Protein 1O5I (pdb70)

B-factor: mean 16.48, std 7.47, range [2.0, 53.49]

Foldseek 3Di:
DAAAFFEEFEPQLFFLSVLLQVVSVVVHYQYEYEEQDVVSVVVSPHHYDHDDLVPDVVSVCVVRPEGQEYEAEDDQFDWAADVVADPVSLVVLLVRLPVSVVVVCVRHVVVLLVVLAHEYEYEAAPCCQVPDRGRVNRNVNSVNRLVVQLVVQVVCLRSQYATEYEHEAAEPIVVVVPVDDVVVLQVVLCQQQQSHHHHSNQSSVVSVVCVDPVVRPDHSYYHYHYNRRDDDDD/DAAAFFEEFEPQLWFLSVLLQVVSVVVHYQYEYEEQDPVSVVPSPHHYDYDDLLDDCVSVCVVRPEGQEYEAEDDQADWAADVPDDPVSLVSLLSRLPVSVVVVCVRHVVVLLVVLAHEYEYEAAPCCQVPDRGRVRRNVNSVNRLVVQLVVQVVCLRSQYATEYEHEAAAPIPVVVPVDDPVRQQVVLVQQLQSHHHYSNQSSVVSVVCGDPVVRVDHSYYHYHYNRRDDDDD/DAAAFFEEFEPQLFFLSVLLQVVSVVVHYQYEYEEADVVSVVVSPHHYDYDDLAPPPVSCCVVRPEGQEYEAEDDQADFADPVVDDPVSLVVLLSRLPVSVVVVCVRHVVVLLVVLAHEYEYEAAPCCQVPDRGRVNRNVNSVNRLVVQLVVQVVCLRSQYATEYEHEAAAPIVVVVVVDDPVRQQVVLCLQLQSHHHHSNQSSVVSVVCVDPNVRVDHSYYHYHYNRRDDDDD/DAAAFFEEFEPQLFFLSVLLQVVSVVVHYQYEYEEQDVVSVVVSPHHYDYDPLVPCPVVVCVVRPEGQEYEAEDDAFDWAADVPDDPVSLVVLLVPLPVSVVVNCVRHVVVLLVVLAHEYEYEAAPCCQVPDRGRVNRNVNSVNRLVVQLVVQVVCLRSQYATEYEHEAAAPIPVSVVVDDPVVQQVVLCQQLQSHHHHSNQSSVVSVVCGDVVVRVPHSYYHYHYNRRDDDDD

CATH classification: 3.40.50.720

Sequence (936 aa):
GIRDKGVLVLAASRGIGRAVADVLSQEGAEVTICARNEELLKRSGHRYVVCDLRKDLDLLFEKVKEVDILVLNAGGPKAGFFDELTNEDFKEAIDSLFLNMIKIVRNYLPAMKEKGWGRIVAITSFSVISPIENLYTSNSARMALTGFLKTLSFEVAPYGITVNCVAPGWTETERVKELLSEEKKKQVESQIPMRRMAKPEEIASVVAFLCSEKASYLTGQTIVVDGGLSKFPLGIRDKGVLVLAASRGIGRAVADVLSQEGAEVTICARNEELLKRSGHRYVVCDLRKDLDLLFEKVKEVDILVLNAGGPKAGFFDELTNEDFKEAIDSLFLNMIKIVRNYLPAMKEKGWGRIVAITSFSVISPIENLYTSNSARMALTGFLKTLSFEVAPYGITVNCVAPGWTETERVKELLSEEKKKQVESQIPMRRMAKPEEIASVVAFLCSEKASYLTGQTIVVDGGLSKFPLGIRDKGVLVLAASRGIGRAVADVLSQEGAEVTICARNEELLKRSGHRYVVCDLRKDLDLLFEKVKEVDILVLNAGGPKAGFFDELTNEDFKEAIDSLFLNMIKIVRNYLPAMKEKGWGRIVAITSFSVISPIENLYTSNSARMALTGFLKTLSFEVAPYGITVNCVAPGWTETERVKELLSEEKKKQVESQIPMRRMAKPEEIASVVAFLCSEKASYLTGQTIVVDGGLSKFPLGIRDKGVLVLAASRGIGRAVADVLSQEGAEVTICARNEELLKRSGHRYVVCDLRKDLDLLFEKVKEVDILVLNAGGPKAGFFDELTNEDFKEAIDSLFLNMIKIVRNYLPAMKEKGWGRIVAITSFSVISPIENLYTSNSARMALTGFLKTLSFEVAPYGITVNCVAPGWTETERVKELLSEEKKKQVESQIPMRRMAKPEEIASVVAFLCSEKASYLTGQTIVVDGGLSKFPL

Radius of gyration: 27.32 Å; Cα contacts (8 Å, |Δi|>4): 2083; chains: 4; bounding box: 62×66×71 Å

Secondary structure (DSSP, 8-state):
--TT-EEEEES-SSHHHHHHHHHHHHTT-EEEEEES-HHHHHHT-SEEEE--TTT-HHHHHHHS---SEEEE-------B-GGG--HHHHHHHHIIIIIHHHHHHHHHHHHHHHHT-EEEEEE--GGGTS--TTBHHHHHHHHHHHHHHHHHHHHHGGGTEEEEEEEE-SB--TTHHHHS-HHHHHHHHTTSTTSSPBPHHHHHHHHHHHHSGGGTT--S-EEEESTT------/--TT-EEEEES-SSHHHHHHHHHHHHTT-EEEEEES-HHHHHHTSSEEEE--TTS--HHHHHHS---SEEEE-------B-GGG--HHHHHHHHIIIIIHHHHHHHHHHHHHHHHT-EEEEEE--GGGTS--TTBHHHHHHHHHHHHHHHHHHHHHGGGTEEEEEEEE-SB--TTHHHHS-HHHHHHHHTTSTTSSPBPTHHHHHHHHHHHSGGGTT--SEEEEESTT------/--TT-EEEEES-SSHHHHHHHHHHHHTT-EEEEEES-HHHHHHTTSEEEE--SSS-HHHHHHHS---SEEEE-------B-GGG--HHHHHHHHIIIIIHHHHHHHHHHHHHHHHT-EEEEEE--GGGTS--TTBHHHHHHHHHHHHHHHHHHHHHGGGTEEEEEEEE-SB--TTHHHHS-HHHHHHHHTTSTTSSPBPHHHHHHHHHHHHSGGGTT--S-EEEESTT------/--TT-EEEEES-SSHHHHHHHHHHHHTT-EEEEEES-HHHHHHTTSEEEE--TTT-HHHHHHHS---SEEEE-------B-GGG--HHHHHHHHIIIIIHHHHHHHHHHHHHHHHT-EEEEEE--GGGTS--TTBHHHHHHHHHHHHHHHHHHHHHGGGTEEEEEEEE-SB--TTHHHHS-HHHHHHHHTTSTTSSPBPHHHHHHHHHHHHSGGGTT--SEEEEESTT------

Organism: Thermotoga maritima (strain ATCC 43589 / DSM 3109 / JCM 10099 / NBRC 100826 / MSB8) (NCBI:txid243274)

Nearest PDB structures (foldseek):
  1o5i-assembly1_D  TM=1.004E+00  e=5.387E-49  Thermotoga maritima
  3gk3-assembly1_B  TM=9.111E-01  e=5.950E-20  Burkholderia pseudomallei 1710b
  5vt6-assembly1_A  TM=9.131E-01  e=4.337E-20  Burkholderia pseudomallei 1710b
  4k6c-assembly1_A  TM=9.202E-01  e=5.950E-20  Burkholderia cenocepacia J2315
  4dqx-assembly1_C  TM=9.157E-01  e=1.354E-19  Rhizobium etli CFN 42

InterPro domains:
  IPR002347 Short-chain dehydrogenase/reductase SDR [PF13561] (14-233)
  IPR002347 Short-chain dehydrogenase/reductase SDR [PR00081] (9-26)
  IPR002347 Short-chain dehydrogenase/reductase SDR [PR00081] (68-79)
  IPR002347 Short-chain dehydrogenase/reductase SDR [PR00081] (115-131)
  IPR002347 Short-chain dehydrogenase/reductase SDR [PR00081] (141-160)
  IPR002347 Short-chain dehydrogenase/reductase SDR [PR00081] (162-179)
  IPR002347 Short-chain dehydrogenase/reductase SDR [PR00081] (196-216)
  IPR036291 NAD(P)-binding domain superfamily [SSF51735] (7-233)
  IPR050259 Short-chain dehydrogenases/reductases [PTHR42879] (5-233)

Solvent-accessible surface area: 34180 Å² total; per-residue (Å²): 59,9,188,117,42,19,2,0,0,0,35,0,9,112,24,23,0,63,12,0,0,47,32,0,45,156,75,32,9,127,7,6,0,0,12,172,68,77,106,55,0,132,179,11,77,28,137,75,20,60,6,51,25,124,78,57,20,98,103,0,45,58,61,10,153,57,9,16,0,0,0,1,15,30,58,63,39,105,52,3,89,3,117,103,6,75,70,94,23,2,75,94,2,2,30,24,9,1,19,11,4,1,86,0,0,66,55,2,6,77,35,2,54,120,134,40,46,0,4,0,0,0,17,6,15,12,2,2,6,14,3,46,78,48,37,0,2,1,4,1,0,35,3,0,7,4,2,0,4,5,0,0,0,10,39,1,3,63,96,29,1,2,1,2,4,0,0,10,8,60,7,33,16,127,66,24,85,125,118,31,64,114,152,89,18,128,78,11,26,63,102,0,5,20,123,85,2,0,109,24,103,18,0,0,13,3,0,6,25,2,0,14,85,63,0,30,1,1,0,5,20,15,10,5,0,1,0,0,38,1,73,10,4,23,56,8,162,108,47,19,4,0,0,0,25,0,10,120,22,24,0,64,12,0,0,51,26,0,45,146,81,16,7,107,9,10,0,0,13,156,77,78,106,70,0,126,182,8,79,30,147,74,12,51,12,26,18,147,86,102,13,86,111,2,53,115,48,11,153,61,6,22,0,0,0,2,18,25,57,35,37,139,57,4,86,3,119,112,4,76,68,87,26,2,87,96,2,2,37,16,11,1,19,17,4,1,88,0,1,59,52,2,8,76,26,2,63,144,109,41,44,0,3,0,0,0,16,8,14,12,2,2,9,14,4,50,80,51,36,0,2,1,3,0,0,36,3,0,10,5,1,0,3,5,0,0,0,8,37,1,2,66,93,30,1,3,1,3,4,0,0,11,8,60,6,31,13,93,104,14,106,122,133,40,71,128,82,36,37,61,114,22,39,62,111,1,8,19,129,84,2,0,98,23,105,22,0,0,20,3,0,9,26,2,0,18,80,123,1,28,0,2,0,6,19,18,12,7,0,2,0,0,39,4,97,19,3,18,64,9,174,117,48,18,3,0,0,2,33,0,11,141,24,24,0,77,14,0,0,42,28,0,41,148,66,25,7,121,7,9,0,8,15,158,75,76,83,74,0,115,200,10,76,31,134,68,12,52,9,41,32,131,79,56,21,106,96,2,42,117,49,9,147,60,8,21,0,0,0,2,17,24,58,37,42,113,58,4,99,8,129,91,5,71,62,91,22,2,82,81,4,2,50,13,10,1,18,9,6,1,78,2,0,62,51,2,5,80,27,3,54,134,114,40,38,0,4,1,0,1,19,11,14,11,1,2,11,9,3,49,83,39,39,0,3,5,2,0,0,38,3,0,8,3,2,0,4,6,0,0,0,12,40,0,4,57,101,31,1,3,2,3,4,0,0,9,9,65,6,55,17,94,134,16,106,83,121,36,68,122,148,54,29,98,119,19,24,67,97,1,7,19,120,84,6,0,55,32,107,16,0,0,20,3,0,6,25,2,0,12,79,62,1,31,1,2,0,6,27,19,10,3,0,1,0,0,31,2,72,13,5,24,50,8,174,118,40,18,2,0,0,0,37,0,11,98,21,22,1,60,13,0,0,55,28,0,44,148,74,27,10,102,5,6,0,2,15,179,69,80,112,62,0,128,201,10,74,33,108,53,4,47,5,22,36,174,140,34,23,112,74,0,46,104,78,6,138,109,9,18,0,0,0,1,17,33,56,38,41,113,50,2,90,4,118,101,3,82,58,97,27,3,67,102,2,4,46,46,8,1,21,11,6,1,70,0,0,60,52,2,6,78,24,1,49,119,127,42,44,0,4,1,0,0,16,8,15,12,2,2,9,13,4,48,78,44,41,0,2,4,3,0,0,34,2,0,8,4,2,0,4,6,0,0,0,5,41,0,4,63,97,30,1,2,1,2,3,0,0,10,7,63,7,58,18,95,117,18,111,125,74,33,68,115,81,104,42,72,112,13,34,69,107,0,12,18,133,87,9,0,80,28,98,19,0,0,22,4,0,7,27,2,0,16,72,115,1,34,1,2,0,6,22,15,12,8,0,0,0,0,36,3,84,20,5,26

Structure (mmCIF, N/CA/C/O backbone):
data_1O5I
#
_entry.id   1O5I
#
_cell.length_a   63.515
_cell.length_b   117.120
_cell.length_c   140.847
_cell.angle_alpha   90.00
_cell.angle_beta   90.00
_cell.angle_gamma   90.00
#
_symmetry.space_group_name_H-M   'P 21 21 21'
#
loop_
_entity.id
_entity.type
_entity.pdbx_description
1 polymer '3-oxoacyl-(acyl carrier protein) reductase'
2 non-polymer NICOTINAMIDE-ADENINE-DINUCLEOTIDE
3 water water
#
loop_
_atom_site.group_PDB
_atom_site.id
_atom_site.type_symbol
_atom_site.label_atom_id
_atom_site.label_alt_id
_atom_site.label_comp_id
_atom_site.label_asym_id
_atom_site.label_entity_id
_atom_site.label_seq_id
_atom_site.pdbx_PDB_ins_code
_atom_site.Cartn_x
_atom_site.Cartn_y
_atom_site.Cartn_z
_atom_site.occupancy
_atom_site.B_iso_or_equiv
_atom_site.auth_seq_id
_atom_site.auth_comp_id
_atom_site.auth_asym_id
_atom_site.auth_atom_id
_atom_site.pdbx_PDB_model_num
ATOM 1 N N . GLY A 1 16 ? 49.018 39.887 66.207 1.00 31.86 4 GLY A N 1
ATOM 2 C CA . GLY A 1 16 ? 49.189 40.717 67.467 1.00 31.83 4 GLY A CA 1
ATOM 3 C C . GLY A 1 16 ? 48.571 42.112 67.334 1.00 31.57 4 GLY A C 1
ATOM 4 O O . GLY A 1 16 ? 49.202 43.044 66.833 1.00 31.73 4 GLY A O 1
ATOM 5 N N . ILE A 1 17 ? 47.316 42.255 67.756 1.00 30.99 5 ILE A N 1
ATOM 6 C CA . ILE A 1 17 ? 46.542 43.476 67.471 1.00 30.12 5 ILE A CA 1
ATOM 7 C C . ILE A 1 17 ? 45.806 44.089 68.658 1.00 29.16 5 ILE A C 1
ATOM 8 O O . ILE A 1 17 ? 44.909 44.909 68.476 1.00 28.15 5 ILE A O 1
ATOM 13 N N . ARG A 1 18 ? 46.233 43.707 69.862 1.00 28.35 6 ARG A N 1
ATOM 14 C CA . ARG A 1 18 ? 45.915 44.401 71.097 1.00 27.71 6 ARG A CA 1
ATOM 15 C C . ARG A 1 18 ? 46.185 45.901 70.929 1.00 26.58 6 ARG A C 1
ATOM 16 O O . ARG A 1 18 ? 47.275 46.284 70.531 1.00 27.07 6 ARG A O 1
ATOM 24 N N . ASP A 1 19 ? 45.174 46.739 71.166 1.00 25.10 7 ASP A N 1
ATOM 25 C CA . ASP A 1 19 ? 45.307 48.212 71.143 1.00 23.93 7 ASP A CA 1
ATOM 26 C C . ASP A 1 19 ? 45.446 48.900 69.763 1.00 21.72 7 ASP A C 1
ATOM 27 O O . ASP A 1 19 ? 45.569 50.109 69.702 1.00 21.66 7 ASP A O 1
ATOM 32 N N . LYS A 1 20 ? 45.395 48.169 68.663 1.00 19.47 8 LYS A N 1
ATOM 33 C CA . LYS A 1 20 ? 45.374 48.808 67.349 1.00 17.87 8 LYS A CA 1
ATOM 34 C C . LYS A 1 20 ? 44.034 49.530 67.144 1.00 16.26 8 LYS A C 1
ATOM 35 O O . LYS A 1 20 ? 42.987 49.079 67.623 1.00 15.29 8 LYS A O 1
ATOM 41 N N . GLY A 1 21 ? 44.074 50.639 66.413 1.00 14.34 9 GLY A N 1
ATOM 42 C CA . GLY A 1 21 ? 42.862 51.319 65.995 1.00 13.13 9 GLY A CA 1
ATOM 43 C C . GLY A 1 21 ? 42.301 50.716 64.705 1.00 11.93 9 GLY A C 1
ATOM 44 O O . GLY A 1 21 ? 42.996 50.600 63.695 1.00 11.03 9 GLY A O 1
ATOM 45 N N . VAL A 1 22 ? 41.022 50.368 64.737 1.00 10.19 10 VAL A N 1
ATOM 46 C CA . VAL A 1 22 ? 40.355 49.750 63.610 1.00 8.87 10 VAL A CA 1
ATOM 47 C C . VAL A 1 22 ? 39.096 50.521 63.244 1.00 8.70 10 VAL A C 1
ATOM 48 O O . VAL A 1 22 ? 38.299 50.866 64.132 1.00 6.22 10 VAL A O 1
ATOM 52 N N . LEU A 1 23 ? 38.937 50.766 61.925 1.00 8.64 11 LEU A N 1
ATOM 53 C CA . LEU A 1 23 ? 37.642 51.196 61.351 1.00 8.38 11 LEU A CA 1
ATOM 54 C C . LEU A 1 23 ? 37.078 50.153 60.408 1.00 8.01 11 LEU A C 1
ATOM 55 O O . LEU A 1 23 ? 37.777 49.695 59.505 1.00 6.59 11 LEU A O 1
ATOM 60 N N . VAL A 1 24 ? 35.810 49.782 60.607 1.00 7.99 12 VAL A N 1
ATOM 61 C CA . VAL A 1 24 ? 35.154 48.842 59.692 1.00 8.16 12 VAL A CA 1
ATOM 62 C C . VAL A 1 24 ? 33.934 49.530 59.131 1.00 8.86 12 VAL A C 1
ATOM 63 O O . VAL A 1 24 ? 33.077 49.998 59.898 1.00 8.37 12 VAL A O 1
ATOM 67 N N . LEU A 1 25 ? 33.859 49.591 57.791 1.00 9.87 13 LEU A N 1
ATOM 68 C CA . LEU A 1 25 ? 32.725 50.217 57.097 1.00 10.15 13 LEU A CA 1
ATOM 69 C C . LEU A 1 25 ? 31.598 49.209 56.854 1.00 10.56 13 LEU A C 1
ATOM 70 O O . LEU A 1 25 ? 31.863 47.996 56.776 1.00 11.07 13 LEU A O 1
ATOM 75 N N . ALA A 1 26 ? 30.365 49.725 56.731 1.00 10.26 14 ALA A N 1
ATOM 76 C CA . ALA A 1 26 ? 29.122 48.944 56.553 1.00 10.20 14 ALA A CA 1
ATOM 77 C C . ALA A 1 26 ? 29.100 47.749 57.476 1.00 10.59 14 ALA A C 1
ATOM 78 O O . ALA A 1 26 ? 28.939 46.612 57.055 1.00 11.25 14 ALA A O 1
ATOM 80 N N . ALA A 1 27 ? 29.232 48.037 58.766 1.00 11.68 15 ALA A N 1
ATOM 81 C CA . ALA A 1 27 ? 29.510 46.995 59.775 1.00 12.17 15 ALA A CA 1
ATOM 82 C C . ALA A 1 27 ? 28.497 46.860 60.883 1.00 12.35 15 ALA A C 1
ATOM 83 O O . ALA A 1 27 ? 28.849 46.385 61.950 1.00 12.94 15 ALA A O 1
ATOM 85 N N . SER A 1 28 ? 27.255 47.261 60.645 1.00 12.98 16 SER A N 1
ATOM 86 C CA . SER A 1 28 ? 26.189 47.098 61.637 1.00 13.85 16 SER A CA 1
ATOM 87 C C . SER A 1 28 ? 25.639 45.669 61.575 1.00 15.02 16 SER A C 1
ATOM 88 O O . SER A 1 28 ? 25.201 45.098 62.580 1.00 14.18 16 SER A O 1
ATOM 91 N N . ARG A 1 29 ? 25.681 45.110 60.366 1.00 16.25 17 ARG A N 1
ATOM 92 C CA . ARG A 1 29 ? 25.221 43.757 60.102 1.00 17.34 17 ARG A CA 1
ATOM 93 C C . ARG A 1 29 ? 26.187 43.026 59.171 1.00 15.48 17 ARG A C 1
ATOM 94 O O . ARG A 1 29 ? 27.110 43.620 58.625 1.00 15.22 17 ARG A O 1
ATOM 102 N N . GLY A 1 30 ? 25.953 41.730 59.035 1.00 14.63 18 GLY A N 1
ATOM 103 C CA . GLY A 1 30 ? 26.651 40.902 58.095 1.00 14.54 18 GLY A CA 1
ATOM 104 C C . GLY A 1 30 ? 28.116 40.700 58.400 1.00 14.14 18 GLY A C 1
ATOM 105 O O . GLY A 1 30 ? 28.550 40.707 59.563 1.00 14.27 18 GLY A O 1
ATOM 106 N N . ILE A 1 31 ? 28.878 40.551 57.324 1.00 13.54 19 ILE A N 1
ATOM 107 C CA . ILE A 1 31 ? 30.318 40.268 57.387 1.00 12.75 19 ILE A CA 1
ATOM 108 C C . ILE A 1 31 ? 31.081 41.361 58.128 1.00 12.71 19 ILE A C 1
ATOM 109 O O . ILE A 1 31 ? 31.964 41.079 58.952 1.00 12.21 19 ILE A O 1
ATOM 114 N N . GLY A 1 32 ? 30.757 42.612 57.816 1.00 12.45 20 GLY A N 1
ATOM 115 C CA . GLY A 1 32 ? 31.437 43.724 58.453 1.00 12.30 20 GLY A CA 1
ATOM 116 C C . GLY A 1 32 ? 31.249 43.659 59.948 1.00 11.94 20 GLY A C 1
ATOM 117 O O . GLY A 1 32 ? 32.185 43.919 60.707 1.00 12.54 20 GLY A O 1
ATOM 118 N N . ARG A 1 33 ? 30.043 43.300 60.368 1.00 11.26 21 ARG A N 1
ATOM 119 C CA . ARG A 1 33 ? 29.755 43.176 61.767 1.00 11.16 21 ARG A CA 1
ATOM 120 C C . ARG A 1 33 ? 30.610 42.087 62.397 1.00 10.36 21 ARG A C 1
ATOM 121 O O . ARG A 1 33 ? 31.225 42.276 63.450 1.00 10.57 21 ARG A O 1
ATOM 129 N N . ALA A 1 34 ? 30.678 40.957 61.726 1.00 9.29 22 ALA A N 1
ATOM 130 C CA . ALA A 1 34 ? 31.404 39.847 62.244 1.00 8.75 22 ALA A CA 1
ATOM 131 C C . ALA A 1 34 ? 32.869 40.220 62.365 1.00 9.10 22 ALA A C 1
ATOM 132 O O . ALA A 1 34 ? 33.518 39.838 63.344 1.00 10.28 22 ALA A O 1
ATOM 134 N N . VAL A 1 35 ? 33.400 40.975 61.403 1.00 8.87 23 VAL A N 1
ATOM 135 C CA . VAL A 1 35 ? 34.823 41.412 61.458 1.00 8.65 23 VAL A CA 1
ATOM 136 C C . VAL A 1 35 ? 35.099 42.344 62.650 1.00 8.72 23 VAL A C 1
ATOM 137 O O . VAL A 1 35 ? 36.131 42.267 63.294 1.00 9.29 23 VAL A O 1
ATOM 141 N N . ALA A 1 36 ? 34.185 43.251 62.900 1.00 8.83 24 ALA A N 1
ATOM 142 C CA . ALA A 1 36 ? 34.283 44.121 64.047 1.00 9.49 24 ALA A CA 1
ATOM 143 C C . ALA A 1 36 ? 34.289 43.322 65.342 1.00 9.34 24 ALA A C 1
ATOM 144 O O . ALA A 1 36 ? 35.082 43.599 66.234 1.00 8.09 24 ALA A O 1
ATOM 146 N N . ASP A 1 37 ? 33.407 42.330 65.420 1.00 10.01 25 ASP A N 1
ATOM 147 C CA . ASP A 1 37 ? 33.305 41.492 66.612 1.00 10.98 25 ASP A CA 1
ATOM 148 C C . ASP A 1 37 ? 34.579 40.768 66.934 1.00 12.05 25 ASP A C 1
ATOM 149 O O . ASP A 1 37 ? 34.906 40.643 68.116 1.00 11.72 25 ASP A O 1
ATOM 154 N N . VAL A 1 38 ? 35.261 40.236 65.900 1.00 13.09 26 VAL A N 1
ATOM 155 C CA . VAL A 1 38 ? 36.446 39.390 66.139 1.00 14.18 26 VAL A CA 1
ATOM 156 C C . VAL A 1 38 ? 37.557 40.249 66.670 1.00 14.22 26 VAL A C 1
ATOM 157 O O . VAL A 1 38 ? 38.121 39.979 67.763 1.00 14.28 26 VAL A O 1
ATOM 161 N N . LEU A 1 39 ? 37.850 41.282 65.883 1.00 13.36 27 LEU A N 1
ATOM 162 C CA . LEU A 1 39 ? 38.886 42.240 66.213 1.00 12.47 27 LEU A CA 1
ATOM 163 C C . LEU A 1 39 ? 38.727 42.824 67.620 1.00 12.23 27 LEU A C 1
ATOM 164 O O . LEU A 1 39 ? 39.711 43.043 68.302 1.00 10.96 27 LEU A O 1
ATOM 169 N N . SER A 1 40 ? 37.478 43.064 68.030 1.00 12.31 28 SER A N 1
ATOM 170 C CA . SER A 1 40 ? 37.165 43.471 69.398 1.00 11.96 28 SER A CA 1
ATOM 171 C C . SER A 1 40 ? 37.574 42.449 70.416 1.00 12.76 28 SER A C 1
ATOM 172 O O . SER A 1 40 ? 38.104 42.808 71.475 1.00 12.43 28 SER A O 1
ATOM 175 N N . GLN A 1 41 ? 37.276 41.185 70.124 1.00 13.97 29 GLN A N 1
ATOM 176 C CA . GLN A 1 41 ? 37.631 40.092 71.040 1.00 15.40 29 GLN A CA 1
ATOM 177 C C . GLN A 1 41 ? 39.121 39.846 71.108 1.00 15.79 29 GLN A C 1
ATOM 178 O O . GLN A 1 41 ? 39.598 39.300 72.064 1.00 16.89 29 GLN A O 1
ATOM 184 N N . GLU A 1 42 ? 39.864 40.277 70.106 1.00 16.01 30 GLU A N 1
ATOM 185 C CA . GLU A 1 42 ? 41.296 40.177 70.132 1.00 16.25 30 GLU A CA 1
ATOM 186 C C . GLU A 1 42 ? 41.936 41.478 70.628 1.00 15.75 30 GLU A C 1
ATOM 187 O O . GLU A 1 42 ? 43.132 41.690 70.450 1.00 15.94 30 GLU A O 1
ATOM 193 N N . GLY A 1 43 ? 41.135 42.366 71.210 1.00 15.23 31 GLY A N 1
ATOM 194 C CA . GLY A 1 43 ? 41.646 43.557 71.906 1.00 14.89 31 GLY A CA 1
ATOM 195 C C . GLY A 1 43 ? 41.895 44.851 71.133 1.00 14.27 31 GLY A C 1
ATOM 196 O O . GLY A 1 43 ? 42.438 45.816 71.686 1.00 14.33 31 GLY A O 1
ATOM 197 N N . ALA A 1 44 ? 41.504 44.906 69.868 1.00 13.62 32 ALA A N 1
ATOM 198 C CA . ALA A 1 44 ? 41.639 46.146 69.114 1.00 13.05 32 ALA A CA 1
ATOM 199 C C . ALA A 1 44 ? 40.565 47.127 69.568 1.00 13.11 32 ALA A C 1
ATOM 200 O O . ALA A 1 44 ? 39.525 46.739 70.081 1.00 12.12 32 ALA A O 1
ATOM 202 N N . GLU A 1 45 ? 40.825 48.411 69.373 1.00 13.18 33 GLU A N 1
ATOM 203 C CA . GLU A 1 45 ? 39.826 49.411 69.662 1.00 12.98 33 GLU A CA 1
ATOM 204 C C . GLU A 1 45 ? 39.172 49.713 68.278 1.00 11.84 33 GLU A C 1
ATOM 205 O O . GLU A 1 45 ? 39.767 50.313 67.408 1.00 9.40 33 GLU A O 1
ATOM 211 N N . VAL A 1 46 ? 37.926 49.257 68.142 1.00 12.23 34 VAL A N 1
ATOM 212 C CA . VAL A 1 46 ? 37.189 49.211 66.883 1.00 12.40 34 VAL A CA 1
ATOM 213 C C . VAL A 1 46 ? 36.048 50.215 66.823 1.00 13.00 34 VAL A C 1
ATOM 214 O O . VAL A 1 46 ? 35.226 50.301 67.753 1.00 13.71 34 VAL A O 1
ATOM 218 N N . THR A 1 47 ? 35.999 50.973 65.726 1.00 13.36 35 THR A N 1
ATOM 219 C CA . THR A 1 47 ? 34.832 51.782 65.387 1.00 13.45 35 THR A CA 1
ATOM 220 C C . THR A 1 47 ? 34.193 51.211 64.139 1.00 14.21 35 THR A C 1
ATOM 221 O O . THR A 1 47 ? 34.884 50.832 63.199 1.00 14.56 35 THR A O 1
ATOM 225 N N . ILE A 1 48 ? 32.873 51.130 64.152 1.00 15.13 36 ILE A N 1
ATOM 226 C CA . ILE A 1 48 ? 32.099 50.698 63.003 1.00 15.97 36 ILE A CA 1
ATOM 227 C C . ILE A 1 48 ? 31.336 51.885 62.479 1.00 16.86 36 ILE A C 1
ATOM 228 O O . ILE A 1 48 ? 31.089 52.849 63.198 1.00 16.55 36 ILE A O 1
ATOM 233 N N . CYS A 1 49 ? 30.929 51.820 61.228 1.00 18.30 37 CYS A N 1
ATOM 234 C CA . CYS A 1 49 ? 30.057 52.839 60.747 1.00 19.80 37 CYS A CA 1
ATOM 235 C C . CYS A 1 49 ? 29.086 52.303 59.696 1.00 19.38 37 CYS A C 1
ATOM 236 O O . CYS A 1 49 ? 29.370 51.327 59.031 1.00 18.93 37 CYS A O 1
ATOM 239 N N . ALA A 1 50 ? 27.901 52.914 59.657 1.00 19.73 38 ALA A N 1
ATOM 240 C CA . ALA A 1 50 ? 26.786 52.486 58.830 1.00 19.82 38 ALA A CA 1
ATOM 241 C C . ALA A 1 50 ? 25.690 53.550 58.850 1.00 20.46 38 ALA A C 1
ATOM 242 O O . ALA A 1 50 ? 25.789 54.536 59.585 1.00 20.40 38 ALA A O 1
ATOM 244 N N . ARG A 1 51 ? 24.654 53.355 58.037 1.00 21.32 39 ARG A N 1
ATOM 245 C CA . ARG A 1 51 ? 23.528 54.291 57.974 1.00 22.09 39 ARG A CA 1
ATOM 246 C C . ARG A 1 51 ? 22.583 54.203 59.166 1.00 22.23 39 ARG A C 1
ATOM 247 O O . ARG A 1 51 ? 22.066 55.216 59.623 1.00 22.82 39 ARG A O 1
ATOM 255 N N . ASN A 1 52 ? 22.311 52.999 59.642 1.00 22.55 40 ASN A N 1
ATOM 256 C CA . ASN A 1 52 ? 21.236 52.789 60.623 1.00 22.78 40 ASN A CA 1
ATOM 257 C C . ASN A 1 52 ? 21.665 53.015 62.076 1.00 22.90 40 ASN A C 1
ATOM 258 O O . ASN A 1 52 ? 22.281 52.139 62.677 1.00 22.66 40 ASN A O 1
ATOM 263 N N . GLU A 1 53 ? 21.304 54.149 62.671 1.00 23.42 41 GLU A N 1
ATOM 264 C CA . GLU A 1 53 ? 21.785 54.446 64.038 1.00 23.95 41 GLU A CA 1
ATOM 265 C C . GLU A 1 53 ? 21.303 53.441 65.074 1.00 23.55 41 GLU A C 1
ATOM 266 O O . GLU A 1 53 ? 22.015 53.128 66.038 1.00 23.36 41 GLU A O 1
ATOM 272 N N . GLU A 1 54 ? 20.067 52.984 64.911 1.00 23.21 42 GLU A N 1
ATOM 273 C CA . GLU A 1 54 ? 19.456 52.111 65.908 1.00 22.93 42 GLU A CA 1
ATOM 274 C C . GLU A 1 54 ? 20.174 50.790 65.997 1.00 22.38 42 GLU A C 1
ATOM 275 O O . GLU A 1 54 ? 20.402 50.266 67.082 1.00 22.55 42 GLU A O 1
ATOM 281 N N . LEU A 1 55 ? 20.476 50.236 64.835 1.00 21.83 43 LEU A N 1
ATOM 282 C CA . LEU A 1 55 ? 21.293 49.038 64.736 1.00 21.06 43 LEU A CA 1
ATOM 283 C C . LEU A 1 55 ? 22.665 49.266 65.355 1.00 20.45 43 LEU A C 1
ATOM 284 O O . LEU A 1 55 ? 23.192 48.396 66.016 1.00 20.06 43 LEU A O 1
ATOM 289 N N . LEU A 1 56 ? 23.245 50.437 65.114 1.00 20.04 44 LEU A N 1
ATOM 290 C CA . LEU A 1 56 ? 24.564 50.774 65.656 1.00 19.09 44 LEU A CA 1
ATOM 291 C C . LEU A 1 56 ? 24.559 50.896 67.197 1.00 18.78 44 LEU A C 1
ATOM 292 O O . LEU A 1 56 ? 25.450 50.367 67.847 1.00 17.98 44 LEU A O 1
ATOM 297 N N . LYS A 1 57 ? 23.578 51.595 67.767 1.00 19.00 45 LYS A N 1
ATOM 298 C CA . LYS A 1 57 ? 23.436 51.669 69.258 1.00 19.54 45 LYS A CA 1
ATOM 299 C C . LYS A 1 57 ? 23.384 50.274 69.889 1.00 19.74 45 LYS A C 1
ATOM 300 O O . LYS A 1 57 ? 23.929 50.038 70.955 1.00 20.22 45 LYS A O 1
ATOM 306 N N . ARG A 1 58 ? 22.689 49.360 69.222 1.00 19.78 46 ARG A N 1
ATOM 307 C CA . ARG A 1 58 ? 22.509 47.999 69.727 1.00 19.53 46 ARG A CA 1
ATOM 308 C C . ARG A 1 58 ? 23.734 47.118 69.551 1.00 19.20 46 ARG A C 1
ATOM 309 O O . ARG A 1 58 ? 23.838 46.088 70.203 1.00 19.28 46 ARG A O 1
ATOM 317 N N . SER A 1 59 ? 24.643 47.496 68.653 1.00 18.58 47 SER A N 1
ATOM 318 C CA . SER A 1 59 ? 25.808 46.664 68.334 1.00 17.80 47 SER A CA 1
ATOM 319 C C . SER A 1 59 ? 26.784 46.484 69.498 1.00 17.50 47 SER A C 1
ATOM 320 O O . SER A 1 59 ? 27.577 45.569 69.481 1.00 18.36 47 SER A O 1
ATOM 323 N N . GLY A 1 60 ? 26.775 47.381 70.471 1.00 16.83 48 GLY A N 1
ATOM 324 C CA . GLY A 1 60 ? 27.781 47.359 71.522 1.00 16.55 48 GLY A CA 1
ATOM 325 C C . GLY A 1 60 ? 29.170 47.893 71.164 1.00 16.46 48 GLY A C 1
ATOM 326 O O . GLY A 1 60 ? 30.062 47.866 72.008 1.00 16.50 48 GLY A O 1
ATOM 327 N N . HIS A 1 61 ? 29.352 48.413 69.945 1.00 16.12 49 HIS A N 1
ATOM 328 C CA . HIS A 1 61 ? 30.641 48.993 69.501 1.00 15.82 49 HIS A CA 1
ATOM 329 C C . HIS A 1 61 ? 30.633 50.504 69.468 1.00 15.94 49 HIS A C 1
ATOM 330 O O . HIS A 1 61 ? 29.583 51.130 69.420 1.00 15.69 49 HIS A O 1
ATOM 337 N N . ARG A 1 62 ? 31.825 51.079 69.420 1.00 16.51 50 ARG A N 1
ATOM 338 C CA . ARG A 1 62 ? 31.984 52.476 69.059 1.00 17.66 50 ARG A CA 1
ATOM 339 C C . ARG A 1 62 ? 31.507 52.632 67.620 1.00 16.85 50 ARG A C 1
ATOM 340 O O . ARG A 1 62 ? 31.877 51.842 66.765 1.00 16.51 50 ARG A O 1
ATOM 348 N N . TYR A 1 63 ? 30.697 53.648 67.362 1.00 16.83 51 TYR A N 1
ATOM 349 C CA . TYR A 1 63 ? 30.061 53.806 66.082 1.00 17.20 51 TYR A CA 1
ATOM 350 C C . TYR A 1 63 ? 29.999 55.253 65.612 1.00 17.87 51 TYR A C 1
ATOM 351 O O . TYR A 1 63 ? 30.053 56.162 66.420 1.00 17.03 51 TYR A O 1
ATOM 360 N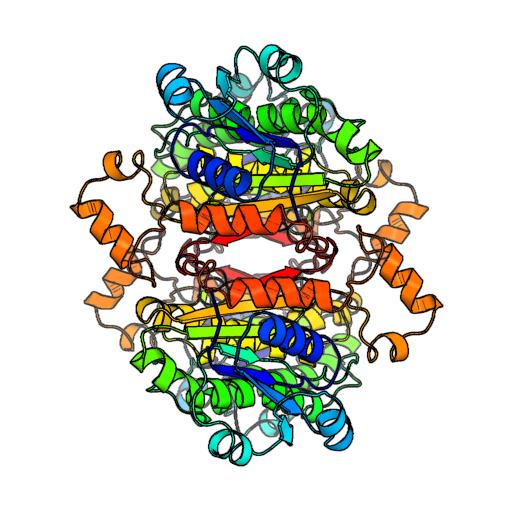 N . VAL A 1 64 ? 29.909 55.421 64.283 1.00 19.13 52 VAL A N 1
ATOM 361 C CA . VAL A 1 64 ? 29.604 56.686 63.633 1.00 19.99 52 VAL A CA 1
ATOM 362 C C . VAL A 1 64 ? 28.553 56.405 62.595 1.00 21.02 52 VAL A C 1
ATOM 363 O O . VAL A 1 64 ? 28.638 55.421 61.887 1.00 20.93 52 VAL A O 1
ATOM 367 N N . VAL A 1 65 ? 27.569 57.280 62.510 1.00 22.79 53 VAL A N 1
ATOM 368 C CA . VAL A 1 65 ? 26.504 57.158 61.536 1.00 24.68 53 VAL A CA 1
ATOM 369 C C . VAL A 1 65 ? 27.038 57.903 60.308 1.00 26.79 53 VAL A C 1
ATOM 370 O O . VAL A 1 65 ? 27.473 59.034 60.411 1.00 27.64 53 VAL A O 1
ATOM 374 N N . CYS A 1 66 ? 27.106 57.259 59.164 1.00 28.93 54 CYS A N 1
ATOM 375 C CA . CYS A 1 66 ? 27.922 57.839 58.124 1.00 31.01 54 CYS A CA 1
ATOM 376 C C . CYS A 1 66 ? 27.348 57.434 56.758 1.00 32.09 54 CYS A C 1
ATOM 377 O O . CYS A 1 66 ? 27.526 56.296 56.314 1.00 31.78 54 CYS A O 1
ATOM 380 N N . ASP A 1 67 ? 26.572 58.333 56.136 1.00 33.52 55 ASP A N 1
ATOM 381 C CA . ASP A 1 67 ? 26.220 58.142 54.725 1.00 34.90 55 ASP A CA 1
ATOM 382 C C . ASP A 1 67 ? 27.391 58.704 53.963 1.00 35.61 55 ASP A C 1
ATOM 383 O O . ASP A 1 67 ? 27.693 59.903 54.040 1.00 35.55 55 ASP A O 1
ATOM 388 N N . LEU A 1 68 ? 28.050 57.812 53.237 1.00 36.29 56 LEU A N 1
ATOM 389 C CA . LEU A 1 68 ? 29.346 58.095 52.667 1.00 36.91 56 LEU A CA 1
ATOM 390 C C . LEU A 1 68 ? 29.222 59.001 51.436 1.00 37.15 56 LEU A C 1
ATOM 391 O O . LEU A 1 68 ? 30.138 59.784 51.154 1.00 37.50 56 LEU A O 1
ATOM 396 N N . ARG A 1 69 ? 28.102 58.917 50.709 1.00 36.86 57 ARG A N 1
ATOM 397 C CA . ARG A 1 69 ? 27.888 59.853 49.618 1.00 36.67 57 ARG A CA 1
ATOM 398 C C . ARG A 1 69 ? 27.909 61.252 50.208 1.00 35.94 57 ARG A C 1
ATOM 399 O O . ARG A 1 69 ? 28.756 62.069 49.860 1.00 35.55 57 ARG A O 1
ATOM 407 N N . LYS A 1 70 ? 27.008 61.506 51.149 1.00 35.31 58 LYS A N 1
ATOM 408 C CA . LYS A 1 70 ? 26.782 62.876 51.616 1.00 34.56 58 LYS A CA 1
ATOM 409 C C . LYS A 1 70 ? 27.918 63.430 52.499 1.00 33.67 58 LYS A C 1
ATOM 410 O O . LYS A 1 70 ? 28.357 64.537 52.274 1.00 33.98 58 LYS A O 1
ATOM 412 N N . ASP A 1 71 ? 28.428 62.671 53.464 1.00 32.71 59 ASP A N 1
ATOM 413 C CA . ASP A 1 71 ? 29.123 63.299 54.603 1.00 31.87 59 ASP A CA 1
ATOM 414 C C . ASP A 1 71 ? 30.420 62.621 55.057 1.00 30.47 59 ASP A C 1
ATOM 415 O O . ASP A 1 71 ? 30.519 62.255 56.226 1.00 31.67 59 ASP A O 1
ATOM 420 N N . LEU A 1 72 ? 31.419 62.488 54.191 1.00 28.31 60 LEU A N 1
ATOM 421 C CA . LEU A 1 72 ? 32.698 61.900 54.607 1.00 26.81 60 LEU A CA 1
ATOM 422 C C . LEU A 1 72 ? 33.494 62.671 55.657 1.00 25.53 60 LEU A C 1
ATOM 423 O O . LEU A 1 72 ? 34.248 62.069 56.397 1.00 25.56 60 LEU A O 1
ATOM 428 N N . ASP A 1 73 ? 33.375 63.985 55.714 1.00 23.98 61 ASP A N 1
ATOM 429 C CA . ASP A 1 73 ? 34.163 64.770 56.667 1.00 23.41 61 ASP A CA 1
ATOM 430 C C . ASP A 1 73 ? 33.734 64.518 58.141 1.00 23.04 61 ASP A C 1
ATOM 431 O O . ASP A 1 73 ? 34.506 64.747 59.088 1.00 22.21 61 ASP A O 1
ATOM 436 N N . LEU A 1 74 ? 32.490 64.059 58.326 1.00 22.69 62 LEU A N 1
ATOM 437 C CA . LEU A 1 74 ? 32.012 63.686 59.638 1.00 22.00 62 LEU A CA 1
ATOM 438 C C . LEU A 1 74 ? 32.775 62.450 60.121 1.00 21.46 62 LEU A C 1
ATOM 439 O O . LEU A 1 74 ? 33.270 62.447 61.251 1.00 21.69 62 LEU A O 1
ATOM 444 N N . LEU A 1 75 ? 32.906 61.443 59.246 1.00 20.36 63 LEU A N 1
ATOM 445 C CA . LEU A 1 75 ? 33.722 60.262 59.507 1.00 19.38 63 LEU A CA 1
ATOM 446 C C . LEU A 1 75 ? 35.167 60.622 59.854 1.00 19.10 63 LEU A C 1
ATOM 447 O O . LEU A 1 75 ? 35.703 60.132 60.839 1.00 19.52 63 LEU A O 1
ATOM 452 N N . PHE A 1 76 ? 35.795 61.483 59.059 1.00 18.42 64 PHE A N 1
ATOM 453 C CA . PHE A 1 76 ? 37.205 61.811 59.267 1.00 17.91 64 PHE A CA 1
ATOM 454 C C . PHE A 1 76 ? 37.392 62.612 60.544 1.00 18.19 64 PHE A C 1
ATOM 455 O O . PHE A 1 76 ? 38.440 62.499 61.207 1.00 18.74 64 PHE A O 1
ATOM 463 N N . GLU A 1 77 ? 36.377 63.408 60.902 1.00 17.95 65 GLU A N 1
ATOM 464 C CA . GLU A 1 77 ? 36.415 64.185 62.159 1.00 17.62 65 GLU A CA 1
ATOM 465 C C . GLU A 1 77 ? 36.269 63.291 63.386 1.00 17.41 65 GLU A C 1
ATOM 466 O O . GLU A 1 77 ? 37.024 63.443 64.323 1.00 17.41 65 GLU A O 1
ATOM 468 N N . LYS A 1 78 ? 35.327 62.351 63.368 1.00 17.37 66 LYS A N 1
ATOM 469 C CA . LYS A 1 78 ? 35.023 61.558 64.559 1.00 17.71 66 LYS A CA 1
ATOM 470 C C . LYS A 1 78 ? 35.965 60.355 64.685 1.00 17.68 66 LYS A C 1
ATOM 471 O O . LYS A 1 78 ? 36.094 59.800 65.769 1.00 18.58 66 LYS A O 1
ATOM 473 N N . VAL A 1 79 ? 36.603 59.946 63.590 1.00 16.85 67 VAL A N 1
ATOM 474 C CA . VAL A 1 79 ? 37.607 58.874 63.628 1.00 16.31 67 VAL A CA 1
ATOM 475 C C . VAL A 1 79 ? 38.878 59.386 62.943 1.00 17.06 67 VAL A C 1
ATOM 476 O O . VAL A 1 79 ? 38.968 59.497 61.706 1.00 16.81 67 VAL A O 1
ATOM 480 N N . LYS A 1 80 ? 39.859 59.697 63.783 1.00 17.52 68 LYS A N 1
ATOM 481 C CA . LYS A 1 80 ? 40.959 60.541 63.398 1.00 17.87 68 LYS A CA 1
ATOM 482 C C . LYS A 1 80 ? 42.030 59.761 62.683 1.00 18.10 68 LYS A C 1
ATOM 483 O O . LYS A 1 80 ? 42.432 60.127 61.564 1.00 17.04 68 LYS A O 1
ATOM 489 N N . GLU A 1 81 ? 42.513 58.715 63.366 1.00 18.28 69 GLU A N 1
ATOM 490 C CA . GLU A 1 81 ? 43.636 57.892 62.861 1.00 18.43 69 GLU A CA 1
ATOM 491 C C . GLU A 1 81 ? 43.303 56.438 63.127 1.00 18.00 69 GLU A C 1
ATOM 492 O O . GLU A 1 81 ? 42.470 56.119 63.970 1.00 18.88 69 GLU A O 1
ATOM 494 N N . VAL A 1 82 ? 43.975 55.555 62.412 1.00 16.88 70 VAL A N 1
ATOM 495 C CA . VAL A 1 82 ? 43.537 54.186 62.292 1.00 15.94 70 VAL A CA 1
ATOM 496 C C . VAL A 1 82 ? 44.721 53.373 61.770 1.00 14.92 70 VAL A C 1
ATOM 497 O O . VAL A 1 82 ? 45.330 53.728 60.733 1.00 16.16 70 VAL A O 1
ATOM 501 N N . ASP A 1 83 ? 45.052 52.306 62.490 1.00 13.32 71 ASP A N 1
ATOM 502 C CA . ASP A 1 83 ? 46.074 51.369 62.071 1.00 12.62 71 ASP A CA 1
ATOM 503 C C . ASP A 1 83 ? 45.547 50.330 61.046 1.00 12.17 71 ASP A C 1
ATOM 504 O O . ASP A 1 83 ? 46.272 49.849 60.212 1.00 12.12 71 ASP A O 1
ATOM 509 N N . ILE A 1 84 ? 44.270 49.986 61.131 1.00 11.56 72 ILE A N 1
ATOM 510 C CA . ILE A 1 84 ? 43.677 48.944 60.348 1.00 10.62 72 ILE A CA 1
ATOM 511 C C . ILE A 1 84 ? 42.330 49.429 59.788 1.00 11.07 72 ILE A C 1
ATOM 512 O O . ILE A 1 84 ? 41.436 49.901 60.538 1.00 11.76 72 ILE A O 1
ATOM 517 N N . LEU A 1 85 ? 42.159 49.257 58.483 1.00 10.86 73 LEU A N 1
ATOM 518 C CA . LEU A 1 85 ? 41.028 49.814 57.773 1.00 11.10 73 LEU A CA 1
ATOM 519 C C . LEU A 1 85 ? 40.403 48.709 56.974 1.00 11.71 73 LEU A C 1
ATOM 520 O O . LEU A 1 85 ? 41.046 48.152 56.103 1.00 13.64 73 LEU A O 1
ATOM 525 N N . VAL A 1 86 ? 39.157 48.384 57.246 1.00 11.75 74 VAL A N 1
ATOM 526 C CA . VAL A 1 86 ? 38.463 47.375 56.486 1.00 11.88 74 VAL A CA 1
ATOM 527 C C . VAL A 1 86 ? 37.373 48.048 55.651 1.00 12.08 74 VAL A C 1
ATOM 528 O O . VAL A 1 86 ? 36.431 48.634 56.196 1.00 12.55 74 VAL A O 1
ATOM 532 N N . LEU A 1 87 ? 37.507 47.967 54.336 1.00 12.10 75 LEU A N 1
ATOM 533 C CA . LEU A 1 87 ? 36.574 48.610 53.411 1.00 12.20 75 LEU A CA 1
ATOM 534 C C . LEU A 1 87 ? 35.504 47.620 53.073 1.00 13.46 75 LEU A C 1
ATOM 535 O O . LEU A 1 87 ? 35.790 46.450 52.827 1.00 14.83 75 LEU A O 1
ATOM 540 N N . ASN A 1 88 ? 34.265 48.075 53.070 1.00 14.31 76 ASN A N 1
ATOM 541 C CA . ASN A 1 88 ? 33.133 47.188 52.919 1.00 14.73 76 ASN A CA 1
ATOM 542 C C . ASN A 1 88 ? 31.966 48.049 52.526 1.00 16.23 76 ASN A C 1
ATOM 543 O O . ASN A 1 88 ? 31.924 49.226 52.912 1.00 17.03 76 ASN A O 1
ATOM 548 N N . ALA A 1 89 ? 31.024 47.506 51.759 1.00 17.59 77 ALA A N 1
ATOM 549 C CA . ALA A 1 89 ? 29.837 48.290 51.338 1.00 18.31 77 ALA A CA 1
ATOM 550 C C . ALA A 1 89 ? 28.630 47.410 51.175 1.00 19.34 77 ALA A C 1
ATOM 551 O O . ALA A 1 89 ? 28.757 46.210 51.138 1.00 20.23 77 ALA A O 1
ATOM 553 N N . GLY A 1 90 ? 27.444 48.005 51.065 1.00 21.09 78 GLY A N 1
ATOM 554 C CA . GLY A 1 90 ? 26.246 47.273 50.603 1.00 21.78 78 GLY A CA 1
ATOM 555 C C . GLY A 1 90 ? 26.425 46.838 49.142 1.00 22.48 78 GLY A C 1
ATOM 556 O O . GLY A 1 90 ? 27.218 47.428 48.399 1.00 22.26 78 GLY A O 1
ATOM 557 N N . GLY A 1 91 ? 25.706 45.794 48.733 1.00 22.92 79 GLY A N 1
ATOM 558 C CA . GLY A 1 91 ? 25.793 45.294 47.350 1.00 22.64 79 GLY A CA 1
ATOM 559 C C . GLY A 1 91 ? 24.841 46.102 46.479 1.00 22.10 79 GLY A C 1
ATOM 560 O O . GLY A 1 91 ? 23.700 46.316 46.884 1.00 22.95 79 GLY A O 1
ATOM 561 N N . PRO A 1 92 ? 25.287 46.564 45.306 1.00 20.99 80 PRO A N 1
ATOM 562 C CA . PRO A 1 92 ? 24.448 47.401 44.435 1.00 20.19 80 PRO A CA 1
ATOM 563 C C . PRO A 1 92 ? 23.424 46.577 43.645 1.00 19.49 80 PRO A C 1
ATOM 564 O O . PRO A 1 92 ? 23.291 45.363 43.855 1.00 19.10 80 PRO A O 1
ATOM 568 N N . LYS A 1 93 ? 22.699 47.249 42.753 1.00 18.90 81 LYS A N 1
ATOM 569 C CA . LYS A 1 93 ? 21.558 46.649 42.061 1.00 17.85 81 LYS A CA 1
ATOM 570 C C . LYS A 1 93 ? 22.005 45.515 41.144 1.00 16.47 81 LYS A C 1
ATOM 571 O O . LYS A 1 93 ? 22.963 45.664 40.394 1.00 16.92 81 LYS A O 1
ATOM 577 N N . ALA A 1 94 ? 21.293 44.396 41.228 1.00 14.85 82 ALA A N 1
ATOM 578 C CA . ALA A 1 94 ? 21.422 43.271 40.303 1.00 13.81 82 ALA A CA 1
ATOM 579 C C . ALA A 1 94 ? 20.448 43.397 39.107 1.00 13.07 82 ALA A C 1
ATOM 580 O O . ALA A 1 94 ? 19.349 43.951 39.218 1.00 12.66 82 ALA A O 1
ATOM 582 N N . GLY A 1 95 ? 20.844 42.889 37.957 1.00 12.33 83 GLY A N 1
ATOM 583 C CA . GLY A 1 95 ? 20.016 43.066 36.778 1.00 12.25 83 GLY A CA 1
ATOM 584 C C . GLY A 1 95 ? 20.745 42.753 35.502 1.00 11.93 83 GLY A C 1
ATOM 585 O O . GLY A 1 95 ? 21.958 42.717 35.468 1.00 11.38 83 GLY A O 1
ATOM 586 N N . PHE A 1 96 ? 19.989 42.499 34.452 1.00 12.26 84 PHE A N 1
ATOM 587 C CA . PHE A 1 96 ? 20.580 42.333 33.142 1.00 12.44 84 PHE A CA 1
ATOM 588 C C . PHE A 1 96 ? 20.676 43.688 32.480 1.00 12.35 84 PHE A C 1
ATOM 589 O O . PHE A 1 96 ? 20.138 44.677 32.971 1.00 13.51 84 PHE A O 1
ATOM 597 N N . PHE A 1 97 ? 21.394 43.745 31.385 1.00 12.21 85 PHE A N 1
ATOM 598 C CA . PHE A 1 97 ? 21.828 45.018 30.826 1.00 12.00 85 PHE A CA 1
ATOM 599 C C . PHE A 1 97 ? 20.688 45.999 30.525 1.00 12.43 85 PHE A C 1
ATOM 600 O O . PHE A 1 97 ? 20.825 47.186 30.838 1.00 13.46 85 PHE A O 1
ATOM 608 N N . ASP A 1 98 ? 19.577 45.514 29.968 1.00 12.54 86 ASP A N 1
ATOM 609 C CA . ASP A 1 98 ? 18.429 46.377 29.632 1.00 13.55 86 ASP A CA 1
ATOM 610 C C . ASP A 1 98 ? 17.664 46.904 30.814 1.00 13.54 86 ASP A C 1
ATOM 611 O O . ASP A 1 98 ? 16.928 47.862 30.676 1.00 13.62 86 ASP A O 1
ATOM 616 N N . GLU A 1 99 ? 17.806 46.277 31.971 1.00 13.86 87 GLU A N 1
ATOM 617 C CA . GLU A 1 99 ? 17.140 46.785 33.175 1.00 14.10 87 GLU A CA 1
ATOM 618 C C . GLU A 1 99 ? 18.087 47.560 34.105 1.00 14.79 87 GLU A C 1
ATOM 619 O O . GLU A 1 99 ? 17.755 47.744 35.284 1.00 15.77 87 GLU A O 1
ATOM 625 N N . LEU A 1 100 ? 19.227 48.032 33.576 1.00 14.57 88 LEU A N 1
ATOM 626 C CA . LEU A 1 100 ? 20.184 48.844 34.340 1.00 14.87 88 LEU A CA 1
ATOM 627 C C . LEU A 1 100 ? 20.393 50.173 33.634 1.00 14.41 88 LEU A C 1
ATOM 628 O O . LEU A 1 100 ? 20.503 50.186 32.423 1.00 15.48 88 LEU A O 1
ATOM 633 N N . THR A 1 101 ? 20.471 51.271 34.379 1.00 13.76 89 THR A N 1
ATOM 634 C CA . THR A 1 101 ? 20.635 52.603 33.806 1.00 12.92 89 THR A CA 1
ATOM 635 C C . THR A 1 101 ? 22.078 53.038 33.971 1.00 13.00 89 THR A C 1
ATOM 636 O O . THR A 1 101 ? 22.849 52.402 34.688 1.00 13.03 89 THR A O 1
ATOM 640 N N . ASN A 1 102 ? 22.430 54.137 33.312 1.00 12.96 90 ASN A N 1
ATOM 641 C CA . ASN A 1 102 ? 23.718 54.778 33.474 1.00 12.78 90 ASN A CA 1
ATOM 642 C C . ASN A 1 102 ? 23.907 55.221 34.936 1.00 12.66 90 ASN A C 1
ATOM 643 O O . ASN A 1 102 ? 24.999 55.112 35.474 1.00 13.40 90 ASN A O 1
ATOM 648 N N . GLU A 1 103 ? 22.827 55.652 35.584 1.00 12.55 91 GLU A N 1
ATOM 649 C CA . GLU A 1 103 ? 22.847 55.996 36.997 1.00 12.83 91 GLU A CA 1
ATOM 650 C C . GLU A 1 103 ? 23.220 54.814 37.900 1.00 12.22 91 GLU A C 1
ATOM 651 O O . GLU A 1 103 ? 23.905 55.005 38.904 1.00 11.84 91 GLU A O 1
ATOM 657 N N . ASP A 1 104 ? 22.771 53.611 37.552 1.00 11.14 92 ASP A N 1
ATOM 658 C CA . ASP A 1 104 ? 23.099 52.429 38.339 1.00 10.79 92 ASP A CA 1
ATOM 659 C C . ASP A 1 104 ? 24.596 52.097 38.348 1.00 10.73 92 ASP A C 1
ATOM 660 O O . ASP A 1 104 ? 25.157 51.778 39.423 1.00 10.30 92 ASP A O 1
ATOM 665 N N . PHE A 1 105 ? 25.237 52.193 37.176 1.00 10.12 93 PHE A N 1
ATOM 666 C CA . PHE A 1 105 ? 26.713 52.051 37.055 1.00 9.65 93 PHE A CA 1
ATOM 667 C C . PHE A 1 105 ? 27.459 53.189 37.758 1.00 9.14 93 PHE A C 1
ATOM 668 O O . PHE A 1 105 ? 28.496 52.974 38.358 1.00 8.50 93 PHE A O 1
ATOM 676 N N . LYS A 1 106 ? 26.926 54.402 37.671 1.00 8.79 94 LYS A N 1
ATOM 677 C CA . LYS A 1 106 ? 27.576 55.536 38.271 1.00 8.83 94 LYS A CA 1
ATOM 678 C C . LYS A 1 106 ? 27.562 55.419 39.785 1.00 9.10 94 LYS A C 1
ATOM 679 O O . LYS A 1 106 ? 28.556 55.670 40.416 1.00 9.42 94 LYS A O 1
ATOM 685 N N . GLU A 1 107 ? 26.421 55.057 40.359 1.00 9.66 95 GLU A N 1
ATOM 686 C CA . GLU A 1 107 ? 26.264 54.954 41.798 1.00 10.12 95 GLU A CA 1
ATOM 687 C C . GLU A 1 107 ? 27.169 53.860 42.353 1.00 9.90 95 GLU A C 1
ATOM 688 O O . GLU A 1 107 ? 27.790 53.998 43.402 1.00 9.42 95 GLU A O 1
ATOM 694 N N . ALA A 1 108 ? 27.256 52.775 41.623 1.00 9.88 96 ALA A N 1
ATOM 695 C CA . ALA A 1 108 ? 28.078 51.683 42.058 1.00 10.39 96 ALA A CA 1
ATOM 696 C C . ALA A 1 108 ? 29.563 52.081 42.063 1.00 11.20 96 ALA A C 1
ATOM 697 O O . ALA A 1 108 ? 30.279 51.773 42.991 1.00 11.77 96 ALA A O 1
ATOM 699 N N . ILE A 1 109 ? 30.010 52.765 41.017 1.00 11.67 97 ILE A N 1
ATOM 700 C CA . ILE A 1 109 ? 31.382 53.243 40.925 1.00 11.72 97 ILE A CA 1
ATOM 701 C C . ILE A 1 109 ? 31.712 54.231 42.034 1.00 11.70 97 ILE A C 1
ATOM 702 O O . ILE A 1 109 ? 32.761 54.157 42.615 1.00 11.07 97 ILE A O 1
ATOM 707 N N . ASP A 1 110 ? 30.822 55.178 42.285 1.00 12.45 98 ASP A N 1
ATOM 708 C CA . ASP A 1 110 ? 31.017 56.158 43.348 1.00 13.86 98 ASP A CA 1
ATOM 709 C C . ASP A 1 110 ? 31.168 55.505 44.715 1.00 14.15 98 ASP A C 1
ATOM 710 O O . ASP A 1 110 ? 32.047 55.814 45.480 1.00 13.67 98 ASP A O 1
ATOM 715 N N . SER A 1 111 ? 30.276 54.595 45.020 1.00 15.24 99 SER A N 1
ATOM 716 C CA . SER A 1 111 ? 30.187 54.097 46.367 1.00 16.23 99 SER A CA 1
ATOM 717 C C . SER A 1 111 ? 31.148 52.948 46.572 1.00 16.83 99 SER A C 1
ATOM 718 O O . SER A 1 111 ? 31.781 52.907 47.618 1.00 18.21 99 SER A O 1
ATOM 721 N N . LEU A 1 112 ? 31.313 52.056 45.580 1.00 16.93 100 LEU A N 1
ATOM 722 C CA . LEU A 1 112 ? 32.286 50.917 45.684 1.00 17.10 100 LEU A CA 1
ATOM 723 C C . LEU A 1 112 ? 33.728 51.230 45.253 1.00 16.97 100 LEU A C 1
ATOM 724 O O . LEU A 1 112 ? 34.636 50.443 45.521 1.00 17.61 100 LEU A O 1
ATOM 729 N N . PHE A 1 113 ? 33.968 52.358 44.604 1.00 16.50 101 PHE A N 1
ATOM 730 C CA . PHE A 1 113 ? 35.314 52.629 44.144 1.00 15.78 101 PHE A CA 1
ATOM 731 C C . PHE A 1 113 ? 35.795 54.022 44.581 1.00 15.57 101 PHE A C 1
ATOM 732 O O . PHE A 1 113 ? 36.600 54.126 45.496 1.00 15.05 101 PHE A O 1
ATOM 740 N N . LEU A 1 114 ? 35.247 55.077 44.002 1.00 15.31 102 LEU A N 1
ATOM 741 C CA . LEU A 1 114 ? 35.761 56.407 44.242 1.00 15.78 102 LEU A CA 1
ATOM 742 C C . LEU A 1 114 ? 35.681 56.840 45.718 1.00 16.13 102 LEU A C 1
ATOM 743 O O . LEU A 1 114 ? 36.604 57.440 46.224 1.00 17.52 102 LEU A O 1
ATOM 748 N N . ASN A 1 115 ? 34.602 56.545 46.424 1.00 16.32 103 ASN A N 1
ATOM 749 C CA . ASN A 1 115 ? 34.518 56.904 47.867 1.00 16.70 103 ASN A CA 1
ATOM 750 C C . ASN A 1 115 ? 35.506 56.149 48.722 1.00 16.03 103 ASN A C 1
ATOM 751 O O . ASN A 1 115 ? 35.897 56.624 49.770 1.00 16.53 103 ASN A O 1
ATOM 756 N N . MET A 1 116 ? 35.880 54.956 48.278 1.00 15.62 104 MET A N 1
ATOM 757 C CA . MET A 1 116 ? 36.842 54.118 48.993 1.00 14.38 104 MET A CA 1
ATOM 758 C C . MET A 1 116 ? 38.267 54.669 48.874 1.00 13.26 104 MET A C 1
ATOM 759 O O . MET A 1 116 ? 39.033 54.655 49.834 1.00 12.87 104 MET A O 1
ATOM 764 N N . ILE A 1 117 ? 38.602 55.164 47.686 1.00 12.40 105 ILE A N 1
ATOM 765 C CA . ILE A 1 117 ? 39.857 55.850 47.409 1.00 11.34 105 ILE A CA 1
ATOM 766 C C . ILE A 1 117 ? 40.019 57.060 48.293 1.00 10.87 105 ILE A C 1
ATOM 767 O O . ILE A 1 117 ? 41.086 57.292 48.833 1.00 10.31 105 ILE A O 1
ATOM 772 N N . LYS A 1 118 ? 38.955 57.852 48.417 1.00 10.94 106 LYS A N 1
ATOM 773 C CA . LYS A 1 118 ? 38.942 58.995 49.349 1.00 11.58 106 LYS A CA 1
ATOM 774 C C . LYS A 1 118 ? 39.277 58.567 50.810 1.00 11.00 106 LYS A C 1
ATOM 775 O O . LYS A 1 118 ? 40.036 59.222 51.515 1.00 9.89 106 LYS A O 1
ATOM 781 N N . ILE A 1 119 ? 38.712 57.455 51.240 1.00 10.89 107 ILE A N 1
ATOM 782 C CA . ILE A 1 119 ? 38.907 57.002 52.598 1.00 11.62 107 ILE A CA 1
ATOM 783 C C . ILE A 1 119 ? 40.334 56.514 52.847 1.00 11.95 107 ILE A C 1
ATOM 784 O O . ILE A 1 119 ? 40.919 56.769 53.912 1.00 11.96 107 ILE A O 1
ATOM 789 N N . VAL A 1 120 ? 40.871 55.779 51.883 1.00 12.25 108 VAL A N 1
ATOM 790 C CA . VAL A 1 120 ? 42.276 55.346 51.943 1.00 12.17 108 VAL A CA 1
ATOM 791 C C . VAL A 1 120 ? 43.187 56.562 52.038 1.00 12.24 108 VAL A C 1
ATOM 792 O O . VAL A 1 120 ? 43.993 56.717 52.999 1.00 12.28 108 VAL A O 1
ATOM 796 N N . ARG A 1 121 ? 43.048 57.432 51.026 1.00 11.60 109 ARG A N 1
ATOM 797 C CA . ARG A 1 121 ? 43.800 58.683 50.985 1.00 10.74 109 ARG A CA 1
ATOM 798 C C . ARG A 1 121 ? 43.821 59.375 52.362 1.00 9.41 109 ARG A C 1
ATOM 799 O O . ARG A 1 121 ? 44.848 59.859 52.777 1.00 8.44 109 ARG A O 1
ATOM 807 N N . ASN A 1 122 ? 42.705 59.352 53.079 1.00 9.05 110 ASN A N 1
ATOM 808 C CA . ASN A 1 122 ? 42.634 60.014 54.405 1.00 8.82 110 ASN A CA 1
ATOM 809 C C . ASN A 1 122 ? 43.460 59.367 55.491 1.00 8.81 110 ASN A C 1
ATOM 810 O O . ASN A 1 122 ? 44.153 60.051 56.209 1.00 8.33 110 ASN A O 1
ATOM 815 N N . TYR A 1 123 ? 43.381 58.045 55.605 1.00 9.59 111 TYR A N 1
ATOM 816 C CA . TYR A 1 123 ? 43.938 57.320 56.739 1.00 9.76 111 TYR A CA 1
ATOM 817 C C . TYR A 1 123 ? 45.320 56.744 56.475 1.00 10.37 111 TYR A C 1
ATOM 818 O O . TYR A 1 123 ? 45.997 56.311 57.400 1.00 12.19 111 TYR A O 1
ATOM 827 N N . LEU A 1 124 ? 45.746 56.769 55.216 1.00 10.19 112 LEU A N 1
ATOM 828 C CA . LEU A 1 124 ? 47.054 56.300 54.811 1.00 9.04 112 LEU A CA 1
ATOM 829 C C . LEU A 1 124 ? 48.257 57.040 55.398 1.00 8.67 112 LEU A C 1
ATOM 830 O O . LEU A 1 124 ? 49.195 56.386 55.812 1.00 9.11 112 LEU A O 1
ATOM 835 N N . PRO A 1 125 ? 48.293 58.369 55.410 1.00 8.45 113 PRO A N 1
ATOM 836 C CA . PRO A 1 125 ? 49.455 59.078 55.949 1.00 9.28 113 PRO A CA 1
ATOM 837 C C . PRO A 1 125 ? 49.867 58.723 57.377 1.00 10.34 113 PRO A C 1
ATOM 838 O O . PRO A 1 125 ? 51.060 58.631 57.653 1.00 10.67 113 PRO A O 1
ATOM 842 N N . ALA A 1 126 ? 48.914 58.531 58.290 1.00 11.09 114 ALA A N 1
ATOM 843 C CA . ALA A 1 126 ? 49.280 58.134 59.654 1.00 11.54 114 ALA A CA 1
ATOM 844 C C . ALA A 1 126 ? 49.872 56.712 59.727 1.00 12.23 114 ALA A C 1
ATOM 845 O O . ALA A 1 126 ? 50.751 56.432 60.542 1.00 12.44 114 ALA A O 1
ATOM 847 N N . MET A 1 127 ? 49.421 55.813 58.865 1.00 12.67 115 MET A N 1
ATOM 848 C CA . MET A 1 127 ? 50.049 54.489 58.779 1.00 12.90 115 MET A CA 1
ATOM 849 C C . MET A 1 127 ? 51.504 54.574 58.281 1.00 13.17 115 MET A C 1
ATOM 850 O O . MET A 1 127 ? 52.370 53.884 58.818 1.00 14.50 115 MET A O 1
ATOM 855 N N . LYS A 1 128 ? 51.767 55.388 57.254 1.00 12.15 116 LYS A N 1
ATOM 856 C CA . LYS A 1 128 ? 53.141 55.605 56.789 1.00 11.81 116 LYS A CA 1
ATOM 857 C C . LYS A 1 128 ? 54.019 56.119 57.898 1.00 10.74 116 LYS A C 1
ATOM 858 O O . LYS A 1 128 ? 55.107 55.611 58.090 1.00 9.52 116 LYS A O 1
ATOM 864 N N . GLU A 1 129 ? 53.532 57.143 58.599 1.00 10.65 117 GLU A N 1
ATOM 865 C CA . GLU A 1 129 ? 54.277 57.789 59.685 1.00 10.63 117 GLU A CA 1
ATOM 866 C C . GLU A 1 129 ? 54.627 56.746 60.797 1.00 10.38 117 GLU A C 1
ATOM 867 O O . GLU A 1 129 ? 55.723 56.783 61.300 1.00 8.71 117 GLU A O 1
ATOM 870 N N . LYS A 1 130 ? 53.738 55.788 61.073 1.00 10.34 118 LYS A N 1
ATOM 871 C CA . LYS A 1 130 ? 53.986 54.735 62.032 1.00 11.91 118 LYS A CA 1
ATOM 872 C C . LYS A 1 130 ? 54.818 53.559 61.518 1.00 12.65 118 LYS A C 1
ATOM 873 O O . LYS A 1 130 ? 55.268 52.701 62.292 1.00 14.23 118 LYS A O 1
ATOM 879 N N . GLY A 1 131 ? 54.994 53.456 60.218 1.00 13.10 119 GLY A N 1
ATOM 880 C CA . GLY A 1 131 ? 55.710 52.316 59.641 1.00 12.20 119 GLY A CA 1
ATOM 881 C C . GLY A 1 131 ? 54.977 50.997 59.675 1.00 11.79 119 GLY A C 1
ATOM 882 O O . GLY A 1 131 ? 55.572 49.985 59.397 1.00 11.31 119 GLY A O 1
ATOM 883 N N . TRP A 1 132 ? 53.682 51.014 59.985 1.00 12.22 120 TRP A N 1
ATOM 884 C CA . TRP A 1 132 ? 52.848 49.805 60.002 1.00 12.10 120 TRP A CA 1
ATOM 885 C C . TRP A 1 132 ? 51.418 50.115 59.566 1.00 12.03 120 TRP A C 1
ATOM 886 O O . TRP A 1 132 ? 50.918 51.176 59.851 1.00 12.67 120 TRP A O 1
ATOM 897 N N . GLY A 1 133 ? 50.764 49.204 58.852 1.00 11.65 121 GLY A N 1
ATOM 898 C CA . GLY A 1 133 ? 49.371 49.408 58.532 1.00 11.29 121 GLY A CA 1
ATOM 899 C C . GLY A 1 133 ? 48.728 48.190 57.958 1.00 11.60 121 GLY A C 1
ATOM 900 O O . GLY A 1 133 ? 49.406 47.215 57.704 1.00 11.40 121 GLY A O 1
ATOM 901 N N . ARG A 1 134 ? 47.400 48.236 57.828 1.00 12.32 122 ARG A N 1
ATOM 902 C CA . ARG A 1 134 ? 46.634 47.182 57.152 1.00 13.34 122 ARG A CA 1
ATOM 903 C C . ARG A 1 134 ? 45.442 47.804 56.439 1.00 13.27 122 ARG A C 1
ATOM 904 O O . ARG A 1 134 ? 44.639 48.481 57.063 1.00 12.26 122 ARG A O 1
ATOM 912 N N . ILE A 1 135 ? 45.340 47.547 55.125 1.00 14.08 123 ILE A N 1
ATOM 913 C CA . ILE A 1 135 ? 44.078 47.770 54.371 1.00 14.17 123 ILE A CA 1
ATOM 914 C C . ILE A 1 135 ? 43.511 46.432 53.880 1.00 13.88 123 ILE A C 1
ATOM 915 O O . ILE A 1 135 ? 44.237 45.612 53.331 1.00 15.14 123 ILE A O 1
ATOM 920 N N . VAL A 1 136 ? 42.228 46.194 54.122 1.00 12.92 124 VAL A N 1
ATOM 921 C CA . VAL A 1 136 ? 41.561 44.995 53.640 1.00 12.26 124 VAL A CA 1
ATOM 922 C C . VAL A 1 136 ? 40.215 45.391 53.051 1.00 12.21 124 VAL A C 1
ATOM 923 O O . VAL A 1 136 ? 39.417 46.021 53.699 1.00 11.98 124 VAL A O 1
ATOM 927 N N . ALA A 1 137 ? 40.001 45.040 51.794 1.00 12.32 125 ALA A N 1
ATOM 928 C CA . ALA A 1 137 ? 38.750 45.322 51.143 1.00 12.40 125 ALA A CA 1
ATOM 929 C C . ALA A 1 137 ? 37.962 44.048 51.071 1.00 12.33 125 ALA A C 1
ATOM 930 O O . ALA A 1 137 ? 38.457 43.033 50.548 1.00 13.24 125 ALA A O 1
ATOM 932 N N . ILE A 1 138 ? 36.740 44.085 51.548 1.00 11.22 126 ILE A N 1
ATOM 933 C CA . ILE A 1 138 ? 35.840 42.974 51.333 1.00 11.67 126 ILE A CA 1
ATOM 934 C C . ILE A 1 138 ? 35.171 43.148 49.972 1.00 11.50 126 ILE A C 1
ATOM 935 O O . ILE A 1 138 ? 34.496 44.126 49.751 1.00 11.65 126 ILE A O 1
ATOM 940 N N . THR A 1 139 ? 35.375 42.208 49.068 1.00 12.04 127 THR A N 1
ATOM 941 C CA . THR A 1 139 ? 34.818 42.308 47.728 1.00 13.23 127 THR A CA 1
ATOM 942 C C . THR A 1 139 ? 33.856 41.138 47.538 1.00 13.83 127 THR A C 1
ATOM 943 O O . THR A 1 139 ? 32.891 41.015 48.297 1.00 13.75 127 THR A O 1
ATOM 947 N N . SER A 1 140 ? 34.123 40.288 46.532 1.00 14.46 128 SER A N 1
ATOM 948 C CA . SER A 1 140 ? 33.274 39.138 46.224 1.00 14.39 128 SER A CA 1
ATOM 949 C C . SER A 1 140 ? 34.006 38.127 45.356 1.00 14.09 128 SER A C 1
ATOM 950 O O . SER A 1 140 ? 34.893 38.485 44.579 1.00 13.97 128 SER A O 1
ATOM 953 N N . PHE A 1 141 ? 33.630 36.859 45.479 1.00 14.05 129 PHE A N 1
ATOM 954 C CA . PHE A 1 141 ? 34.226 35.816 44.651 1.00 14.31 129 PHE A CA 1
ATOM 955 C C . PHE A 1 141 ? 33.770 35.999 43.175 1.00 14.46 129 PHE A C 1
ATOM 956 O O . PHE A 1 141 ? 34.403 35.496 42.246 1.00 12.51 129 PHE A O 1
ATOM 964 N N . SER A 1 142 ? 32.669 36.743 43.004 1.00 14.77 130 SER A N 1
ATOM 965 C CA . SER A 1 142 ? 32.180 37.174 41.714 1.00 15.06 130 SER A CA 1
ATOM 966 C C . SER A 1 142 ? 33.244 37.959 40.947 1.00 15.90 130 SER A C 1
ATOM 967 O O . SER A 1 142 ? 33.134 38.124 39.745 1.00 16.75 130 SER A O 1
ATOM 970 N N . VAL A 1 143 ? 34.276 38.433 41.632 1.00 16.32 131 VAL A N 1
ATOM 971 C CA . VAL A 1 143 ? 35.372 39.099 40.954 1.00 17.79 131 VAL A CA 1
ATOM 972 C C . VAL A 1 143 ? 36.159 38.161 40.035 1.00 18.02 131 VAL A C 1
ATOM 973 O O . VAL A 1 143 ? 36.569 38.586 39.000 1.00 19.16 131 VAL A O 1
ATOM 977 N N . ILE A 1 144 ? 36.407 36.915 40.428 1.00 18.34 132 ILE A N 1
ATOM 978 C CA . ILE A 1 144 ? 37.082 35.952 39.565 1.00 18.44 132 ILE A CA 1
ATOM 979 C C . ILE A 1 144 ? 36.136 34.960 38.924 1.00 18.36 132 ILE A C 1
ATOM 980 O O . ILE A 1 144 ? 36.561 34.207 38.033 1.00 18.58 132 ILE A O 1
ATOM 985 N N . SER A 1 145 ? 34.878 34.937 39.390 1.00 17.88 133 SER A N 1
ATOM 986 C CA . SER A 1 145 ? 33.841 34.063 38.850 1.00 17.08 133 SER A CA 1
ATOM 987 C C . SER A 1 145 ? 32.557 34.832 38.698 1.00 17.53 133 SER A C 1
ATOM 988 O O . SER A 1 145 ? 31.539 34.467 39.286 1.00 17.76 133 SER A O 1
ATOM 991 N N . PRO A 1 146 ? 32.592 35.864 37.851 1.00 17.96 134 PRO A N 1
ATOM 992 C CA . PRO A 1 146 ? 31.462 36.758 37.614 1.00 17.66 134 PRO A CA 1
ATOM 993 C C . PRO A 1 146 ? 30.089 36.106 37.378 1.00 18.11 134 PRO A C 1
ATOM 994 O O . PRO A 1 146 ? 29.912 35.292 36.448 1.00 18.87 134 PRO A O 1
ATOM 998 N N . ILE A 1 147 ? 29.133 36.538 38.198 1.00 17.68 135 ILE A N 1
ATOM 999 C CA . ILE A 1 147 ? 27.727 36.170 38.140 1.00 17.44 135 ILE A CA 1
ATOM 1000 C C . ILE A 1 147 ? 26.972 37.017 37.105 1.00 17.39 135 ILE A C 1
ATOM 1001 O O . ILE A 1 147 ? 27.194 38.220 37.014 1.00 16.12 135 ILE A O 1
ATOM 1006 N N . GLU A 1 148 ? 26.050 36.395 36.362 1.00 18.05 136 GLU A N 1
ATOM 1007 C CA . GLU A 1 148 ? 25.668 36.929 35.027 1.00 19.73 136 GLU A CA 1
ATOM 1008 C C . GLU A 1 148 ? 24.905 38.248 35.076 1.00 18.78 136 GLU A C 1
ATOM 1009 O O . GLU A 1 148 ? 24.917 39.023 34.108 1.00 19.09 136 GLU A O 1
ATOM 1015 N N . ASN A 1 149 ? 24.277 38.512 36.217 1.00 18.26 137 ASN A N 1
ATOM 1016 C CA . ASN A 1 149 ? 23.491 39.720 36.405 1.00 17.63 137 ASN A CA 1
ATOM 1017 C C . ASN A 1 149 ? 24.049 40.715 37.434 1.00 17.25 137 ASN A C 1
ATOM 1018 O O . ASN A 1 149 ? 23.319 41.566 37.933 1.00 17.98 137 ASN A O 1
ATOM 1023 N N . LEU A 1 150 ? 25.342 40.646 37.724 1.00 16.93 138 LEU A N 1
ATOM 1024 C CA . LEU A 1 150 ? 25.961 41.601 38.657 1.00 16.71 138 LEU A CA 1
ATOM 1025 C C . LEU A 1 150 ? 26.933 42.542 37.945 1.00 16.70 138 LEU A C 1
ATOM 1026 O O . LEU A 1 150 ? 28.032 42.782 38.438 1.00 17.15 138 LEU A O 1
ATOM 1031 N N . TYR A 1 151 ? 26.497 43.082 36.809 1.00 16.32 139 TYR A N 1
ATOM 1032 C CA . TYR A 1 151 ? 27.270 44.012 35.998 1.00 16.04 139 TYR A CA 1
ATOM 1033 C C . TYR A 1 151 ? 27.875 45.167 36.763 1.00 16.18 139 TYR A C 1
ATOM 1034 O O . TYR A 1 151 ? 29.011 45.532 36.481 1.00 16.57 139 TYR A O 1
ATOM 1043 N N . THR A 1 152 ? 27.091 45.765 37.668 1.00 16.16 140 THR A N 1
ATOM 1044 C CA . THR A 1 152 ? 27.505 46.954 38.441 1.00 16.34 140 THR A CA 1
ATOM 1045 C C . THR A 1 152 ? 28.611 46.673 39.413 1.00 15.55 140 THR A C 1
ATOM 1046 O O . THR A 1 152 ? 29.557 47.435 39.508 1.00 15.70 140 THR A O 1
ATOM 1050 N N . SER A 1 153 ? 28.455 45.612 40.184 1.00 15.79 141 SER A N 1
ATOM 1051 C CA . SER A 1 153 ? 29.399 45.328 41.278 1.00 15.12 141 SER A CA 1
ATOM 1052 C C . SER A 1 153 ? 30.591 44.572 40.716 1.00 14.51 141 SER A C 1
ATOM 1053 O O . SER A 1 153 ? 31.732 44.798 41.145 1.00 13.46 141 SER A O 1
ATOM 1056 N N . ASN A 1 154 ? 30.356 43.722 39.712 1.00 14.74 142 ASN A N 1
ATOM 1057 C CA . ASN A 1 154 ? 31.488 43.031 39.041 1.00 14.96 142 ASN A CA 1
ATOM 1058 C C . ASN A 1 154 ? 32.520 44.075 38.616 1.00 15.33 142 ASN A C 1
ATOM 1059 O O . ASN A 1 154 ? 33.645 44.091 39.146 1.00 15.51 142 ASN A O 1
ATOM 1064 N N . SER A 1 155 ? 32.099 45.001 37.752 1.00 14.41 143 SER A N 1
ATOM 1065 C CA . SER A 1 155 ? 33.008 45.993 37.215 1.00 14.00 143 SER A CA 1
ATOM 1066 C C . SER A 1 155 ? 33.578 46.969 38.253 1.00 13.18 143 SER A C 1
ATOM 1067 O O . SER A 1 155 ? 34.788 47.299 38.204 1.00 12.36 143 SER A O 1
ATOM 1070 N N . ALA A 1 156 ? 32.738 47.420 39.186 1.00 12.46 144 ALA A N 1
ATOM 1071 C CA . ALA A 1 156 ? 33.193 48.290 40.330 1.00 12.05 144 ALA A CA 1
ATOM 1072 C C . ALA A 1 156 ? 34.147 47.622 41.304 1.00 11.49 144 ALA A C 1
ATOM 1073 O O . ALA A 1 156 ? 35.043 48.270 41.799 1.00 11.39 144 ALA A O 1
ATOM 1075 N N . ARG A 1 157 ? 33.953 46.341 41.606 1.00 11.57 145 ARG A N 1
ATOM 1076 C CA . ARG A 1 157 ? 34.936 45.615 42.438 1.00 11.74 145 ARG A CA 1
ATOM 1077 C C . ARG A 1 157 ? 36.237 45.277 41.707 1.00 11.81 145 ARG A C 1
ATOM 1078 O O . ARG A 1 157 ? 37.293 45.161 42.320 1.00 12.57 145 ARG A O 1
ATOM 1086 N N . MET A 1 158 ? 36.179 45.125 40.388 1.00 11.73 146 MET A N 1
ATOM 1087 C CA . MET A 1 158 ? 37.414 44.954 39.582 1.00 11.56 146 MET A CA 1
ATOM 1088 C C . MET A 1 158 ? 38.254 46.236 39.578 1.00 9.71 146 MET A C 1
ATOM 1089 O O . MET A 1 158 ? 39.490 46.228 39.580 1.00 7.52 146 MET A O 1
ATOM 1094 N N . ALA A 1 159 ? 37.526 47.333 39.518 1.00 9.02 147 ALA A N 1
ATOM 1095 C CA . ALA A 1 159 ? 38.078 48.648 39.616 1.00 8.73 147 ALA A CA 1
ATOM 1096 C C . ALA A 1 159 ? 38.865 48.799 40.893 1.00 8.56 147 ALA A C 1
ATOM 1097 O O . ALA A 1 159 ? 40.062 49.048 40.843 1.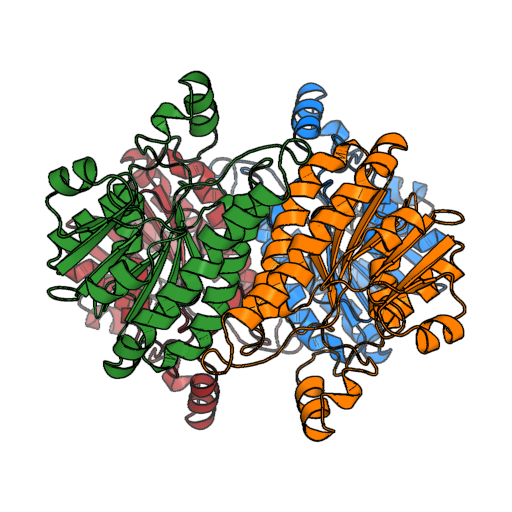00 8.47 147 ALA A O 1
ATOM 1099 N N . LEU A 1 160 ? 38.202 48.574 42.027 1.00 9.06 148 LEU A N 1
ATOM 1100 C CA . LEU A 1 160 ? 38.816 48.708 43.375 1.00 8.75 148 LEU A CA 1
ATOM 1101 C C . LEU A 1 160 ? 39.956 47.740 43.539 1.00 8.13 148 LEU A C 1
ATOM 1102 O O . LEU A 1 160 ? 40.978 48.076 44.094 1.00 6.65 148 LEU A O 1
ATOM 1107 N N . THR A 1 161 ? 39.753 46.515 43.077 1.00 9.27 149 THR A N 1
ATOM 1108 C CA . THR A 1 161 ? 40.784 45.479 43.166 1.00 11.07 149 THR A CA 1
ATOM 1109 C C . THR A 1 161 ? 42.029 45.877 42.390 1.00 11.77 149 THR A C 1
ATOM 1110 O O . THR A 1 161 ? 43.137 45.719 42.893 1.00 13.24 149 THR A O 1
ATOM 1114 N N . GLY A 1 162 ? 41.851 46.441 41.195 1.00 12.16 150 GLY A N 1
ATOM 1115 C CA . GLY A 1 162 ? 42.981 47.003 40.460 1.00 12.32 150 GLY A CA 1
ATOM 1116 C C . GLY A 1 162 ? 43.672 48.156 41.199 1.00 12.02 150 GLY A C 1
ATOM 1117 O O . GLY A 1 162 ? 44.896 48.248 41.203 1.00 10.34 150 GLY A O 1
ATOM 1118 N N . PHE A 1 163 ? 42.878 49.087 41.725 1.00 11.52 151 PHE A N 1
ATOM 1119 C CA . PHE A 1 163 ? 43.441 50.214 42.409 1.00 11.60 151 PHE A CA 1
ATOM 1120 C C . PHE A 1 163 ? 44.285 49.708 43.574 1.00 12.23 151 PHE A C 1
ATOM 1121 O O . PHE A 1 163 ? 45.448 50.130 43.683 1.00 13.37 151 PHE A O 1
ATOM 1129 N N . LEU A 1 164 ? 43.757 48.771 44.388 1.00 10.99 152 LEU A N 1
ATOM 1130 C CA . LEU A 1 164 ? 44.472 48.334 45.576 1.00 9.91 152 LEU A CA 1
ATOM 1131 C C . LEU A 1 164 ? 45.718 47.551 45.235 1.00 9.80 152 LEU A C 1
ATOM 1132 O O . LEU A 1 164 ? 46.715 47.597 46.012 1.00 10.33 152 LEU A O 1
ATOM 1137 N N . LYS A 1 165 ? 45.687 46.797 44.129 1.00 8.37 153 LYS A N 1
ATOM 1138 C CA . LYS A 1 165 ? 46.914 46.095 43.690 1.00 8.43 153 LYS A CA 1
ATOM 1139 C C . LYS A 1 165 ? 47.979 47.134 43.353 1.00 8.40 153 LYS A C 1
ATOM 1140 O O . LYS A 1 165 ? 49.132 46.985 43.748 1.00 8.82 153 LYS A O 1
ATOM 1146 N N . THR A 1 166 ? 47.612 48.191 42.637 1.00 7.77 154 THR A N 1
ATOM 1147 C CA . THR A 1 166 ? 48.643 49.135 42.171 1.00 7.68 154 THR A CA 1
ATOM 1148 C C . THR A 1 166 ? 49.223 49.817 43.390 1.00 8.00 154 THR A C 1
ATOM 1149 O O . THR A 1 166 ? 50.455 49.985 43.485 1.00 6.99 154 THR A O 1
ATOM 1153 N N . LEU A 1 167 ? 48.324 50.113 44.346 1.00 8.73 155 LEU A N 1
ATOM 1154 C CA . LEU A 1 167 ? 48.653 50.716 45.652 1.00 8.11 155 LEU A CA 1
ATOM 1155 C C . LEU A 1 167 ? 49.624 49.859 46.404 1.00 8.16 155 LEU A C 1
ATOM 1156 O O . LEU A 1 167 ? 50.597 50.358 46.934 1.00 8.28 155 LEU A O 1
ATOM 1161 N N . SER A 1 168 ? 49.364 48.560 46.449 1.00 8.73 156 SER A N 1
ATOM 1162 C CA . SER A 1 168 ? 50.131 47.682 47.331 1.00 8.97 156 SER A CA 1
ATOM 1163 C C . SER A 1 168 ? 51.599 47.756 47.076 1.00 9.86 156 SER A C 1
ATOM 1164 O O . SER A 1 168 ? 52.369 47.627 48.051 1.00 9.80 156 SER A O 1
ATOM 1167 N N . PHE A 1 169 ? 51.978 47.990 45.799 1.00 10.26 157 PHE A N 1
ATOM 1168 C CA . PHE A 1 169 ? 53.367 48.193 45.400 1.00 11.04 157 PHE A CA 1
ATOM 1169 C C . PHE A 1 169 ? 54.044 49.348 46.133 1.00 11.03 157 PHE A C 1
ATOM 1170 O O . PHE A 1 169 ? 55.175 49.238 46.570 1.00 11.15 157 PHE A O 1
ATOM 1178 N N . GLU A 1 170 ? 53.366 50.477 46.156 1.00 10.76 158 GLU A N 1
ATOM 1179 C CA . GLU A 1 170 ? 53.906 51.713 46.662 1.00 11.75 158 GLU A CA 1
ATOM 1180 C C . GLU A 1 170 ? 54.015 51.789 48.227 1.00 11.67 158 GLU A C 1
ATOM 1181 O O . GLU A 1 170 ? 54.917 52.403 48.787 1.00 10.82 158 GLU A O 1
ATOM 1187 N N . VAL A 1 171 ? 53.092 51.146 48.914 1.00 12.09 159 VAL A N 1
ATOM 1188 C CA . VAL A 1 171 ? 52.982 51.250 50.343 1.00 12.64 159 VAL A CA 1
ATOM 1189 C C . VAL A 1 171 ? 53.708 50.114 51.068 1.00 12.42 159 VAL A C 1
ATOM 1190 O O . VAL A 1 171 ? 53.954 50.161 52.287 1.00 12.31 159 VAL A O 1
ATOM 1194 N N . ALA A 1 172 ? 54.090 49.119 50.289 1.00 12.17 160 ALA A N 1
ATOM 1195 C CA . ALA A 1 172 ? 54.785 47.949 50.789 1.00 12.79 160 ALA A CA 1
ATOM 1196 C C . ALA A 1 172 ? 56.033 48.259 51.673 1.00 12.90 160 ALA A C 1
ATOM 1197 O O . ALA A 1 172 ? 56.189 47.720 52.791 1.00 12.68 160 ALA A O 1
ATOM 1199 N N . PRO A 1 173 ? 56.923 49.110 51.188 1.00 12.20 161 PRO A N 1
ATOM 1200 C CA . PRO A 1 173 ? 58.092 49.420 51.955 1.00 12.29 161 PRO A CA 1
ATOM 1201 C C . PRO A 1 173 ? 57.772 50.174 53.289 1.00 11.74 161 PRO A C 1
ATOM 1202 O O . PRO A 1 173 ? 58.613 50.234 54.147 1.00 10.62 161 PRO A O 1
ATOM 1206 N N . TYR A 1 174 ? 56.565 50.692 53.464 1.00 11.77 162 TYR A N 1
ATOM 1207 C CA . TYR A 1 174 ? 56.229 51.413 54.700 1.00 11.91 162 TYR A CA 1
ATOM 1208 C C . TYR A 1 174 ? 55.621 50.501 55.715 1.00 11.43 162 TYR A C 1
ATOM 1209 O O . TYR A 1 174 ? 55.182 50.985 56.705 1.00 12.38 162 TYR A O 1
ATOM 1218 N N . GLY A 1 175 ? 55.572 49.198 55.464 1.00 11.51 163 GLY A N 1
ATOM 1219 C CA . GLY A 1 175 ? 55.055 48.234 56.450 1.00 11.45 163 GLY A CA 1
ATOM 1220 C C . GLY A 1 175 ? 53.527 48.059 56.451 1.00 11.56 163 GLY A C 1
ATOM 1221 O O . GLY A 1 175 ? 52.923 47.514 57.433 1.00 10.33 163 GLY A O 1
ATOM 1222 N N . ILE A 1 176 ? 52.918 48.513 55.356 1.00 11.05 164 ILE A N 1
ATOM 1223 C CA . ILE A 1 176 ? 51.475 48.481 55.168 1.00 11.53 164 ILE A CA 1
ATOM 1224 C C . ILE A 1 176 ? 51.175 47.412 54.127 1.00 11.40 164 ILE A C 1
ATOM 1225 O O . ILE A 1 176 ? 51.726 47.474 52.963 1.00 11.28 164 ILE A O 1
ATOM 1230 N N . THR A 1 177 ? 50.307 46.463 54.491 1.00 10.43 165 THR A N 1
ATOM 1231 C CA . THR A 1 177 ? 49.769 45.526 53.494 1.00 10.90 165 THR A CA 1
ATOM 1232 C C . THR A 1 177 ? 48.387 45.940 53.012 1.00 11.31 165 THR A C 1
ATOM 1233 O O . THR A 1 177 ? 47.615 46.574 53.761 1.00 13.20 165 THR A O 1
ATOM 1237 N N . VAL A 1 178 ? 48.072 45.521 51.789 1.00 11.29 166 VAL A N 1
ATOM 1238 C CA . VAL A 1 178 ? 46.845 45.889 51.099 1.00 11.56 166 VAL A CA 1
ATOM 1239 C C . VAL A 1 178 ? 46.314 44.642 50.391 1.00 11.84 166 VAL A C 1
ATOM 1240 O O . VAL A 1 178 ? 46.940 44.169 49.404 1.00 13.61 166 VAL A O 1
ATOM 1244 N N . ASN A 1 179 ? 45.184 44.116 50.881 1.00 10.74 167 ASN A N 1
ATOM 1245 C CA . ASN A 1 179 ? 44.601 42.883 50.388 1.00 10.24 167 ASN A CA 1
ATOM 1246 C C . ASN A 1 179 ? 43.072 42.942 50.305 1.00 10.67 167 ASN A C 1
ATOM 1247 O O . ASN A 1 179 ? 42.410 43.777 50.911 1.00 9.91 167 ASN A O 1
ATOM 1252 N N . CYS A 1 180 ? 42.514 42.038 49.521 1.00 11.23 168 CYS A N 1
ATOM 1253 C CA . CYS A 1 180 ? 41.083 41.860 49.434 1.00 11.29 168 CYS A CA 1
ATOM 1254 C C . CYS A 1 180 ? 40.708 40.486 49.925 1.00 11.18 168 CYS A C 1
ATOM 1255 O O . CYS A 1 180 ? 41.470 39.546 49.810 1.00 11.72 168 CYS A O 1
ATOM 1258 N N . VAL A 1 181 ? 39.512 40.366 50.481 1.00 11.02 169 VAL A N 1
ATOM 1259 C CA . VAL A 1 181 ? 38.951 39.062 50.797 1.00 10.22 169 VAL A CA 1
ATOM 1260 C C . VAL A 1 181 ? 37.681 38.965 49.950 1.00 9.81 169 VAL A C 1
ATOM 1261 O O . VAL A 1 181 ? 36.881 39.905 49.931 1.00 9.63 169 VAL A O 1
ATOM 1265 N N . ALA A 1 182 ? 37.518 37.859 49.232 1.00 8.79 170 ALA A N 1
ATOM 1266 C CA . ALA A 1 182 ? 36.454 37.744 48.237 1.00 7.94 170 ALA A CA 1
ATOM 1267 C C . ALA A 1 182 ? 35.512 36.631 48.657 1.00 7.30 170 ALA A C 1
ATOM 1268 O O . ALA A 1 182 ? 35.674 35.491 48.267 1.00 6.41 170 ALA A O 1
ATOM 1270 N N . PRO A 1 183 ? 34.550 36.933 49.516 1.00 7.34 171 PRO A N 1
ATOM 1271 C CA . PRO A 1 183 ? 33.759 35.883 50.064 1.00 7.32 171 PRO A CA 1
ATOM 1272 C C . PRO A 1 183 ? 32.843 35.359 49.004 1.00 7.03 171 PRO A C 1
ATOM 1273 O O . PRO A 1 183 ? 32.387 36.139 48.213 1.00 7.29 171 PRO A O 1
ATOM 1277 N N . GLY A 1 184 ? 32.594 34.060 49.007 1.00 7.43 172 GLY A N 1
ATOM 1278 C CA . GLY A 1 184 ? 31.487 33.458 48.275 1.00 8.84 172 GLY A CA 1
ATOM 1279 C C . GLY A 1 184 ? 30.152 33.668 48.962 1.00 10.07 172 GLY A C 1
ATOM 1280 O O . GLY A 1 184 ? 30.002 34.619 49.723 1.00 9.80 172 GLY A O 1
ATOM 1281 N N . TRP A 1 185 ? 29.200 32.772 48.717 1.00 11.69 173 TRP A N 1
ATOM 1282 C CA . TRP A 1 185 ? 27.881 32.919 49.303 1.00 13.23 173 TRP A CA 1
ATOM 1283 C C . TRP A 1 185 ? 27.927 32.796 50.838 1.00 14.35 173 TRP A C 1
ATOM 1284 O O . TRP A 1 185 ? 28.381 31.785 51.395 1.00 15.69 173 TRP A O 1
ATOM 1295 N N . THR A 1 186 ? 27.468 33.844 51.505 1.00 14.46 174 THR A N 1
ATOM 1296 C CA . THR A 1 186 ? 27.502 33.928 52.934 1.00 15.19 174 THR A CA 1
ATOM 1297 C C . THR A 1 186 ? 26.105 34.084 53.498 1.00 16.08 174 THR A C 1
ATOM 1298 O O . THR A 1 186 ? 25.309 34.853 52.968 1.00 15.20 174 THR A O 1
ATOM 1302 N N . GLU A 1 187 ? 25.820 33.365 54.582 1.00 18.14 175 GLU A N 1
ATOM 1303 C CA . GLU A 1 187 ? 24.511 33.422 55.261 1.00 19.89 175 GLU A CA 1
ATOM 1304 C C . GLU A 1 187 ? 24.355 34.675 56.114 1.00 20.21 175 GLU A C 1
ATOM 1305 O O . GLU A 1 187 ? 24.259 34.591 57.329 1.00 20.67 175 GLU A O 1
ATOM 1311 N N . THR A 1 188 ? 24.356 35.838 55.473 1.00 21.60 176 THR A N 1
ATOM 1312 C CA . THR A 1 188 ? 23.999 37.082 56.145 1.00 22.94 176 THR A CA 1
ATOM 1313 C C . THR A 1 188 ? 22.486 37.198 56.136 1.00 25.19 176 THR A C 1
ATOM 1314 O O . THR A 1 188 ? 21.813 36.708 55.218 1.00 25.22 176 THR A O 1
ATOM 1318 N N . GLU A 1 189 ? 21.958 37.884 57.147 1.00 27.47 177 GLU A N 1
ATOM 1319 C CA . GLU A 1 189 ? 20.518 38.155 57.217 1.00 28.81 177 GLU A CA 1
ATOM 1320 C C . GLU A 1 189 ? 19.999 38.816 55.921 1.00 29.12 177 GLU A C 1
ATOM 1321 O O . GLU A 1 189 ? 18.880 38.566 55.505 1.00 28.90 177 GLU A O 1
ATOM 1327 N N . ARG A 1 190 ? 20.825 39.630 55.276 1.00 29.79 178 ARG A N 1
ATOM 1328 C CA . ARG A 1 190 ? 20.462 40.203 53.975 1.00 30.48 178 ARG A CA 1
ATOM 1329 C C . ARG A 1 190 ? 20.238 39.149 52.896 1.00 30.82 178 ARG A C 1
ATOM 1330 O O . ARG A 1 190 ? 19.380 39.299 52.047 1.00 30.39 178 ARG A O 1
ATOM 1334 N N . VAL A 1 191 ? 21.045 38.100 52.906 1.00 31.93 179 VAL A N 1
ATOM 1335 C CA . VAL A 1 191 ? 20.959 37.063 51.870 1.00 32.53 179 VAL A CA 1
ATOM 1336 C C . VAL A 1 191 ? 19.809 36.128 52.190 1.00 33.62 179 VAL A C 1
ATOM 1337 O O . VAL A 1 191 ? 19.070 35.738 51.281 1.00 33.22 179 VAL A O 1
ATOM 1341 N N . LYS A 1 192 ? 19.635 35.812 53.481 1.00 35.09 180 LYS A N 1
ATOM 1342 C CA . LYS A 1 192 ? 18.465 35.040 53.960 1.00 36.36 180 LYS A CA 1
ATOM 1343 C C . LYS A 1 192 ? 17.142 35.801 53.777 1.00 37.10 180 LYS A C 1
ATOM 1344 O O . LYS A 1 192 ? 16.123 35.412 54.355 1.00 38.16 180 LYS A O 1
ATOM 1350 N N . GLU A 1 193 ? 17.161 36.884 52.997 1.00 37.79 181 GLU A N 1
ATOM 1351 C CA . GLU A 1 193 ? 15.931 37.592 52.597 1.00 38.52 181 GLU A CA 1
ATOM 1352 C C . GLU A 1 193 ? 15.857 37.816 51.088 1.00 38.30 181 GLU A C 1
ATOM 1353 O O . GLU A 1 193 ? 14.775 37.777 50.520 1.00 38.90 181 GLU A O 1
ATOM 1359 N N . LEU A 1 194 ? 16.992 38.062 50.438 1.00 38.03 182 LEU A N 1
ATOM 1360 C CA . LEU A 1 194 ? 17.022 38.214 48.977 1.00 37.58 182 LEU A CA 1
ATOM 1361 C C . LEU A 1 194 ? 16.689 36.889 48.269 1.00 37.21 182 LEU A C 1
ATOM 1362 O O . LEU A 1 194 ? 16.449 36.873 47.051 1.00 36.81 182 LEU A O 1
ATOM 1367 N N . LEU A 1 195 ? 16.663 35.781 49.019 1.00 36.38 183 LEU A N 1
ATOM 1368 C CA . LEU A 1 195 ? 16.475 34.466 48.399 1.00 35.58 183 LEU A CA 1
ATOM 1369 C C . LEU A 1 195 ? 15.438 33.573 49.060 1.00 34.76 183 LEU A C 1
ATOM 1370 O O . LEU A 1 195 ? 15.278 33.541 50.288 1.00 34.32 183 LEU A O 1
ATOM 1375 N N . SER A 1 196 ? 14.750 32.842 48.193 1.00 33.86 184 SER A N 1
ATOM 1376 C CA . SER A 1 196 ? 13.792 31.815 48.562 1.00 33.26 184 SER A CA 1
ATOM 1377 C C . SER A 1 196 ? 14.488 30.631 49.246 1.00 32.28 184 SER A C 1
ATOM 1378 O O . SER A 1 196 ? 15.698 30.613 49.329 1.00 32.10 184 SER A O 1
ATOM 1381 N N . GLU A 1 197 ? 13.749 29.645 49.742 1.00 31.30 185 GLU A N 1
ATOM 1382 C CA . GLU A 1 197 ? 14.421 28.417 50.162 1.00 30.68 185 GLU A CA 1
ATOM 1383 C C . GLU A 1 197 ? 14.817 27.634 48.926 1.00 29.60 185 GLU A C 1
ATOM 1384 O O . GLU A 1 197 ? 15.910 27.105 48.913 1.00 29.79 185 GLU A O 1
ATOM 1390 N N . GLU A 1 198 ? 13.952 27.592 47.902 1.00 28.08 186 GLU A N 1
ATOM 1391 C CA . GLU A 1 198 ? 14.223 26.912 46.627 1.00 27.02 186 GLU A CA 1
ATOM 1392 C C . GLU A 1 198 ? 15.516 27.433 46.010 1.00 25.25 186 GLU A C 1
ATOM 1393 O O . GLU A 1 198 ? 16.385 26.668 45.656 1.00 24.86 186 GLU A O 1
ATOM 1399 N N . LYS A 1 199 ? 15.664 28.736 45.905 1.00 24.15 187 LYS A N 1
ATOM 1400 C CA . LYS A 1 199 ? 16.888 29.286 45.298 1.00 23.56 187 LYS A CA 1
ATOM 1401 C C . LYS A 1 199 ? 18.152 29.083 46.137 1.00 23.17 187 LYS A C 1
ATOM 1402 O O . LYS A 1 199 ? 19.222 28.849 45.586 1.00 22.78 187 LYS A O 1
ATOM 1408 N N . LYS A 1 200 ? 18.016 29.177 47.463 1.00 22.91 188 LYS A N 1
ATOM 1409 C CA . LYS A 1 200 ? 19.110 28.963 48.408 1.00 22.15 188 LYS A CA 1
ATOM 1410 C C . LYS A 1 200 ? 19.626 27.509 48.345 1.00 21.77 188 LYS A C 1
ATOM 1411 O O . LYS A 1 200 ? 20.826 27.311 48.311 1.00 21.20 188 LYS A O 1
ATOM 1417 N N . LYS A 1 201 ? 18.728 26.515 48.284 1.00 21.78 189 LYS A N 1
ATOM 1418 C CA . LYS A 1 201 ? 19.092 25.106 48.059 1.00 21.74 189 LYS A CA 1
ATOM 1419 C C . LYS A 1 201 ? 19.824 24.897 46.741 1.00 20.72 189 LYS A C 1
ATOM 1420 O O . LYS A 1 201 ? 20.840 24.206 46.710 1.00 20.15 189 LYS A O 1
ATOM 1426 N N . GLN A 1 202 ? 19.279 25.430 45.653 1.00 19.84 190 GLN A N 1
ATOM 1427 C CA . GLN A 1 202 ? 19.902 25.244 44.329 1.00 19.89 190 GLN A CA 1
ATOM 1428 C C . GLN A 1 202 ? 21.343 25.760 44.317 1.00 19.22 190 GLN A C 1
ATOM 1429 O O . GLN A 1 202 ? 22.256 25.099 43.815 1.00 18.97 190 GLN A O 1
ATOM 1435 N N . VAL A 1 203 ? 21.545 26.935 44.899 1.00 18.56 191 VAL A N 1
ATOM 1436 C CA . VAL A 1 203 ? 22.870 27.519 44.997 1.00 17.91 191 VAL A CA 1
ATOM 1437 C C . VAL A 1 203 ? 23.766 26.695 45.916 1.00 17.72 191 VAL A C 1
ATOM 1438 O O . VAL A 1 203 ? 24.875 26.419 45.532 1.00 17.23 191 VAL A O 1
ATOM 1442 N N . GLU A 1 204 ? 23.258 26.315 47.102 1.00 17.57 192 GLU A N 1
ATOM 1443 C CA . GLU A 1 204 ? 23.953 25.490 48.092 1.00 17.43 192 GLU A CA 1
ATOM 1444 C C . GLU A 1 204 ? 24.467 24.158 47.532 1.00 17.04 192 GLU A C 1
ATOM 1445 O O . GLU A 1 204 ? 25.505 23.622 47.950 1.00 17.12 192 GLU A O 1
ATOM 1451 N N . SER A 1 205 ? 23.715 23.625 46.584 1.00 16.24 193 SER A N 1
ATOM 1452 C CA . SER A 1 205 ? 24.042 22.361 45.960 1.00 15.78 193 SER A CA 1
ATOM 1453 C C . SER A 1 205 ? 25.123 22.470 44.898 1.00 15.61 193 SER A C 1
ATOM 1454 O O . SER A 1 205 ? 25.576 21.474 44.394 1.00 16.28 193 SER A O 1
ATOM 1457 N N . GLN A 1 206 ? 25.517 23.669 44.515 1.00 15.35 194 GLN A N 1
ATOM 1458 C CA . GLN A 1 206 ? 26.602 23.819 43.557 1.00 14.70 194 GLN A CA 1
ATOM 1459 C C . GLN A 1 206 ? 27.882 24.233 44.212 1.00 13.51 194 GLN A C 1
ATOM 1460 O O . GLN A 1 206 ? 28.911 24.358 43.543 1.00 11.59 194 GLN A O 1
ATOM 1466 N N . ILE A 1 207 ? 27.810 24.472 45.517 1.00 13.29 195 ILE A N 1
ATOM 1467 C CA . ILE A 1 207 ? 28.992 24.775 46.304 1.00 12.67 195 ILE A CA 1
ATOM 1468 C C . ILE A 1 207 ? 29.482 23.422 46.754 1.00 12.40 195 ILE A C 1
ATOM 1469 O O . ILE A 1 207 ? 28.725 22.660 47.353 1.00 12.43 195 ILE A O 1
ATOM 1474 N N . PRO A 1 208 ? 30.720 23.084 46.390 1.00 12.72 196 PRO A N 1
ATOM 1475 C CA . PRO A 1 208 ? 31.366 21.880 46.893 1.00 12.25 196 PRO A CA 1
ATOM 1476 C C . PRO A 1 208 ? 31.150 21.586 48.367 1.00 11.91 196 PRO A C 1
ATOM 1477 O O . PRO A 1 208 ? 30.797 20.471 48.647 1.00 12.53 196 PRO A O 1
ATOM 1481 N N . MET A 1 209 ? 31.314 22.555 49.276 1.00 11.44 197 MET A N 1
ATOM 1482 C CA . MET A 1 209 ? 31.068 22.309 50.722 1.00 11.34 197 MET A CA 1
ATOM 1483 C C . MET A 1 209 ? 29.596 22.154 51.036 1.00 11.60 197 MET A C 1
ATOM 1484 O O . MET A 1 209 ? 29.220 21.904 52.195 1.00 11.05 197 MET A O 1
ATOM 1489 N N . ARG A 1 210 ? 28.771 22.320 49.999 1.00 11.33 198 ARG A N 1
ATOM 1490 C CA . ARG A 1 210 ? 27.314 22.100 50.063 1.00 11.51 198 ARG A CA 1
ATOM 1491 C C . ARG A 1 210 ? 26.614 23.016 51.086 1.00 10.47 198 ARG A C 1
ATOM 1492 O O . ARG A 1 210 ? 25.592 22.663 51.648 1.00 9.88 198 ARG A O 1
ATOM 1500 N N . ARG A 1 211 ? 27.170 24.210 51.290 1.00 9.74 199 ARG A N 1
ATOM 1501 C CA . ARG A 1 211 ? 26.607 25.186 52.224 1.00 8.80 199 ARG A CA 1
ATOM 1502 C C . ARG A 1 211 ? 27.155 26.592 51.951 1.00 9.24 199 ARG A C 1
ATOM 1503 O O . ARG A 1 211 ? 28.127 26.778 51.219 1.00 8.85 199 ARG A O 1
ATOM 1511 N N . MET A 1 212 ? 26.522 27.579 52.571 1.00 9.47 200 MET A N 1
ATOM 1512 C CA . MET A 1 212 ? 27.042 28.938 52.588 1.00 9.69 200 MET A CA 1
ATOM 1513 C C . MET A 1 212 ? 27.885 29.149 53.842 1.00 9.89 200 MET A C 1
ATOM 1514 O O . MET A 1 212 ? 27.774 28.395 54.799 1.00 10.31 200 MET A O 1
ATOM 1519 N N . ALA A 1 213 ? 28.713 30.182 53.824 1.00 10.07 201 ALA A N 1
ATOM 1520 C CA . ALA A 1 213 ? 29.577 30.528 54.951 1.00 10.35 201 ALA A CA 1
ATOM 1521 C C . ALA A 1 213 ? 28.816 31.127 56.142 1.00 9.72 201 ALA A C 1
ATOM 1522 O O . ALA A 1 213 ? 27.902 31.901 55.940 1.00 9.17 201 ALA A O 1
ATOM 1524 N N . LYS A 1 214 ? 29.184 30.778 57.376 1.00 9.65 202 LYS A N 1
ATOM 1525 C CA . LYS A 1 214 ? 28.775 31.631 58.529 1.00 10.02 202 LYS A CA 1
ATOM 1526 C C . LYS A 1 214 ? 29.584 32.899 58.346 1.00 9.88 202 LYS A C 1
ATOM 1527 O O . LYS A 1 214 ? 30.712 32.809 57.891 1.00 10.34 202 LYS A O 1
ATOM 1533 N N . PRO A 1 215 ? 29.040 34.078 58.629 1.00 9.76 203 PRO A N 1
ATOM 1534 C CA . PRO A 1 215 ? 29.831 35.278 58.500 1.00 10.25 203 PRO A CA 1
ATOM 1535 C C . PRO A 1 215 ? 31.184 35.249 59.241 1.00 11.22 203 PRO A C 1
ATOM 1536 O O . PRO A 1 215 ? 32.161 35.782 58.717 1.00 11.18 203 PRO A O 1
ATOM 1540 N N . GLU A 1 216 ? 31.258 34.621 60.416 1.00 11.86 204 GLU A N 1
ATOM 1541 C CA . GLU A 1 216 ? 32.542 34.531 61.129 1.00 12.65 204 GLU A CA 1
ATOM 1542 C C . GLU A 1 216 ? 33.616 33.771 60.322 1.00 11.87 204 GLU A C 1
ATOM 1543 O O . GLU A 1 216 ? 34.785 33.967 60.550 1.00 11.72 204 GLU A O 1
ATOM 1549 N N . GLU A 1 217 ? 33.213 32.906 59.391 1.00 10.93 205 GLU A N 1
ATOM 1550 C CA . GLU A 1 217 ? 34.157 32.164 58.556 1.00 10.17 205 GLU A CA 1
ATOM 1551 C C . GLU A 1 217 ? 34.889 33.046 57.522 1.00 9.21 205 GLU A C 1
ATOM 1552 O O . GLU A 1 217 ? 35.965 32.679 57.021 1.00 8.36 205 GLU A O 1
ATOM 1558 N N . ILE A 1 218 ? 34.279 34.195 57.226 1.00 8.50 206 ILE A N 1
ATOM 1559 C CA . ILE A 1 218 ? 34.862 35.230 56.357 1.00 8.42 206 ILE A CA 1
ATOM 1560 C C . ILE A 1 218 ? 35.659 36.212 57.203 1.00 7.55 206 ILE A C 1
ATOM 1561 O O . ILE A 1 218 ? 36.785 36.593 56.863 1.00 7.05 206 ILE A O 1
ATOM 1566 N N . ALA A 1 219 ? 35.022 36.634 58.276 1.00 6.92 207 ALA A N 1
ATOM 1567 C CA . ALA A 1 219 ? 35.655 37.417 59.328 1.00 7.06 207 ALA A CA 1
ATOM 1568 C C . ALA A 1 219 ? 37.035 36.865 59.699 1.00 6.91 207 ALA A C 1
ATOM 1569 O O . ALA A 1 219 ? 37.993 37.606 59.676 1.00 8.01 207 ALA A O 1
ATOM 1571 N N . SER A 1 220 ? 37.167 35.575 60.012 1.00 6.84 208 SER A N 1
ATOM 1572 C CA . SER A 1 220 ? 38.462 35.042 60.495 1.00 6.74 208 SER A CA 1
ATOM 1573 C C . SER A 1 220 ? 39.640 35.259 59.540 1.00 6.36 208 SER A C 1
ATOM 1574 O O . SER A 1 220 ? 40.773 35.500 59.979 1.00 5.46 208 SER A O 1
ATOM 1577 N N . VAL A 1 221 ? 39.354 35.204 58.244 1.00 7.05 209 VAL A N 1
ATOM 1578 C CA . VAL A 1 221 ? 40.384 35.382 57.168 1.00 7.39 209 VAL A CA 1
ATOM 1579 C C . VAL A 1 221 ? 40.831 36.835 57.145 1.00 8.11 209 VAL A C 1
ATOM 1580 O O . VAL A 1 221 ? 42.029 37.161 57.119 1.00 6.95 209 VAL A O 1
ATOM 1584 N N . VAL A 1 222 ? 39.837 37.716 57.193 1.00 9.11 210 VAL A N 1
ATOM 1585 C CA . VAL A 1 222 ? 40.081 39.136 57.296 1.00 9.91 210 VAL A CA 1
ATOM 1586 C C . VAL A 1 222 ? 40.882 39.402 58.590 1.00 10.25 210 VAL A C 1
ATOM 1587 O O . VAL A 1 222 ? 41.918 40.051 58.477 1.00 11.26 210 VAL A O 1
ATOM 1591 N N . ALA A 1 223 ? 40.485 38.842 59.758 1.00 10.10 211 ALA A N 1
ATOM 1592 C CA . ALA A 1 223 ? 41.255 39.040 61.040 1.00 10.77 211 ALA A CA 1
ATOM 1593 C C . ALA A 1 223 ? 42.667 38.590 60.935 1.00 11.30 211 ALA A C 1
ATOM 1594 O O . ALA A 1 223 ? 43.561 39.255 61.430 1.00 12.64 211 ALA A O 1
ATOM 1596 N N . PHE A 1 224 ? 42.893 37.470 60.274 1.00 11.99 212 PHE A N 1
ATOM 1597 C CA . PHE A 1 224 ? 44.275 37.030 59.999 1.00 12.63 212 PHE A CA 1
ATOM 1598 C C . PHE A 1 224 ? 45.121 38.018 59.173 1.00 13.48 212 PHE A C 1
ATOM 1599 O O . PHE A 1 224 ? 46.289 38.310 59.529 1.00 14.71 212 PHE A O 1
ATOM 1607 N N . LEU A 1 225 ? 44.586 38.501 58.047 1.00 13.80 213 LEU A N 1
ATOM 1608 C CA . LEU A 1 225 ? 45.339 39.469 57.228 1.00 13.71 213 LEU A CA 1
ATOM 1609 C C . LEU A 1 225 ? 45.687 40.754 58.054 1.00 14.06 213 LEU A C 1
ATOM 1610 O O . LEU A 1 225 ? 46.760 41.316 57.927 1.00 12.88 213 LEU A O 1
ATOM 1615 N N . CYS A 1 226 ? 44.781 41.156 58.946 1.00 15.05 214 CYS A N 1
ATOM 1616 C CA . CYS A 1 226 ? 45.020 42.263 59.917 1.00 15.82 214 CYS A CA 1
ATOM 1617 C C . CYS A 1 226 ? 46.093 42.040 61.038 1.00 15.63 214 CYS A C 1
ATOM 1618 O O . CYS A 1 226 ? 46.580 43.012 61.647 1.00 14.56 214 CYS A O 1
ATOM 1621 N N . SER A 1 227 ? 46.451 40.790 61.297 1.00 15.69 215 SER A N 1
ATOM 1622 C CA . SER A 1 227 ? 47.397 40.492 62.331 1.00 16.26 215 SER A CA 1
ATOM 1623 C C . SER A 1 227 ? 48.813 40.664 61.865 1.00 17.67 215 SER A C 1
ATOM 1624 O O . SER A 1 227 ? 49.054 40.758 60.662 1.00 17.68 215 SER A O 1
ATOM 1627 N N . GLU A 1 228 ? 49.741 40.664 62.836 1.00 19.11 216 GLU A N 1
ATOM 1628 C CA . GLU A 1 228 ? 51.176 40.903 62.615 1.00 20.03 216 GLU A CA 1
ATOM 1629 C C . GLU A 1 228 ? 51.803 39.711 61.905 1.00 20.05 216 GLU A C 1
ATOM 1630 O O . GLU A 1 228 ? 52.884 39.827 61.291 1.00 20.97 216 GLU A O 1
ATOM 1636 N N . LYS A 1 229 ? 51.113 38.571 61.971 1.00 19.58 217 LYS A N 1
ATOM 1637 C CA . LYS A 1 229 ? 51.552 37.354 61.298 1.00 18.93 217 LYS A CA 1
ATOM 1638 C C . LYS A 1 229 ? 51.419 37.433 59.759 1.00 18.38 217 LYS A C 1
ATOM 1639 O O . LYS A 1 229 ? 52.105 36.684 59.047 1.00 18.97 217 LYS A O 1
ATOM 1642 N N . ALA A 1 230 ? 50.596 38.344 59.222 1.00 17.43 218 ALA A N 1
ATOM 1643 C CA . ALA A 1 230 ? 50.393 38.385 57.752 1.00 16.66 218 ALA A CA 1
ATOM 1644 C C . ALA A 1 230 ? 51.304 39.386 57.101 1.00 15.98 218 ALA A C 1
ATOM 1645 O O . ALA A 1 230 ? 50.952 39.949 56.067 1.00 16.28 218 ALA A O 1
ATOM 1647 N N . SER A 1 231 ? 52.472 39.585 57.693 1.00 14.72 219 SER A N 1
ATOM 1648 C CA . SER A 1 231 ? 53.298 40.721 57.360 1.00 13.97 219 SER A CA 1
ATOM 1649 C C . SER A 1 231 ? 53.948 40.591 56.008 1.00 13.15 219 SER A C 1
ATOM 1650 O O . SER A 1 231 ? 54.363 41.593 55.451 1.00 13.71 219 SER A O 1
ATOM 1653 N N . TYR A 1 232 ? 54.046 39.387 55.456 1.00 12.32 220 TYR A N 1
ATOM 1654 C CA . TYR A 1 232 ? 54.666 39.247 54.136 1.00 12.05 220 TYR A CA 1
ATOM 1655 C C . TYR A 1 232 ? 53.673 39.030 53.016 1.00 11.83 220 TYR A C 1
ATOM 1656 O O . TYR A 1 232 ? 54.079 38.696 51.915 1.00 12.45 220 TYR A O 1
ATOM 1665 N N . LEU A 1 233 ? 52.393 39.271 53.293 1.00 11.73 221 LEU A N 1
ATOM 1666 C CA . LEU A 1 233 ? 51.285 38.976 52.370 1.00 11.42 221 LEU A CA 1
ATOM 1667 C C . LEU A 1 233 ? 50.592 40.266 51.972 1.00 11.17 221 LEU A C 1
ATOM 1668 O O . LEU A 1 233 ? 49.880 40.904 52.798 1.00 10.87 221 LEU A O 1
ATOM 1673 N N . THR A 1 234 ? 50.799 40.664 50.733 1.00 10.40 222 THR A N 1
ATOM 1674 C CA . THR A 1 234 ? 50.168 41.854 50.232 1.00 11.15 222 THR A CA 1
ATOM 1675 C C . THR A 1 234 ? 49.923 41.774 48.718 1.00 12.34 222 THR A C 1
ATOM 1676 O O . THR A 1 234 ? 50.561 40.976 47.991 1.00 12.88 222 THR A O 1
ATOM 1680 N N . GLY A 1 235 ? 49.000 42.600 48.244 1.00 12.66 223 GLY A N 1
ATOM 1681 C CA . GLY A 1 235 ? 48.641 42.603 46.840 1.00 12.82 223 GLY A CA 1
ATOM 1682 C C . GLY A 1 235 ? 47.839 41.398 46.426 1.00 12.94 223 GLY A C 1
ATOM 1683 O O . GLY A 1 235 ? 47.861 41.047 45.284 1.00 14.85 223 GLY A O 1
ATOM 1684 N N . GLN A 1 236 ? 47.108 40.773 47.332 1.00 13.50 224 GLN A N 1
ATOM 1685 C CA . GLN A 1 236 ? 46.392 39.536 47.022 1.00 13.56 224 GLN A CA 1
ATOM 1686 C C . GLN A 1 236 ? 44.906 39.676 47.277 1.00 14.43 224 GLN A C 1
ATOM 1687 O O . GLN A 1 236 ? 44.488 40.409 48.165 1.00 14.43 224 GLN A O 1
ATOM 1693 N N . THR A 1 237 ? 44.129 38.891 46.526 1.00 15.19 225 THR A N 1
ATOM 1694 C CA . THR A 1 237 ? 42.700 38.647 46.775 1.00 15.51 225 THR A CA 1
ATOM 1695 C C . THR A 1 237 ? 42.513 37.228 47.293 1.00 15.21 225 THR A C 1
ATOM 1696 O O . THR A 1 237 ? 42.597 36.284 46.510 1.00 16.03 225 THR A O 1
ATOM 1700 N N . ILE A 1 238 ? 42.194 37.057 48.572 1.00 14.65 226 ILE A N 1
ATOM 1701 C CA . ILE A 1 238 ? 41.890 35.718 49.071 1.00 13.16 226 ILE A CA 1
ATOM 1702 C C . ILE A 1 238 ? 40.424 35.341 48.894 1.00 11.92 226 ILE A C 1
ATOM 1703 O O . ILE A 1 238 ? 39.552 35.891 49.564 1.00 12.33 226 ILE A O 1
ATOM 1708 N N . VAL A 1 239 ? 40.173 34.328 48.076 1.00 9.53 227 VAL A N 1
ATOM 1709 C CA . VAL A 1 239 ? 38.809 33.905 47.804 1.00 7.90 227 VAL A CA 1
ATOM 1710 C C . VAL A 1 239 ? 38.403 32.889 48.836 1.00 6.94 227 VAL A C 1
ATOM 1711 O O . VAL A 1 239 ? 39.028 31.862 48.930 1.00 5.83 227 VAL A O 1
ATOM 1715 N N . VAL A 1 240 ? 37.315 33.163 49.558 1.00 7.15 228 VAL A N 1
ATOM 1716 C CA . VAL A 1 240 ? 36.812 32.294 50.626 1.00 7.31 228 VAL A CA 1
ATOM 1717 C C . VAL A 1 240 ? 35.405 31.855 50.251 1.00 8.31 228 VAL A C 1
ATOM 1718 O O . VAL A 1 240 ? 34.418 32.456 50.664 1.00 9.07 228 VAL A O 1
ATOM 1722 N N . ASP A 1 241 ? 35.290 30.784 49.477 1.00 8.82 229 ASP A N 1
ATOM 1723 C CA . ASP A 1 241 ? 34.011 30.505 48.819 1.00 8.68 229 ASP A CA 1
ATOM 1724 C C . ASP A 1 241 ? 33.583 29.078 48.791 1.00 8.09 229 ASP A C 1
ATOM 1725 O O . ASP A 1 241 ? 32.782 28.712 47.963 1.00 6.63 229 ASP A O 1
ATOM 1730 N N . GLY A 1 242 ? 34.110 28.269 49.707 1.00 8.27 230 GLY A N 1
ATOM 1731 C CA . GLY A 1 242 ? 33.652 26.892 49.834 1.00 7.96 230 GLY A CA 1
ATOM 1732 C C . GLY A 1 242 ? 34.085 25.996 48.697 1.00 7.94 230 GLY A C 1
ATOM 1733 O O . GLY A 1 242 ? 33.720 24.831 48.699 1.00 8.41 230 GLY A O 1
ATOM 1734 N N . GLY A 1 243 ? 34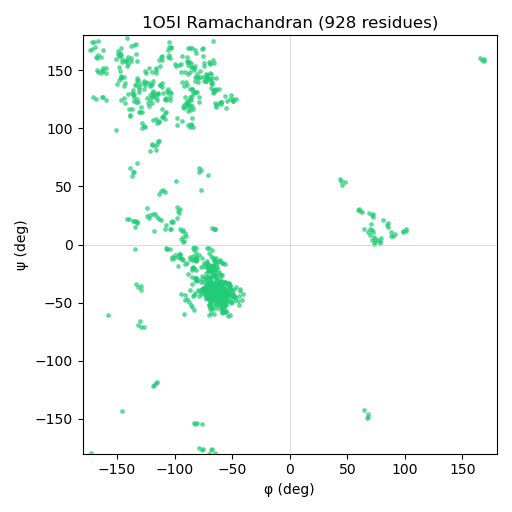.883 26.526 47.764 1.00 7.89 231 GLY A N 1
ATOM 1735 C CA . GLY A 1 243 ? 35.405 25.786 46.628 1.00 8.85 231 GLY A CA 1
ATOM 1736 C C . GLY A 1 243 ? 34.669 26.026 45.314 1.00 9.78 231 GLY A C 1
ATOM 1737 O O . GLY A 1 243 ? 34.897 25.325 44.347 1.00 9.44 231 GLY A O 1
ATOM 1738 N N . LEU A 1 244 ? 33.840 27.059 45.276 1.00 10.72 232 LEU A N 1
ATOM 1739 C CA . LEU A 1 244 ? 32.911 27.336 44.188 1.00 11.44 232 LEU A CA 1
ATOM 1740 C C . LEU A 1 244 ? 33.563 27.767 42.876 1.00 12.85 232 LEU A C 1
ATOM 1741 O O . LEU A 1 244 ? 33.280 27.160 41.799 1.00 13.57 232 LEU A O 1
ATOM 1746 N N . SER A 1 245 ? 34.411 28.797 42.945 1.00 12.90 233 SER A N 1
ATOM 1747 C CA . SER A 1 245 ? 35.066 29.283 41.745 1.00 13.49 233 SER A CA 1
ATOM 1748 C C . SER A 1 245 ? 36.074 28.274 41.277 1.00 14.48 233 SER A C 1
ATOM 1749 O O . SER A 1 245 ? 36.764 27.624 42.111 1.00 14.91 233 SER A O 1
ATOM 1752 N N . LYS A 1 246 ? 36.147 28.171 39.939 1.00 14.47 234 LYS A N 1
ATOM 1753 C CA . LYS A 1 246 ? 36.896 27.141 39.231 1.00 14.66 234 LYS A CA 1
ATOM 1754 C C . LYS A 1 246 ? 38.362 27.529 38.887 1.00 15.16 234 LYS A C 1
ATOM 1755 O O . LYS A 1 246 ? 39.187 26.680 38.630 1.00 14.34 234 LYS A O 1
ATOM 1761 N N . PHE A 1 247 ? 38.689 28.812 38.940 1.00 16.58 235 PHE A N 1
ATOM 1762 C CA . PHE A 1 247 ? 40.014 29.276 38.569 1.00 17.42 235 PHE A CA 1
ATOM 1763 C C . PHE A 1 247 ? 41.127 28.641 39.448 1.00 18.13 235 PHE A C 1
ATOM 1764 O O . PHE A 1 247 ? 41.084 28.794 40.688 1.00 18.06 235 PHE A O 1
ATOM 1772 N N . PRO A 1 248 ? 42.086 27.926 38.820 1.00 17.96 236 PRO A N 1
ATOM 1773 C CA . PRO A 1 248 ? 43.032 27.067 39.503 1.00 18.75 236 PRO A CA 1
ATOM 1774 C C . PRO A 1 248 ? 44.283 27.692 40.167 1.00 20.06 236 PRO A C 1
ATOM 1775 O O . PRO A 1 248 ? 45.016 27.020 40.929 1.00 19.13 236 PRO A O 1
ATOM 1779 N N . LEU A 1 249 ? 44.557 28.940 39.857 1.00 21.62 237 LEU A N 1
ATOM 1780 C CA . LEU A 1 249 ? 45.746 29.573 40.385 1.00 23.44 237 LEU A CA 1
ATOM 1781 C C . LEU A 1 249 ? 45.313 30.800 41.160 1.00 24.65 237 LEU A C 1
ATOM 1782 O O . LEU A 1 249 ? 44.315 31.410 40.759 1.00 25.08 237 LEU A O 1
ATOM 1788 N N . GLY B 1 16 ? 41.935 25.969 65.751 1.00 28.85 4 GLY B N 1
ATOM 1789 C CA . GLY B 1 16 ? 41.932 24.999 66.893 1.00 29.59 4 GLY B CA 1
ATOM 1790 C C . GLY B 1 16 ? 42.536 23.635 66.545 1.00 29.65 4 GLY B C 1
ATOM 1791 O O . GLY B 1 16 ? 41.875 22.789 65.965 1.00 30.11 4 GLY B O 1
ATOM 1792 N N . ILE B 1 17 ? 43.803 23.412 66.891 1.00 29.42 5 ILE B N 1
ATOM 1793 C CA . ILE B 1 17 ? 44.504 22.210 66.438 1.00 28.87 5 ILE B CA 1
ATOM 1794 C C . ILE B 1 17 ? 45.324 21.488 67.497 1.00 28.85 5 ILE B C 1
ATOM 1795 O O . ILE B 1 17 ? 46.213 20.701 67.149 1.00 28.55 5 ILE B O 1
ATOM 1800 N N . ARG B 1 18 ? 45.019 21.726 68.781 1.00 28.75 6 ARG B N 1
ATOM 1801 C CA . ARG B 1 18 ? 45.556 20.880 69.856 1.00 28.29 6 ARG B CA 1
ATOM 1802 C C . ARG B 1 18 ? 45.174 19.410 69.593 1.00 27.25 6 ARG B C 1
ATOM 1803 O O . ARG B 1 18 ? 44.024 19.067 69.330 1.00 27.41 6 ARG B O 1
ATOM 1811 N N . ASP B 1 19 ? 46.185 18.557 69.621 1.00 25.96 7 ASP B N 1
ATOM 1812 C CA . ASP B 1 19 ? 46.014 17.115 69.497 1.00 24.72 7 ASP B CA 1
ATOM 1813 C C . ASP B 1 19 ? 45.666 16.572 68.107 1.00 22.52 7 ASP B C 1
ATOM 1814 O O . ASP B 1 19 ? 45.417 15.396 67.969 1.00 21.93 7 ASP B O 1
ATOM 1819 N N . LYS B 1 20 ? 45.661 17.393 67.074 1.00 20.72 8 LYS B N 1
ATOM 1820 C CA . LYS B 1 20 ? 45.529 16.840 65.718 1.00 19.69 8 LYS B CA 1
ATOM 1821 C C . LYS B 1 20 ? 46.855 16.256 65.238 1.00 18.22 8 LYS B C 1
ATOM 1822 O O . LYS B 1 20 ? 47.928 16.775 65.553 1.00 18.59 8 LYS B O 1
ATOM 1828 N N . GLY B 1 21 ? 46.782 15.170 64.493 1.00 16.45 9 GLY B N 1
ATOM 1829 C CA . GLY B 1 21 ? 47.981 14.536 63.948 1.00 15.76 9 GLY B CA 1
ATOM 1830 C C . GLY B 1 21 ? 48.454 15.262 62.692 1.00 14.62 9 GLY B C 1
ATOM 1831 O O . GLY B 1 21 ? 47.680 15.530 61.805 1.00 14.87 9 GLY B O 1
ATOM 1832 N N . VAL B 1 22 ? 49.732 15.576 62.627 1.00 13.53 10 VAL B N 1
ATOM 1833 C CA . VAL B 1 22 ? 50.289 16.347 61.528 1.00 12.72 10 VAL B CA 1
ATOM 1834 C C . VAL B 1 22 ? 51.545 15.706 60.950 1.00 11.36 10 VAL B C 1
ATOM 1835 O O . VAL B 1 22 ? 52.479 15.314 61.701 1.00 12.15 10 VAL B O 1
ATOM 1839 N N . LEU B 1 23 ? 51.597 15.639 59.631 1.00 9.38 11 LEU B N 1
ATOM 1840 C CA . LEU B 1 23 ? 52.806 15.248 58.937 1.00 8.48 11 LEU B CA 1
ATOM 1841 C C . LEU B 1 23 ? 53.257 16.371 58.055 1.00 7.91 11 LEU B C 1
ATOM 1842 O O . LEU B 1 23 ? 52.446 16.897 57.296 1.00 7.74 11 LEU B O 1
ATOM 1847 N N . VAL B 1 24 ? 54.548 16.711 58.125 1.00 7.79 12 VAL B N 1
ATOM 1848 C CA . VAL B 1 24 ? 55.147 17.731 57.276 1.00 8.01 12 VAL B CA 1
ATOM 1849 C C . VAL B 1 24 ? 56.297 17.110 56.543 1.00 8.54 12 VAL B C 1
ATOM 1850 O O . VAL B 1 24 ? 57.165 16.505 57.148 1.00 7.85 12 VAL B O 1
ATOM 1854 N N . LEU B 1 25 ? 56.286 17.221 55.217 1.00 10.26 13 LEU B N 1
ATOM 1855 C CA . LEU B 1 25 ? 57.374 16.658 54.380 1.00 10.91 13 LEU B CA 1
ATOM 1856 C C . LEU B 1 25 ? 58.522 17.647 54.190 1.00 11.92 13 LEU B C 1
ATOM 1857 O O . LEU B 1 25 ? 58.307 18.864 54.319 1.00 13.43 13 LEU B O 1
ATOM 1862 N N . ALA B 1 26 ? 59.721 17.130 53.877 1.00 11.82 14 ALA B N 1
ATOM 1863 C CA . ALA B 1 26 ? 60.900 17.974 53.635 1.00 11.99 14 ALA B CA 1
ATOM 1864 C C . ALA B 1 26 ? 61.004 19.079 54.703 1.00 11.81 14 ALA B C 1
ATOM 1865 O O . ALA B 1 26 ? 61.114 20.287 54.388 1.00 10.96 14 ALA B O 1
ATOM 1867 N N . ALA B 1 27 ? 61.000 18.633 55.956 1.00 11.84 15 ALA B N 1
ATOM 1868 C CA . ALA B 1 27 ? 60.775 19.527 57.050 1.00 13.02 15 ALA B CA 1
ATOM 1869 C C . ALA B 1 27 ? 61.847 19.549 58.124 1.00 14.05 15 ALA B C 1
ATOM 1870 O O . ALA B 1 27 ? 61.537 19.916 59.257 1.00 14.60 15 ALA B O 1
ATOM 1872 N N . SER B 1 28 ? 63.093 19.179 57.796 1.00 15.59 16 SER B N 1
ATOM 1873 C CA . SER B 1 28 ? 64.219 19.262 58.783 1.00 16.02 16 SER B CA 1
ATOM 1874 C C . SER B 1 28 ? 64.806 20.663 58.766 1.00 16.21 16 SER B C 1
ATOM 1875 O O . SER B 1 28 ? 65.343 21.106 59.769 1.00 16.30 16 SER B O 1
ATOM 1878 N N . ARG B 1 29 ? 64.693 21.340 57.615 1.00 16.45 17 ARG B N 1
ATOM 1879 C CA . ARG B 1 29 ? 65.147 22.719 57.421 1.00 17.01 17 ARG B CA 1
ATOM 1880 C C . ARG B 1 29 ? 64.097 23.569 56.712 1.00 15.69 17 ARG B C 1
ATOM 1881 O O . ARG B 1 29 ? 63.086 23.079 56.239 1.00 15.62 17 ARG B O 1
ATOM 1889 N N . GLY B 1 30 ? 64.377 24.860 56.644 1.00 15.47 18 GLY B N 1
ATOM 1890 C CA . GLY B 1 30 ? 63.606 25.797 55.854 1.00 15.08 18 GLY B CA 1
ATOM 1891 C C . GLY B 1 30 ? 62.163 26.007 56.285 1.00 14.95 18 GLY B C 1
ATOM 1892 O O . GLY B 1 30 ? 61.814 26.053 57.496 1.00 14.95 18 GLY B O 1
ATOM 1893 N N . ILE B 1 31 ? 61.316 26.161 55.270 1.00 14.00 19 ILE B N 1
ATOM 1894 C CA . ILE B 1 31 ? 59.909 26.456 55.495 1.00 13.19 19 ILE B CA 1
ATOM 1895 C C . ILE B 1 31 ? 59.185 25.320 56.184 1.00 12.35 19 ILE B C 1
ATOM 1896 O O . ILE B 1 31 ? 58.387 25.551 57.090 1.00 11.02 19 ILE B O 1
ATOM 1901 N N . GLY B 1 32 ? 59.458 24.102 55.733 1.00 12.45 20 GLY B N 1
ATOM 1902 C CA . GLY B 1 32 ? 58.824 22.914 56.316 1.00 12.48 20 GLY B CA 1
ATOM 1903 C C . GLY B 1 32 ? 59.206 22.768 57.800 1.00 11.75 20 GLY B C 1
ATOM 1904 O O . GLY B 1 32 ? 58.428 22.311 58.628 1.00 10.41 20 GLY B O 1
ATOM 1905 N N . ARG B 1 33 ? 60.420 23.149 58.128 1.00 11.32 21 ARG B N 1
ATOM 1906 C CA . ARG B 1 33 ? 60.821 23.145 59.509 1.00 12.02 21 ARG B CA 1
ATOM 1907 C C . ARG B 1 33 ? 59.987 24.144 60.288 1.00 12.10 21 ARG B C 1
ATOM 1908 O O . ARG B 1 33 ? 59.481 23.825 61.363 1.00 12.72 21 ARG B O 1
ATOM 1916 N N . ALA B 1 34 ? 59.829 25.346 59.742 1.00 11.86 22 ALA B N 1
ATOM 1917 C CA . ALA B 1 34 ? 59.131 26.395 60.461 1.00 11.73 22 ALA B CA 1
ATOM 1918 C C . ALA B 1 34 ? 57.689 25.992 60.699 1.00 11.91 22 ALA B C 1
ATOM 1919 O O . ALA B 1 34 ? 57.133 26.269 61.738 1.00 13.70 22 ALA B O 1
ATOM 1921 N N . VAL B 1 35 ? 57.080 25.353 59.718 1.00 11.42 23 VAL B N 1
ATOM 1922 C CA . VAL B 1 35 ? 55.689 24.908 59.784 1.00 10.44 23 VAL B CA 1
ATOM 1923 C C . VAL B 1 35 ? 55.508 23.870 60.900 1.00 10.22 23 VAL B C 1
ATOM 1924 O O . VAL B 1 35 ? 54.549 23.890 61.644 1.00 9.24 23 VAL B O 1
ATOM 1928 N N . ALA B 1 36 ? 56.447 22.947 60.989 1.00 10.69 24 ALA B N 1
ATOM 1929 C CA . ALA B 1 36 ? 56.451 21.947 62.031 1.00 11.46 24 ALA B CA 1
ATOM 1930 C C . ALA B 1 36 ? 56.565 22.611 63.391 1.00 11.94 24 ALA B C 1
ATOM 1931 O O . ALA B 1 36 ? 55.886 22.215 64.326 1.00 12.32 24 ALA B O 1
ATOM 1933 N N . ASP B 1 37 ? 57.435 23.602 63.501 1.00 12.51 25 ASP B N 1
ATOM 1934 C CA . ASP B 1 37 ? 57.652 24.303 64.776 1.00 13.52 25 ASP B CA 1
ATOM 1935 C C . ASP B 1 37 ? 56.403 25.005 65.285 1.00 13.53 25 ASP B C 1
ATOM 1936 O O . ASP B 1 37 ? 56.091 24.949 66.476 1.00 12.72 25 ASP B O 1
ATOM 1941 N N . VAL B 1 38 ? 55.686 25.652 64.371 1.00 13.80 26 VAL B N 1
ATOM 1942 C CA . VAL B 1 38 ? 54.490 26.406 64.746 1.00 14.42 26 VAL B CA 1
ATOM 1943 C C . VAL B 1 38 ? 53.419 25.443 65.256 1.00 13.88 26 VAL B C 1
ATOM 1944 O O . VAL B 1 38 ? 52.987 25.498 66.409 1.00 15.53 26 VAL B O 1
ATOM 1948 N N . LEU B 1 39 ? 53.032 24.533 64.396 1.00 12.17 27 LEU B N 1
ATOM 1949 C CA . LEU B 1 39 ? 52.013 23.579 64.740 1.00 11.36 27 LEU B CA 1
ATOM 1950 C C . LEU B 1 39 ? 52.355 22.833 66.045 1.00 10.55 27 LEU B C 1
ATOM 1951 O O . LEU B 1 39 ? 51.479 22.552 66.819 1.00 11.44 27 LEU B O 1
ATOM 1956 N N . SER B 1 40 ? 53.610 22.540 66.295 1.00 9.44 28 SER B N 1
ATOM 1957 C CA . SER B 1 40 ? 54.017 21.998 67.599 1.00 10.29 28 SER B CA 1
ATOM 1958 C C . SER B 1 40 ? 53.715 22.922 68.809 1.00 10.36 28 SER B C 1
ATOM 1959 O O . SER B 1 40 ? 53.261 22.465 69.854 1.00 8.30 28 SER B O 1
ATOM 1962 N N . GLN B 1 41 ? 53.974 24.210 68.626 1.00 11.35 29 GLN B N 1
ATOM 1963 C CA . GLN B 1 41 ? 53.683 25.215 69.627 1.00 12.38 29 GLN B CA 1
ATOM 1964 C C . GLN B 1 41 ? 52.195 25.384 69.850 1.00 12.59 29 GLN B C 1
ATOM 1965 O O . GLN B 1 41 ? 51.768 25.771 70.924 1.00 12.86 29 GLN B O 1
ATOM 1971 N N . GLU B 1 42 ? 51.399 25.086 68.845 1.00 12.88 30 GLU B N 1
ATOM 1972 C CA . GLU B 1 42 ? 49.943 25.142 68.995 1.00 13.33 30 GLU B CA 1
ATOM 1973 C C . GLU B 1 42 ? 49.341 23.825 69.390 1.00 12.66 30 GLU B C 1
ATOM 1974 O O . GLU B 1 42 ? 48.133 23.654 69.323 1.00 13.53 30 GLU B O 1
ATOM 1980 N N . GLY B 1 43 ? 50.180 22.882 69.789 1.00 11.88 31 GLY B N 1
ATOM 1981 C CA . GLY B 1 43 ? 49.706 21.678 70.455 1.00 10.87 31 GLY B CA 1
ATOM 1982 C C . GLY B 1 43 ? 49.390 20.494 69.590 1.00 9.86 31 GLY B C 1
ATOM 1983 O O . GLY B 1 43 ? 48.819 19.519 70.098 1.00 9.29 31 GLY B O 1
ATOM 1984 N N . ALA B 1 44 ? 49.740 20.567 68.300 1.00 9.32 32 ALA B N 1
ATOM 1985 C CA . ALA B 1 44 ? 49.562 19.434 67.371 1.00 8.97 32 ALA B CA 1
ATOM 1986 C C . ALA B 1 44 ? 50.659 18.388 67.553 1.00 8.69 32 ALA B C 1
ATOM 1987 O O . ALA B 1 44 ? 51.763 18.743 67.927 1.00 7.54 32 ALA B O 1
ATOM 1989 N N . GLU B 1 45 ? 50.329 17.111 67.306 1.00 9.27 33 GLU B N 1
ATOM 1990 C CA . GLU B 1 45 ? 51.302 16.004 67.318 1.00 10.15 33 GLU B CA 1
ATOM 1991 C C . GLU B 1 45 ? 51.978 15.887 65.956 1.00 10.30 33 GLU B C 1
ATOM 1992 O O . GLU B 1 45 ? 51.372 15.402 64.979 1.00 11.03 33 GLU B O 1
ATOM 1998 N N . VAL B 1 46 ? 53.217 16.359 65.869 1.00 9.59 34 VAL B N 1
ATOM 1999 C CA . VAL B 1 46 ? 53.856 16.619 64.582 1.00 9.27 34 VAL B CA 1
ATOM 2000 C C . VAL B 1 46 ? 54.923 15.582 64.285 1.00 9.48 34 VAL B C 1
ATOM 2001 O O . VAL B 1 46 ? 55.835 15.371 65.084 1.00 10.23 34 VAL B O 1
ATOM 2005 N N . THR B 1 47 ? 54.828 14.948 63.123 1.00 9.96 35 THR B N 1
ATOM 2006 C CA . THR B 1 47 ? 55.937 14.158 62.610 1.00 9.85 35 THR B CA 1
ATOM 2007 C C . THR B 1 47 ? 56.453 14.875 61.368 1.00 10.69 35 THR B C 1
ATOM 2008 O O . THR B 1 47 ? 55.675 15.375 60.590 1.00 10.84 35 THR B O 1
ATOM 2012 N N . ILE B 1 48 ? 57.767 14.947 61.243 1.00 11.90 36 ILE B N 1
ATOM 2013 C CA . ILE B 1 48 ? 58.445 15.469 60.085 1.00 12.83 36 ILE B CA 1
ATOM 2014 C C . ILE B 1 48 ? 59.138 14.315 59.374 1.00 13.92 36 ILE B C 1
ATOM 2015 O O . ILE B 1 48 ? 59.355 13.240 59.912 1.00 13.18 36 ILE B O 1
ATOM 2020 N N . CYS B 1 49 ? 59.497 14.537 58.136 1.00 16.17 37 CYS B N 1
ATOM 2021 C CA . CYS B 1 49 ? 60.339 13.582 57.458 1.00 17.96 37 CYS B CA 1
ATOM 2022 C C . CYS B 1 49 ? 61.244 14.272 56.439 1.00 17.79 37 CYS B C 1
ATOM 2023 O O . CYS B 1 49 ? 60.935 15.346 55.946 1.00 17.89 37 CYS B O 1
ATOM 2026 N N . ALA B 1 50 ? 62.390 13.654 56.182 1.00 18.48 38 ALA B N 1
ATOM 2027 C CA . ALA B 1 50 ? 63.407 14.156 55.240 1.00 18.90 38 ALA B CA 1
ATOM 2028 C C . ALA B 1 50 ? 64.516 13.105 55.063 1.00 19.77 38 ALA B C 1
ATOM 2029 O O . ALA B 1 50 ? 64.459 12.028 55.645 1.00 19.72 38 ALA B O 1
ATOM 2031 N N . ARG B 1 51 ? 65.516 13.413 54.247 1.00 20.86 39 ARG B N 1
ATOM 2032 C CA . ARG B 1 51 ? 66.621 12.491 53.993 1.00 21.98 39 ARG B CA 1
ATOM 2033 C C . ARG B 1 51 ? 67.634 12.437 55.118 1.00 22.08 39 ARG B C 1
ATOM 2034 O O . ARG B 1 51 ? 68.083 11.352 55.476 1.00 22.73 39 ARG B O 1
ATOM 2042 N N . ASN B 1 52 ? 68.005 13.585 55.685 1.00 22.20 40 ASN B N 1
ATOM 2043 C CA . ASN B 1 52 ? 69.127 13.595 56.630 1.00 22.22 40 ASN B CA 1
ATOM 2044 C C . ASN B 1 52 ? 68.766 13.255 58.078 1.00 22.26 40 ASN B C 1
ATOM 2045 O O . ASN B 1 52 ? 68.160 14.038 58.777 1.00 22.65 40 ASN B O 1
ATOM 2050 N N . GLU B 1 53 ? 69.185 12.089 58.527 1.00 22.32 41 GLU B N 1
ATOM 2051 C CA . GLU B 1 53 ? 68.787 11.595 59.832 1.00 22.79 41 GLU B CA 1
ATOM 2052 C C . GLU B 1 53 ? 69.408 12.395 60.992 1.00 23.10 41 GLU B C 1
ATOM 2053 O O . GLU B 1 53 ? 68.775 12.590 62.041 1.00 23.99 41 GLU B O 1
ATOM 2059 N N . GLU B 1 54 ? 70.618 12.894 60.800 1.00 22.35 42 GLU B N 1
ATOM 2060 C CA . GLU B 1 54 ? 71.258 13.607 61.856 1.00 21.73 42 GLU B CA 1
ATOM 2061 C C . GLU B 1 54 ? 70.609 14.961 62.056 1.00 20.82 42 GLU B C 1
ATOM 2062 O O . GLU B 1 54 ? 70.449 15.379 63.196 1.00 21.76 42 GLU B O 1
ATOM 2068 N N . LEU B 1 55 ? 70.198 15.625 60.982 1.00 19.54 43 LEU B N 1
ATOM 2069 C CA . LEU B 1 55 ? 69.410 16.838 61.109 1.00 19.15 43 LEU B CA 1
ATOM 2070 C C . LEU B 1 55 ? 68.122 16.541 61.847 1.00 18.10 43 LEU B C 1
ATOM 2071 O O . LEU B 1 55 ? 67.679 17.330 62.664 1.00 18.83 43 LEU B O 1
ATOM 2076 N N . LEU B 1 56 ? 67.516 15.408 61.537 1.00 17.06 44 LEU B N 1
ATOM 2077 C CA . LEU B 1 56 ? 66.204 15.053 62.070 1.00 16.54 44 LEU B CA 1
ATOM 2078 C C . LEU B 1 56 ? 66.242 14.771 63.547 1.00 16.68 44 LEU B C 1
ATOM 2079 O O . LEU B 1 56 ? 65.361 15.223 64.249 1.00 17.04 44 LEU B O 1
ATOM 2084 N N . LYS B 1 57 ? 67.264 14.045 64.012 1.00 16.86 45 LYS B N 1
ATOM 2085 C CA . LYS B 1 57 ? 67.521 13.810 65.444 1.00 16.29 45 LYS B CA 1
ATOM 2086 C C . LYS B 1 57 ? 67.688 15.107 66.226 1.00 16.53 45 LYS B C 1
ATOM 2087 O O . LYS B 1 57 ? 67.217 15.213 67.347 1.00 16.27 45 LYS B O 1
ATOM 2093 N N . ARG B 1 58 ? 68.337 16.097 65.621 1.00 17.01 46 ARG B N 1
ATOM 2094 C CA . ARG B 1 58 ? 68.563 17.379 66.272 1.00 17.53 46 ARG B CA 1
ATOM 2095 C C . ARG B 1 58 ? 67.368 18.324 66.216 1.00 17.52 46 ARG B C 1
ATOM 2096 O O . ARG B 1 58 ? 67.352 19.336 66.899 1.00 18.44 46 ARG B O 1
ATOM 2104 N N . SER B 1 59 ? 66.374 18.017 65.401 1.00 17.12 47 SER B N 1
ATOM 2105 C CA . SER B 1 59 ? 65.223 18.920 65.231 1.00 17.26 47 SER B CA 1
ATOM 2106 C C . SER B 1 59 ? 64.255 18.987 66.422 1.00 17.78 47 SER B C 1
ATOM 2107 O O . SER B 1 59 ? 63.401 19.874 66.475 1.00 18.42 47 SER B O 1
ATOM 2110 N N . GLY B 1 60 ? 64.352 18.049 67.355 1.00 17.83 48 GLY B N 1
ATOM 2111 C CA . GLY B 1 60 ? 63.440 18.049 68.504 1.00 17.59 48 GLY B CA 1
ATOM 2112 C C . GLY B 1 60 ? 62.045 17.506 68.221 1.00 17.09 48 GLY B C 1
ATOM 2113 O O . GLY B 1 60 ? 61.222 17.455 69.130 1.00 16.95 48 GLY B O 1
ATOM 2114 N N . HIS B 1 61 ? 61.793 17.069 66.980 1.00 16.81 49 HIS B N 1
ATOM 2115 C CA . HIS B 1 61 ? 60.487 16.528 66.560 1.00 15.87 49 HIS B CA 1
ATOM 2116 C C . HIS B 1 61 ? 60.456 15.002 66.372 1.00 15.90 49 HIS B C 1
ATOM 2117 O O . HIS B 1 61 ? 61.474 14.369 66.225 1.00 15.80 49 HIS B O 1
ATOM 2124 N N . ARG B 1 62 ? 59.259 14.431 66.369 1.00 16.59 50 ARG B N 1
ATOM 2125 C CA . ARG B 1 62 ? 59.029 13.074 65.889 1.00 17.38 50 ARG B CA 1
ATOM 2126 C C . ARG B 1 62 ? 59.428 13.074 64.428 1.00 17.97 50 ARG B C 1
ATOM 2127 O O . ARG B 1 62 ? 59.023 13.976 63.670 1.00 17.84 50 ARG B O 1
ATOM 2135 N N . TYR B 1 63 ? 60.192 12.066 64.007 1.00 18.29 51 TYR B N 1
ATOM 2136 C CA . TYR B 1 63 ? 60.662 12.015 62.621 1.00 18.38 51 TYR B CA 1
ATOM 2137 C C . TYR B 1 63 ? 60.705 10.645 61.995 1.00 18.79 51 TYR B C 1
ATOM 2138 O O . TYR B 1 63 ? 60.759 9.651 62.683 1.00 18.63 51 TYR B O 1
ATOM 2147 N N . VAL B 1 64 ? 60.686 10.628 60.664 1.00 20.01 52 VAL B N 1
ATOM 2148 C CA . VAL B 1 64 ? 60.920 9.413 59.854 1.00 20.37 52 VAL B CA 1
ATOM 2149 C C . VAL B 1 64 ? 61.869 9.803 58.769 1.00 21.10 52 VAL B C 1
ATOM 2150 O O . VAL B 1 64 ? 61.719 10.865 58.192 1.00 20.61 52 VAL B O 1
ATOM 2154 N N . VAL B 1 65 ? 62.847 8.957 58.487 1.00 22.67 53 VAL B N 1
ATOM 2155 C CA . VAL B 1 65 ? 63.739 9.195 57.354 1.00 24.03 53 VAL B CA 1
ATOM 2156 C C . VAL B 1 65 ? 62.984 8.767 56.112 1.00 25.61 53 VAL B C 1
ATOM 2157 O O . VAL B 1 65 ? 62.557 7.641 56.062 1.00 26.82 53 VAL B O 1
ATOM 2161 N N . CYS B 1 66 ? 62.797 9.661 55.135 1.00 27.55 54 CYS B N 1
ATOM 2162 C CA . CYS B 1 66 ? 61.986 9.404 53.926 1.00 29.29 54 CYS B CA 1
ATOM 2163 C C . CYS B 1 66 ? 62.502 10.149 52.674 1.00 30.08 54 CYS B C 1
ATOM 2164 O O . CYS B 1 66 ? 62.890 11.299 52.757 1.00 30.13 54 CYS B O 1
ATOM 2167 N N . ASP B 1 67 ? 62.448 9.516 51.503 1.00 31.39 55 ASP B N 1
ATOM 2168 C CA . ASP B 1 67 ? 62.940 10.141 50.259 1.00 31.96 55 ASP B CA 1
ATOM 2169 C C . ASP B 1 67 ? 61.881 10.247 49.166 1.00 32.90 55 ASP B C 1
ATOM 2170 O O . ASP B 1 67 ? 61.363 9.239 48.687 1.00 32.98 55 ASP B O 1
ATOM 2175 N N . LEU B 1 68 ? 61.582 11.468 48.742 1.00 34.11 56 LEU B N 1
ATOM 2176 C CA . LEU B 1 68 ? 60.470 11.690 47.806 1.00 35.05 56 LEU B CA 1
ATOM 2177 C C . LEU B 1 68 ? 60.823 11.455 46.315 1.00 35.49 56 LEU B C 1
ATOM 2178 O O . LEU B 1 68 ? 59.955 11.553 45.444 1.00 35.62 56 LEU B O 1
ATOM 2183 N N . ARG B 1 69 ? 62.087 11.120 46.037 1.00 35.84 57 ARG B N 1
ATOM 2184 C CA . ARG B 1 69 ? 62.457 10.524 44.769 1.00 35.70 57 ARG B CA 1
ATOM 2185 C C . ARG B 1 69 ? 62.380 8.996 44.811 1.00 35.31 57 ARG B C 1
ATOM 2186 O O . ARG B 1 69 ? 62.828 8.356 43.857 1.00 35.76 57 ARG B O 1
ATOM 2194 N N . LYS B 1 70 ? 61.871 8.377 45.875 1.00 34.24 58 LYS B N 1
ATOM 2195 C CA . LYS B 1 70 ? 61.836 6.909 45.861 1.00 33.68 58 LYS B CA 1
ATOM 2196 C C . LYS B 1 70 ? 60.625 6.301 46.575 1.00 33.48 58 LYS B C 1
ATOM 2197 O O . LYS B 1 70 ? 59.538 6.844 46.457 1.00 33.72 58 LYS B O 1
ATOM 2201 N N . ASP B 1 71 ? 60.793 5.174 47.264 1.00 33.58 59 ASP B N 1
ATOM 2202 C CA . ASP B 1 71 ? 59.679 4.440 47.911 1.00 33.90 59 ASP B CA 1
ATOM 2203 C C . ASP B 1 71 ? 59.126 5.153 49.163 1.00 33.19 59 ASP B C 1
ATOM 2204 O O . ASP B 1 71 ? 59.887 5.778 49.899 1.00 33.35 59 ASP B O 1
ATOM 2209 N N . LEU B 1 72 ? 57.819 5.037 49.408 1.00 31.94 60 LEU B N 1
ATOM 2210 C CA . LEU B 1 72 ? 57.198 5.729 50.524 1.00 31.36 60 LEU B CA 1
ATOM 2211 C C . LEU B 1 72 ? 56.559 4.827 51.576 1.00 31.25 60 LEU B C 1
ATOM 2212 O O . LEU B 1 72 ? 55.833 5.305 52.449 1.00 31.64 60 LEU B O 1
ATOM 2217 N N . ASP B 1 73 ? 56.825 3.533 51.502 1.00 30.99 61 ASP B N 1
ATOM 2218 C CA . ASP B 1 73 ? 56.087 2.520 52.295 1.00 31.00 61 ASP B CA 1
ATOM 2219 C C . ASP B 1 73 ? 56.442 2.588 53.782 1.00 29.86 61 ASP B C 1
ATOM 2220 O O . ASP B 1 73 ? 55.591 2.405 54.666 1.00 30.23 61 ASP B O 1
ATOM 2225 N N . LEU B 1 74 ? 57.718 2.854 54.036 1.00 28.31 62 LEU B N 1
ATOM 2226 C CA . LEU B 1 74 ? 58.250 3.094 55.378 1.00 27.37 62 LEU B CA 1
ATOM 2227 C C . LEU B 1 74 ? 57.477 4.231 56.054 1.00 26.77 62 LEU B C 1
ATOM 2228 O O . LEU B 1 74 ? 57.055 4.138 57.225 1.00 27.36 62 LEU B O 1
ATOM 2233 N N . LEU B 1 75 ? 57.278 5.302 55.293 1.00 25.48 63 LEU B N 1
ATOM 2234 C CA . LEU B 1 75 ? 56.509 6.453 55.747 1.00 23.83 63 LEU B CA 1
ATOM 2235 C C . LEU B 1 75 ? 55.095 6.064 56.180 1.00 23.06 63 LEU B C 1
ATOM 2236 O O . LEU B 1 75 ? 54.636 6.482 57.248 1.00 22.45 63 LEU B O 1
ATOM 2241 N N . PHE B 1 76 ? 54.424 5.246 55.371 1.00 22.25 64 PHE B N 1
ATOM 2242 C CA . PHE B 1 76 ? 53.037 4.873 55.633 1.00 21.77 64 PHE B CA 1
ATOM 2243 C C . PHE B 1 76 ? 52.937 3.952 56.843 1.00 21.92 64 PHE B C 1
ATOM 2244 O O . PHE B 1 76 ? 51.958 4.008 57.609 1.00 22.23 64 PHE B O 1
ATOM 2252 N N . GLU B 1 77 ? 53.967 3.131 57.030 1.00 21.75 65 GLU B N 1
ATOM 2253 C CA . GLU B 1 77 ? 54.014 2.234 58.192 1.00 22.11 65 GLU B CA 1
ATOM 2254 C C . GLU B 1 77 ? 54.297 2.982 59.485 1.00 21.42 65 GLU B C 1
ATOM 2255 O O . GLU B 1 77 ? 53.623 2.739 60.460 1.00 22.23 65 GLU B O 1
ATOM 2261 N N . LYS B 1 78 ? 55.250 3.908 59.482 1.00 20.43 66 LYS B N 1
ATOM 2262 C CA . LYS B 1 78 ? 55.648 4.595 60.699 1.00 19.88 66 LYS B CA 1
ATOM 2263 C C . LYS B 1 78 ? 54.702 5.748 61.042 1.00 19.64 66 LYS B C 1
ATOM 2264 O O . LYS B 1 78 ? 54.645 6.154 62.193 1.00 20.30 66 LYS B O 1
ATOM 2266 N N . VAL B 1 79 ? 53.969 6.264 60.057 1.00 19.33 67 VAL B N 1
ATOM 2267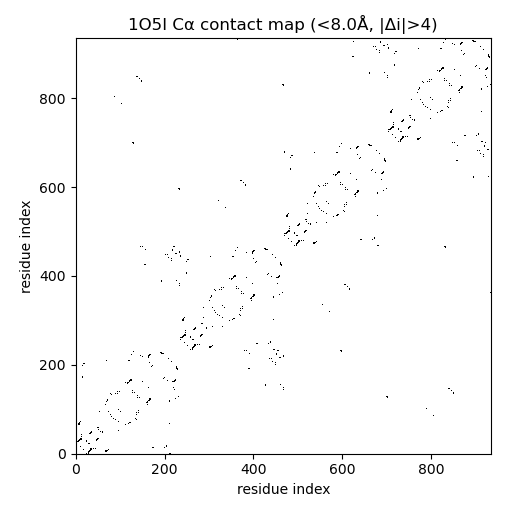 C CA . VAL B 1 79 ? 52.974 7.349 60.249 1.00 19.10 67 VAL B CA 1
ATOM 2268 C C . VAL B 1 79 ? 51.644 6.917 59.671 1.00 19.30 67 VAL B C 1
ATOM 2269 O O . VAL B 1 79 ? 51.449 6.949 58.456 1.00 19.98 67 VAL B O 1
ATOM 2273 N N . LYS B 1 80 ? 50.731 6.516 60.538 1.00 19.52 68 LYS B N 1
ATOM 2274 C CA . LYS B 1 80 ? 49.617 5.674 60.111 1.00 19.52 68 LYS B CA 1
ATOM 2275 C C . LYS B 1 80 ? 48.443 6.521 59.616 1.00 19.20 68 LYS B C 1
ATOM 2276 O O . LYS B 1 80 ? 47.895 6.256 58.521 1.00 18.91 68 LYS B O 1
ATOM 2282 N N . GLU B 1 81 ? 48.057 7.515 60.428 1.00 18.65 69 GLU B N 1
ATOM 2283 C CA . GLU B 1 81 ? 46.906 8.382 60.147 1.00 17.62 69 GLU B CA 1
ATOM 2284 C C . GLU B 1 81 ? 47.295 9.802 60.498 1.00 17.23 69 GLU B C 1
ATOM 2285 O O . GLU B 1 81 ? 48.182 10.041 61.302 1.00 17.81 69 GLU B O 1
ATOM 2287 N N . VAL B 1 82 ? 46.604 10.758 59.912 1.00 16.69 70 VAL B N 1
ATOM 2288 C CA . VAL B 1 82 ? 47.073 12.123 59.864 1.00 15.97 70 VAL B CA 1
ATOM 2289 C C . VAL B 1 82 ? 45.864 12.994 59.594 1.00 15.27 70 VAL B C 1
ATOM 2290 O O . VAL B 1 82 ? 45.178 12.744 58.589 1.00 15.45 70 VAL B O 1
ATOM 2294 N N . ASP B 1 83 ? 45.596 13.987 60.465 1.00 14.12 71 ASP B N 1
ATOM 2295 C CA . ASP B 1 83 ? 44.506 14.983 60.243 1.00 13.52 71 ASP B CA 1
ATOM 2296 C C . ASP B 1 83 ? 44.921 16.135 59.309 1.00 12.87 71 ASP B C 1
ATOM 2297 O O . ASP B 1 83 ? 44.088 16.731 58.600 1.00 11.93 71 ASP B O 1
ATOM 2302 N N . ILE B 1 84 ? 46.222 16.433 59.326 1.00 11.89 72 ILE B N 1
ATOM 2303 C CA . ILE B 1 84 ? 46.772 17.580 58.657 1.00 11.21 72 ILE B CA 1
ATOM 2304 C C . ILE B 1 84 ? 48.025 17.178 57.927 1.00 10.11 72 ILE B C 1
ATOM 2305 O O . ILE B 1 84 ? 48.950 16.624 58.535 1.00 8.26 72 ILE B O 1
ATOM 2310 N N . LEU B 1 85 ? 48.068 17.491 56.626 1.00 9.65 73 LEU B N 1
ATOM 2311 C CA . LEU B 1 85 ? 49.131 17.002 55.749 1.00 9.29 73 LEU B CA 1
ATOM 2312 C C . LEU B 1 85 ? 49.716 18.135 54.958 1.00 8.88 73 LEU B C 1
ATOM 2313 O O . LEU B 1 85 ? 49.042 18.712 54.133 1.00 9.98 73 LEU B O 1
ATOM 2318 N N . VAL B 1 86 ? 50.976 18.455 55.220 1.00 8.89 74 VAL B N 1
ATOM 2319 C CA . VAL B 1 86 ? 51.630 19.573 54.564 1.00 9.04 74 VAL B CA 1
ATOM 2320 C C . VAL B 1 86 ? 52.636 19.011 53.594 1.00 8.08 74 VAL B C 1
ATOM 2321 O O . VAL B 1 86 ? 53.589 18.371 54.012 1.00 8.01 74 VAL B O 1
ATOM 2325 N N . LEU B 1 87 ? 52.375 19.221 52.306 1.00 8.16 75 LEU B N 1
ATOM 2326 C CA . LEU B 1 87 ? 53.204 18.713 51.217 1.00 8.09 75 LEU B CA 1
ATOM 2327 C C . LEU B 1 87 ? 54.309 19.714 50.953 1.00 8.14 75 LEU B C 1
ATOM 2328 O O . LEU B 1 87 ? 54.070 20.882 50.857 1.00 8.03 75 LEU B O 1
ATOM 2333 N N . ASN B 1 88 ? 55.530 19.244 50.823 1.00 9.93 76 ASN B N 1
ATOM 2334 C CA . ASN B 1 88 ? 56.674 20.133 50.582 1.00 10.55 76 ASN B CA 1
ATOM 2335 C C . ASN B 1 88 ? 57.806 19.299 49.985 1.00 11.99 76 ASN B C 1
ATOM 2336 O O . ASN B 1 88 ? 57.879 18.095 50.209 1.00 13.58 76 ASN B O 1
ATOM 2341 N N . ALA B 1 89 ? 58.667 19.907 49.196 1.00 13.67 77 ALA B N 1
ATOM 2342 C CA . ALA B 1 89 ? 59.815 19.177 48.628 1.00 15.15 77 ALA B CA 1
ATOM 2343 C C . ALA B 1 89 ? 61.032 20.089 48.484 1.00 16.44 77 ALA B C 1
ATOM 2344 O O . ALA B 1 89 ? 60.935 21.293 48.650 1.00 17.24 77 ALA B O 1
ATOM 2346 N N . GLY B 1 90 ? 62.185 19.507 48.197 1.00 18.45 78 GLY B N 1
ATOM 2347 C CA . GLY B 1 90 ? 63.335 20.283 47.733 1.00 19.73 78 GLY B CA 1
ATOM 2348 C C . GLY B 1 90 ? 63.112 20.817 46.326 1.00 21.03 78 GLY B C 1
ATOM 2349 O O . GLY B 1 90 ? 62.308 20.273 45.550 1.00 21.78 78 GLY B O 1
ATOM 2350 N N . GLY B 1 91 ? 63.827 21.880 45.981 1.00 22.35 79 GLY B N 1
ATOM 2351 C CA . GLY B 1 91 ? 63.663 22.523 44.659 1.00 23.02 79 GLY B CA 1
ATOM 2352 C C . GLY B 1 91 ? 64.503 21.820 43.613 1.00 23.19 79 GLY B C 1
ATOM 2353 O O . GLY B 1 91 ? 65.672 21.580 43.846 1.00 23.44 79 GLY B O 1
ATOM 2354 N N . PRO B 1 92 ? 63.924 21.464 42.469 1.00 23.41 80 PRO B N 1
ATOM 2355 C CA . PRO B 1 92 ? 64.672 20.732 41.437 1.00 22.92 80 PRO B CA 1
ATOM 2356 C C . PRO B 1 92 ? 65.636 21.628 40.682 1.00 22.48 80 PRO B C 1
ATOM 2357 O O . PRO B 1 92 ? 65.783 22.794 41.022 1.00 22.56 80 PRO B O 1
ATOM 2361 N N . LYS B 1 93 ? 66.293 21.071 39.672 1.00 22.19 81 LYS B N 1
ATOM 2362 C CA . LYS B 1 93 ? 67.374 21.767 38.979 1.00 22.08 81 LYS B CA 1
ATOM 2363 C C . LYS B 1 93 ? 66.854 22.944 38.178 1.00 21.55 81 LYS B C 1
ATOM 2364 O O . LYS B 1 93 ? 65.845 22.825 37.460 1.00 21.71 81 LYS B O 1
ATOM 2370 N N . ALA B 1 94 ? 67.579 24.061 38.320 1.00 20.53 82 ALA B N 1
ATOM 2371 C CA . ALA B 1 94 ? 67.407 25.282 37.533 1.00 19.38 82 ALA B CA 1
ATOM 2372 C C . ALA B 1 94 ? 68.212 25.196 36.267 1.00 18.43 82 ALA B C 1
ATOM 2373 O O . ALA B 1 94 ? 69.280 24.631 36.279 1.00 18.63 82 ALA B O 1
ATOM 2375 N N . GLY B 1 95 ? 67.740 25.813 35.193 1.00 17.53 83 GLY B N 1
ATOM 2376 C CA . GLY B 1 95 ? 68.465 25.764 33.949 1.00 16.69 83 GLY B CA 1
ATOM 2377 C C . GLY B 1 95 ? 67.652 26.239 32.779 1.00 16.36 83 GLY B C 1
ATOM 2378 O O . GLY B 1 95 ? 66.422 26.282 32.841 1.00 15.86 83 GLY B O 1
ATOM 2379 N N . PHE B 1 96 ? 68.346 26.638 31.720 1.00 15.90 84 PHE B N 1
ATOM 2380 C CA . PHE B 1 96 ? 67.674 26.950 30.482 1.00 15.86 84 PHE B CA 1
ATOM 2381 C C . PHE B 1 96 ? 67.497 25.662 29.659 1.00 15.38 84 PHE B C 1
ATOM 2382 O O . PHE B 1 96 ? 68.028 24.623 30.036 1.00 15.86 84 PHE B O 1
ATOM 2390 N N . PHE B 1 97 ? 66.705 25.715 28.585 1.00 14.61 85 PHE B N 1
ATOM 2391 C CA . PHE B 1 97 ? 66.207 24.475 27.923 1.00 13.85 85 PHE B CA 1
ATOM 2392 C C . PHE B 1 97 ? 67.272 23.515 27.424 1.00 13.21 85 PHE B C 1
ATOM 2393 O O . PHE B 1 97 ? 67.111 22.298 27.520 1.00 12.87 85 PHE B O 1
ATOM 2401 N N . ASP B 1 98 ? 68.343 24.059 26.878 1.00 13.02 86 ASP B N 1
ATOM 2402 C CA . ASP B 1 98 ? 69.406 23.227 26.329 1.00 13.11 86 ASP B CA 1
ATOM 2403 C C . ASP B 1 98 ? 70.210 22.560 27.434 1.00 12.93 86 ASP B C 1
ATOM 2404 O O . ASP B 1 98 ? 70.762 21.504 27.209 1.00 13.51 86 ASP B O 1
ATOM 2409 N N . GLU B 1 99 ? 70.240 23.128 28.633 1.00 13.00 87 GLU B N 1
ATOM 2410 C CA . GLU B 1 99 ? 71.004 22.519 29.737 1.00 13.25 87 GLU B CA 1
ATOM 2411 C C . GLU B 1 99 ? 70.112 21.676 30.698 1.00 13.61 87 GLU B C 1
ATOM 2412 O O . GLU B 1 99 ? 70.458 21.453 31.872 1.00 13.08 87 GLU B O 1
ATOM 2418 N N . LEU B 1 100 ? 68.963 21.225 30.181 1.00 13.69 88 LEU B N 1
ATOM 2419 C CA . LEU B 1 100 ? 68.056 20.342 30.906 1.00 13.92 88 LEU B CA 1
ATOM 2420 C C . LEU B 1 100 ? 67.775 19.094 30.082 1.00 13.72 88 LEU B C 1
ATOM 2421 O O . LEU B 1 100 ? 67.559 19.201 28.892 1.00 13.65 88 LEU B O 1
ATOM 2426 N N . THR B 1 101 ? 67.770 17.921 30.712 1.00 13.89 89 THR B N 1
ATOM 2427 C CA . THR B 1 101 ? 67.517 16.670 29.999 1.00 14.29 89 THR B CA 1
ATOM 2428 C C . THR B 1 101 ? 66.119 16.169 30.302 1.00 14.66 89 THR B C 1
ATOM 2429 O O . THR B 1 101 ? 65.456 16.652 31.201 1.00 14.79 89 THR B O 1
ATOM 2433 N N . ASN B 1 102 ? 65.694 15.157 29.561 1.00 15.61 90 ASN B N 1
ATOM 2434 C CA . ASN B 1 102 ? 64.389 14.530 29.791 1.00 16.29 90 ASN B CA 1
ATOM 2435 C C . ASN B 1 102 ? 64.326 13.959 31.193 1.00 16.53 90 ASN B C 1
ATOM 2436 O O . ASN B 1 102 ? 63.291 13.921 31.826 1.00 16.65 90 ASN B O 1
ATOM 2441 N N . GLU B 1 103 ? 65.466 13.505 31.675 1.00 17.11 91 GLU B N 1
ATOM 2442 C CA . GLU B 1 103 ? 65.574 12.987 33.021 1.00 17.28 91 GLU B CA 1
ATOM 2443 C C . GLU B 1 103 ? 65.272 14.047 34.084 1.00 17.11 91 GLU B C 1
ATOM 2444 O O . GLU B 1 103 ? 64.655 13.745 35.095 1.00 16.99 91 GLU B O 1
ATOM 2450 N N . ASP B 1 104 ? 65.721 15.280 33.859 1.00 16.79 92 ASP B N 1
ATOM 2451 C CA . ASP B 1 104 ? 65.464 16.369 34.800 1.00 16.02 92 ASP B CA 1
ATOM 2452 C C . ASP B 1 104 ? 63.963 16.614 34.933 1.00 15.74 92 ASP B C 1
ATOM 2453 O O . ASP B 1 104 ? 63.448 16.817 36.053 1.00 15.53 92 ASP B O 1
ATOM 2458 N N . PHE B 1 105 ? 63.273 16.617 33.788 1.00 14.80 93 PHE B N 1
ATOM 2459 C CA . PHE B 1 105 ? 61.804 16.796 33.757 1.00 14.01 93 PHE B CA 1
ATOM 2460 C C . PHE B 1 105 ? 61.076 15.645 34.387 1.00 14.50 93 PHE B C 1
ATOM 2461 O O . PHE B 1 105 ? 60.045 15.833 35.029 1.00 15.08 93 PHE B O 1
ATOM 2469 N N . LYS B 1 106 ? 61.594 14.441 34.179 1.00 15.34 94 LYS B N 1
ATOM 2470 C CA . LYS B 1 106 ? 60.960 13.244 34.748 1.00 15.78 94 LYS B CA 1
ATOM 2471 C C . LYS B 1 106 ? 61.120 13.167 36.268 1.00 16.06 94 LYS B C 1
ATOM 2472 O O . LYS B 1 106 ? 60.177 12.842 36.978 1.00 16.28 94 LYS B O 1
ATOM 2478 N N . GLU B 1 107 ? 62.308 13.492 36.764 1.00 16.60 95 GLU B N 1
ATOM 2479 C CA . GLU B 1 107 ? 62.585 13.426 38.200 1.00 17.01 95 GLU B CA 1
ATOM 2480 C C . GLU B 1 107 ? 61.755 14.471 38.950 1.00 16.88 95 GLU B C 1
ATOM 2481 O O . GLU B 1 107 ? 61.241 14.200 40.013 1.00 16.66 95 GLU B O 1
ATOM 2487 N N . ALA B 1 108 ? 61.569 15.638 38.345 1.00 16.86 96 ALA B N 1
ATOM 2488 C CA . ALA B 1 108 ? 60.775 16.679 38.932 1.00 16.60 96 ALA B CA 1
ATOM 2489 C C . ALA B 1 108 ? 59.296 16.251 39.025 1.00 17.34 96 ALA B C 1
ATOM 2490 O O . ALA B 1 108 ? 58.606 16.494 40.038 1.00 16.64 96 ALA B O 1
ATOM 2492 N N . ILE B 1 109 ? 58.807 15.666 37.938 1.00 17.12 97 ILE B N 1
ATOM 2493 C CA . ILE B 1 109 ? 57.431 15.223 37.871 1.00 17.44 97 ILE B CA 1
ATOM 2494 C C . ILE B 1 109 ? 57.167 14.124 38.881 1.00 17.73 97 ILE B C 1
ATOM 2495 O O . ILE B 1 109 ? 56.130 14.096 39.536 1.00 17.57 97 ILE B O 1
ATOM 2500 N N . ASP B 1 110 ? 58.090 13.171 38.967 1.00 17.68 98 ASP B N 1
ATOM 2501 C CA . ASP B 1 110 ? 57.952 12.077 39.950 1.00 17.76 98 ASP B CA 1
ATOM 2502 C C . ASP B 1 110 ? 57.885 12.601 41.370 1.00 16.72 98 ASP B C 1
ATOM 2503 O O . ASP B 1 110 ? 57.052 12.201 42.141 1.00 15.63 98 ASP B O 1
ATOM 2508 N N . SER B 1 111 ? 58.782 13.501 41.705 1.00 16.97 99 SER B N 1
ATOM 2509 C CA . SER B 1 111 ? 58.961 13.902 43.083 1.00 17.25 99 SER B CA 1
ATOM 2510 C C . SER B 1 111 ? 57.961 14.976 43.482 1.00 16.93 99 SER B C 1
ATOM 2511 O O . SER B 1 111 ? 57.381 14.906 44.575 1.00 17.59 99 SER B O 1
ATOM 2514 N N . LEU B 1 112 ? 57.761 15.973 42.618 1.00 15.98 100 LEU B N 1
ATOM 2515 C CA . LEU B 1 112 ? 56.865 17.085 42.960 1.00 15.02 100 LEU B CA 1
ATOM 2516 C C . LEU B 1 112 ? 55.402 16.790 42.650 1.00 14.66 100 LEU B C 1
ATOM 2517 O O . LEU B 1 112 ? 54.507 17.489 43.148 1.00 15.07 100 LEU B O 1
ATOM 2522 N N . PHE B 1 113 ? 55.122 15.746 41.887 1.00 13.29 101 PHE B N 1
ATOM 2523 C CA . PHE B 1 113 ? 53.735 15.508 41.479 1.00 12.15 101 PHE B CA 1
ATOM 2524 C C . PHE B 1 113 ? 53.260 14.093 41.815 1.00 11.64 101 PHE B C 1
ATOM 2525 O O . PHE B 1 113 ? 52.452 13.903 42.723 1.00 10.42 101 PHE B O 1
ATOM 2533 N N . LEU B 1 114 ? 53.778 13.094 41.100 1.00 11.10 102 LEU B N 1
ATOM 2534 C CA . LEU B 1 114 ? 53.256 11.731 41.244 1.00 11.04 102 LEU B CA 1
ATOM 2535 C C . LEU B 1 114 ? 53.418 11.160 42.649 1.00 10.68 102 LEU B C 1
ATOM 2536 O O . LEU B 1 114 ? 52.518 10.527 43.128 1.00 10.25 102 LEU B O 1
ATOM 2541 N N . ASN B 1 115 ? 54.552 11.387 43.299 1.00 11.11 103 ASN B N 1
ATOM 2542 C CA . ASN B 1 115 ? 54.764 10.879 44.670 1.00 11.91 103 ASN B CA 1
ATOM 2543 C C . ASN B 1 115 ? 53.878 11.588 45.697 1.00 11.26 103 ASN B C 1
ATOM 2544 O O . ASN B 1 115 ? 53.518 11.014 46.716 1.00 10.86 103 ASN B O 1
ATOM 2549 N N . MET B 1 116 ? 53.518 12.828 45.405 1.00 10.94 104 MET B N 1
ATOM 2550 C CA . MET B 1 116 ? 52.609 13.587 46.262 1.00 10.62 104 MET B CA 1
ATOM 2551 C C . MET B 1 116 ? 51.189 13.080 46.179 1.00 11.01 104 MET B C 1
ATOM 2552 O O . MET B 1 116 ? 50.498 13.110 47.200 1.00 11.35 104 MET B O 1
ATOM 2557 N N . ILE B 1 117 ? 50.737 12.701 44.960 1.00 11.05 105 ILE B N 1
ATOM 2558 C CA . ILE B 1 117 ? 49.420 12.090 44.742 1.00 10.76 105 ILE B CA 1
ATOM 2559 C C . ILE B 1 117 ? 49.333 10.785 45.497 1.00 10.68 105 ILE B C 1
ATOM 2560 O O . ILE B 1 117 ? 48.308 10.488 46.097 1.00 10.79 105 ILE B O 1
ATOM 2565 N N . LYS B 1 118 ? 50.406 10.006 45.464 1.00 10.66 106 LYS B N 1
ATOM 2566 C CA . LYS B 1 118 ? 50.463 8.751 46.229 1.00 10.88 106 LYS B CA 1
ATOM 2567 C C . LYS B 1 118 ? 50.348 8.938 47.771 1.00 11.65 106 LYS B C 1
ATOM 2568 O O . LYS B 1 118 ? 49.760 8.100 48.463 1.00 12.29 106 LYS B O 1
ATOM 2574 N N . ILE B 1 119 ? 50.924 10.024 48.288 1.00 12.08 107 ILE B N 1
ATOM 2575 C CA . ILE B 1 119 ? 50.866 10.361 49.721 1.00 12.06 107 ILE B CA 1
ATOM 2576 C C . ILE B 1 119 ? 49.480 10.840 50.149 1.00 12.88 107 ILE B C 1
ATOM 2577 O O . ILE B 1 119 ? 48.999 10.512 51.240 1.00 13.33 107 ILE B O 1
ATOM 2582 N N . VAL B 1 120 ? 48.854 11.647 49.310 1.00 13.12 108 VAL B N 1
ATOM 2583 C CA . VAL B 1 120 ? 47.491 12.080 49.563 1.00 13.38 108 VAL B CA 1
ATOM 2584 C C . VAL B 1 120 ? 46.560 10.851 49.540 1.00 13.81 108 VAL B C 1
ATOM 2585 O O . VAL B 1 120 ? 45.824 10.573 50.515 1.00 15.51 108 VAL B O 1
ATOM 2589 N N . ARG B 1 121 ? 46.621 10.099 48.447 1.00 13.25 109 ARG B N 1
ATOM 2590 C CA . ARG B 1 121 ? 45.887 8.858 48.306 1.00 12.59 109 ARG B CA 1
ATOM 2591 C C . ARG B 1 121 ? 45.931 8.070 49.601 1.00 11.31 109 ARG B C 1
ATOM 2592 O O . ARG B 1 121 ? 44.944 7.505 50.036 1.00 11.10 109 ARG B O 1
ATOM 2600 N N . ASN B 1 122 ? 47.095 8.031 50.214 1.00 10.71 110 ASN B N 1
ATOM 2601 C CA . ASN B 1 122 ? 47.275 7.226 51.420 1.00 10.16 110 ASN B CA 1
ATOM 2602 C C . ASN B 1 122 ? 46.550 7.782 52.710 1.00 10.13 110 ASN B C 1
ATOM 2603 O O . ASN B 1 122 ? 45.943 6.996 53.451 1.00 9.03 110 ASN B O 1
ATOM 2608 N N . TYR B 1 123 ? 46.600 9.104 52.947 1.00 9.24 111 TYR B N 1
ATOM 2609 C CA . TYR B 1 123 ? 46.095 9.680 54.211 1.00 9.53 111 TYR B CA 1
ATOM 2610 C C . TYR B 1 123 ? 44.713 10.288 54.117 1.00 9.74 111 TYR B C 1
ATOM 2611 O O . TYR B 1 123 ? 44.089 10.643 55.119 1.00 8.71 111 TYR B O 1
ATOM 2620 N N . LEU B 1 124 ? 44.219 10.384 52.887 1.00 11.18 112 LEU B N 1
ATOM 2621 C CA . LEU B 1 124 ? 42.892 10.946 52.629 1.00 10.47 112 LEU B CA 1
ATOM 2622 C C . LEU B 1 124 ? 41.741 10.114 53.239 1.00 10.45 112 LEU B C 1
ATOM 2623 O O . LEU B 1 124 ? 40.851 10.699 53.881 1.00 9.95 112 LEU B O 1
ATOM 2628 N N . PRO B 1 125 ? 41.741 8.778 53.053 1.00 10.35 113 PRO B N 1
ATOM 2629 C CA . PRO B 1 125 ? 40.665 7.923 53.599 1.00 10.58 113 PRO B CA 1
ATOM 2630 C C . PRO B 1 125 ? 40.337 8.149 55.099 1.00 10.69 113 PRO B C 1
ATOM 2631 O O . PRO B 1 125 ? 39.145 8.217 55.469 1.00 11.98 113 PRO B O 1
ATOM 2635 N N . ALA B 1 126 ? 41.349 8.287 55.946 1.00 10.67 114 ALA B N 1
ATOM 2636 C CA . ALA B 1 126 ? 41.103 8.551 57.395 1.00 10.74 114 ALA B CA 1
ATOM 2637 C C . ALA B 1 126 ? 40.576 9.949 57.675 1.00 11.14 114 ALA B C 1
ATOM 2638 O O . ALA B 1 126 ? 39.883 10.175 58.633 1.00 11.71 114 ALA B O 1
ATOM 2640 N N . MET B 1 127 ? 40.879 10.909 56.826 1.00 12.21 115 MET B N 1
ATOM 2641 C CA . MET B 1 127 ? 40.262 12.234 56.959 1.00 12.42 115 MET B CA 1
ATOM 2642 C C . MET B 1 127 ? 38.743 12.186 56.615 1.00 12.98 115 MET B C 1
ATOM 2643 O O . MET B 1 127 ? 37.934 12.829 57.266 1.00 12.98 115 MET B O 1
ATOM 2648 N N . LYS B 1 128 ? 38.378 11.463 55.554 1.00 13.49 116 LYS B N 1
ATOM 2649 C CA . LYS B 1 128 ? 36.982 11.271 55.177 1.00 13.20 116 LYS B CA 1
ATOM 2650 C C . LYS B 1 128 ? 36.237 10.631 56.320 1.00 13.51 116 LYS B C 1
ATOM 2651 O O . LYS B 1 128 ? 35.142 11.047 56.670 1.00 14.12 116 LYS B O 1
ATOM 2657 N N . GLU B 1 129 ? 36.825 9.595 56.888 1.00 13.87 117 GLU B N 1
ATOM 2658 C CA . GLU B 1 129 ? 36.187 8.848 57.976 1.00 14.94 117 GLU B CA 1
ATOM 2659 C C . GLU B 1 129 ? 35.853 9.734 59.216 1.00 14.04 117 GLU B C 1
ATOM 2660 O O . GLU B 1 129 ? 34.808 9.610 59.845 1.00 13.32 117 GLU B O 1
ATOM 2666 N N . LYS B 1 130 ? 36.746 10.655 59.532 1.00 13.73 118 LYS B N 1
ATOM 2667 C CA . LYS B 1 130 ? 36.539 11.600 60.622 1.00 12.89 118 LYS B CA 1
ATOM 2668 C C . LYS B 1 130 ? 35.696 12.835 60.258 1.00 12.27 118 LYS B C 1
ATOM 2669 O O . LYS B 1 130 ? 35.280 13.559 61.141 1.00 11.23 118 LYS B O 1
ATOM 2675 N N . GLY B 1 131 ? 35.458 13.097 58.968 1.00 11.74 119 GLY B N 1
ATOM 2676 C CA . GLY B 1 131 ? 34.698 14.291 58.556 1.00 11.08 119 GLY B CA 1
ATOM 2677 C C . GLY B 1 131 ? 35.434 15.593 58.756 1.00 10.78 119 GLY B C 1
ATOM 2678 O O . GLY B 1 131 ? 34.822 16.633 58.729 1.00 11.63 119 GLY B O 1
ATOM 2679 N N . TRP B 1 132 ? 36.758 15.536 58.926 1.00 10.56 120 TRP B N 1
ATOM 2680 C CA . TRP B 1 132 ? 37.613 16.730 58.963 1.00 9.65 120 TRP B CA 1
ATOM 2681 C C . TRP B 1 132 ? 38.983 16.454 58.376 1.00 9.49 120 TRP B C 1
ATOM 2682 O O . TRP B 1 132 ? 39.510 15.358 58.523 1.00 8.69 120 TRP B O 1
ATOM 2693 N N . GLY B 1 133 ? 39.561 17.436 57.698 1.00 9.86 121 GLY B N 1
ATOM 2694 C CA . GLY B 1 133 ? 40.953 17.314 57.277 1.00 10.23 121 GLY B CA 1
ATOM 2695 C C . GLY B 1 133 ? 41.565 18.574 56.685 1.00 11.23 121 GLY B C 1
ATOM 2696 O O . GLY B 1 133 ? 40.862 19.528 56.348 1.00 12.40 121 GLY B O 1
ATOM 2697 N N . ARG B 1 134 ? 42.884 18.573 56.523 1.00 11.51 122 ARG B N 1
ATOM 2698 C CA . ARG B 1 134 ? 43.563 19.664 55.826 1.00 11.68 122 ARG B CA 1
ATOM 2699 C C . ARG B 1 134 ? 44.737 19.181 55.002 1.00 11.71 122 ARG B C 1
ATOM 2700 O O . ARG B 1 134 ? 45.638 18.540 55.498 1.00 12.09 122 ARG B O 1
ATOM 2708 N N . ILE B 1 135 ? 44.736 19.530 53.732 1.00 12.26 123 ILE B N 1
ATOM 2709 C CA . ILE B 1 135 ? 45.907 19.327 52.867 1.00 12.45 123 ILE B CA 1
ATOM 2710 C C . ILE B 1 135 ? 46.431 20.680 52.400 1.00 12.47 123 ILE B C 1
ATOM 2711 O O . ILE B 1 135 ? 45.673 21.505 51.892 1.00 11.76 123 ILE B O 1
ATOM 2716 N N . VAL B 1 136 ? 47.722 20.924 52.630 1.00 12.92 124 VAL B N 1
ATOM 2717 C CA . VAL B 1 136 ? 48.360 22.198 52.212 1.00 13.07 124 VAL B CA 1
ATOM 2718 C C . VAL B 1 136 ? 49.659 21.904 51.477 1.00 12.21 124 VAL B C 1
ATOM 2719 O O . VAL B 1 136 ? 50.545 21.250 52.000 1.00 12.96 124 VAL B O 1
ATOM 2723 N N . ALA B 1 137 ? 49.762 22.376 50.257 1.00 11.53 125 ALA B N 1
ATOM 2724 C CA . ALA B 1 137 ? 50.969 22.167 49.472 1.00 11.25 125 ALA B CA 1
ATOM 2725 C C . ALA B 1 137 ? 51.760 23.440 49.465 1.00 10.64 125 ALA B C 1
ATOM 2726 O O . ALA B 1 137 ? 51.218 24.525 49.207 1.00 11.30 125 ALA B O 1
ATOM 2728 N N . ILE B 1 138 ? 53.039 23.332 49.761 1.00 9.59 126 ILE B N 1
ATOM 2729 C CA . ILE B 1 138 ? 53.900 24.492 49.641 1.00 9.31 126 ILE B CA 1
ATOM 2730 C C . ILE B 1 138 ? 54.468 24.451 48.278 1.00 9.23 126 ILE B C 1
ATOM 2731 O O . ILE B 1 138 ? 55.178 23.524 47.948 1.00 9.66 126 ILE B O 1
ATOM 2736 N N . THR B 1 139 ? 54.164 25.457 47.478 1.00 9.91 127 THR B N 1
ATOM 2737 C CA . THR B 1 139 ? 54.612 25.458 46.071 1.00 11.03 127 THR B CA 1
ATOM 2738 C C . THR B 1 139 ? 55.596 26.627 45.868 1.00 11.12 127 THR B C 1
ATOM 2739 O O . THR B 1 139 ? 56.646 26.641 46.534 1.00 12.22 127 THR B O 1
ATOM 2743 N N . SER B 1 140 ? 55.265 27.591 44.997 1.00 10.85 128 SER B N 1
ATOM 2744 C CA . SER B 1 140 ? 56.096 28.796 44.750 1.00 10.76 128 SER B CA 1
ATOM 2745 C C . SER B 1 140 ? 55.339 29.943 44.044 1.00 11.23 128 SER B C 1
ATOM 2746 O O . SER B 1 140 ? 54.398 29.704 43.282 1.00 11.49 128 SER B O 1
ATOM 2749 N N . PHE B 1 141 ? 55.731 31.192 44.303 1.00 11.61 129 PHE B N 1
ATOM 2750 C CA . PHE B 1 141 ? 55.119 32.324 43.602 1.00 12.83 129 PHE B CA 1
ATOM 2751 C C . PHE B 1 141 ? 55.475 32.262 42.090 1.00 14.24 129 PHE B C 1
ATOM 2752 O O . PHE B 1 141 ? 54.860 32.901 41.228 1.00 14.41 129 PHE B O 1
ATOM 2760 N N . SER B 1 142 ? 56.497 31.497 41.785 1.00 15.38 130 SER B N 1
ATOM 2761 C CA . SER B 1 142 ? 56.815 31.196 40.427 1.00 17.11 130 SER B CA 1
ATOM 2762 C C . SER B 1 142 ? 55.676 30.504 39.659 1.00 17.85 130 SER B C 1
ATOM 2763 O O . SER B 1 142 ? 55.686 30.456 38.425 1.00 18.00 130 SER B O 1
ATOM 2766 N N . VAL B 1 143 ? 54.692 29.973 40.368 1.00 18.27 131 VAL B N 1
ATOM 2767 C CA . VAL B 1 143 ? 53.554 29.388 39.688 1.00 18.94 131 VAL B CA 1
ATOM 2768 C C . VAL B 1 143 ? 52.723 30.432 38.957 1.00 20.08 131 VAL B C 1
ATOM 2769 O O . VAL B 1 143 ? 52.227 30.157 37.883 1.00 20.27 131 VAL B O 1
ATOM 2773 N N . ILE B 1 144 ? 52.525 31.617 39.533 1.00 21.58 132 ILE B N 1
ATOM 2774 C CA . ILE B 1 144 ? 51.789 32.682 38.800 1.00 22.34 132 ILE B CA 1
ATOM 2775 C C . ILE B 1 144 ? 52.720 33.668 38.115 1.00 22.02 132 ILE B C 1
ATOM 2776 O O . ILE B 1 144 ? 52.296 34.402 37.231 1.00 22.44 132 ILE B O 1
ATOM 2781 N N . SER B 1 145 ? 53.974 33.707 38.547 1.00 21.43 133 SER B N 1
ATOM 2782 C CA . SER B 1 145 ? 54.928 34.641 38.015 1.00 20.53 133 SER B CA 1
ATOM 2783 C C . SER B 1 145 ? 56.181 33.862 37.716 1.00 20.38 133 SER B C 1
ATOM 2784 O O . SER B 1 145 ? 57.189 34.031 38.402 1.00 19.97 133 SER B O 1
ATOM 2787 N N . PRO B 1 146 ? 56.102 33.011 36.684 1.00 20.34 134 PRO B N 1
ATOM 2788 C CA . PRO B 1 146 ? 57.199 32.084 36.298 1.00 20.34 134 PRO B CA 1
ATOM 2789 C C . PRO B 1 146 ? 58.568 32.724 36.050 1.00 19.57 134 PRO B C 1
ATOM 2790 O O . PRO B 1 146 ? 58.683 33.638 35.228 1.00 19.84 134 PRO B O 1
ATOM 2794 N N . ILE B 1 147 ? 59.563 32.223 36.793 1.00 18.77 135 ILE B N 1
ATOM 2795 C CA . ILE B 1 147 ? 60.976 32.606 36.677 1.00 18.51 135 ILE B CA 1
ATOM 2796 C C . ILE B 1 147 ? 61.612 31.856 35.474 1.00 18.07 135 ILE B C 1
ATOM 2797 O O . ILE B 1 147 ? 61.355 30.688 35.255 1.00 17.36 135 ILE B O 1
ATOM 2802 N N . GLU B 1 148 ? 62.459 32.526 34.710 1.00 18.13 136 GLU B N 1
ATOM 2803 C CA . GLU B 1 148 ? 62.736 32.081 33.333 1.00 18.24 136 GLU B CA 1
ATOM 2804 C C . GLU B 1 148 ? 63.540 30.795 33.172 1.00 18.20 136 GLU B C 1
ATOM 2805 O O . GLU B 1 148 ? 63.471 30.138 32.122 1.00 18.29 136 GLU B O 1
ATOM 2811 N N . ASN B 1 149 ? 64.271 30.421 34.212 1.00 17.84 137 ASN B N 1
ATOM 2812 C CA . ASN B 1 149 ? 65.048 29.192 34.201 1.00 17.66 137 ASN B CA 1
ATOM 2813 C C . ASN B 1 149 ? 64.551 28.082 35.168 1.00 18.23 137 ASN B C 1
ATOM 2814 O O . ASN B 1 149 ? 65.315 27.174 35.532 1.00 19.21 137 ASN B O 1
ATOM 2819 N N . LEU B 1 150 ? 63.290 28.133 35.589 1.00 17.53 138 LEU B N 1
ATOM 2820 C CA . LEU B 1 150 ? 62.757 27.097 36.464 1.00 16.93 138 LEU B CA 1
ATOM 2821 C C . LEU B 1 150 ? 61.733 26.226 35.720 1.00 16.25 138 LEU B C 1
ATOM 2822 O O . LEU B 1 150 ? 60.660 25.939 36.228 1.00 15.34 138 LEU B O 1
ATOM 2827 N N . TYR B 1 151 ? 62.098 25.797 34.510 1.00 15.81 139 TYR B N 1
ATOM 2828 C CA . TYR B 1 151 ? 61.228 24.975 33.648 1.00 15.29 139 TYR B CA 1
ATOM 2829 C C . TYR B 1 151 ? 60.626 23.752 34.333 1.00 15.75 139 TYR B C 1
ATOM 2830 O O . TYR B 1 151 ? 59.465 23.406 34.052 1.00 15.10 139 TYR B O 1
ATOM 2839 N N . THR B 1 152 ? 61.432 23.070 35.162 1.00 15.93 140 THR B N 1
ATOM 2840 C CA . THR B 1 152 ? 61.006 21.805 35.758 1.00 16.19 140 THR B CA 1
ATOM 2841 C C . THR B 1 152 ? 60.085 22.024 36.933 1.00 16.74 140 THR B C 1
ATOM 2842 O O . THR B 1 152 ? 59.065 21.342 37.057 1.00 16.90 140 THR B O 1
ATOM 2846 N N . SER B 1 153 ? 60.418 22.969 37.809 1.00 17.04 141 SER B N 1
ATOM 2847 C CA . SER B 1 153 ? 59.544 23.204 38.958 1.00 16.81 141 SER B CA 1
ATOM 2848 C C . SER B 1 153 ? 58.272 23.965 38.533 1.00 17.47 141 SER B C 1
ATOM 2849 O O . SER B 1 153 ? 57.192 23.670 39.043 1.00 17.69 141 SER B O 1
ATOM 2852 N N . ASN B 1 154 ? 58.386 24.921 37.599 1.00 17.45 142 ASN B N 1
ATOM 2853 C CA . ASN B 1 154 ? 57.208 25.671 37.152 1.00 17.44 142 ASN B CA 1
ATOM 2854 C C . ASN B 1 154 ? 56.170 24.660 36.724 1.00 17.42 142 ASN B C 1
ATOM 2855 O O . ASN B 1 154 ? 55.113 24.563 37.317 1.00 17.75 142 ASN B O 1
ATOM 2860 N N . SER B 1 155 ? 56.505 23.867 35.710 1.00 17.40 143 SER B N 1
ATOM 2861 C CA . SER B 1 155 ? 55.551 22.918 35.114 1.00 16.61 143 SER B CA 1
ATOM 2862 C C . SER B 1 155 ? 55.068 21.793 36.061 1.00 16.05 143 SER B C 1
ATOM 2863 O O . SER B 1 155 ? 53.876 21.454 36.032 1.00 15.89 143 SER B O 1
ATOM 2866 N N . ALA B 1 156 ? 55.955 21.250 36.910 1.00 15.53 144 ALA B N 1
ATOM 2867 C CA . ALA B 1 156 ? 55.539 20.261 37.961 1.00 14.99 144 ALA B CA 1
ATOM 2868 C C . ALA B 1 156 ? 54.649 20.857 39.089 1.00 14.92 144 ALA B C 1
ATOM 2869 O O . ALA B 1 156 ? 53.715 20.208 39.574 1.00 14.45 144 ALA B O 1
ATOM 2871 N N . ARG B 1 157 ? 54.924 22.081 39.509 1.00 14.77 145 ARG B N 1
ATOM 2872 C CA . ARG B 1 157 ? 54.073 22.736 40.488 1.00 15.15 145 ARG B CA 1
ATOM 2873 C C . ARG B 1 157 ? 52.721 23.110 39.877 1.00 14.50 145 ARG B C 1
ATOM 2874 O O . ARG B 1 157 ? 51.698 23.074 40.554 1.00 14.64 145 ARG B O 1
ATOM 2882 N N . MET B 1 158 ? 52.692 23.425 38.592 1.00 13.55 146 MET B N 1
ATOM 2883 C CA . MET B 1 158 ? 51.397 23.691 37.927 1.00 14.05 146 MET B CA 1
ATOM 2884 C C . MET B 1 158 ? 50.552 22.440 37.913 1.00 12.65 146 MET B C 1
ATOM 2885 O O . MET B 1 158 ? 49.346 22.477 38.086 1.00 12.02 146 MET B O 1
ATOM 2890 N N . ALA B 1 159 ? 51.231 21.341 37.643 1.00 11.48 147 ALA B N 1
ATOM 2891 C CA . ALA B 1 159 ? 50.628 20.041 37.617 1.00 11.15 147 ALA B CA 1
ATOM 2892 C C . ALA B 1 159 ? 50.016 19.682 38.934 1.00 11.21 147 ALA B C 1
ATOM 2893 O O . ALA B 1 159 ? 48.871 19.315 38.950 1.00 11.41 147 ALA B O 1
ATOM 2895 N N . LEU B 1 160 ? 50.767 19.810 40.039 1.00 11.70 148 LEU B N 1
ATOM 2896 C CA . LEU B 1 160 ? 50.234 19.532 41.376 1.00 10.86 148 LEU B CA 1
ATOM 2897 C C . LEU B 1 160 ? 49.106 20.517 41.723 1.00 11.03 148 LEU B C 1
ATOM 2898 O O . LEU B 1 160 ? 48.087 20.131 42.322 1.00 10.67 148 LEU B O 1
ATOM 2903 N N . THR B 1 161 ? 49.267 21.781 41.365 1.00 10.89 149 THR B N 1
ATOM 2904 C CA . THR B 1 161 ? 48.212 22.740 41.670 1.00 11.30 149 THR B CA 1
ATOM 2905 C C . THR B 1 161 ? 46.923 22.361 40.965 1.00 11.55 149 THR B C 1
ATOM 2906 O O . THR B 1 161 ? 45.817 22.477 41.512 1.00 11.25 149 THR B O 1
ATOM 2910 N N . GLY B 1 162 ? 47.065 21.924 39.723 1.00 11.66 150 GLY B N 1
ATOM 2911 C CA . GLY B 1 162 ? 45.928 21.463 38.949 1.00 11.75 150 GLY B CA 1
ATOM 2912 C C . GLY B 1 162 ? 45.272 20.261 39.544 1.00 11.79 150 GLY B C 1
ATOM 2913 O O . GLY B 1 162 ? 44.020 20.180 39.665 1.00 12.68 150 GLY B O 1
ATOM 2914 N N . PHE B 1 163 ? 46.100 19.318 39.935 1.00 11.03 151 PHE B N 1
ATOM 2915 C CA . PHE B 1 163 ? 45.578 18.171 40.650 1.00 11.61 151 PHE B CA 1
ATOM 2916 C C . PHE B 1 163 ? 44.829 18.543 41.983 1.00 11.28 151 PHE B C 1
ATOM 2917 O O . PHE B 1 163 ? 43.747 18.061 42.233 1.00 10.66 151 PHE B O 1
ATOM 2925 N N . LEU B 1 164 ? 45.393 19.421 42.801 1.00 11.57 152 LEU B N 1
ATOM 2926 C CA . LEU B 1 164 ? 44.792 19.756 44.107 1.00 11.59 152 LEU B CA 1
ATOM 2927 C C . LEU B 1 164 ? 43.532 20.585 43.970 1.00 11.16 152 LEU B C 1
ATOM 2928 O O . LEU B 1 164 ? 42.588 20.463 44.767 1.00 11.39 152 LEU B O 1
ATOM 2933 N N . LYS B 1 165 ? 43.485 21.438 42.956 1.00 11.17 153 LYS B N 1
ATOM 2934 C CA . LYS B 1 165 ? 42.193 22.111 42.670 1.00 11.23 153 LYS B CA 1
ATOM 2935 C C . LYS B 1 165 ? 41.106 21.063 42.321 1.00 11.41 153 LYS B C 1
ATOM 2936 O O . LYS B 1 165 ? 40.004 21.080 42.859 1.00 12.66 153 LYS B O 1
ATOM 2942 N N . THR B 1 166 ? 41.409 20.145 41.421 1.00 11.33 154 THR B N 1
ATOM 2943 C CA . THR B 1 166 ? 40.376 19.208 40.994 1.00 11.75 154 THR B CA 1
ATOM 2944 C C . THR B 1 166 ? 39.905 18.395 42.195 1.00 11.11 154 THR B C 1
ATOM 2945 O O . THR B 1 166 ? 38.748 18.103 42.342 1.00 11.95 154 THR B O 1
ATOM 2949 N N . LEU B 1 167 ? 40.836 18.063 43.055 1.00 11.14 155 LEU B N 1
ATOM 2950 C CA . LEU B 1 167 ? 40.575 17.339 44.265 1.00 10.99 155 LEU B CA 1
ATOM 2951 C C . LEU B 1 167 ? 39.692 18.085 45.200 1.00 11.67 155 LEU B C 1
ATOM 2952 O O . LEU B 1 167 ? 38.850 17.481 45.854 1.00 12.04 155 LEU B O 1
ATOM 2957 N N . SER B 1 168 ? 39.917 19.398 45.322 1.00 12.57 156 SER B N 1
ATOM 2958 C CA . SER B 1 168 ? 39.223 20.210 46.345 1.00 11.75 156 SER B CA 1
ATOM 2959 C C . SER B 1 168 ? 37.748 20.160 46.174 1.00 11.37 156 SER B C 1
ATOM 2960 O O . SER B 1 168 ? 36.994 20.275 47.160 1.00 11.51 156 SER B O 1
ATOM 2963 N N . PHE B 1 169 ? 37.324 20.015 44.915 1.00 10.36 157 PHE B N 1
ATOM 2964 C CA . PHE B 1 169 ? 35.907 19.889 44.614 1.00 10.35 157 PHE B CA 1
ATOM 2965 C C . PHE B 1 169 ? 35.324 18.671 45.318 1.00 11.03 157 PHE B C 1
ATOM 2966 O O . PHE B 1 169 ? 34.303 18.780 46.008 1.00 12.12 157 PHE B O 1
ATOM 2974 N N . GLU B 1 170 ? 35.985 17.527 45.149 1.00 10.76 158 GLU B N 1
ATOM 2975 C CA . GLU B 1 170 ? 35.501 16.249 45.614 1.00 11.04 158 GLU B CA 1
ATOM 2976 C C . GLU B 1 170 ? 35.474 16.077 47.137 1.00 11.79 158 GLU B C 1
ATOM 2977 O O . GLU B 1 170 ? 34.590 15.432 47.684 1.00 13.47 158 GLU B O 1
ATOM 2983 N N . VAL B 1 171 ? 36.481 16.566 47.828 1.00 11.81 159 VAL B N 1
ATOM 2984 C CA . VAL B 1 171 ? 36.624 16.246 49.253 1.00 11.67 159 VAL B CA 1
ATOM 2985 C C . VAL B 1 171 ? 36.003 17.340 50.152 1.00 12.20 159 VAL B C 1
ATOM 2986 O O . VAL B 1 171 ? 35.914 17.168 51.367 1.00 12.06 159 VAL B O 1
ATOM 2990 N N . ALA B 1 172 ? 35.598 18.448 49.530 1.00 11.86 160 ALA B N 1
ATOM 2991 C CA . ALA B 1 172 ? 34.968 19.543 50.227 1.00 12.08 160 ALA B CA 1
ATOM 2992 C C . ALA B 1 172 ? 33.803 19.113 51.136 1.00 11.95 160 ALA B C 1
ATOM 2993 O O . ALA B 1 172 ? 33.755 19.508 52.307 1.00 11.56 160 ALA B O 1
ATOM 2995 N N . PRO B 1 173 ? 32.865 18.314 50.630 1.00 11.18 161 PRO B N 1
ATOM 2996 C CA . PRO B 1 173 ? 31.720 17.965 51.446 1.00 11.21 161 PRO B CA 1
ATOM 2997 C C . PRO B 1 173 ? 32.110 17.101 52.657 1.00 11.20 161 PRO B C 1
ATOM 2998 O O . PRO B 1 173 ? 31.295 16.914 53.524 1.00 11.31 161 PRO B O 1
ATOM 3002 N N . TYR B 1 174 ? 33.334 16.578 52.697 1.00 11.65 162 TYR B N 1
ATOM 3003 C CA . TYR B 1 174 ? 33.777 15.692 53.775 1.00 11.39 162 TYR B CA 1
ATOM 3004 C C . TYR B 1 174 ? 34.448 16.481 54.864 1.00 12.00 162 TYR B C 1
ATOM 3005 O O . TYR B 1 174 ? 34.998 15.872 55.805 1.00 12.06 162 TYR B O 1
ATOM 3014 N N . GLY B 1 175 ? 34.500 17.809 54.708 1.00 12.46 163 GLY B N 1
ATOM 3015 C CA . GLY B 1 175 ? 35.122 18.713 55.732 1.00 12.35 163 GLY B CA 1
ATOM 3016 C C . GLY B 1 175 ? 36.640 18.799 55.659 1.00 12.73 163 GLY B C 1
ATOM 3017 O O . GLY B 1 175 ? 37.314 19.222 56.618 1.00 12.19 163 GLY B O 1
ATOM 3018 N N . ILE B 1 176 ? 37.162 18.441 54.489 1.00 13.35 164 ILE B N 1
ATOM 3019 C CA . ILE B 1 176 ? 38.580 18.481 54.204 1.00 14.09 164 ILE B CA 1
ATOM 3020 C C . ILE B 1 176 ? 38.800 19.648 53.264 1.00 14.43 164 ILE B C 1
ATOM 3021 O O . ILE B 1 176 ? 38.160 19.682 52.224 1.00 17.01 164 ILE B O 1
ATOM 3026 N N . THR B 1 177 ? 39.678 20.596 53.602 1.00 15.18 165 THR B N 1
ATOM 3027 C CA . THR B 1 177 ? 40.116 21.667 52.646 1.00 15.42 165 THR B CA 1
ATOM 3028 C C . THR B 1 177 ? 41.476 21.350 52.006 1.00 15.33 165 THR B C 1
ATOM 3029 O O . THR B 1 177 ? 42.301 20.663 52.590 1.00 15.98 165 THR B O 1
ATOM 3033 N N . VAL B 1 178 ? 41.701 21.917 50.834 1.00 14.61 166 VAL B N 1
ATOM 3034 C CA . VAL B 1 178 ? 42.858 21.627 50.021 1.00 14.38 166 VAL B CA 1
ATOM 3035 C C . VAL B 1 178 ? 43.317 22.956 49.446 1.00 13.67 166 VAL B C 1
ATOM 3036 O O . VAL B 1 178 ? 42.568 23.604 48.715 1.00 14.67 166 VAL B O 1
ATOM 3040 N N . ASN B 1 179 ? 44.522 23.379 49.807 1.00 12.84 167 ASN B N 1
ATOM 3041 C CA . ASN B 1 179 ? 45.067 24.692 49.414 1.00 12.70 167 ASN B CA 1
ATOM 3042 C C . ASN B 1 179 ? 46.574 24.643 49.190 1.00 12.42 167 ASN B C 1
ATOM 3043 O O . ASN B 1 179 ? 47.241 23.750 49.650 1.00 12.66 167 ASN B O 1
ATOM 3048 N N . CYS B 1 180 ? 47.084 25.616 48.462 1.00 12.44 168 CYS B N 1
ATOM 3049 C CA . CYS B 1 180 ? 48.516 25.805 48.279 1.00 13.05 168 CYS B CA 1
ATOM 3050 C C . CYS B 1 180 ? 48.973 27.104 48.868 1.00 12.61 168 CYS B C 1
ATOM 3051 O O . CYS B 1 180 ? 48.250 28.066 48.814 1.00 12.20 168 CYS B O 1
ATOM 3054 N N . VAL B 1 181 ? 50.198 27.147 49.381 1.00 12.58 169 VAL B N 1
ATOM 3055 C CA . VAL B 1 181 ? 50.798 28.407 49.850 1.00 12.40 169 VAL B CA 1
ATOM 3056 C C . VAL B 1 181 ? 51.972 28.632 48.923 1.00 12.16 169 VAL B C 1
ATOM 3057 O O . VAL B 1 181 ? 52.785 27.748 48.781 1.00 12.93 169 VAL B O 1
ATOM 3061 N N . ALA B 1 182 ? 52.042 29.773 48.256 1.00 11.76 170 ALA B N 1
ATOM 3062 C CA . ALA B 1 182 ? 53.048 29.974 47.190 1.00 12.13 170 ALA B CA 1
ATOM 3063 C C . ALA B 1 182 ? 54.032 31.036 47.628 1.00 12.22 170 ALA B C 1
ATOM 3064 O O . ALA B 1 182 ? 53.829 32.192 47.329 1.00 12.39 170 ALA B O 1
ATOM 3066 N N . PRO B 1 183 ? 55.103 30.664 48.311 1.00 12.52 171 PRO B N 1
ATOM 3067 C CA . PRO B 1 183 ? 55.913 31.656 48.963 1.00 13.02 171 PRO B CA 1
ATOM 3068 C C . PRO B 1 183 ? 56.827 32.269 47.937 1.00 12.35 171 PRO B C 1
ATOM 3069 O O . PRO B 1 183 ? 57.260 31.590 47.058 1.00 12.38 171 PRO B O 1
ATOM 3073 N N . GLY B 1 184 ? 57.083 33.559 48.059 1.00 12.67 172 GLY B N 1
ATOM 3074 C CA . GLY B 1 184 ? 58.117 34.235 47.300 1.00 13.58 172 GLY B CA 1
ATOM 3075 C C . GLY B 1 184 ? 59.486 34.019 47.890 1.00 13.45 172 GLY B C 1
ATOM 3076 O O . GLY B 1 184 ? 59.710 33.046 48.549 1.00 14.30 172 GLY B O 1
ATOM 3077 N N . TRP B 1 185 ? 60.408 34.937 47.681 1.00 14.30 173 TRP B N 1
ATOM 3078 C CA . TRP B 1 185 ? 61.784 34.729 48.168 1.00 15.21 173 TRP B CA 1
ATOM 3079 C C . TRP B 1 185 ? 61.824 34.651 49.685 1.00 15.58 173 TRP B C 1
ATOM 3080 O O . TRP B 1 185 ? 61.418 35.596 50.378 1.00 14.82 173 TRP B O 1
ATOM 3091 N N . THR B 1 186 ? 62.304 33.515 50.199 1.00 16.25 174 THR B N 1
ATOM 3092 C CA . THR B 1 186 ? 62.387 33.301 51.655 1.00 16.41 174 THR B CA 1
ATOM 3093 C C . THR B 1 186 ? 63.795 33.018 52.107 1.00 16.69 174 THR B C 1
ATOM 3094 O O . THR B 1 186 ? 64.505 32.245 51.480 1.00 16.43 174 THR B O 1
ATOM 3098 N N . GLU B 1 187 ? 64.181 33.643 53.211 1.00 18.10 175 GLU B N 1
ATOM 3099 C CA . GLU B 1 187 ? 65.526 33.517 53.812 1.00 19.24 175 GLU B CA 1
ATOM 3100 C C . GLU B 1 187 ? 65.759 32.149 54.458 1.00 20.19 175 GLU B C 1
ATOM 3101 O O . GLU B 1 187 ? 66.010 32.063 55.650 1.00 20.57 175 GLU B O 1
ATOM 3107 N N . THR B 1 188 ? 65.679 31.074 53.691 1.00 21.67 176 THR B N 1
ATOM 3108 C CA . THR B 1 188 ? 66.063 29.769 54.206 1.00 22.72 176 THR B CA 1
ATOM 3109 C C . THR B 1 188 ? 67.570 29.588 54.014 1.00 24.45 176 THR B C 1
ATOM 3110 O O . THR B 1 188 ? 68.189 30.166 53.115 1.00 24.98 176 THR B O 1
ATOM 3114 N N . GLU B 1 189 ? 68.149 28.779 54.876 1.00 25.87 177 GLU B N 1
ATOM 3115 C CA . GLU B 1 189 ? 69.550 28.450 54.826 1.00 27.34 177 GLU B CA 1
ATOM 3116 C C . GLU B 1 189 ? 69.985 28.039 53.422 1.00 27.95 177 GLU B C 1
ATOM 3117 O O . GLU B 1 189 ? 71.083 28.374 52.970 1.00 27.80 177 GLU B O 1
ATOM 3123 N N . ARG B 1 190 ? 69.116 27.310 52.743 1.00 29.16 178 ARG B N 1
ATOM 3124 C CA . ARG B 1 190 ? 69.369 26.902 51.358 1.00 30.71 178 ARG B CA 1
ATOM 3125 C C . ARG B 1 190 ? 69.566 28.090 50.414 1.00 31.27 178 ARG B C 1
ATOM 3126 O O . ARG B 1 190 ? 70.453 28.077 49.559 1.00 32.52 178 ARG B O 1
ATOM 3134 N N . VAL B 1 191 ? 68.747 29.118 50.566 1.00 31.67 179 VAL B N 1
ATOM 3135 C CA . VAL B 1 191 ? 68.785 30.275 49.663 1.00 31.82 179 VAL B CA 1
ATOM 3136 C C . VAL B 1 191 ? 69.967 31.171 49.987 1.00 32.22 179 VAL B C 1
ATOM 3137 O O . VAL B 1 191 ? 70.604 31.701 49.088 1.00 32.19 179 VAL B O 1
ATOM 3141 N N . LYS B 1 192 ? 70.270 31.322 51.275 1.00 32.97 180 LYS B N 1
ATOM 3142 C CA . LYS B 1 192 ? 71.491 32.029 51.729 1.00 33.47 180 LYS B CA 1
ATOM 3143 C C . LYS B 1 192 ? 72.799 31.330 51.333 1.00 33.16 180 LYS B C 1
ATOM 3144 O O . LYS B 1 192 ? 73.855 31.655 51.842 1.00 33.83 180 LYS B O 1
ATOM 3150 N N . GLU B 1 193 ? 72.705 30.365 50.433 1.00 32.99 181 GLU B N 1
ATOM 3151 C CA . GLU B 1 193 ? 73.830 29.626 49.938 1.00 32.96 181 GLU B CA 1
ATOM 3152 C C . GLU B 1 193 ? 73.791 29.499 48.425 1.00 32.46 181 GLU B C 1
ATOM 3153 O O . GLU B 1 193 ? 74.818 29.478 47.773 1.00 32.83 181 GLU B O 1
ATOM 3159 N N . LEU B 1 194 ? 72.599 29.397 47.862 1.00 31.59 182 LEU B N 1
ATOM 3160 C CA . LEU B 1 194 ? 72.415 29.465 46.418 1.00 31.20 182 LEU B CA 1
ATOM 3161 C C . LEU B 1 194 ? 72.809 30.842 45.842 1.00 30.39 182 LEU B C 1
ATOM 3162 O O . LEU B 1 194 ? 73.014 30.975 44.636 1.00 30.08 182 LEU B O 1
ATOM 3167 N N . LEU B 1 195 ? 72.920 31.856 46.698 1.00 29.82 183 LEU B N 1
ATOM 3168 C CA . LEU B 1 195 ? 73.049 33.241 46.249 1.00 29.94 183 LEU B CA 1
ATOM 3169 C C . LEU B 1 195 ? 74.196 34.029 46.873 1.00 30.41 183 LEU B C 1
ATOM 3170 O O . LEU B 1 195 ? 74.415 33.981 48.091 1.00 29.93 183 LEU B O 1
ATOM 3175 N N . SER B 1 196 ? 74.875 34.816 46.032 1.00 30.81 184 SER B N 1
ATOM 3176 C CA . SER B 1 196 ? 75.892 35.757 46.514 1.00 31.33 184 SER B CA 1
ATOM 3177 C C . SER B 1 196 ? 75.232 36.896 47.326 1.00 31.54 184 SER B C 1
ATOM 3178 O O . SER B 1 196 ? 74.024 36.881 47.568 1.00 31.99 184 SER B O 1
ATOM 3181 N N . GLU B 1 197 ? 76.018 37.870 47.771 1.00 31.34 185 GLU B N 1
ATOM 3182 C CA . GLU B 1 197 ? 75.428 39.105 48.311 1.00 31.11 185 GLU B CA 1
ATOM 3183 C C . GLU B 1 197 ? 74.871 40.003 47.227 1.00 30.55 185 GLU B C 1
ATOM 3184 O O . GLU B 1 197 ? 73.802 40.575 47.382 1.00 30.35 185 GLU B O 1
ATOM 3190 N N . GLU B 1 198 ? 75.626 40.134 46.140 1.00 30.17 186 GLU B N 1
ATOM 3191 C CA . GLU B 1 198 ? 75.220 40.951 44.999 1.00 29.57 186 GLU B CA 1
ATOM 3192 C C . GLU B 1 198 ? 73.866 40.460 44.453 1.00 29.10 186 GLU B C 1
ATOM 3193 O O . GLU B 1 198 ? 72.957 41.270 44.267 1.00 29.38 186 GLU B O 1
ATOM 3195 N N . LYS B 1 199 ? 73.716 39.155 44.217 1.00 28.13 187 LYS B N 1
ATOM 3196 C CA . LYS B 1 199 ? 72.456 38.652 43.660 1.00 27.79 187 LYS B CA 1
ATOM 3197 C C 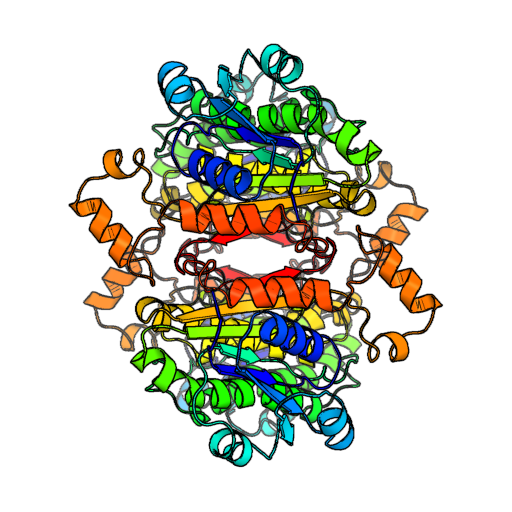. LYS B 1 199 ? 71.309 38.833 44.677 1.00 27.34 187 LYS B C 1
ATOM 3198 O O . LYS B 1 199 ? 70.189 39.120 44.282 1.00 27.13 187 LYS B O 1
ATOM 3200 N N . LYS B 1 200 ? 71.603 38.681 45.977 1.00 26.80 188 LYS B N 1
ATOM 3201 C CA . LYS B 1 200 ? 70.587 38.847 47.062 1.00 26.07 188 LYS B CA 1
ATOM 3202 C C . LYS B 1 200 ? 70.006 40.253 47.134 1.00 25.45 188 LYS B C 1
ATOM 3203 O O . LYS B 1 200 ? 68.788 40.428 47.212 1.00 25.34 188 LYS B O 1
ATOM 3209 N N . LYS B 1 201 ? 70.877 41.255 47.114 1.00 24.94 189 LYS B N 1
ATOM 3210 C CA . LYS B 1 201 ? 70.426 42.671 47.100 1.00 24.24 189 LYS B CA 1
ATOM 3211 C C . LYS B 1 201 ? 69.670 43.036 45.804 1.00 24.05 189 LYS B C 1
ATOM 3212 O O . LYS B 1 201 ? 68.638 43.691 45.891 1.00 23.79 189 LYS B O 1
ATOM 3214 N N . GLN B 1 202 ? 70.143 42.592 44.627 1.00 23.55 190 GLN B N 1
ATOM 3215 C CA . GLN B 1 202 ? 69.422 42.836 43.366 1.00 23.62 190 GLN B CA 1
ATOM 3216 C C . GLN B 1 202 ? 67.979 42.311 43.458 1.00 22.77 190 GLN B C 1
ATOM 3217 O O . GLN B 1 202 ? 67.021 42.997 43.059 1.00 23.47 190 GLN B O 1
ATOM 3223 N N . VAL B 1 203 ? 67.835 41.100 43.990 1.00 21.30 191 VAL B N 1
ATOM 3224 C CA . VAL B 1 203 ? 66.530 40.472 44.184 1.00 20.29 191 VAL B CA 1
ATOM 3225 C C . VAL B 1 203 ? 65.707 41.253 45.174 1.00 19.21 191 VAL B C 1
ATOM 3226 O O . VAL B 1 203 ? 64.563 41.592 44.925 1.00 18.84 191 VAL B O 1
ATOM 3230 N N . GLU B 1 204 ? 66.312 41.500 46.325 1.00 18.20 192 GLU B N 1
ATOM 3231 C CA . GLU B 1 204 ? 65.648 42.179 47.440 1.00 17.02 192 GLU B CA 1
ATOM 3232 C C . GLU B 1 204 ? 65.152 43.578 47.058 1.00 16.12 192 GLU B C 1
ATOM 3233 O O . GLU B 1 204 ? 64.172 44.078 47.634 1.00 15.45 192 GLU B O 1
ATOM 3239 N N . SER B 1 205 ? 65.816 44.190 46.070 1.00 14.80 193 SER B N 1
ATOM 3240 C CA . SER B 1 205 ? 65.455 45.520 45.588 1.00 14.03 193 SER B CA 1
ATOM 3241 C C . SER B 1 205 ? 64.314 45.520 44.565 1.00 13.64 193 SER B C 1
ATOM 3242 O O . SER B 1 205 ? 63.856 46.561 44.121 1.00 13.18 193 SER B O 1
ATOM 3245 N N . GLN B 1 206 ? 63.862 44.360 44.173 1.00 13.61 194 GLN B N 1
ATOM 3246 C CA . GLN B 1 206 ? 62.708 44.292 43.312 1.00 14.62 194 GLN B CA 1
ATOM 3247 C C . GLN B 1 206 ? 61.489 43.816 44.048 1.00 13.60 194 GLN B C 1
ATOM 3248 O O . GLN B 1 206 ? 60.417 43.738 43.469 1.00 13.73 194 GLN B O 1
ATOM 3254 N N . ILE B 1 207 ? 61.656 43.463 45.312 1.00 12.60 195 ILE B N 1
ATOM 3255 C CA . ILE B 1 207 ? 60.517 43.111 46.121 1.00 12.26 195 ILE B CA 1
ATOM 3256 C C . ILE B 1 207 ? 60.023 44.416 46.722 1.00 11.95 195 ILE B C 1
ATOM 3257 O O . ILE B 1 207 ? 60.814 45.120 47.342 1.00 12.21 195 ILE B O 1
ATOM 3262 N N . PRO B 1 208 ? 58.767 44.798 46.466 1.00 11.13 196 PRO B N 1
ATOM 3263 C CA . PRO B 1 208 ? 58.177 45.950 47.130 1.00 10.92 196 PRO B CA 1
ATOM 3264 C C . PRO B 1 208 ? 58.440 46.047 48.646 1.00 10.81 196 PRO B C 1
ATOM 3265 O O . PRO B 1 208 ? 58.792 47.114 49.089 1.00 11.34 196 PRO B O 1
ATOM 3269 N N . MET B 1 209 ? 58.331 44.966 49.421 1.00 10.67 197 MET B N 1
ATOM 3270 C CA . MET B 1 209 ? 58.703 45.029 50.858 1.00 10.88 197 MET B CA 1
ATOM 3271 C C . MET B 1 209 ? 60.176 45.161 51.100 1.00 10.93 197 MET B C 1
ATOM 3272 O O . MET B 1 209 ? 60.583 45.259 52.257 1.00 10.87 197 MET B O 1
ATOM 3277 N N . ARG B 1 210 ? 60.957 45.139 50.018 1.00 10.98 198 ARG B N 1
ATOM 3278 C CA . ARG B 1 210 ? 62.410 45.370 50.059 1.00 11.53 198 ARG B CA 1
ATOM 3279 C C . ARG B 1 210 ? 63.173 44.359 50.897 1.00 10.54 198 ARG B C 1
ATOM 3280 O O . ARG B 1 210 ? 64.217 44.661 51.414 1.00 10.44 198 ARG B O 1
ATOM 3288 N N . ARG B 1 211 ? 62.657 43.139 50.990 1.00 10.74 199 ARG B N 1
ATOM 3289 C CA . ARG B 1 211 ? 63.280 42.078 51.793 1.00 10.10 199 ARG B CA 1
ATOM 3290 C C . ARG B 1 211 ? 62.653 40.727 51.449 1.00 9.56 199 ARG B C 1
ATOM 3291 O O . ARG B 1 211 ? 61.570 40.679 50.849 1.00 7.69 199 ARG B O 1
ATOM 3299 N N . MET B 1 212 ? 63.368 39.661 51.839 1.00 9.85 200 MET B N 1
ATOM 3300 C CA . MET B 1 212 ? 62.885 38.278 51.777 1.00 10.10 200 MET B CA 1
ATOM 3301 C C . MET B 1 212 ? 62.132 37.929 53.065 1.00 10.06 200 MET B C 1
ATOM 3302 O O . MET B 1 212 ? 62.351 38.542 54.111 1.00 9.71 200 MET B O 1
ATOM 3307 N N . ALA B 1 213 ? 61.257 36.922 52.978 1.00 10.39 201 ALA B N 1
ATOM 3308 C CA . ALA B 1 213 ? 60.462 36.520 54.117 1.00 9.97 201 ALA B CA 1
ATOM 3309 C C . ALA B 1 213 ? 61.343 35.755 55.116 1.00 9.95 201 ALA B C 1
ATOM 3310 O O . ALA B 1 213 ? 62.211 34.993 54.696 1.00 9.68 201 ALA B O 1
ATOM 3312 N N . LYS B 1 214 ? 61.131 35.984 56.414 1.00 9.45 202 LYS B N 1
ATOM 3313 C CA . LYS B 1 214 ? 61.574 35.031 57.422 1.00 10.12 202 LYS B CA 1
ATOM 3314 C C . LYS B 1 214 ? 60.771 33.784 57.161 1.00 9.90 202 LYS B C 1
ATOM 3315 O O . LYS B 1 214 ? 59.645 33.889 56.733 1.00 9.42 202 LYS B O 1
ATOM 3321 N N . PRO B 1 215 ? 61.354 32.612 57.329 1.00 10.26 203 PRO B N 1
ATOM 3322 C CA . PRO B 1 215 ? 60.594 31.369 57.192 1.00 10.76 203 PRO B CA 1
ATOM 3323 C C . PRO B 1 215 ? 59.284 31.306 57.990 1.00 11.23 203 PRO B C 1
ATOM 3324 O O . PRO B 1 215 ? 58.279 30.773 57.478 1.00 11.33 203 PRO B O 1
ATOM 3328 N N . GLU B 1 216 ? 59.283 31.843 59.214 1.00 11.29 204 GLU B N 1
ATOM 3329 C CA . GLU B 1 216 ? 58.071 31.860 60.051 1.00 11.21 204 GLU B CA 1
ATOM 3330 C C . GLU B 1 216 ? 56.922 32.694 59.448 1.00 10.64 204 GLU B C 1
ATOM 3331 O O . GLU B 1 216 ? 55.748 32.478 59.792 1.00 10.82 204 GLU B O 1
ATOM 3337 N N . GLU B 1 217 ? 57.241 33.616 58.536 1.00 9.51 205 GLU B N 1
ATOM 3338 C CA . GLU B 1 217 ? 56.200 34.424 57.834 1.00 8.77 205 GLU B CA 1
ATOM 3339 C C . GLU B 1 217 ? 55.364 33.637 56.809 1.00 7.84 205 GLU B C 1
ATOM 3340 O O . GLU B 1 217 ? 54.237 34.038 56.436 1.00 6.90 205 GLU B O 1
ATOM 3346 N N . ILE B 1 218 ? 55.941 32.542 56.341 1.00 7.11 206 ILE B N 1
ATOM 3347 C CA . ILE B 1 218 ? 55.274 31.634 55.412 1.00 6.90 206 ILE B CA 1
ATOM 3348 C C . ILE B 1 218 ? 54.562 30.585 56.231 1.00 7.13 206 ILE B C 1
ATOM 3349 O O . ILE B 1 218 ? 53.431 30.183 55.890 1.00 6.23 206 ILE B O 1
ATOM 3354 N N . ALA B 1 219 ? 55.280 30.100 57.262 1.00 7.46 207 ALA B N 1
ATOM 3355 C CA . ALA B 1 219 ? 54.740 29.164 58.258 1.00 8.28 207 ALA B CA 1
ATOM 3356 C C . ALA B 1 219 ? 53.395 29.584 58.816 1.00 9.04 207 ALA B C 1
ATOM 3357 O O . ALA B 1 219 ? 52.480 28.762 58.944 1.00 9.51 207 ALA B O 1
ATOM 3359 N N . SER B 1 220 ? 53.260 30.854 59.167 1.00 9.73 208 SER B N 1
ATOM 3360 C CA . SER B 1 220 ? 52.070 31.286 59.897 1.00 10.41 208 SER B CA 1
ATOM 3361 C C . SER B 1 220 ? 50.842 31.261 59.038 1.00 11.02 208 SER B C 1
ATOM 3362 O O . SER B 1 220 ? 49.747 31.057 59.594 1.00 12.23 208 SER B O 1
ATOM 3365 N N . VAL B 1 221 ? 51.016 31.460 57.717 1.00 10.80 209 VAL B N 1
ATOM 3366 C CA . VAL B 1 221 ? 49.924 31.380 56.727 1.00 10.16 209 VAL B CA 1
ATOM 3367 C C . VAL B 1 221 ? 49.469 29.944 56.602 1.00 9.70 209 VAL B C 1
ATOM 3368 O O . VAL B 1 221 ? 48.265 29.641 56.651 1.00 9.94 209 VAL B O 1
ATOM 3372 N N . VAL B 1 222 ? 50.438 29.054 56.454 1.00 9.03 210 VAL B N 1
ATOM 3373 C CA . VAL B 1 222 ? 50.150 27.621 56.419 1.00 8.51 210 VAL B CA 1
ATOM 3374 C C . VAL B 1 222 ? 49.406 27.248 57.664 1.00 8.09 210 VAL B C 1
ATOM 3375 O O . VAL B 1 222 ? 48.322 26.710 57.575 1.00 8.26 210 VAL B O 1
ATOM 3379 N N . ALA B 1 223 ? 49.952 27.617 58.824 1.00 8.87 211 ALA B N 1
ATOM 3380 C CA . ALA B 1 223 ? 49.326 27.349 60.151 1.00 8.31 211 ALA B CA 1
ATOM 3381 C C . ALA B 1 223 ? 47.899 27.812 60.208 1.00 8.23 211 ALA B C 1
ATOM 3382 O O . ALA B 1 223 ? 47.052 27.098 60.710 1.00 9.48 211 ALA B O 1
ATOM 3384 N N . PHE B 1 224 ? 47.607 28.992 59.680 1.00 8.35 212 PHE B N 1
ATOM 3385 C CA . PHE B 1 224 ? 46.208 29.448 59.605 1.00 8.93 212 PHE B CA 1
ATOM 3386 C C . PHE B 1 224 ? 45.283 28.590 58.783 1.00 9.78 212 PHE B C 1
ATOM 3387 O O . PHE B 1 224 ? 44.169 28.322 59.229 1.00 9.86 212 PHE B O 1
ATOM 3395 N N . LEU B 1 225 ? 45.722 28.208 57.571 1.00 11.55 213 LEU B N 1
ATOM 3396 C CA . LEU B 1 225 ? 44.941 27.329 56.681 1.00 11.86 213 LEU B CA 1
ATOM 3397 C C . LEU B 1 225 ? 44.626 25.981 57.353 1.00 12.39 213 LEU B C 1
ATOM 3398 O O . LEU B 1 225 ? 43.547 25.411 57.168 1.00 10.78 213 LEU B O 1
ATOM 3403 N N . CYS B 1 226 ? 45.603 25.485 58.127 1.00 13.79 214 CYS B N 1
ATOM 3404 C CA . CYS B 1 226 ? 45.449 24.272 58.981 1.00 14.20 214 CYS B CA 1
ATOM 3405 C C . CYS B 1 226 ? 44.459 24.398 60.171 1.00 14.20 214 CYS B C 1
ATOM 3406 O O . CYS B 1 226 ? 43.936 23.377 60.618 1.00 14.71 214 CYS B O 1
ATOM 3409 N N . SER B 1 227 ? 44.155 25.615 60.628 1.00 14.69 215 SER B N 1
ATOM 3410 C CA . SER B 1 227 ? 43.231 25.811 61.777 1.00 15.50 215 SER B CA 1
ATOM 3411 C C . SER B 1 227 ? 41.779 25.592 61.406 1.00 16.46 215 SER B C 1
ATOM 3412 O O . SER B 1 227 ? 41.445 25.533 60.215 1.00 16.23 215 SER B O 1
ATOM 3415 N N . GLU B 1 228 ? 40.936 25.526 62.443 1.00 17.80 216 GLU B N 1
ATOM 3416 C CA . GLU B 1 228 ? 39.478 25.354 62.312 1.00 19.47 216 GLU B CA 1
ATOM 3417 C C . GLU B 1 228 ? 38.837 26.611 61.764 1.00 20.21 216 GLU B C 1
ATOM 3418 O O . GLU B 1 228 ? 37.719 26.582 61.262 1.00 20.98 216 GLU B O 1
ATOM 3424 N N . LYS B 1 229 ? 39.545 27.727 61.887 1.00 20.99 217 LYS B N 1
ATOM 3425 C CA . LYS B 1 229 ? 39.064 29.010 61.369 1.00 21.03 217 LYS B CA 1
ATOM 3426 C C . LYS B 1 229 ? 39.082 29.111 59.837 1.00 20.78 217 LYS B C 1
ATOM 3427 O O . LYS B 1 229 ? 38.399 29.976 59.294 1.00 22.55 217 LYS B O 1
ATOM 3433 N N . ALA B 1 230 ? 39.810 28.246 59.126 1.00 18.96 218 ALA B N 1
ATOM 3434 C CA . ALA B 1 230 ? 39.897 28.354 57.668 1.00 17.49 218 ALA B CA 1
ATOM 3435 C C . ALA B 1 230 ? 38.925 27.416 56.967 1.00 17.10 218 ALA B C 1
ATOM 3436 O O . ALA B 1 230 ? 39.179 26.926 55.813 1.00 15.49 218 ALA B O 1
ATOM 3438 N N . SER B 1 231 ? 37.820 27.142 57.670 1.00 15.83 219 SER B N 1
ATOM 3439 C CA . SER B 1 231 ? 36.927 26.052 57.285 1.00 14.64 219 SER B CA 1
ATOM 3440 C C . SER B 1 231 ? 36.258 26.273 55.947 1.00 13.68 219 SER B C 1
ATOM 3441 O O . SER B 1 231 ? 35.888 25.300 55.296 1.00 13.55 219 SER B O 1
ATOM 3444 N N . TYR B 1 232 ? 36.071 27.523 55.536 1.00 12.80 220 TYR B N 1
ATOM 3445 C CA . TYR B 1 232 ? 35.340 27.781 54.251 1.00 12.03 220 TYR B CA 1
ATOM 3446 C C . TYR B 1 232 ? 36.319 28.141 53.112 1.00 11.28 220 TYR B C 1
ATOM 3447 O O . TYR B 1 232 ? 35.918 28.633 52.090 1.00 11.44 220 TYR B O 1
ATOM 3456 N N . LEU B 1 233 ? 37.600 27.915 53.317 1.00 10.91 221 LEU B N 1
ATOM 3457 C CA . LEU B 1 233 ? 38.616 28.312 52.353 1.00 11.14 221 LEU B CA 1
ATOM 3458 C C . LEU B 1 233 ? 39.288 27.087 51.733 1.00 11.08 221 LEU B C 1
ATOM 3459 O O . LEU B 1 233 ? 40.064 26.387 52.389 1.00 9.60 221 LEU B O 1
ATOM 3464 N N . THR B 1 234 ? 38.939 26.793 50.484 1.00 11.36 222 THR B N 1
ATOM 3465 C CA . THR B 1 234 ? 39.528 25.656 49.812 1.00 11.75 222 THR B CA 1
ATOM 3466 C C . THR B 1 234 ? 39.678 25.928 48.337 1.00 12.50 222 THR B C 1
ATOM 3467 O O . THR B 1 234 ? 39.077 26.846 47.780 1.00 13.43 222 THR B O 1
ATOM 3471 N N . GLY B 1 235 ? 40.510 25.121 47.699 1.00 13.38 223 GLY B N 1
ATOM 3472 C CA . GLY B 1 235 ? 40.772 25.252 46.250 1.00 13.39 223 GLY B CA 1
ATOM 3473 C C . GLY B 1 235 ? 41.598 26.491 45.898 1.00 12.80 223 GLY B C 1
ATOM 3474 O O . GLY B 1 235 ? 41.468 26.986 44.821 1.00 12.98 223 GLY B O 1
ATOM 3475 N N . GLN B 1 236 ? 42.403 27.016 46.820 1.00 12.73 224 GLN B N 1
ATOM 3476 C CA . GLN B 1 236 ? 43.044 28.330 46.643 1.00 13.06 224 GLN B CA 1
ATOM 3477 C C . GLN B 1 236 ? 44.544 28.227 46.789 1.00 13.13 224 GLN B C 1
ATOM 3478 O O . GLN B 1 236 ? 45.036 27.374 47.518 1.00 13.27 224 GLN B O 1
ATOM 3484 N N . THR B 1 237 ? 45.259 29.074 46.053 1.00 14.15 225 THR B N 1
ATOM 3485 C CA . THR B 1 237 ? 46.719 29.236 46.186 1.00 14.93 225 THR B CA 1
ATOM 3486 C C . THR B 1 237 ? 46.990 30.603 46.778 1.00 15.31 225 THR B C 1
ATOM 3487 O O . THR B 1 237 ? 46.805 31.597 46.072 1.00 15.80 225 THR B O 1
ATOM 3491 N N . ILE B 1 238 ? 47.456 30.647 48.041 1.00 15.32 226 ILE B N 1
ATOM 3492 C CA . ILE B 1 238 ? 47.750 31.891 48.727 1.00 14.80 226 ILE B CA 1
ATOM 3493 C C . ILE B 1 238 ? 49.181 32.303 48.430 1.00 14.01 226 ILE B C 1
ATOM 3494 O O . ILE B 1 238 ? 50.132 31.619 48.809 1.00 15.17 226 ILE B O 1
ATOM 3499 N N . VAL B 1 239 ? 49.351 33.423 47.744 1.00 12.53 227 VAL B N 1
ATOM 3500 C CA . VAL B 1 239 ? 50.686 33.880 47.388 1.00 10.88 227 VAL B CA 1
ATOM 3501 C C . VAL B 1 239 ? 51.231 34.772 48.467 1.00 9.83 227 VAL B C 1
ATOM 3502 O O . VAL B 1 239 ? 50.644 35.812 48.731 1.00 9.56 227 VAL B O 1
ATOM 3506 N N . VAL B 1 240 ? 52.384 34.392 49.040 1.00 9.02 228 VAL B N 1
ATOM 3507 C CA . VAL B 1 240 ? 52.978 35.112 50.161 1.00 7.97 228 VAL B CA 1
ATOM 3508 C C . VAL B 1 240 ? 54.330 35.597 49.753 1.00 8.08 228 VAL B C 1
ATOM 3509 O O . VAL B 1 240 ? 55.321 34.949 50.030 1.00 7.55 228 VAL B O 1
ATOM 3513 N N . ASP B 1 241 ? 54.381 36.755 49.110 1.00 9.12 229 ASP B N 1
ATOM 3514 C CA . ASP B 1 241 ? 55.576 37.105 48.345 1.00 10.33 229 ASP B CA 1
ATOM 3515 C C . ASP B 1 241 ? 55.990 38.541 48.409 1.00 10.81 229 ASP B C 1
ATOM 3516 O O . ASP B 1 241 ? 56.728 39.015 47.551 1.00 11.52 229 ASP B O 1
ATOM 3521 N N . GLY B 1 242 ? 55.560 39.236 49.446 1.00 11.90 230 GLY B N 1
ATOM 3522 C CA . GLY B 1 242 ? 56.073 40.595 49.718 1.00 12.09 230 GLY B CA 1
ATOM 3523 C C . GLY B 1 242 ? 55.604 41.602 48.702 1.00 11.92 230 GLY B C 1
ATOM 3524 O O . GLY B 1 242 ? 56.071 42.730 48.701 1.00 12.60 230 GLY B O 1
ATOM 3525 N N . GLY B 1 243 ? 54.695 41.180 47.830 1.00 12.26 231 GLY B N 1
ATOM 3526 C CA . GLY B 1 243 ? 54.122 42.039 46.785 1.00 12.62 231 GLY B CA 1
ATOM 3527 C C . GLY B 1 243 ? 54.737 41.912 45.403 1.00 12.64 231 GLY B C 1
ATOM 3528 O O . GLY B 1 243 ? 54.401 42.689 44.544 1.00 13.36 231 GLY B O 1
ATOM 3529 N N . LEU B 1 244 ? 55.586 40.906 45.171 1.00 12.96 232 LEU B N 1
ATOM 3530 C CA . LEU B 1 244 ? 56.409 40.818 43.927 1.00 13.08 232 LEU B CA 1
ATOM 3531 C C . LEU B 1 244 ? 55.603 40.514 42.665 1.00 14.00 232 LEU B C 1
ATOM 3532 O O . LEU B 1 244 ? 55.717 41.218 41.656 1.00 14.29 232 LEU B O 1
ATOM 3537 N N . SER B 1 245 ? 54.796 39.465 42.724 1.00 14.19 233 SER B N 1
ATOM 3538 C CA . SER B 1 245 ? 54.032 39.052 41.589 1.00 14.69 233 SER B CA 1
ATOM 3539 C C . SER B 1 245 ? 52.970 40.099 41.248 1.00 15.20 233 SER B C 1
ATOM 3540 O O . SER B 1 245 ? 52.301 40.660 42.141 1.00 14.31 233 SER B O 1
ATOM 3543 N N . LYS B 1 246 ? 52.830 40.337 39.935 1.00 15.64 234 LYS B N 1
ATOM 3544 C CA . LYS B 1 246 ? 52.009 41.431 39.403 1.00 15.54 234 LYS B CA 1
ATOM 3545 C C . LYS B 1 246 ? 50.528 41.072 39.144 1.00 15.45 234 LYS B C 1
ATOM 3546 O O . LYS B 1 246 ? 49.667 41.941 38.982 1.00 14.65 234 LYS B O 1
ATOM 3552 N N . PHE B 1 247 ? 50.227 39.798 39.113 1.00 15.87 235 PHE B N 1
ATOM 3553 C CA . PHE B 1 247 ? 48.893 39.400 38.785 1.00 17.53 235 PHE B CA 1
ATOM 3554 C C . PHE B 1 247 ? 47.836 39.959 39.763 1.00 18.19 235 PHE B C 1
ATOM 3555 O O . PHE B 1 247 ? 47.882 39.695 40.946 1.00 17.72 235 PHE B O 1
ATOM 3563 N N . PRO B 1 248 ? 46.866 40.693 39.225 1.00 19.91 236 PRO B N 1
ATOM 3564 C CA . PRO B 1 248 ? 45.944 41.446 40.043 1.00 20.99 236 PRO B CA 1
ATOM 3565 C C . PRO B 1 248 ? 44.765 40.694 40.652 1.00 22.45 236 PRO B C 1
ATOM 3566 O O . PRO B 1 248 ? 44.040 41.267 41.475 1.00 23.38 236 PRO B O 1
ATOM 3570 N N . LEU B 1 249 ? 44.537 39.438 40.310 1.00 24.11 237 LEU B N 1
ATOM 3571 C CA . LEU B 1 249 ? 43.381 38.766 40.925 1.00 25.16 237 LEU B CA 1
ATOM 3572 C C . LEU B 1 249 ? 43.789 37.685 41.952 1.00 26.53 237 LEU B C 1
ATOM 3573 O O . LEU B 1 249 ? 44.967 37.688 42.423 1.00 26.68 237 LEU B O 1
ATOM 3579 N N . GLY C 1 16 ? 50.536 34.495 6.423 1.00 30.88 4 GLY C N 1
ATOM 3580 C CA . GLY C 1 16 ? 51.239 34.110 5.161 1.00 30.92 4 GLY C CA 1
ATOM 3581 C C . GLY C 1 16 ? 52.042 32.809 5.311 1.00 31.31 4 GLY C C 1
ATOM 3582 O O . GLY C 1 16 ? 53.202 32.830 5.741 1.00 32.15 4 GLY C O 1
ATOM 3583 N N . ILE C 1 17 ? 51.442 31.668 4.955 1.00 30.80 5 ILE C N 1
ATOM 3584 C CA . ILE C 1 17 ? 52.046 30.342 5.251 1.00 30.15 5 ILE C CA 1
ATOM 3585 C C . ILE C 1 17 ? 52.063 29.355 4.106 1.00 29.27 5 ILE C C 1
ATOM 3586 O O . ILE C 1 17 ? 52.214 28.148 4.316 1.00 28.87 5 ILE C O 1
ATOM 3591 N N . ARG C 1 18 ? 51.945 29.890 2.897 1.00 28.35 6 ARG C N 1
ATOM 3592 C CA . ARG C 1 18 ? 52.236 29.153 1.694 1.00 27.62 6 ARG C CA 1
ATOM 3593 C C . ARG C 1 18 ? 53.647 28.537 1.824 1.00 26.42 6 ARG C C 1
ATOM 3594 O O . ARG C 1 18 ? 54.619 29.228 2.141 1.00 26.83 6 ARG C O 1
ATOM 3602 N N . ASP C 1 19 ? 53.731 27.220 1.642 1.00 24.56 7 ASP C N 1
ATOM 3603 C CA . ASP C 1 19 ? 55.004 26.478 1.636 1.00 23.12 7 ASP C CA 1
ATOM 3604 C C . ASP C 1 19 ? 55.714 26.256 2.962 1.00 21.40 7 ASP C C 1
ATOM 3605 O O . ASP C 1 19 ? 56.798 25.674 2.969 1.00 20.86 7 ASP C O 1
ATOM 3610 N N . LYS C 1 20 ? 55.121 26.658 4.084 1.00 19.53 8 LYS C N 1
ATOM 3611 C CA . LYS C 1 20 ? 55.725 26.327 5.385 1.00 17.57 8 LYS C CA 1
ATOM 3612 C C . LYS C 1 20 ? 55.466 24.844 5.698 1.00 15.68 8 LYS C C 1
ATOM 3613 O O . LYS C 1 20 ? 54.448 24.285 5.306 1.00 15.20 8 LYS C O 1
ATOM 3619 N N . GLY C 1 21 ? 56.429 24.193 6.337 1.00 14.05 9 GLY C N 1
ATOM 3620 C CA . GLY C 1 21 ? 56.289 22.794 6.738 1.00 13.31 9 GLY C CA 1
ATOM 3621 C C . GLY C 1 21 ? 55.513 22.700 8.043 1.00 12.97 9 GLY C C 1
ATOM 3622 O O . GLY C 1 21 ? 55.788 23.427 8.995 1.00 12.20 9 GLY C O 1
ATOM 3623 N N . VAL C 1 22 ? 54.513 21.830 8.069 1.00 12.63 10 VAL C N 1
ATOM 3624 C CA . VAL C 1 22 ? 53.639 21.715 9.207 1.00 12.53 10 VAL C CA 1
ATOM 3625 C C . VAL C 1 22 ? 53.504 20.233 9.627 1.00 12.70 10 VAL C C 1
ATOM 3626 O O . VAL C 1 22 ? 53.298 19.347 8.772 1.00 12.15 10 VAL C O 1
ATOM 3630 N N . LEU C 1 23 ? 53.595 19.996 10.947 1.00 12.41 11 LEU C N 1
ATOM 3631 C CA . LEU C 1 23 ? 53.212 18.717 11.562 1.00 11.71 11 LEU C CA 1
ATOM 3632 C C . LEU C 1 23 ? 52.107 18.888 12.576 1.00 11.89 11 LEU C C 1
ATOM 3633 O O . LEU C 1 23 ? 52.263 19.674 13.535 1.00 12.48 11 LEU C O 1
ATOM 3638 N N . VAL C 1 24 ? 51.033 18.104 12.419 1.00 11.00 12 VAL C N 1
ATOM 3639 C CA . VAL C 1 24 ? 49.898 18.132 13.347 1.00 10.14 12 VAL C CA 1
ATOM 3640 C C . VAL C 1 24 ? 49.733 16.746 13.972 1.00 9.99 12 VAL C C 1
ATOM 3641 O O . VAL C 1 24 ? 49.541 15.771 13.253 1.00 9.48 12 VAL C O 1
ATOM 3645 N N . LEU C 1 25 ? 49.803 16.663 15.314 1.00 9.69 13 LEU C N 1
ATOM 3646 C CA . LEU C 1 25 ? 49.631 15.390 16.022 1.00 9.02 13 LEU C CA 1
ATOM 3647 C C . LEU C 1 25 ? 48.157 15.086 16.295 1.00 9.39 13 LEU C C 1
ATOM 3648 O O . LEU C 1 25 ? 47.311 15.995 16.390 1.00 8.44 13 LEU C O 1
ATOM 3653 N N . ALA C 1 26 ? 47.880 13.794 16.462 1.00 10.26 14 ALA C N 1
ATOM 3654 C CA . ALA C 1 26 ? 46.535 13.266 16.739 1.00 11.33 14 ALA C CA 1
ATOM 3655 C C . ALA C 1 26 ? 45.520 13.877 15.774 1.00 12.50 14 ALA C C 1
ATOM 3656 O O . ALA C 1 26 ? 44.488 14.453 16.177 1.00 12.93 14 ALA C O 1
ATOM 3658 N N . ALA C 1 27 ? 45.820 13.762 14.487 1.00 13.23 15 ALA C N 1
ATOM 3659 C CA . ALA C 1 27 ? 45.138 14.586 13.504 1.00 14.10 15 ALA C CA 1
ATOM 3660 C C . ALA C 1 27 ? 44.387 13.843 12.389 1.00 14.19 15 ALA C C 1
ATOM 3661 O O . ALA C 1 27 ? 44.112 14.429 11.348 1.00 14.70 15 ALA C O 1
ATOM 3663 N N . SER C 1 28 ? 44.009 12.588 12.609 1.00 14.65 16 SER C N 1
ATOM 3664 C CA . SER C 1 28 ? 43.196 11.856 11.603 1.00 14.81 16 SER C CA 1
ATOM 3665 C C . SER C 1 28 ? 41.708 12.228 11.729 1.00 15.31 16 SER C C 1
ATOM 3666 O O . SER C 1 28 ? 40.964 12.188 10.752 1.00 14.53 16 SER C O 1
ATOM 3669 N N . ARG C 1 29 ? 41.301 12.587 12.952 1.00 16.25 17 ARG C N 1
ATOM 3670 C CA . ARG C 1 29 ? 39.933 13.013 13.259 1.00 16.88 17 ARG C CA 1
ATOM 3671 C C . ARG C 1 29 ? 39.924 14.257 14.148 1.00 16.68 17 ARG C C 1
ATOM 3672 O O . ARG C 1 29 ? 40.960 14.687 14.675 1.00 17.45 17 ARG C O 1
ATOM 3680 N N . GLY C 1 30 ? 38.730 14.810 14.326 1.00 16.38 18 GLY C N 1
ATOM 3681 C CA . GLY C 1 30 ? 38.500 15.888 15.294 1.00 16.02 18 GLY C CA 1
ATOM 3682 C C . GLY C 1 30 ? 39.157 17.216 14.952 1.00 15.16 18 GLY C C 1
ATOM 3683 O O . GLY C 1 30 ? 39.288 17.599 13.799 1.00 14.59 18 GLY C O 1
ATOM 3684 N N . ILE C 1 31 ? 39.568 17.900 16.000 1.00 14.67 19 ILE C N 1
ATOM 3685 C CA . ILE C 1 31 ? 40.190 19.213 15.933 1.00 13.79 19 ILE C CA 1
ATOM 3686 C C . ILE C 1 31 ? 41.523 19.189 15.190 1.00 12.79 19 ILE C C 1
ATOM 3687 O O . ILE C 1 31 ? 41.819 20.084 14.428 1.00 12.57 19 ILE C O 1
ATOM 3692 N N . GLY C 1 32 ? 42.342 18.189 15.446 1.00 12.35 20 GLY C N 1
ATOM 3693 C CA . GLY C 1 32 ? 43.639 18.086 14.787 1.00 12.53 20 GLY C CA 1
ATOM 3694 C C . GLY C 1 32 ? 43.466 17.925 13.288 1.00 12.66 20 GLY C C 1
ATOM 3695 O O . GLY C 1 32 ? 44.238 18.490 12.524 1.00 13.10 20 GLY C O 1
ATOM 3696 N N . ARG C 1 33 ? 42.443 17.170 12.870 1.00 12.80 21 ARG C N 1
ATOM 3697 C CA . ARG C 1 33 ? 42.093 17.036 11.438 1.00 12.68 21 ARG C CA 1
ATOM 3698 C C . ARG C 1 33 ? 41.685 18.363 10.839 1.00 12.27 21 ARG C C 1
ATOM 3699 O O . ARG C 1 33 ? 42.075 18.693 9.736 1.00 12.87 21 ARG C O 1
ATOM 3707 N N . ALA C 1 34 ? 40.874 19.115 11.563 1.00 12.06 22 ALA C N 1
ATOM 3708 C CA . ALA C 1 34 ? 40.380 20.382 11.058 1.00 11.78 22 ALA C CA 1
ATOM 3709 C C . ALA C 1 34 ? 41.534 21.333 10.847 1.00 12.01 22 ALA C C 1
ATOM 3710 O O . ALA C 1 34 ? 41.570 22.045 9.829 1.00 13.01 22 ALA C O 1
ATOM 3712 N N . VAL C 1 35 ? 42.483 21.323 11.781 1.00 11.51 23 VAL C N 1
ATOM 3713 C CA . VAL C 1 35 ? 43.681 22.178 11.704 1.00 11.28 23 VAL C CA 1
ATOM 3714 C C . VAL C 1 35 ? 44.524 21.827 10.472 1.00 11.55 23 VAL C C 1
ATOM 3715 O O . VAL C 1 35 ? 45.039 22.713 9.787 1.00 11.92 23 VAL C O 1
ATOM 3719 N N . ALA C 1 36 ? 44.685 20.534 10.224 1.00 11.38 24 ALA C N 1
ATOM 3720 C CA . ALA C 1 36 ? 45.419 20.052 9.087 1.00 11.56 24 ALA C CA 1
ATOM 3721 C C . ALA C 1 36 ? 44.747 20.492 7.761 1.00 12.16 24 ALA C C 1
ATOM 3722 O O . ALA C 1 36 ? 45.412 20.956 6.802 1.00 11.81 24 ALA C O 1
ATOM 3724 N N . ASP C 1 37 ? 43.423 20.375 7.713 1.00 12.27 25 ASP C N 1
ATOM 3725 C CA . ASP C 1 37 ? 42.705 20.758 6.500 1.00 12.44 25 ASP C CA 1
ATOM 3726 C C . ASP C 1 37 ? 42.810 22.217 6.184 1.00 12.88 25 ASP C C 1
ATOM 3727 O O . ASP C 1 37 ? 42.860 22.573 5.022 1.00 12.56 25 ASP C O 1
ATOM 3732 N N . VAL C 1 38 ? 42.811 23.065 7.212 1.00 13.65 26 VAL C N 1
ATOM 3733 C CA . VAL C 1 38 ? 42.836 24.506 6.979 1.00 14.39 26 VAL C CA 1
ATOM 3734 C C . VAL C 1 38 ? 44.170 24.864 6.401 1.00 14.72 26 VAL C C 1
ATOM 3735 O O . VAL C 1 38 ? 44.278 25.381 5.280 1.00 15.96 26 VAL C O 1
ATOM 3739 N N . LEU C 1 39 ? 45.184 24.545 7.174 1.00 14.66 27 LEU C N 1
ATOM 3740 C CA . LEU C 1 39 ? 46.550 24.821 6.809 1.00 14.27 27 LEU C CA 1
ATOM 3741 C C . LEU C 1 39 ? 46.904 24.309 5.430 1.00 14.41 27 LEU C C 1
ATOM 3742 O O . LEU C 1 39 ? 47.683 24.945 4.742 1.00 14.23 27 LEU C O 1
ATOM 3747 N N . SER C 1 40 ? 46.339 23.168 5.042 1.00 14.84 28 SER C N 1
ATOM 3748 C CA . SER C 1 40 ? 46.462 22.670 3.657 1.00 15.16 28 SER C CA 1
ATOM 3749 C C . SER C 1 40 ? 45.819 23.586 2.638 1.00 15.77 28 SER C C 1
ATOM 3750 O O . SER C 1 40 ? 46.417 23.838 1.603 1.00 16.04 28 SER C O 1
ATOM 3753 N N . GLN C 1 41 ? 44.613 24.074 2.934 1.00 16.65 29 GLN C N 1
ATOM 3754 C CA . GLN C 1 41 ? 43.879 24.994 2.027 1.00 17.67 29 GLN C CA 1
ATOM 3755 C C . GLN C 1 41 ? 44.609 26.329 1.866 1.00 17.15 29 GLN C C 1
ATOM 3756 O O . GLN C 1 41 ? 44.447 26.997 0.848 1.00 16.93 29 GLN C O 1
ATOM 3762 N N . GLU C 1 42 ? 45.406 26.708 2.868 1.00 16.78 30 GLU C N 1
ATOM 3763 C CA . GLU C 1 42 ? 46.238 27.922 2.807 1.00 16.16 30 GLU C CA 1
ATOM 3764 C C . GLU C 1 42 ? 47.652 27.661 2.256 1.00 15.01 30 GLU C C 1
ATOM 3765 O O . GLU C 1 42 ? 48.530 28.518 2.355 1.00 14.38 30 GLU C O 1
ATOM 3771 N N . GLY C 1 43 ? 47.864 26.462 1.720 1.00 14.21 31 GLY C N 1
ATOM 3772 C CA . GLY C 1 43 ? 49.059 26.148 0.960 1.00 14.12 31 GLY C CA 1
ATOM 3773 C C . GLY C 1 43 ? 50.269 25.654 1.712 1.00 14.10 31 GLY C C 1
ATOM 3774 O O . GLY C 1 43 ? 51.348 25.570 1.137 1.00 13.90 31 GLY C O 1
ATOM 3775 N N . ALA C 1 44 ? 50.114 25.323 2.990 1.00 14.24 32 ALA C N 1
ATOM 3776 C CA . ALA C 1 44 ? 51.212 24.709 3.745 1.00 14.27 32 ALA C CA 1
ATOM 3777 C C . ALA C 1 44 ? 51.392 23.250 3.342 1.00 14.35 32 ALA C C 1
ATOM 3778 O O . ALA C 1 44 ? 50.443 22.617 2.915 1.00 14.46 32 ALA C O 1
ATOM 3780 N N . GLU C 1 45 ? 52.601 22.718 3.484 1.00 14.62 33 GLU C N 1
ATOM 3781 C CA . GLU C 1 45 ? 52.818 21.294 3.259 1.00 15.04 33 GLU C CA 1
ATOM 3782 C C . GLU C 1 45 ? 52.693 20.574 4.602 1.00 15.28 33 GLU C C 1
ATOM 3783 O O . GLU C 1 45 ? 53.574 20.651 5.462 1.00 15.29 33 GLU C O 1
ATOM 3789 N N . VAL C 1 46 ? 51.580 19.870 4.765 1.00 15.69 34 VAL C N 1
ATOM 3790 C CA . VAL C 1 46 ? 51.161 19.343 6.063 1.00 15.93 34 VAL C CA 1
ATOM 3791 C C . VAL C 1 46 ? 51.358 17.827 6.171 1.00 16.21 34 VAL C C 1
ATOM 3792 O O . VAL C 1 46 ? 50.985 17.062 5.289 1.00 15.88 34 VAL C O 1
ATOM 3796 N N . THR C 1 47 ? 51.955 17.409 7.281 1.00 16.94 35 THR C N 1
ATOM 3797 C CA . THR C 1 47 ? 51.974 16.008 7.679 1.00 17.29 35 THR C CA 1
ATOM 3798 C C . THR C 1 47 ? 51.122 15.863 8.901 1.00 16.93 35 THR C C 1
ATOM 3799 O O . THR C 1 47 ? 51.227 16.669 9.785 1.00 16.98 35 THR C O 1
ATOM 3803 N N . ILE C 1 48 ? 50.280 14.839 8.934 1.00 17.30 36 ILE C N 1
ATOM 3804 C CA . ILE C 1 48 ? 49.537 14.473 10.134 1.00 17.92 36 ILE C CA 1
ATOM 3805 C C . ILE C 1 48 ? 50.054 13.147 10.636 1.00 18.64 36 ILE C C 1
ATOM 3806 O O . ILE C 1 48 ? 50.719 12.401 9.927 1.00 18.75 36 ILE C O 1
ATOM 3811 N N . CYS C 1 49 ? 49.767 12.872 11.891 1.00 20.12 37 CYS C N 1
ATOM 3812 C CA . CYS C 1 49 ? 50.199 11.652 12.497 1.00 21.27 37 CYS C CA 1
ATOM 3813 C C . CYS C 1 49 ? 49.166 11.177 13.512 1.00 20.56 37 CYS C C 1
ATOM 3814 O O . CYS C 1 49 ? 48.543 11.985 14.152 1.00 19.44 37 CYS C O 1
ATOM 3817 N N . ALA C 1 50 ? 48.976 9.855 13.594 1.00 20.97 38 ALA C N 1
ATOM 3818 C CA . ALA C 1 50 ? 48.013 9.202 14.493 1.00 20.69 38 ALA C CA 1
ATOM 3819 C C . ALA C 1 50 ? 48.214 7.680 14.475 1.00 21.17 38 ALA C C 1
ATOM 3820 O O . ALA C 1 50 ? 49.008 7.137 13.685 1.00 20.23 38 ALA C O 1
ATOM 3822 N N . ARG C 1 51 ? 47.469 6.994 15.337 1.00 21.81 39 ARG C N 1
ATOM 3823 C CA . ARG C 1 51 ? 47.546 5.534 15.421 1.00 22.44 39 ARG C CA 1
ATOM 3824 C C . ARG C 1 51 ? 46.916 4.772 14.265 1.00 21.93 39 ARG C C 1
ATOM 3825 O O . ARG C 1 51 ? 47.450 3.758 13.823 1.00 22.09 39 ARG C O 1
ATOM 3833 N N . ASN C 1 52 ? 45.768 5.245 13.801 1.00 21.57 40 ASN C N 1
ATOM 3834 C CA . ASN C 1 52 ? 44.931 4.477 12.876 1.00 21.22 40 ASN C CA 1
ATOM 3835 C C . ASN C 1 52 ? 45.319 4.673 11.403 1.00 20.92 40 ASN C C 1
ATOM 3836 O O . ASN C 1 52 ? 44.950 5.661 10.783 1.00 20.77 40 ASN C O 1
ATOM 3841 N N . GLU C 1 53 ? 46.037 3.713 10.839 1.00 21.08 41 GLU C N 1
ATOM 3842 C CA . GLU C 1 53 ? 46.561 3.871 9.478 1.00 21.63 41 GLU C CA 1
ATOM 3843 C C . GLU C 1 53 ? 45.474 3.997 8.392 1.00 22.10 41 GLU C C 1
ATOM 3844 O O . GLU C 1 53 ? 45.645 4.748 7.417 1.00 22.25 41 GLU C O 1
ATOM 3850 N N . GLU C 1 54 ? 44.361 3.285 8.556 1.00 22.44 42 GLU C N 1
ATOM 3851 C CA . GLU C 1 54 ? 43.313 3.324 7.529 1.00 22.69 42 GLU C CA 1
ATOM 3852 C C . GLU C 1 54 ? 42.566 4.677 7.545 1.00 22.43 42 GLU C C 1
ATOM 3853 O O . GLU C 1 54 ? 42.216 5.202 6.484 1.00 22.45 42 GLU C O 1
ATOM 3859 N N . LEU C 1 55 ? 42.371 5.254 8.730 1.00 21.91 43 LEU C N 1
ATOM 3860 C CA . LEU C 1 55 ? 41.863 6.621 8.827 1.00 21.98 43 LEU C CA 1
ATOM 3861 C C . LEU C 1 55 ? 42.815 7.619 8.173 1.00 21.82 43 LEU C C 1
ATOM 3862 O O . LEU C 1 55 ? 42.375 8.561 7.520 1.00 22.00 43 LEU C O 1
ATOM 3867 N N . LEU C 1 56 ? 44.117 7.404 8.354 1.00 21.37 44 LEU C N 1
ATOM 3868 C CA . LEU C 1 56 ? 45.133 8.278 7.765 1.00 20.99 44 LEU C CA 1
ATOM 3869 C C . LEU C 1 56 ? 45.170 8.179 6.222 1.00 21.26 44 LEU C C 1
ATOM 3870 O O . LEU C 1 56 ? 45.198 9.204 5.540 1.00 21.22 44 LEU C O 1
ATOM 3875 N N . LYS C 1 57 ? 45.152 6.960 5.679 1.00 21.51 45 LYS C N 1
ATOM 3876 C CA . LYS C 1 57 ? 45.108 6.750 4.231 1.00 21.83 45 LYS C CA 1
ATOM 3877 C C . LYS C 1 57 ? 43.958 7.554 3.620 1.00 22.31 45 LYS C C 1
ATOM 3878 O O . LYS C 1 57 ? 44.105 8.229 2.586 1.00 22.60 45 LYS C O 1
ATOM 3884 N N . ARG C 1 58 ? 42.822 7.506 4.299 1.00 22.62 46 ARG C N 1
ATOM 3885 C CA . ARG C 1 58 ? 41.598 8.100 3.789 1.00 22.91 46 ARG C CA 1
ATOM 3886 C C . ARG C 1 58 ? 41.519 9.614 4.028 1.00 22.92 46 ARG C C 1
ATOM 3887 O O . ARG C 1 58 ? 40.678 10.284 3.443 1.00 23.18 46 ARG C O 1
ATOM 3895 N N . SER C 1 59 ? 42.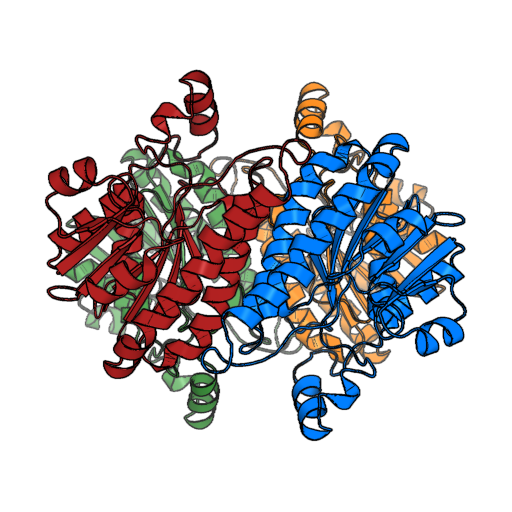419 10.165 4.842 1.00 22.73 47 SER C N 1
ATOM 3896 C CA . SER C 1 59 ? 42.410 11.608 5.127 1.00 22.33 47 SER C CA 1
ATOM 3897 C C . SER C 1 59 ? 42.877 12.501 3.961 1.00 22.15 47 SER C C 1
ATOM 3898 O O . SER C 1 59 ? 42.607 13.705 3.982 1.00 22.12 47 SER C O 1
ATOM 3901 N N . GLY C 1 60 ? 43.554 11.920 2.961 1.00 21.87 48 GLY C N 1
ATOM 3902 C CA . GLY C 1 60 ? 44.062 12.669 1.812 1.00 21.72 48 GLY C CA 1
ATOM 3903 C C . GLY C 1 60 ? 45.341 13.453 2.072 1.00 21.70 48 GLY C C 1
ATOM 3904 O O . GLY C 1 60 ? 45.802 14.175 1.182 1.00 22.13 48 GLY C O 1
ATOM 3905 N N . HIS C 1 61 ? 45.901 13.323 3.282 1.00 21.35 49 HIS C N 1
ATOM 3906 C CA . HIS C 1 61 ? 47.117 14.053 3.710 1.00 20.89 49 HIS C CA 1
ATOM 3907 C C . HIS C 1 61 ? 48.359 13.195 3.726 1.00 20.07 49 HIS C C 1
ATOM 3908 O O . HIS C 1 61 ? 48.284 11.981 3.821 1.00 19.31 49 HIS C O 1
ATOM 3915 N N . ARG C 1 62 ? 49.507 13.845 3.705 1.00 19.95 50 ARG C N 1
ATOM 3916 C CA . ARG C 1 62 ? 50.735 13.166 4.030 1.00 20.58 50 ARG C CA 1
ATOM 3917 C C . ARG C 1 62 ? 50.625 12.744 5.481 1.00 20.45 50 ARG C C 1
ATOM 3918 O O . ARG C 1 62 ? 50.240 13.549 6.329 1.00 20.20 50 ARG C O 1
ATOM 3926 N N . TYR C 1 63 ? 50.975 11.495 5.771 1.00 20.72 51 TYR C N 1
ATOM 3927 C CA . TYR C 1 63 ? 50.803 10.942 7.124 1.00 20.88 51 TYR C CA 1
ATOM 3928 C C . TYR C 1 63 ? 51.938 10.043 7.570 1.00 21.68 51 TYR C C 1
ATOM 3929 O O . TYR C 1 63 ? 52.681 9.498 6.766 1.00 20.95 51 TYR C O 1
ATOM 3938 N N . VAL C 1 64 ? 52.040 9.907 8.885 1.00 23.10 52 VAL C N 1
ATOM 3939 C CA . VAL C 1 64 ? 52.952 8.978 9.537 1.00 24.36 52 VAL C CA 1
ATOM 3940 C C . VAL C 1 64 ? 52.170 8.300 10.666 1.00 25.55 52 VAL C C 1
ATOM 3941 O O . VAL C 1 64 ? 51.463 8.969 11.421 1.00 25.03 52 VAL C O 1
ATOM 3945 N N . VAL C 1 65 ? 52.271 6.978 10.769 1.00 27.36 53 VAL C N 1
ATOM 3946 C CA . VAL C 1 65 ? 51.630 6.268 11.887 1.00 28.93 53 VAL C CA 1
ATOM 3947 C C . VAL C 1 65 ? 52.513 6.432 13.138 1.00 30.49 53 VAL C C 1
ATOM 3948 O O . VAL C 1 65 ? 53.711 6.162 13.080 1.00 30.99 53 VAL C O 1
ATOM 3952 N N . CYS C 1 66 ? 51.928 6.893 14.248 1.00 32.21 54 CYS C N 1
ATOM 3953 C CA . CYS C 1 66 ? 52.640 7.002 15.540 1.00 34.06 54 CYS C CA 1
ATOM 3954 C C . CYS C 1 66 ? 51.756 6.844 16.775 1.00 35.28 54 CYS C C 1
ATOM 3955 O O . CYS C 1 66 ? 50.660 7.397 16.853 1.00 34.90 54 CYS C O 1
ATOM 3958 N N . ASP C 1 67 ? 52.271 6.106 17.755 1.00 37.08 55 ASP C N 1
ATOM 3959 C CA . ASP C 1 67 ? 51.737 6.166 19.118 1.00 38.28 55 ASP C CA 1
ATOM 3960 C C . ASP C 1 67 ? 52.404 7.333 19.826 1.00 39.42 55 ASP C C 1
ATOM 3961 O O . ASP C 1 67 ? 53.527 7.715 19.495 1.00 39.87 55 ASP C O 1
ATOM 3966 N N . LEU C 1 68 ? 51.709 7.891 20.804 1.00 40.99 56 LEU C N 1
ATOM 3967 C CA . LEU C 1 68 ? 52.274 8.935 21.654 1.00 42.06 56 LEU C CA 1
ATOM 3968 C C . LEU C 1 68 ? 52.734 8.263 22.949 1.00 43.08 56 LEU C C 1
ATOM 3969 O O . LEU C 1 68 ? 52.342 8.661 24.059 1.00 43.29 56 LEU C O 1
ATOM 3974 N N . ARG C 1 69 ? 53.573 7.232 22.766 1.00 43.91 57 ARG C N 1
ATOM 3975 C CA . ARG C 1 69 ? 54.111 6.403 23.847 1.00 44.43 57 ARG C CA 1
ATOM 3976 C C . ARG C 1 69 ? 55.402 5.703 23.399 1.00 44.38 57 ARG C C 1
ATOM 3977 O O . ARG C 1 69 ? 56.454 5.912 23.990 1.00 44.45 57 ARG C O 1
ATOM 3985 N N . LYS C 1 70 ? 55.319 4.879 22.357 1.00 44.39 58 LYS C N 1
ATOM 3986 C CA . LYS C 1 70 ? 56.489 4.167 21.835 1.00 44.51 58 LYS C CA 1
ATOM 3987 C C . LYS C 1 70 ? 57.199 4.933 20.710 1.00 44.67 58 LYS C C 1
ATOM 3988 O O . LYS C 1 70 ? 58.371 5.318 20.841 1.00 44.85 58 LYS C O 1
ATOM 3990 N N . ASP C 1 71 ? 56.450 5.182 19.631 1.00 44.53 59 ASP C N 1
ATOM 3991 C CA . ASP C 1 71 ? 57.000 5.387 18.265 1.00 44.02 59 ASP C CA 1
ATOM 3992 C C . ASP C 1 71 ? 57.652 6.747 17.927 1.00 43.14 59 ASP C C 1
ATOM 3993 O O . ASP C 1 71 ? 57.401 7.304 16.838 1.00 43.51 59 ASP C O 1
ATOM 3998 N N . LEU C 1 72 ? 58.521 7.260 18.793 1.00 41.45 60 LEU C N 1
ATOM 3999 C CA . LEU C 1 72 ? 59.050 8.592 18.543 1.00 40.32 60 LEU C CA 1
ATOM 4000 C C . LEU C 1 72 ? 60.024 8.710 17.361 1.00 38.68 60 LEU C C 1
ATOM 4001 O O . LEU C 1 72 ? 59.722 9.421 16.408 1.00 38.51 60 LEU C O 1
ATOM 4006 N N . ASP C 1 73 ? 61.157 8.018 17.376 1.00 36.76 61 ASP C N 1
ATOM 4007 C CA . ASP C 1 73 ? 62.163 8.269 16.319 1.00 35.11 61 ASP C CA 1
ATOM 4008 C C . ASP C 1 73 ? 61.781 7.822 14.886 1.00 33.60 61 ASP C C 1
ATOM 4009 O O . ASP C 1 73 ? 62.481 8.182 13.948 1.00 33.41 61 ASP C O 1
ATOM 4014 N N . LEU C 1 74 ? 60.685 7.072 14.711 1.00 31.89 62 LEU C N 1
ATOM 4015 C CA . LEU C 1 74 ? 60.053 6.926 13.378 1.00 31.10 62 LEU C CA 1
ATOM 4016 C C . LEU C 1 74 ? 59.531 8.291 12.885 1.00 30.17 62 LEU C C 1
ATOM 4017 O O . LEU C 1 74 ? 59.791 8.717 11.745 1.00 29.98 62 LEU C O 1
ATOM 4022 N N . LEU C 1 75 ? 58.799 8.970 13.760 1.00 28.99 63 LEU C N 1
ATOM 4023 C CA . LEU C 1 75 ? 58.285 10.304 13.469 1.00 27.97 63 LEU C CA 1
ATOM 4024 C C . LEU C 1 75 ? 59.405 11.285 13.075 1.00 27.51 63 LEU C C 1
ATOM 4025 O O . LEU C 1 75 ? 59.281 11.966 12.057 1.00 27.44 63 LEU C O 1
ATOM 4030 N N . PHE C 1 76 ? 60.502 11.324 13.842 1.00 26.77 64 PHE C N 1
ATOM 4031 C CA . PHE C 1 76 ? 61.606 12.280 13.563 1.00 26.05 64 PHE C CA 1
ATOM 4032 C C . PHE C 1 76 ? 62.331 11.911 12.270 1.00 25.82 64 PHE C C 1
ATOM 4033 O O . PHE C 1 76 ? 62.870 12.776 11.584 1.00 26.43 64 PHE C O 1
ATOM 4041 N N . GLU C 1 77 ? 62.340 10.621 11.959 1.00 25.45 65 GLU C N 1
ATOM 4042 C CA . GLU C 1 77 ? 62.928 10.094 10.732 1.00 25.22 65 GLU C CA 1
ATOM 4043 C C . GLU C 1 77 ? 62.128 10.490 9.468 1.00 24.64 65 GLU C C 1
ATOM 4044 O O . GLU C 1 77 ? 62.685 10.981 8.499 1.00 24.62 65 GLU C O 1
ATOM 4050 N N . LYS C 1 78 ? 60.819 10.272 9.506 1.00 24.00 66 LYS C N 1
ATOM 4051 C CA . LYS C 1 78 ? 59.956 10.461 8.355 1.00 23.08 66 LYS C CA 1
ATOM 4052 C C . LYS C 1 78 ? 59.532 11.906 8.211 1.00 22.75 66 LYS C C 1
ATOM 4053 O O . LYS C 1 78 ? 59.089 12.296 7.138 1.00 22.94 66 LYS C O 1
ATOM 4055 N N . VAL C 1 79 ? 59.639 12.688 9.288 1.00 22.38 67 VAL C N 1
ATOM 4056 C CA . VAL C 1 79 ? 59.334 14.123 9.270 1.00 22.04 67 VAL C CA 1
ATOM 4057 C C . VAL C 1 79 ? 60.508 14.887 9.863 1.00 21.79 67 VAL C C 1
ATOM 4058 O O . VAL C 1 79 ? 60.647 14.976 11.085 1.00 22.31 67 VAL C O 1
ATOM 4062 N N . LYS C 1 80 ? 61.347 15.453 9.008 1.00 21.32 68 LYS C N 1
ATOM 4063 C CA . LYS C 1 80 ? 62.685 15.877 9.439 1.00 21.18 68 LYS C CA 1
ATOM 4064 C C . LYS C 1 80 ? 62.699 17.268 10.077 1.00 20.78 68 LYS C C 1
ATOM 4065 O O . LYS C 1 80 ? 63.201 17.445 11.194 1.00 20.74 68 LYS C O 1
ATOM 4071 N N . GLU C 1 81 ? 62.153 18.245 9.355 1.00 20.16 69 GLU C N 1
ATOM 4072 C CA . GLU C 1 81 ? 62.128 19.649 9.782 1.00 19.37 69 GLU C CA 1
ATOM 4073 C C . GLU C 1 81 ? 60.714 20.199 9.583 1.00 18.45 69 GLU C C 1
ATOM 4074 O O . GLU C 1 81 ? 59.945 19.702 8.773 1.00 18.39 69 GLU C O 1
ATOM 4076 N N . VAL C 1 82 ? 60.387 21.254 10.304 1.00 17.59 70 VAL C N 1
ATOM 4077 C CA . VAL C 1 82 ? 59.003 21.688 10.434 1.00 16.82 70 VAL C CA 1
ATOM 4078 C C . VAL C 1 82 ? 59.011 23.142 10.929 1.00 15.97 70 VAL C C 1
ATOM 4079 O O . VAL C 1 82 ? 59.665 23.480 11.920 1.00 16.89 70 VAL C O 1
ATOM 4083 N N . ASP C 1 83 ? 58.309 24.006 10.212 1.00 14.50 71 ASP C N 1
ATOM 4084 C CA . ASP C 1 83 ? 58.176 25.420 10.577 1.00 13.07 71 ASP C CA 1
ATOM 4085 C C . ASP C 1 83 ? 57.123 25.658 11.625 1.00 12.05 71 ASP C C 1
ATOM 4086 O O . ASP C 1 83 ? 57.169 26.642 12.349 1.00 11.52 71 ASP C O 1
ATOM 4091 N N . ILE C 1 84 ? 56.123 24.789 11.620 1.00 10.90 72 ILE C N 1
ATOM 4092 C CA . ILE C 1 84 ? 54.954 24.927 12.448 1.00 10.00 72 ILE C CA 1
ATOM 4093 C C . ILE C 1 84 ? 54.594 23.574 13.035 1.00 9.55 72 ILE C C 1
ATOM 4094 O O . ILE C 1 84 ? 54.430 22.593 12.317 1.00 8.79 72 ILE C O 1
ATOM 4099 N N . LEU C 1 85 ? 54.385 23.570 14.345 1.00 9.53 73 LEU C N 1
ATOM 4100 C CA . LEU C 1 85 ? 54.185 22.357 15.129 1.00 8.75 73 LEU C CA 1
ATOM 4101 C C . LEU C 1 85 ? 52.916 22.501 15.970 1.00 9.94 73 LEU C C 1
ATOM 4102 O O . LEU C 1 85 ? 52.847 23.361 16.866 1.00 10.30 73 LEU C O 1
ATOM 4107 N N . VAL C 1 86 ? 51.904 21.694 15.679 1.00 10.00 74 VAL C N 1
ATOM 4108 C CA . VAL C 1 86 ? 50.682 21.748 16.439 1.00 10.58 74 VAL C CA 1
ATOM 4109 C C . VAL C 1 86 ? 50.604 20.502 17.315 1.00 11.56 74 VAL C C 1
ATOM 4110 O O . VAL C 1 86 ? 50.478 19.380 16.806 1.00 11.96 74 VAL C O 1
ATOM 4114 N N . LEU C 1 87 ? 50.663 20.698 18.631 1.00 11.71 75 LEU C N 1
ATOM 4115 C CA . LEU C 1 87 ? 50.666 19.580 19.551 1.00 11.98 75 LEU C CA 1
ATOM 4116 C C . LEU C 1 87 ? 49.242 19.250 19.885 1.00 13.13 75 LEU C C 1
ATOM 4117 O O . LEU C 1 87 ? 48.429 20.148 20.131 1.00 14.73 75 LEU C O 1
ATOM 4122 N N . ASN C 1 88 ? 48.918 17.969 19.923 1.00 14.00 76 ASN C N 1
ATOM 4123 C CA . ASN C 1 88 ? 47.546 17.552 20.204 1.00 14.77 76 ASN C CA 1
ATOM 4124 C C . ASN C 1 88 ? 47.573 16.095 20.570 1.00 15.49 76 ASN C C 1
ATOM 4125 O O . ASN C 1 88 ? 48.411 15.355 20.086 1.00 15.32 76 ASN C O 1
ATOM 4130 N N . ALA C 1 89 ? 46.672 15.678 21.440 1.00 16.72 77 ALA C N 1
ATOM 4131 C CA . ALA C 1 89 ? 46.631 14.282 21.881 1.00 17.54 77 ALA C CA 1
ATOM 4132 C C . ALA C 1 89 ? 45.194 13.867 22.165 1.00 18.16 77 ALA C C 1
ATOM 4133 O O . ALA C 1 89 ? 44.307 14.710 22.280 1.00 18.44 77 ALA C O 1
ATOM 4135 N N . GLY C 1 90 ? 44.963 12.566 22.276 1.00 19.02 78 GLY C N 1
ATOM 4136 C CA . GLY C 1 90 ? 43.666 12.073 22.768 1.00 19.60 78 GLY C CA 1
ATOM 4137 C C . GLY C 1 90 ? 43.440 12.433 24.231 1.00 19.67 78 GLY C C 1
ATOM 4138 O O . GLY C 1 90 ? 44.385 12.700 24.976 1.00 20.27 78 GLY C O 1
ATOM 4139 N N . GLY C 1 91 ? 42.184 12.438 24.657 1.00 19.82 79 GLY C N 1
ATOM 4140 C CA . GLY C 1 91 ? 41.840 12.811 26.053 1.00 19.68 79 GLY C CA 1
ATOM 4141 C C . GLY C 1 91 ? 41.925 11.622 26.998 1.00 19.41 79 GLY C C 1
ATOM 4142 O O . GLY C 1 91 ? 41.302 10.593 26.734 1.00 19.38 79 GLY C O 1
ATOM 4143 N N . PRO C 1 92 ? 42.694 11.737 28.082 1.00 18.94 80 PRO C N 1
ATOM 4144 C CA . PRO C 1 92 ? 42.886 10.627 29.019 1.00 18.42 80 PRO C CA 1
ATOM 4145 C C . PRO C 1 92 ? 41.649 10.306 29.840 1.00 18.32 80 PRO C C 1
ATOM 4146 O O . PRO C 1 92 ? 40.607 10.943 29.678 1.00 17.41 80 PRO C O 1
ATOM 4150 N N . LYS C 1 93 ? 41.776 9.301 30.712 1.00 18.48 81 LYS C N 1
ATOM 4151 C CA . LYS C 1 93 ? 40.622 8.742 31.433 1.00 18.14 81 LYS C CA 1
ATOM 4152 C C . LYS C 1 93 ? 40.049 9.769 32.415 1.00 17.08 81 LYS C C 1
ATOM 4153 O O . LYS C 1 93 ? 40.780 10.403 33.193 1.00 17.86 81 LYS C O 1
ATOM 4159 N N . ALA C 1 94 ? 38.730 9.902 32.362 1.00 14.82 82 ALA C N 1
ATOM 4160 C CA . ALA C 1 94 ? 37.971 10.712 33.306 1.00 12.63 82 ALA C CA 1
ATOM 4161 C C . ALA C 1 94 ? 37.429 9.840 34.469 1.00 10.67 82 ALA C C 1
ATOM 4162 O O . ALA C 1 94 ? 37.139 8.672 34.317 1.00 9.55 82 ALA C O 1
ATOM 4164 N N . GLY C 1 95 ? 37.317 10.420 35.641 1.00 9.36 83 GLY C N 1
ATOM 4165 C CA . GLY C 1 95 ? 37.035 9.632 36.860 1.00 8.69 83 GLY C CA 1
ATOM 4166 C C . GLY C 1 95 ? 37.193 10.371 38.173 1.00 7.47 83 GLY C C 1
ATOM 4167 O O . GLY C 1 95 ? 37.868 11.395 38.242 1.00 7.20 83 GLY C O 1
ATOM 4168 N N . PHE C 1 96 ? 36.531 9.872 39.208 1.00 6.72 84 PHE C N 1
ATOM 4169 C CA . PHE C 1 96 ? 36.761 10.342 40.595 1.00 6.82 84 PHE C CA 1
ATOM 4170 C C . PHE C 1 96 ? 38.063 9.775 41.116 1.00 6.74 84 PHE C C 1
ATOM 4171 O O . PHE C 1 96 ? 38.527 8.754 40.649 1.00 5.93 84 PHE C O 1
ATOM 4179 N N . PHE C 1 97 ? 38.587 10.371 42.184 1.00 6.85 85 PHE C N 1
ATOM 4180 C CA . PHE C 1 97 ? 39.928 10.004 42.683 1.00 6.35 85 PHE C CA 1
ATOM 4181 C C . PHE C 1 97 ? 40.076 8.521 43.003 1.00 6.30 85 PHE C C 1
ATOM 4182 O O . PHE C 1 97 ? 41.076 7.921 42.662 1.00 6.33 85 PHE C O 1
ATOM 4190 N N . ASP C 1 98 ? 39.085 7.918 43.641 1.00 6.43 86 ASP C N 1
ATOM 4191 C CA . ASP C 1 98 ? 39.252 6.535 44.046 1.00 6.04 86 ASP C CA 1
ATOM 4192 C C . ASP C 1 98 ? 39.110 5.609 42.889 1.00 7.24 86 ASP C C 1
ATOM 4193 O O . ASP C 1 98 ? 39.402 4.457 43.059 1.00 7.33 86 ASP C O 1
ATOM 4198 N N . GLU C 1 99 ? 38.632 6.066 41.721 1.00 8.69 87 GLU C N 1
ATOM 4199 C CA . GLU C 1 99 ? 38.563 5.180 40.548 1.00 8.95 87 GLU C CA 1
ATOM 4200 C C . GLU C 1 99 ? 39.672 5.449 39.529 1.00 9.73 87 GLU C C 1
ATOM 4201 O O . GLU C 1 99 ? 39.582 5.060 38.387 1.00 11.60 87 GLU C O 1
ATOM 4207 N N . LEU C 1 100 ? 40.737 6.101 39.963 1.00 10.72 88 LEU C N 1
ATOM 4208 C CA . LEU C 1 100 ? 41.908 6.358 39.125 1.00 11.27 88 LEU C CA 1
ATOM 4209 C C . LEU C 1 100 ? 43.166 5.870 39.803 1.00 11.53 88 LEU C C 1
ATOM 4210 O O . LEU C 1 100 ? 43.344 6.050 40.999 1.00 12.12 88 LEU C O 1
ATOM 4215 N N . THR C 1 101 ? 44.055 5.268 39.028 1.00 11.70 89 THR C N 1
ATOM 4216 C CA . THR C 1 101 ? 45.255 4.636 39.570 1.00 11.70 89 THR C CA 1
ATOM 4217 C C . THR C 1 101 ? 46.469 5.500 39.342 1.00 11.66 89 THR C C 1
ATOM 4218 O O . THR C 1 101 ? 46.433 6.455 38.589 1.00 10.87 89 THR C O 1
ATOM 4222 N N . ASN C 1 102 ? 47.563 5.124 39.983 1.00 12.27 90 ASN C N 1
ATOM 4223 C CA . ASN C 1 102 ? 48.849 5.784 39.762 1.00 12.93 90 ASN C CA 1
ATOM 4224 C C . ASN C 1 102 ? 49.255 5.694 38.313 1.00 12.31 90 ASN C C 1
ATOM 4225 O O . ASN C 1 102 ? 49.869 6.601 37.745 1.00 11.98 90 ASN C O 1
ATOM 4230 N N . GLU C 1 103 ? 48.890 4.584 37.708 1.00 12.46 91 GLU C N 1
ATOM 4231 C CA . GLU C 1 103 ? 49.167 4.370 36.270 1.00 12.63 91 GLU C CA 1
ATOM 4232 C C . GLU C 1 103 ? 48.387 5.313 35.365 1.00 12.00 91 GLU C C 1
ATOM 4233 O O . GLU C 1 103 ? 48.896 5.732 34.328 1.00 11.61 91 GLU C O 1
ATOM 4239 N N . ASP C 1 104 ? 47.163 5.666 35.758 1.00 11.38 92 ASP C N 1
ATOM 4240 C CA . ASP C 1 104 ? 46.390 6.639 34.996 1.00 10.59 92 ASP C CA 1
ATOM 4241 C C . ASP C 1 104 ? 47.118 8.001 34.946 1.00 9.81 92 ASP C C 1
ATOM 4242 O O . ASP C 1 104 ? 47.263 8.604 33.862 1.00 9.93 92 ASP C O 1
ATOM 4247 N N . PHE C 1 105 ? 47.564 8.469 36.115 1.00 8.21 93 PHE C N 1
ATOM 4248 C CA . PHE C 1 105 ? 48.278 9.743 36.221 1.00 7.13 93 PHE C CA 1
ATOM 4249 C C . PHE C 1 105 ? 49.612 9.674 35.486 1.00 7.54 93 PHE C C 1
ATOM 4250 O O . PHE C 1 105 ? 50.072 10.638 34.923 1.00 7.66 93 PHE C O 1
ATOM 4258 N N . LYS C 1 106 ? 50.259 8.532 35.540 1.00 8.52 94 LYS C N 1
ATOM 4259 C CA . LYS C 1 106 ? 51.560 8.377 34.912 1.00 9.87 94 LYS C CA 1
ATOM 4260 C C . LYS C 1 106 ? 51.480 8.371 33.357 1.00 10.96 94 LYS C C 1
ATOM 4261 O O . LYS C 1 106 ? 52.323 8.984 32.657 1.00 9.41 94 LYS C O 1
ATOM 4267 N N . GLU C 1 107 ? 50.443 7.703 32.833 1.00 12.23 95 GLU C N 1
ATOM 4268 C CA . GLU C 1 107 ? 50.224 7.624 31.381 1.00 13.04 95 GLU C CA 1
ATOM 4269 C C . GLU C 1 107 ? 49.832 8.978 30.833 1.00 13.02 95 GLU C C 1
ATOM 4270 O O . GLU C 1 107 ? 50.292 9.387 29.771 1.00 13.98 95 GLU C O 1
ATOM 4276 N N . ALA C 1 108 ? 49.024 9.712 31.569 1.00 12.52 96 ALA C N 1
ATOM 4277 C CA . ALA C 1 108 ? 48.639 11.018 31.107 1.00 12.11 96 ALA C CA 1
ATOM 4278 C C . ALA C 1 108 ? 49.844 11.986 31.086 1.00 11.95 96 ALA C C 1
ATOM 4279 O O . ALA C 1 108 ? 50.022 12.750 30.162 1.00 12.03 96 ALA C O 1
ATOM 4281 N N . ILE C 1 109 ? 50.662 11.954 32.120 1.00 12.05 97 ILE C N 1
ATOM 4282 C CA . ILE C 1 109 ? 51.855 12.797 32.218 1.00 11.80 97 ILE C CA 1
ATOM 4283 C C . ILE C 1 109 ? 52.892 12.471 31.136 1.00 11.14 97 ILE C C 1
ATOM 4284 O O . ILE C 1 109 ? 53.542 13.350 30.617 1.00 10.00 97 ILE C O 1
ATOM 4289 N N . ASP C 1 110 ? 53.072 11.193 30.841 1.00 11.14 98 ASP C N 1
ATOM 4290 C CA . ASP C 1 110 ? 53.956 10.783 29.736 1.00 11.88 98 ASP C CA 1
ATOM 4291 C C . ASP C 1 110 ? 53.456 11.255 28.365 1.00 11.30 98 ASP C C 1
ATOM 4292 O O . ASP C 1 110 ? 54.180 11.848 27.612 1.00 10.04 98 ASP C O 1
ATOM 4297 N N . SER C 1 111 ? 52.188 11.033 28.087 1.00 12.17 99 SER C N 1
ATOM 4298 C CA . SER C 1 111 ? 51.679 11.243 26.760 1.00 12.95 99 SER C CA 1
ATOM 4299 C C . SER C 1 111 ? 51.336 12.719 26.556 1.00 13.64 99 SER C C 1
ATOM 4300 O O . SER C 1 111 ? 51.710 13.300 25.508 1.00 14.14 99 SER C O 1
ATOM 4303 N N . LEU C 1 112 ? 50.688 13.354 27.553 1.00 13.74 100 LEU C N 1
ATOM 4304 C CA . LEU C 1 112 ? 50.317 14.783 27.445 1.00 13.67 100 LEU C CA 1
ATOM 4305 C C . LEU C 1 112 ? 51.414 15.778 27.817 1.00 13.66 100 LEU C C 1
ATOM 4306 O O . LEU C 1 112 ? 51.276 16.979 27.564 1.00 14.43 100 LEU C O 1
ATOM 4311 N N . PHE C 1 113 ? 52.515 15.318 28.381 1.00 13.17 101 PHE C N 1
ATOM 4312 C CA . PHE C 1 113 ? 53.519 16.272 28.807 1.00 13.32 101 PHE C CA 1
ATOM 4313 C C . PHE C 1 113 ? 54.919 15.912 28.351 1.00 12.59 101 PHE C C 1
ATOM 4314 O O . PHE C 1 113 ? 55.457 16.605 27.514 1.00 12.85 101 PHE C O 1
ATOM 4322 N N . LEU C 1 114 ? 55.497 14.850 28.894 1.00 11.89 102 LEU C N 1
ATOM 4323 C CA . LEU C 1 114 ? 56.911 14.548 28.648 1.00 11.99 102 LEU C CA 1
ATOM 4324 C C . LEU C 1 114 ? 57.226 14.126 27.209 1.00 11.69 102 LEU C C 1
ATOM 4325 O O . LEU C 1 114 ? 58.271 14.500 26.686 1.00 11.94 102 LEU C O 1
ATOM 4330 N N . ASN C 1 115 ? 56.325 13.397 26.561 1.00 10.99 103 ASN C N 1
ATOM 4331 C CA . ASN C 1 115 ? 56.475 13.128 25.123 1.00 10.55 103 ASN C CA 1
ATOM 4332 C C . ASN C 1 115 ? 56.406 14.392 24.253 1.00 10.00 103 ASN C C 1
ATOM 4333 O O . ASN C 1 115 ? 57.063 14.461 23.237 1.00 9.17 103 ASN C O 1
ATOM 4338 N N . MET C 1 116 ? 55.604 15.376 24.665 1.00 9.95 104 MET C N 1
ATOM 4339 C CA . MET C 1 116 ? 55.474 16.634 23.941 1.00 10.24 104 MET C CA 1
ATOM 4340 C C . MET C 1 116 ? 56.793 17.417 24.045 1.00 10.24 104 MET C C 1
ATOM 4341 O O . MET C 1 116 ? 57.262 17.999 23.043 1.00 10.59 104 MET C O 1
ATOM 4346 N N . ILE C 1 117 ? 57.403 17.404 25.231 1.00 8.84 105 ILE C N 1
ATOM 4347 C CA . ILE C 1 117 ? 58.689 18.060 25.443 1.00 8.78 105 ILE C CA 1
ATOM 4348 C C . ILE C 1 117 ? 59.744 17.487 24.511 1.00 8.99 105 ILE C C 1
ATOM 4349 O O . ILE C 1 117 ? 60.570 18.209 23.946 1.00 7.88 105 ILE C O 1
ATOM 4354 N N . LYS C 1 118 ? 59.734 16.173 24.391 1.00 9.83 106 LYS C N 1
ATOM 4355 C CA . LYS C 1 118 ? 60.642 15.491 23.476 1.00 11.06 106 LYS C CA 1
ATOM 4356 C C . LYS C 1 118 ? 60.469 15.941 22.013 1.00 11.40 106 LYS C C 1
ATOM 4357 O O . LYS C 1 118 ? 61.437 16.215 21.310 1.00 11.61 106 LYS C O 1
ATOM 4363 N N . ILE C 1 119 ? 59.226 16.080 21.581 1.00 12.21 107 ILE C N 1
ATOM 4364 C CA . ILE C 1 119 ? 58.934 16.462 20.184 1.00 12.26 107 ILE C CA 1
ATOM 4365 C C . ILE C 1 119 ? 59.343 17.899 19.912 1.00 12.36 107 ILE C C 1
ATOM 4366 O O . ILE C 1 119 ? 59.868 18.198 18.853 1.00 12.49 107 ILE C O 1
ATOM 4371 N N . VAL C 1 120 ? 59.082 18.777 20.870 1.00 12.65 108 VAL C N 1
ATOM 4372 C CA . VAL C 1 120 ? 59.534 20.153 20.794 1.00 13.31 108 VAL C CA 1
ATOM 4373 C C . VAL C 1 120 ? 61.071 20.220 20.691 1.00 13.79 108 VAL C C 1
ATOM 4374 O O . VAL C 1 120 ? 61.651 20.790 19.757 1.00 13.33 108 VAL C O 1
ATOM 4378 N N . ARG C 1 121 ? 61.724 19.605 21.668 1.00 14.25 109 ARG C N 1
ATOM 4379 C CA . ARG C 1 121 ? 63.179 19.536 21.688 1.00 13.88 109 ARG C CA 1
ATOM 4380 C C . ARG C 1 121 ? 63.724 19.135 20.334 1.00 13.38 109 ARG C C 1
ATOM 4381 O O . ARG C 1 121 ? 64.751 19.649 19.940 1.00 12.77 109 ARG C O 1
ATOM 4389 N N . ASN C 1 122 ? 63.018 18.251 19.630 1.00 12.95 110 ASN C N 1
ATOM 4390 C CA . ASN C 1 122 ? 63.460 17.769 18.321 1.00 12.55 110 ASN C CA 1
ATOM 4391 C C . ASN C 1 122 ? 63.370 18.798 17.190 1.00 12.35 110 ASN C C 1
ATOM 4392 O O . ASN C 1 122 ? 64.339 18.941 16.434 1.00 11.81 110 ASN C O 1
ATOM 4397 N N . TYR C 1 123 ? 62.233 19.501 17.097 1.00 11.86 111 TYR C N 1
ATOM 4398 C CA . TYR C 1 123 ? 61.907 20.359 15.950 1.00 12.29 111 TYR C CA 1
ATOM 4399 C C . TYR C 1 123 ? 62.310 21.828 16.094 1.00 12.40 111 TYR C C 1
ATOM 4400 O O . TYR C 1 123 ? 62.354 22.603 15.097 1.00 11.43 111 TYR C O 1
ATOM 4409 N N . LEU C 1 124 ? 62.642 22.163 17.342 1.00 12.52 112 LEU C N 1
ATOM 4410 C CA . LEU C 1 124 ? 63.035 23.497 17.782 1.00 12.19 112 LEU C CA 1
ATOM 4411 C C . LEU C 1 124 ? 64.324 24.034 17.173 1.00 12.22 112 LEU C C 1
ATOM 4412 O O . LEU C 1 124 ? 64.330 25.156 16.695 1.00 12.39 112 LEU C O 1
ATOM 4417 N N . PRO C 1 125 ? 65.417 23.269 17.196 1.00 12.61 113 PRO C N 1
ATOM 4418 C CA . PRO C 1 125 ? 66.681 23.739 16.567 1.00 12.84 113 PRO C CA 1
ATOM 4419 C C . PRO C 1 125 ? 66.583 24.286 15.124 1.00 12.86 113 PRO C C 1
ATOM 4420 O O . PRO C 1 125 ? 67.156 25.334 14.849 1.00 13.08 113 PRO C O 1
ATOM 4424 N N . ALA C 1 126 ? 65.855 23.616 14.234 1.00 12.83 114 ALA C N 1
ATOM 4425 C CA . ALA C 1 126 ? 65.695 24.106 12.861 1.00 12.99 114 ALA C CA 1
ATOM 4426 C C . ALA C 1 126 ? 64.836 25.386 12.762 1.00 13.10 114 ALA C C 1
ATOM 4427 O O . ALA C 1 126 ? 65.023 26.194 11.855 1.00 13.24 114 ALA C O 1
ATOM 4429 N N . MET C 1 127 ? 63.912 25.590 13.689 1.00 13.22 115 MET C N 1
ATOM 4430 C CA . MET C 1 127 ? 63.187 26.873 13.748 1.00 13.70 115 MET C CA 1
ATOM 4431 C C . MET C 1 127 ? 64.109 28.039 14.168 1.00 14.07 115 MET C C 1
ATOM 4432 O O . MET C 1 127 ? 64.033 29.120 13.575 1.00 13.69 115 MET C O 1
ATOM 4437 N N . LYS C 1 128 ? 64.968 27.810 15.175 1.00 14.38 116 LYS C N 1
ATOM 4438 C CA . LYS C 1 128 ? 65.992 28.789 15.587 1.00 14.62 116 LYS C CA 1
ATOM 4439 C C . LYS C 1 128 ? 66.910 29.150 14.438 1.00 15.36 116 LYS C C 1
ATOM 4440 O O . LYS C 1 128 ? 67.194 30.321 14.207 1.00 16.81 116 LYS C O 1
ATOM 4446 N N . GLU C 1 129 ? 67.365 28.137 13.714 1.00 15.36 117 GLU C N 1
ATOM 4447 C CA . GLU C 1 129 ? 68.218 28.322 12.556 1.00 15.34 117 GLU C CA 1
ATOM 4448 C C . GLU C 1 129 ? 67.588 29.263 11.533 1.00 14.75 117 GLU C C 1
ATOM 4449 O O . GLU C 1 129 ? 68.276 30.104 10.983 1.00 15.47 117 GLU C O 1
ATOM 4455 N N . LYS C 1 130 ? 66.294 29.103 11.269 1.00 14.27 118 LYS C N 1
ATOM 4456 C CA . LYS C 1 130 ? 65.570 29.924 10.262 1.00 13.83 118 LYS C CA 1
ATOM 4457 C C . LYS C 1 130 ? 65.124 31.281 10.769 1.00 13.74 118 LYS C C 1
ATOM 4458 O O . LYS C 1 130 ? 64.672 32.121 9.962 1.00 13.98 118 LYS C O 1
ATOM 4464 N N . GLY C 1 131 ? 65.178 31.483 12.092 1.00 12.76 119 GLY C N 1
ATOM 4465 C CA . GLY C 1 131 ? 64.699 32.719 12.709 1.00 12.00 119 GLY C CA 1
ATOM 4466 C C . GLY C 1 131 ? 63.196 32.901 12.731 1.00 11.27 119 GLY C C 1
ATOM 4467 O O . GLY C 1 131 ? 62.715 33.992 13.058 1.00 11.09 119 GLY C O 1
ATOM 4468 N N . TRP C 1 132 ? 62.458 31.840 12.401 1.00 10.70 120 TRP C N 1
ATOM 4469 C CA . TRP C 1 132 ? 60.984 31.873 12.377 1.00 10.81 120 TRP C CA 1
ATOM 4470 C C . TRP C 1 132 ? 60.417 30.550 12.854 1.00 10.14 120 TRP C C 1
ATOM 4471 O O . TRP C 1 132 ? 60.905 29.490 12.414 1.00 9.55 120 TRP C O 1
ATOM 4482 N N . GLY C 1 133 ? 59.384 30.590 13.710 1.00 8.67 121 GLY C N 1
ATOM 4483 C CA . GLY C 1 133 ? 58.735 29.343 14.130 1.00 8.29 121 GLY C CA 1
ATOM 4484 C C . GLY C 1 133 ? 57.381 29.466 14.778 1.00 7.60 121 GLY C C 1
ATOM 4485 O O . GLY C 1 133 ? 57.009 30.516 15.250 1.00 8.21 121 GLY C O 1
ATOM 4486 N N . ARG C 1 134 ? 56.628 28.381 14.811 1.00 7.11 122 ARG C N 1
ATOM 4487 C CA . ARG C 1 134 ? 55.343 28.416 15.467 1.00 7.09 122 ARG C CA 1
ATOM 4488 C C . ARG C 1 134 ? 55.079 27.101 16.180 1.00 7.59 122 ARG C C 1
ATOM 4489 O O . ARG C 1 134 ? 55.098 26.038 15.546 1.00 6.14 122 ARG C O 1
ATOM 4497 N N . ILE C 1 135 ? 54.864 27.200 17.507 1.00 8.06 123 ILE C N 1
ATOM 4498 C CA . ILE C 1 135 ? 54.364 26.099 18.288 1.00 8.33 123 ILE C CA 1
ATOM 4499 C C . ILE C 1 135 ? 53.001 26.423 18.848 1.00 8.39 123 ILE C C 1
ATOM 4500 O O . ILE C 1 135 ? 52.828 27.464 19.449 1.00 8.49 123 ILE C O 1
ATOM 4505 N N . VAL C 1 136 ? 52.046 25.522 18.653 1.00 8.77 124 VAL C N 1
ATOM 4506 C CA . VAL C 1 136 ? 50.689 25.701 19.152 1.00 9.75 124 VAL C CA 1
ATOM 4507 C C . VAL C 1 136 ? 50.234 24.393 19.821 1.00 9.83 124 VAL C C 1
ATOM 4508 O O . VAL C 1 136 ? 50.245 23.335 19.179 1.00 8.98 124 VAL C O 1
ATOM 4512 N N . ALA C 1 137 ? 49.849 24.456 21.105 1.00 9.94 125 ALA C N 1
ATOM 4513 C CA . ALA C 1 137 ? 49.357 23.267 21.781 1.00 10.15 125 ALA C CA 1
ATOM 4514 C C . ALA C 1 137 ? 47.866 23.371 21.899 1.00 10.15 125 ALA C C 1
ATOM 4515 O O . ALA C 1 137 ? 47.351 24.409 22.291 1.00 11.11 125 ALA C O 1
ATOM 4517 N N . ILE C 1 138 ? 47.153 22.320 21.525 1.00 10.28 126 ILE C N 1
ATOM 4518 C CA . ILE C 1 138 ? 45.712 22.298 21.773 1.00 10.09 126 ILE C CA 1
ATOM 4519 C C . ILE C 1 138 ? 45.525 21.647 23.087 1.00 10.56 126 ILE C C 1
ATOM 4520 O O . ILE C 1 138 ? 45.928 20.508 23.280 1.00 10.55 126 ILE C O 1
ATOM 4525 N N . THR C 1 139 ? 44.921 22.385 24.006 1.00 11.55 127 THR C N 1
ATOM 4526 C CA . THR C 1 139 ? 44.747 21.893 25.359 1.00 11.65 127 THR C CA 1
ATOM 4527 C C . THR C 1 139 ? 43.244 21.835 25.628 1.00 12.28 127 THR C C 1
ATOM 4528 O O . THR C 1 139 ? 42.540 21.132 24.886 1.00 10.96 127 THR C O 1
ATOM 4532 N N . SER C 1 140 ? 42.764 22.553 26.666 1.00 13.12 128 SER C N 1
ATOM 4533 C CA . SER C 1 140 ? 41.339 22.552 27.046 1.00 13.40 128 SER C CA 1
ATOM 4534 C C . SER C 1 140 ? 40.925 23.743 27.887 1.00 13.79 128 SER C C 1
ATOM 4535 O O . SER C 1 140 ? 41.673 24.218 28.725 1.00 14.04 128 SER C O 1
ATOM 4538 N N . PHE C 1 141 ? 39.695 24.186 27.737 1.00 14.02 129 PHE C N 1
ATOM 4539 C CA . PHE C 1 141 ? 39.240 25.275 28.569 1.00 14.68 129 PHE C CA 1
ATOM 4540 C C . PHE C 1 141 ? 39.192 24.816 30.064 1.00 15.74 129 PHE C C 1
ATOM 4541 O O . PHE C 1 141 ? 39.148 25.636 30.990 1.00 15.50 129 PHE C O 1
ATOM 4549 N N . SER C 1 142 ? 39.175 23.501 30.278 1.00 17.11 130 SER C N 1
ATOM 4550 C CA . SER C 1 142 ? 39.269 22.899 31.607 1.00 18.05 130 SER C CA 1
ATOM 4551 C C . SER C 1 142 ? 40.571 23.324 32.337 1.00 18.82 130 SER C C 1
ATOM 4552 O O . SER C 1 142 ? 40.730 23.149 33.516 1.00 18.36 130 SER C O 1
ATOM 4555 N N . VAL C 1 143 ? 41.521 23.854 31.593 1.00 20.11 131 VAL C N 1
ATOM 4556 C CA . VAL C 1 143 ? 42.738 24.402 32.148 1.00 20.62 131 VAL C CA 1
ATOM 4557 C C . VAL C 1 143 ? 42.474 25.586 33.066 1.00 20.98 131 VAL C C 1
ATOM 4558 O O . VAL C 1 143 ? 43.152 25.709 34.062 1.00 22.20 131 VAL C O 1
ATOM 4562 N N . ILE C 1 144 ? 41.557 26.489 32.703 1.00 20.98 132 ILE C N 1
ATOM 4563 C CA . ILE C 1 144 ? 41.173 27.611 33.588 1.00 20.89 132 ILE C CA 1
ATOM 4564 C C . ILE C 1 144 ? 39.860 27.403 34.297 1.00 20.31 132 ILE C C 1
ATOM 4565 O O . ILE C 1 144 ? 39.515 28.197 35.163 1.00 20.81 132 ILE C O 1
ATOM 4570 N N . SER C 1 145 ? 39.090 26.416 33.874 1.00 19.66 133 SER C N 1
ATOM 4571 C CA . SER C 1 145 ? 37.806 26.146 34.480 1.00 19.12 133 SER C CA 1
ATOM 4572 C C . SER C 1 145 ? 37.723 24.650 34.586 1.00 19.12 133 SER C C 1
ATOM 4573 O O . SER C 1 145 ? 36.903 24.028 33.911 1.00 19.85 133 SER C O 1
ATOM 4576 N N . PRO C 1 146 ? 38.602 24.078 35.415 1.00 19.38 134 PRO C N 1
ATOM 4577 C CA . PRO C 1 146 ? 38.650 22.624 35.653 1.00 19.28 134 PRO C CA 1
ATOM 4578 C C . PRO C 1 146 ? 37.335 21.938 35.972 1.00 19.41 134 PRO C C 1
ATOM 4579 O O . PRO C 1 146 ? 36.636 22.345 36.923 1.00 19.56 134 PRO C O 1
ATOM 4583 N N . ILE C 1 147 ? 37.043 20.905 35.168 1.00 19.77 135 ILE C N 1
ATOM 4584 C CA . ILE C 1 147 ? 35.890 19.987 35.340 1.00 19.61 135 ILE C CA 1
ATOM 4585 C C . ILE C 1 147 ? 36.219 18.887 36.367 1.00 19.40 135 ILE C C 1
ATOM 4586 O O . ILE C 1 147 ? 37.340 18.359 36.419 1.00 19.46 135 ILE C O 1
ATOM 4591 N N . GLU C 1 148 ? 35.215 18.504 37.143 1.00 19.09 136 GLU C N 1
ATOM 4592 C CA . GLU C 1 148 ? 35.454 17.877 38.434 1.00 18.22 136 GLU C CA 1
ATOM 4593 C C . GLU C 1 148 ? 36.061 16.506 38.416 1.00 17.24 136 GLU C C 1
ATOM 4594 O O . GLU C 1 148 ? 36.683 16.093 39.409 1.00 17.95 136 GLU C O 1
ATOM 4600 N N . ASN C 1 149 ? 35.901 15.775 37.326 1.00 15.73 137 ASN C N 1
ATOM 4601 C CA . ASN C 1 149 ? 36.486 14.414 37.310 1.00 14.13 137 ASN C CA 1
ATOM 4602 C C . ASN C 1 149 ? 37.568 14.259 36.224 1.00 13.02 137 ASN C C 1
ATOM 4603 O O . ASN C 1 149 ? 37.841 13.162 35.779 1.00 12.63 137 ASN C O 1
ATOM 4608 N N . LEU C 1 150 ? 38.212 15.360 35.835 1.00 11.68 138 LEU C N 1
ATOM 4609 C CA . LEU C 1 150 ? 39.283 15.301 34.836 1.00 11.62 138 LEU C CA 1
ATOM 4610 C C . LEU C 1 150 ? 40.637 15.527 35.457 1.00 11.25 138 LEU C C 1
ATOM 4611 O O . LEU C 1 150 ? 41.430 16.286 34.939 1.00 11.52 138 LEU C O 1
ATOM 4616 N N . TYR C 1 151 ? 40.866 14.862 36.583 1.00 10.79 139 TYR C N 1
ATOM 4617 C CA . TYR C 1 151 ? 42.100 14.946 37.359 1.00 10.03 139 TYR C CA 1
ATOM 4618 C C . TYR C 1 151 ? 43.391 14.776 36.554 1.00 10.73 139 TYR C C 1
ATOM 4619 O O . TYR C 1 151 ? 44.378 15.464 36.833 1.00 10.51 139 TYR C O 1
ATOM 4628 N N . THR C 1 152 ? 43.408 13.783 35.648 1.00 11.45 140 THR C N 1
ATOM 4629 C CA . THR C 1 152 ? 44.620 13.444 34.856 1.00 11.85 140 THR C CA 1
ATOM 4630 C C . THR C 1 152 ? 44.903 14.457 33.742 1.00 12.06 140 THR C C 1
ATOM 4631 O O . THR C 1 152 ? 46.060 14.833 33.526 1.00 12.22 140 THR C O 1
ATOM 4635 N N . SER C 1 153 ? 43.862 14.913 33.050 1.00 12.25 141 SER C N 1
ATOM 4636 C CA . SER C 1 153 ? 44.036 15.890 31.972 1.00 12.76 141 SER C CA 1
ATOM 4637 C C . SER C 1 153 ? 44.231 17.317 32.522 1.00 12.78 141 SER C C 1
ATOM 4638 O O . SER C 1 153 ? 45.035 18.099 32.023 1.00 11.98 141 SER C O 1
ATOM 4641 N N . ASN C 1 154 ? 43.484 17.649 33.566 1.00 13.21 142 ASN C N 1
ATOM 4642 C CA . ASN C 1 154 ? 43.623 18.955 34.180 1.00 13.81 142 ASN C CA 1
ATOM 4643 C C . ASN C 1 154 ? 45.098 19.172 34.577 1.00 13.81 142 ASN C C 1
ATOM 4644 O O . ASN C 1 154 ? 45.747 20.096 34.050 1.00 14.24 142 ASN C O 1
ATOM 4649 N N . SER C 1 155 ? 45.646 18.273 35.414 1.00 12.49 143 SER C N 1
ATOM 4650 C CA . SER C 1 155 ? 47.030 18.426 35.908 1.00 10.91 143 SER C CA 1
ATOM 4651 C C . SER C 1 155 ? 48.114 18.302 34.824 1.00 10.89 143 SER C C 1
ATOM 4652 O O . SER C 1 155 ? 49.113 19.029 34.856 1.00 10.10 143 SER C O 1
ATOM 4655 N N . ALA C 1 156 ? 47.937 17.392 33.869 1.00 11.39 144 ALA C N 1
ATOM 4656 C CA . ALA C 1 156 ? 48.939 17.253 32.756 1.00 11.34 144 ALA C CA 1
ATOM 4657 C C . ALA C 1 156 ? 48.934 18.400 31.782 1.00 11.46 144 ALA C C 1
ATOM 4658 O O . ALA C 1 156 ? 49.980 18.773 31.284 1.00 10.71 144 ALA C O 1
ATOM 4660 N N . ARG C 1 157 ? 47.762 18.961 31.511 1.00 13.00 145 ARG C N 1
ATOM 4661 C CA . ARG C 1 157 ? 47.656 20.131 30.639 1.00 14.39 145 ARG C CA 1
ATOM 4662 C C . ARG C 1 157 ? 48.174 21.400 31.312 1.00 14.73 145 ARG C C 1
ATOM 4663 O O . ARG C 1 157 ? 48.692 22.310 30.651 1.00 15.74 145 ARG C O 1
ATOM 4671 N N . MET C 1 158 ? 48.060 21.469 32.624 1.00 15.16 146 MET C N 1
ATOM 4672 C CA . MET C 1 158 ? 48.644 22.593 33.382 1.00 15.87 146 MET C CA 1
ATOM 4673 C C . MET C 1 158 ? 50.138 22.526 33.348 1.00 15.19 146 MET C C 1
ATOM 4674 O O . MET C 1 158 ? 50.809 23.537 33.239 1.00 15.29 146 MET C O 1
ATOM 4679 N N . ALA C 1 159 ? 50.640 21.304 33.473 1.00 14.59 147 ALA C N 1
ATOM 4680 C CA . ALA C 1 159 ? 52.055 21.043 33.364 1.00 13.98 147 ALA C CA 1
ATOM 4681 C C . ALA C 1 159 ? 52.587 21.514 31.993 1.00 13.70 147 ALA C C 1
ATOM 4682 O O . ALA C 1 159 ? 53.526 22.296 31.924 1.00 13.66 147 ALA C O 1
ATOM 4684 N N . LEU C 1 160 ? 51.978 21.072 30.903 1.00 13.37 148 LEU C N 1
ATOM 4685 C CA . LEU C 1 160 ? 52.446 21.488 29.573 1.00 12.57 148 LEU C CA 1
ATOM 4686 C C . LEU C 1 160 ? 52.257 23.000 29.376 1.00 12.01 148 LEU C C 1
ATOM 4687 O O . LEU C 1 160 ? 53.105 23.697 28.856 1.00 10.07 148 LEU C O 1
ATOM 4692 N N . THR C 1 161 ? 51.145 23.536 29.843 1.00 12.33 149 THR C N 1
ATOM 4693 C CA . THR C 1 161 ? 50.950 24.977 29.710 1.00 12.40 149 THR C CA 1
ATOM 4694 C C . THR C 1 161 ? 52.056 25.763 30.433 1.00 12.31 149 THR C C 1
ATOM 4695 O O . THR C 1 161 ? 52.606 26.730 29.885 1.00 12.92 149 THR C O 1
ATOM 4699 N N . GLY C 1 162 ? 52.398 25.332 31.637 1.00 11.45 150 GLY C N 1
ATOM 4700 C CA . GLY C 1 162 ? 53.525 25.923 32.357 1.00 11.26 150 GLY C CA 1
ATOM 4701 C C . GLY C 1 162 ? 54.849 25.800 31.630 1.00 10.71 150 GLY C C 1
ATOM 4702 O O . GLY C 1 162 ? 55.610 26.767 31.534 1.00 10.22 150 GLY C O 1
ATOM 4703 N N . PHE C 1 163 ? 55.121 24.616 31.109 1.00 10.52 151 PHE C N 1
ATOM 4704 C CA . PHE C 1 163 ? 56.324 24.420 30.329 1.00 10.70 151 PHE C CA 1
ATOM 4705 C C . PHE C 1 163 ? 56.384 25.395 29.175 1.00 10.31 151 PHE C C 1
ATOM 4706 O O . PHE C 1 163 ? 57.404 26.049 28.966 1.00 11.13 151 PHE C O 1
ATOM 4714 N N . LEU C 1 164 ? 55.302 25.503 28.425 1.00 9.78 152 LEU C N 1
ATOM 4715 C CA . LEU C 1 164 ? 55.348 26.291 27.203 1.00 9.38 152 LEU C CA 1
ATOM 4716 C C . LEU C 1 164 ? 55.499 27.755 27.518 1.00 9.44 152 LEU C C 1
ATOM 4717 O O . LEU C 1 164 ? 56.167 28.481 26.788 1.00 10.37 152 LEU C O 1
ATOM 4722 N N . LYS C 1 165 ? 54.875 28.211 28.593 1.00 8.92 153 LYS C N 1
ATOM 4723 C CA . LYS C 1 165 ? 55.018 29.627 28.965 1.00 8.34 153 LYS C CA 1
ATOM 4724 C C . LYS C 1 165 ? 56.504 29.948 29.293 1.00 8.39 153 LYS C C 1
ATOM 4725 O O . LYS C 1 165 ? 57.020 30.996 28.896 1.00 7.11 153 LYS C O 1
ATOM 4731 N N . THR C 1 166 ? 57.170 29.050 30.019 1.00 8.49 154 THR C N 1
ATOM 4732 C CA . THR C 1 166 ? 58.529 29.296 30.404 1.00 8.54 154 THR C CA 1
ATOM 4733 C C . THR C 1 166 ? 59.367 29.282 29.131 1.00 9.83 154 THR C C 1
ATOM 4734 O O . THR C 1 166 ? 60.271 30.103 28.960 1.00 10.11 154 THR C O 1
ATOM 4738 N N . LEU C 1 167 ? 59.040 28.359 28.224 1.00 10.77 155 LEU C N 1
ATOM 4739 C CA . LEU C 1 167 ? 59.733 28.235 26.951 1.00 10.80 155 LEU C CA 1
ATOM 4740 C C . LEU C 1 167 ? 59.625 29.498 26.132 1.00 11.01 155 LEU C C 1
ATOM 4741 O O . LEU C 1 167 ? 60.618 29.934 25.517 1.00 10.62 155 LEU C O 1
ATOM 4746 N N . SER C 1 168 ? 58.416 30.069 26.126 1.00 10.79 156 SER C N 1
ATOM 4747 C CA . SER C 1 168 ? 58.065 31.173 25.251 1.00 10.32 156 SER C CA 1
ATOM 4748 C C . SER C 1 168 ? 58.982 32.351 25.487 1.00 11.22 156 SER C C 1
ATOM 4749 O O . SER C 1 168 ? 59.327 33.063 24.548 1.00 11.62 156 SER C O 1
ATOM 4752 N N . PHE C 1 169 ? 59.432 32.506 26.726 1.00 11.91 157 PHE C N 1
ATOM 4753 C CA . PHE C 1 169 ? 60.411 33.540 27.081 1.00 12.51 157 PHE C CA 1
ATOM 4754 C C . PHE C 1 169 ? 61.737 33.390 26.297 1.00 13.41 157 PHE C C 1
ATOM 4755 O O . PHE C 1 169 ? 62.278 34.356 25.766 1.00 13.99 157 PHE C O 1
ATOM 4763 N N . GLU C 1 170 ? 62.247 32.169 26.231 1.00 13.66 158 GLU C N 1
ATOM 4764 C CA . GLU C 1 170 ? 63.561 31.909 25.707 1.00 14.21 158 GLU C CA 1
ATOM 4765 C C . GLU C 1 170 ? 63.647 31.892 24.162 1.00 14.37 158 GLU C C 1
ATOM 4766 O O . GLU C 1 170 ? 64.688 32.266 23.566 1.00 13.99 158 GLU C O 1
ATOM 4772 N N . VAL C 1 171 ? 62.561 31.488 23.502 1.00 14.15 159 VAL C N 1
ATOM 4773 C CA . VAL C 1 171 ? 62.569 31.362 22.039 1.00 13.69 159 VAL C CA 1
ATOM 4774 C C . VAL C 1 171 ? 62.016 32.598 21.319 1.00 14.19 159 VAL C C 1
ATOM 4775 O O . VAL C 1 171 ? 62.080 32.694 20.080 1.00 15.00 159 VAL C O 1
ATOM 4779 N N . ALA C 1 172 ? 61.452 33.511 22.103 1.00 14.21 160 ALA C N 1
ATOM 4780 C CA . ALA C 1 172 ? 60.889 34.765 21.613 1.00 14.02 160 ALA C CA 1
ATOM 4781 C C . ALA C 1 172 ? 61.826 35.563 20.748 1.00 13.98 160 ALA C C 1
ATOM 4782 O O . ALA C 1 172 ? 61.404 36.021 19.703 1.00 14.33 160 ALA C O 1
ATOM 4784 N N . PRO C 1 173 ? 63.072 35.768 21.171 1.00 14.05 161 PRO C N 1
ATOM 4785 C CA . PRO C 1 173 ? 64.015 36.517 20.349 1.00 14.18 161 PRO C CA 1
ATOM 4786 C C . PRO C 1 173 ? 64.387 35.831 19.052 1.00 14.35 161 PRO C C 1
ATOM 4787 O O . PRO C 1 173 ? 64.936 36.476 18.196 1.00 15.15 161 PRO C O 1
ATOM 4791 N N . TYR C 1 174 ? 64.083 34.549 18.898 1.00 14.76 162 TYR C N 1
ATOM 4792 C CA . TYR C 1 174 ? 64.461 33.820 17.715 1.00 14.91 162 TYR C CA 1
ATOM 4793 C C . TYR C 1 174 ? 63.338 33.814 16.679 1.00 14.93 162 TYR C C 1
ATOM 4794 O O . TYR C 1 174 ? 63.465 33.184 15.638 1.00 15.38 162 TYR C O 1
ATOM 4803 N N . GLY C 1 175 ? 62.254 34.528 16.957 1.00 14.66 163 GLY C N 1
ATOM 4804 C CA . GLY C 1 175 ? 61.141 34.672 16.007 1.00 14.96 163 GLY C CA 1
ATOM 4805 C C . GLY C 1 175 ? 60.127 33.542 16.057 1.00 14.84 163 GLY C C 1
ATOM 4806 O O . GLY C 1 175 ? 59.361 33.340 15.101 1.00 15.89 163 GLY C O 1
ATOM 4807 N N . ILE C 1 176 ? 60.144 32.805 17.165 1.00 13.82 164 ILE C N 1
ATOM 4808 C CA . ILE C 1 176 ? 59.278 31.666 17.374 1.00 13.44 164 ILE C CA 1
ATOM 4809 C C . ILE C 1 176 ? 58.228 32.049 18.409 1.00 13.63 164 ILE C C 1
ATOM 4810 O O . ILE C 1 176 ? 58.559 32.480 19.541 1.00 13.40 164 ILE C O 1
ATOM 4815 N N . THR C 1 177 ? 56.958 31.883 18.055 1.00 13.20 165 THR C N 1
ATOM 4816 C CA . THR C 1 177 ? 55.904 32.034 19.060 1.00 12.60 165 THR C CA 1
ATOM 4817 C C . THR C 1 177 ? 55.520 30.649 19.666 1.00 12.37 165 THR C C 1
ATOM 4818 O O . THR C 1 177 ? 55.695 29.597 19.036 1.00 12.99 165 THR C O 1
ATOM 4822 N N . VAL C 1 178 ? 54.995 30.694 20.888 1.00 11.37 166 VAL C N 1
ATOM 4823 C CA . VAL C 1 178 ? 54.626 29.531 21.669 1.00 10.89 166 VAL C CA 1
ATOM 4824 C C . VAL C 1 178 ? 53.296 29.822 22.351 1.00 10.51 166 VAL C C 1
ATOM 4825 O O . VAL C 1 178 ? 53.262 30.646 23.205 1.00 10.63 166 VAL C O 1
ATOM 4829 N N . ASN C 1 179 ? 52.215 29.153 21.960 1.00 10.97 167 ASN C N 1
ATOM 4830 C CA . ASN C 1 179 ? 50.863 29.435 22.460 1.00 11.03 167 ASN C CA 1
ATOM 4831 C C . ASN C 1 179 ? 50.011 28.180 22.569 1.00 11.32 167 ASN C C 1
ATOM 4832 O O . ASN C 1 179 ? 50.240 27.205 21.886 1.00 11.08 167 ASN C O 1
ATOM 4837 N N . CYS C 1 180 ? 48.992 28.232 23.416 1.00 11.69 168 CYS C N 1
ATOM 4838 C CA . CYS C 1 180 ? 48.029 27.159 23.499 1.00 12.67 168 CYS C CA 1
ATOM 4839 C C . CYS C 1 180 ? 46.684 27.679 22.987 1.00 11.89 168 CYS C C 1
ATOM 4840 O O . CYS C 1 180 ? 46.426 28.868 23.036 1.00 11.98 168 CYS C O 1
ATOM 4843 N N . VAL C 1 181 ? 45.850 26.779 22.483 1.00 11.11 169 VAL C N 1
ATOM 4844 C CA . VAL C 1 181 ? 44.463 27.080 22.162 1.00 10.97 169 VAL C CA 1
ATOM 4845 C C . VAL C 1 181 ? 43.670 26.151 23.078 1.00 10.72 169 VAL C C 1
ATOM 4846 O O . VAL C 1 181 ? 43.942 24.954 23.116 1.00 10.20 169 VAL C O 1
ATOM 4850 N N . ALA C 1 182 ? 42.717 26.694 23.825 1.00 11.09 170 ALA C N 1
ATOM 4851 C CA . ALA C 1 182 ? 41.991 25.907 24.840 1.00 12.03 170 ALA C CA 1
ATOM 4852 C C . ALA C 1 182 ? 40.534 25.770 24.441 1.00 12.19 170 ALA C C 1
ATOM 4853 O O . ALA C 1 182 ? 39.712 26.594 24.812 1.00 12.67 170 ALA C O 1
ATOM 4855 N N . PRO C 1 183 ? 40.178 24.743 23.685 1.00 12.85 171 PRO C N 1
ATOM 4856 C CA . PRO C 1 183 ? 38.832 24.740 23.125 1.00 13.10 171 PRO C CA 1
ATOM 4857 C C . PRO C 1 183 ? 37.920 24.268 24.213 1.00 12.47 171 PRO C C 1
ATOM 4858 O O . PRO C 1 183 ? 38.360 23.528 25.053 1.00 11.64 171 PRO C O 1
ATOM 4862 N N . GLY C 1 184 ? 36.700 24.791 24.223 1.00 13.18 172 GLY C N 1
ATOM 4863 C CA . GLY C 1 184 ? 35.611 24.266 25.016 1.00 13.97 172 GLY C CA 1
ATOM 4864 C C . GLY C 1 184 ? 34.933 23.101 24.331 1.00 14.69 172 GLY C C 1
ATOM 4865 O O . GLY C 1 184 ? 35.529 22.401 23.536 1.00 13.04 172 GLY C O 1
ATOM 4866 N N . TRP C 1 185 ? 33.668 22.877 24.645 1.00 16.54 173 TRP C N 1
ATOM 4867 C CA . TRP C 1 185 ? 32.987 21.719 24.065 1.00 18.29 173 TRP C CA 1
ATOM 4868 C C . TRP C 1 185 ? 32.942 21.828 22.528 1.00 18.83 173 TRP C C 1
ATOM 4869 O O . TRP C 1 185 ? 32.426 22.798 21.952 1.00 19.00 173 TRP C O 1
ATOM 4880 N N . THR C 1 186 ? 33.510 20.833 21.869 1.00 18.99 174 THR C N 1
ATOM 4881 C CA . THR C 1 186 ? 33.511 20.796 20.428 1.00 19.01 174 THR C CA 1
ATOM 4882 C C . THR C 1 186 ? 32.768 19.567 19.946 1.00 20.34 174 THR C C 1
ATOM 4883 O O . THR C 1 186 ? 32.907 18.500 20.521 1.00 20.14 174 THR C O 1
ATOM 4887 N N . GLU C 1 187 ? 31.994 19.718 18.875 1.00 22.04 175 GLU C N 1
ATOM 4888 C CA . GLU C 1 187 ? 31.284 18.589 18.268 1.00 23.56 175 GLU C CA 1
ATOM 4889 C C . GLU C 1 187 ? 32.176 17.702 17.381 1.00 24.83 175 GLU C C 1
ATOM 4890 O O . GLU C 1 187 ? 31.918 17.566 16.195 1.00 25.07 175 GLU C O 1
ATOM 4896 N N . THR C 1 188 ? 33.206 17.076 17.956 1.00 26.69 176 THR C N 1
ATOM 4897 C CA . THR C 1 188 ? 33.968 16.046 17.225 1.00 27.74 176 THR C CA 1
ATOM 4898 C C . THR C 1 188 ? 33.186 14.752 17.349 1.00 29.54 176 THR C C 1
ATOM 4899 O O . THR C 1 188 ? 32.435 14.561 18.321 1.00 30.27 176 THR C O 1
ATOM 4903 N N . GLU C 1 189 ? 33.364 13.861 16.375 1.00 31.12 177 GLU C N 1
ATOM 4904 C CA . GLU C 1 189 ? 32.644 12.578 16.395 1.00 32.09 177 GLU C CA 1
ATOM 4905 C C . GLU C 1 189 ? 32.955 11.727 17.638 1.00 33.15 177 GLU C C 1
ATOM 4906 O O . GLU C 1 189 ? 32.093 10.961 18.065 1.00 32.70 177 GLU C O 1
ATOM 4912 N N . ARG C 1 190 ? 34.140 11.910 18.243 1.00 34.70 178 ARG C N 1
ATOM 4913 C CA . ARG C 1 190 ? 34.449 11.321 19.565 1.00 35.75 178 ARG C CA 1
ATOM 4914 C C . ARG C 1 190 ? 33.445 11.777 20.653 1.00 36.44 178 ARG C C 1
ATOM 4915 O O . ARG C 1 190 ? 32.984 10.966 21.460 1.00 36.84 178 ARG C O 1
ATOM 4923 N N . VAL C 1 191 ? 33.131 13.075 20.671 1.00 37.04 179 VAL C N 1
ATOM 4924 C CA . VAL C 1 191 ? 32.247 13.664 21.686 1.00 37.22 179 VAL C CA 1
ATOM 4925 C C . VAL C 1 191 ? 30.787 13.275 21.423 1.00 37.37 179 VAL C C 1
ATOM 4926 O O . VAL C 1 191 ? 30.038 12.976 22.357 1.00 37.45 179 VAL C O 1
ATOM 4930 N N . LYS C 1 192 ? 30.394 13.255 20.151 1.00 37.61 180 LYS C N 1
ATOM 4931 C CA . LYS C 1 192 ? 29.074 12.738 19.757 1.00 37.93 180 LYS C CA 1
ATOM 4932 C C . LYS C 1 192 ? 28.913 11.219 19.979 1.00 38.58 180 LYS C C 1
ATOM 4933 O O . LYS C 1 192 ? 27.995 10.593 19.431 1.00 38.38 180 LYS C O 1
ATOM 4939 N N . GLU C 1 193 ? 29.833 10.627 20.743 1.00 39.24 181 GLU C N 1
ATOM 4940 C CA . GLU C 1 193 ? 29.764 9.225 21.142 1.00 39.53 181 GLU C CA 1
ATOM 4941 C C . GLU C 1 193 ? 29.950 9.084 22.659 1.00 39.98 181 GLU C C 1
ATOM 4942 O O . GLU C 1 193 ? 29.289 8.272 23.286 1.00 40.23 181 GLU C O 1
ATOM 4944 N N . LEU C 1 194 ? 30.846 9.881 23.238 1.00 40.46 182 LEU C N 1
ATOM 4945 C CA . LEU C 1 194 ? 31.047 9.947 24.686 1.00 41.01 182 LEU C CA 1
ATOM 4946 C C . LEU C 1 194 ? 29.767 10.432 25.422 1.00 41.51 182 LEU C C 1
ATOM 4947 O O . LEU C 1 194 ? 29.652 10.255 26.643 1.00 42.03 182 LEU C O 1
ATOM 4952 N N . LEU C 1 195 ? 28.800 11.012 24.694 1.00 41.55 183 LEU C N 1
ATOM 4953 C CA . LEU C 1 195 ? 27.631 11.660 25.329 1.00 41.13 183 LEU C CA 1
ATOM 4954 C C . LEU C 1 195 ? 26.279 11.280 24.730 1.00 40.87 183 LEU C C 1
ATOM 4955 O O . LEU C 1 195 ? 26.125 11.155 23.502 1.00 40.48 183 LEU C O 1
ATOM 4960 N N . SER C 1 196 ? 25.294 11.120 25.618 1.00 40.60 184 SER C N 1
ATOM 4961 C CA . SER C 1 196 ? 23.900 10.896 25.188 1.00 40.53 184 SER C CA 1
ATOM 4962 C C . SER C 1 196 ? 23.348 12.162 24.506 1.00 39.88 184 SER C C 1
ATOM 4963 O O . SER C 1 196 ? 24.075 13.140 24.300 1.00 40.16 184 SER C O 1
ATOM 4966 N N . GLU C 1 197 ? 22.069 12.140 24.143 1.00 38.99 185 GLU C N 1
ATOM 4967 C CA . GLU C 1 197 ? 21.381 13.376 23.745 1.00 38.20 185 GLU C CA 1
ATOM 4968 C C . GLU C 1 197 ? 21.018 14.223 24.985 1.00 37.66 185 GLU C C 1
ATOM 4969 O O . GLU C 1 197 ? 21.159 15.446 24.963 1.00 38.05 185 GLU C O 1
ATOM 4975 N N . GLU C 1 198 ? 20.570 13.569 26.057 1.00 36.61 186 GLU C N 1
ATOM 4976 C CA . GLU C 1 198 ? 20.210 14.254 27.300 1.00 35.74 186 GLU C CA 1
ATOM 4977 C C . GLU C 1 198 ? 21.420 14.993 27.915 1.00 34.68 186 GLU C C 1
ATOM 4978 O O . GLU C 1 198 ? 21.289 16.161 28.290 1.00 34.36 186 GLU C O 1
ATOM 4984 N N . LYS C 1 199 ? 22.587 14.343 27.992 1.00 33.49 187 LYS C N 1
ATOM 4985 C CA . LYS C 1 199 ? 23.792 15.006 28.532 1.00 32.77 187 LYS C CA 1
ATOM 4986 C C . LYS C 1 199 ? 24.273 16.150 27.619 1.00 32.46 187 LYS C C 1
ATOM 4987 O O . LYS C 1 199 ? 24.717 17.196 28.102 1.00 32.64 187 LYS C O 1
ATOM 4990 N N . LYS C 1 200 ? 24.184 15.930 26.307 1.00 31.61 188 LYS C N 1
ATOM 4991 C CA . LYS C 1 200 ? 24.546 16.920 25.303 1.00 31.19 188 LYS C CA 1
ATOM 4992 C C . LYS C 1 200 ? 23.759 18.224 25.469 1.00 30.59 188 LYS C C 1
ATOM 4993 O O . LYS C 1 200 ? 24.337 19.305 25.537 1.00 30.34 188 LYS C O 1
ATOM 4999 N N . LYS C 1 201 ? 22.438 18.109 25.531 1.00 30.13 189 LYS C N 1
ATOM 5000 C CA . LYS C 1 201 ? 21.564 19.273 25.756 1.00 29.75 189 LYS C CA 1
ATOM 5001 C C . LYS C 1 201 ? 21.828 19.986 27.093 1.00 29.53 189 LYS C C 1
ATOM 5002 O O . LYS C 1 201 ? 21.907 21.213 27.132 1.00 28.91 189 LYS C O 1
ATOM 5008 N N . GLN C 1 202 ? 21.979 19.224 28.178 1.00 29.53 190 GLN C N 1
ATOM 5009 C CA . GLN C 1 202 ? 22.302 19.813 29.505 1.00 29.59 190 GLN C CA 1
ATOM 5010 C C . GLN C 1 202 ? 23.544 20.686 29.420 1.00 28.89 190 GLN C C 1
ATOM 5011 O O . GLN C 1 202 ? 23.575 21.802 29.943 1.00 29.58 190 GLN C O 1
ATOM 5017 N N . VAL C 1 203 ? 24.565 20.154 28.761 1.00 27.78 191 VAL C N 1
ATOM 5018 C CA . VAL C 1 203 ? 25.819 20.864 28.556 1.00 26.83 191 VAL C CA 1
ATOM 5019 C C . VAL C 1 203 ? 25.614 22.067 27.648 1.00 25.93 191 VAL C C 1
ATOM 5020 O O . VAL C 1 203 ? 25.988 23.166 28.010 1.00 26.54 191 VAL C O 1
ATOM 5024 N N . GLU C 1 204 ? 24.998 21.853 26.490 1.00 24.73 192 GLU C N 1
ATOM 5025 C CA . GLU C 1 204 ? 24.737 22.924 25.513 1.00 23.77 192 GLU C CA 1
ATOM 5026 C C . GLU C 1 204 ? 24.013 24.112 26.120 1.00 22.58 192 GLU C C 1
ATOM 5027 O O . GLU C 1 204 ? 24.244 25.241 25.726 1.00 22.55 192 GLU C O 1
ATOM 5033 N N . SER C 1 205 ? 23.146 23.837 27.088 1.00 21.62 193 SER C N 1
ATOM 5034 C CA . SER C 1 205 ? 22.304 24.861 27.707 1.00 20.48 193 SER C CA 1
ATOM 5035 C C . SER C 1 205 ? 23.053 25.645 28.779 1.00 19.54 193 SER C C 1
ATOM 5036 O O . SER C 1 205 ? 22.499 26.565 29.366 1.00 20.20 193 SER C O 1
ATOM 5039 N N . GLN C 1 206 ? 24.294 25.279 29.058 1.00 18.05 194 GLN C N 1
ATOM 5040 C CA . GLN C 1 206 ? 25.133 26.074 29.953 1.00 17.29 194 GLN C CA 1
ATOM 5041 C C . GLN C 1 206 ? 26.224 26.851 29.203 1.00 15.78 194 GLN C C 1
ATOM 5042 O O . GLN C 1 206 ? 26.983 27.623 29.784 1.00 14.55 194 GLN C O 1
ATOM 5048 N N . ILE C 1 207 ? 26.303 26.627 27.895 1.00 14.33 195 ILE C N 1
ATOM 5049 C CA . ILE C 1 207 ? 27.170 27.428 27.043 1.00 12.98 195 ILE C CA 1
ATOM 5050 C C . ILE C 1 207 ? 26.347 28.654 26.666 1.00 11.77 195 ILE C C 1
ATOM 5051 O O . ILE C 1 207 ? 25.240 28.500 26.173 1.00 10.65 195 ILE C O 1
ATOM 5056 N N . PRO C 1 208 ? 26.858 29.860 26.927 1.00 10.99 196 PRO C N 1
ATOM 5057 C CA . PRO C 1 208 ? 26.167 31.079 26.525 1.00 10.66 196 PRO C CA 1
ATOM 5058 C C . PRO C 1 208 ? 25.800 31.076 25.041 1.00 10.24 196 PRO C C 1
ATOM 5059 O O . PRO C 1 208 ? 24.681 31.423 24.715 1.00 10.34 196 PRO C O 1
ATOM 5063 N N . MET C 1 209 ? 26.699 30.636 24.156 1.00 9.83 197 MET C N 1
ATOM 5064 C CA . MET C 1 209 ? 26.344 30.507 22.734 1.00 9.61 197 MET C CA 1
ATOM 5065 C C . MET C 1 209 ? 25.319 29.418 22.464 1.00 9.40 197 MET C C 1
ATOM 5066 O O . MET C 1 209 ? 24.881 29.275 21.344 1.00 8.80 197 MET C O 1
ATOM 5071 N N . ARG C 1 210 ? 24.951 28.667 23.503 1.00 9.74 198 ARG C N 1
ATOM 5072 C CA . ARG C 1 210 ? 23.913 27.629 23.470 1.00 9.89 198 ARG C CA 1
ATOM 5073 C C . ARG C 1 210 ? 24.210 26.513 22.462 1.00 9.14 198 ARG C C 1
ATOM 5074 O O . ARG C 1 210 ? 23.305 25.890 21.947 1.00 8.23 198 ARG C O 1
ATOM 5082 N N . ARG C 1 211 ? 25.495 26.250 22.232 1.00 9.07 199 ARG C N 1
ATOM 5083 C CA . ARG C 1 211 ? 25.948 25.225 21.294 1.00 8.68 199 ARG C CA 1
ATOM 5084 C C . ARG C 1 211 ? 27.443 24.924 21.456 1.00 8.84 199 ARG C C 1
ATOM 5085 O O . ARG C 1 211 ? 28.205 25.721 21.978 1.00 7.95 199 ARG C O 1
ATOM 5093 N N . MET C 1 212 ? 27.844 23.770 20.953 1.00 9.79 200 MET C N 1
ATOM 5094 C CA . MET C 1 212 ? 29.243 23.378 20.873 1.00 10.77 200 MET C CA 1
ATOM 5095 C C . MET C 1 212 ? 29.894 23.839 19.547 1.00 10.49 200 MET C C 1
ATOM 5096 O O . MET C 1 212 ? 29.241 24.052 18.525 1.00 10.87 200 MET C O 1
ATOM 5101 N N . ALA C 1 213 ? 31.199 23.952 19.556 1.00 10.63 201 ALA C N 1
ATOM 5102 C CA . ALA C 1 213 ? 31.912 24.457 18.405 1.00 10.73 201 ALA C CA 1
ATOM 5103 C C . ALA C 1 213 ? 31.876 23.415 17.325 1.00 10.68 201 ALA C C 1
ATOM 5104 O O . ALA C 1 213 ? 31.947 22.233 17.620 1.00 10.51 201 ALA C O 1
ATOM 5106 N N . LYS C 1 214 ? 31.769 23.856 16.070 1.00 10.80 202 LYS C N 1
ATOM 5107 C CA . LYS C 1 214 ? 32.219 23.029 14.943 1.00 10.30 202 LYS C CA 1
ATOM 5108 C C . LYS C 1 214 ? 33.760 22.974 15.071 1.00 10.50 202 LYS C C 1
ATOM 5109 O O . LYS C 1 214 ? 34.385 23.907 15.588 1.00 10.34 202 LYS C O 1
ATOM 5112 N N . PRO C 1 215 ? 34.385 21.865 14.698 1.00 10.30 203 PRO C N 1
ATOM 5113 C CA . PRO C 1 215 ? 35.820 21.759 14.829 1.00 10.26 203 PRO C CA 1
ATOM 5114 C C . PRO C 1 215 ? 36.577 22.838 14.083 1.00 11.22 203 PRO C C 1
ATOM 5115 O O . PRO C 1 215 ? 37.646 23.231 14.547 1.00 11.36 203 PRO C O 1
ATOM 5119 N N . GLU C 1 216 ? 36.049 23.304 12.940 1.00 12.09 204 GLU C N 1
ATOM 5120 C CA . GLU C 1 216 ? 36.711 24.388 12.187 1.00 12.54 204 GLU C CA 1
ATOM 5121 C C . GLU C 1 216 ? 36.790 25.706 12.972 1.00 11.51 204 GLU C C 1
ATOM 5122 O O . GLU C 1 216 ? 37.700 26.498 12.765 1.00 11.03 204 GLU C O 1
ATOM 5128 N N . GLU C 1 217 ? 35.848 25.931 13.883 1.00 10.99 205 GLU C N 1
ATOM 5129 C CA . GLU C 1 217 ? 35.854 27.161 14.716 1.00 10.55 205 GLU C CA 1
ATOM 5130 C C . GLU C 1 217 ? 37.011 27.219 15.747 1.00 9.79 205 GLU C C 1
ATOM 5131 O O . GLU C 1 217 ? 37.345 28.298 16.254 1.00 9.12 205 GLU C O 1
ATOM 5137 N N . ILE C 1 218 ? 37.591 26.057 16.059 1.00 9.24 206 ILE C N 1
ATOM 5138 C CA . ILE C 1 218 ? 38.833 25.965 16.861 1.00 8.40 206 ILE C CA 1
ATOM 5139 C C . ILE C 1 218 ? 40.031 26.019 15.915 1.00 7.80 206 ILE C C 1
ATOM 5140 O O . ILE C 1 218 ? 41.011 26.726 16.158 1.00 7.00 206 ILE C O 1
ATOM 5145 N N . ALA C 1 219 ? 39.944 25.226 14.845 1.00 7.35 207 ALA C N 1
ATOM 5146 C CA . ALA C 1 219 ? 40.935 25.244 13.760 1.00 7.40 207 ALA C CA 1
ATOM 5147 C C . ALA C 1 219 ? 41.296 26.647 13.258 1.00 7.44 207 ALA C C 1
ATOM 5148 O O . ALA C 1 219 ? 42.473 26.944 13.112 1.00 7.85 207 ALA C O 1
ATOM 5150 N N . SER C 1 220 ? 40.310 27.523 13.029 1.00 7.17 208 SER C N 1
ATOM 5151 C CA . SER C 1 220 ? 40.616 28.864 12.489 1.00 6.51 208 SER C CA 1
ATOM 5152 C C . SER C 1 220 ? 41.450 29.730 13.398 1.00 6.14 208 SER C C 1
ATOM 5153 O O . SER C 1 220 ? 42.238 30.555 12.866 1.00 5.39 208 SER C O 1
ATOM 5156 N N . VAL C 1 221 ? 41.296 29.540 14.726 1.00 5.93 209 VAL C N 1
ATOM 5157 C CA . VAL C 1 221 ? 42.089 30.265 15.773 1.00 5.42 209 VAL C CA 1
ATOM 5158 C C . VAL C 1 221 ? 43.516 29.780 15.712 1.00 5.00 209 VAL C C 1
ATOM 5159 O O . VAL C 1 221 ? 44.476 30.556 15.735 1.00 4.46 209 VAL C O 1
ATOM 5163 N N . VAL C 1 222 ? 43.649 28.464 15.663 1.00 5.04 210 VAL C N 1
ATOM 5164 C CA . VAL C 1 222 ? 44.960 27.840 15.574 1.00 5.76 210 VAL C CA 1
ATOM 5165 C C . VAL C 1 222 ? 45.674 28.304 14.316 1.00 6.45 210 VAL C C 1
ATOM 5166 O O . VAL C 1 222 ? 46.856 28.653 14.367 1.00 6.69 210 VAL C O 1
ATOM 5170 N N . ALA C 1 223 ? 44.949 28.313 13.193 1.00 7.37 211 ALA C N 1
ATOM 5171 C CA . ALA C 1 223 ? 45.506 28.746 11.913 1.00 7.92 211 ALA C CA 1
ATOM 5172 C C . ALA C 1 223 ? 45.992 30.165 11.961 1.00 8.26 211 ALA C C 1
ATOM 5173 O O . ALA C 1 223 ? 47.036 30.456 11.414 1.00 9.05 211 ALA C O 1
ATOM 5175 N N . PHE C 1 224 ? 45.241 31.046 12.612 1.00 9.25 212 PHE C N 1
ATOM 5176 C CA . PHE C 1 224 ? 45.691 32.439 12.799 1.00 10.04 212 PHE C CA 1
ATOM 5177 C C . PHE C 1 224 ? 46.975 32.606 13.654 1.00 11.16 212 PHE C C 1
ATOM 5178 O O . PHE C 1 224 ? 47.850 33.415 13.292 1.00 12.09 212 PHE C O 1
ATOM 5186 N N . LEU C 1 225 ? 47.094 31.890 14.779 1.00 11.56 213 LEU C N 1
ATOM 5187 C CA . LEU C 1 225 ? 48.335 31.916 15.549 1.00 12.14 213 LEU C CA 1
ATOM 5188 C C . LEU C 1 225 ? 49.532 31.475 14.684 1.00 12.46 213 LEU C C 1
ATOM 5189 O O . LEU C 1 225 ? 50.616 32.043 14.754 1.00 11.54 213 LEU C O 1
ATOM 5194 N N . CYS C 1 226 ? 49.314 30.479 13.844 1.00 13.67 214 CYS C N 1
ATOM 5195 C CA . CYS C 1 226 ? 50.346 30.016 12.858 1.00 15.18 214 CYS C CA 1
ATOM 5196 C C . CYS C 1 226 ? 50.753 30.979 11.721 1.00 15.03 214 CYS C C 1
ATOM 5197 O O . CYS C 1 226 ? 51.820 30.812 11.101 1.00 14.18 214 CYS C O 1
ATOM 5200 N N . SER C 1 227 ? 49.917 31.971 11.458 1.00 15.55 215 SER C N 1
ATOM 5201 C CA . SER C 1 227 ? 50.186 32.903 10.390 1.00 16.18 215 SER C CA 1
ATOM 5202 C C . SER C 1 227 ? 51.175 34.001 10.801 1.00 16.06 215 SER C C 1
ATOM 5203 O O . SER C 1 227 ? 51.435 34.208 11.974 1.00 14.81 215 SER C O 1
ATOM 5206 N N . GLU C 1 228 ? 51.712 34.709 9.795 1.00 16.91 216 GLU C N 1
ATOM 5207 C CA . GLU C 1 228 ? 52.730 35.770 10.021 1.00 17.08 216 GLU C CA 1
ATOM 5208 C C . GLU C 1 228 ? 52.128 36.948 10.794 1.00 16.29 216 GLU C C 1
ATOM 5209 O O . GLU C 1 228 ? 52.833 37.767 11.381 1.00 15.53 216 GLU C O 1
ATOM 5215 N N . LYS C 1 229 ? 50.809 37.044 10.726 1.00 15.39 217 LYS C N 1
ATOM 5216 C CA . LYS C 1 229 ? 50.093 38.121 11.344 1.00 15.10 217 LYS C CA 1
ATOM 5217 C C . LYS C 1 229 ? 50.086 37.985 12.875 1.00 14.62 217 LYS C C 1
ATOM 5218 O O . LYS C 1 229 ? 49.796 38.944 13.569 1.00 14.97 217 LYS C O 1
ATOM 5221 N N . ALA C 1 230 ? 50.422 36.813 13.405 1.00 13.51 218 ALA C N 1
ATOM 5222 C CA . ALA C 1 230 ? 50.381 36.594 14.839 1.00 12.73 218 ALA C CA 1
ATOM 5223 C C . ALA C 1 230 ? 51.743 36.784 15.476 1.00 11.60 218 ALA C C 1
ATOM 5224 O O . ALA C 1 230 ? 52.009 36.265 16.571 1.00 11.84 218 ALA C O 1
ATOM 5226 N N . SER C 1 231 ? 52.554 37.612 14.826 1.00 9.85 219 SER C N 1
ATOM 5227 C CA . SER C 1 231 ? 53.974 37.683 15.110 1.00 9.25 219 SER C CA 1
ATOM 5228 C C . SER C 1 231 ? 54.350 38.278 16.468 1.00 8.48 219 SER C C 1
ATOM 5229 O O . SER C 1 231 ? 55.474 38.059 16.914 1.00 7.67 219 SER C O 1
ATOM 5232 N N . TYR C 1 232 ? 53.435 39.005 17.116 1.00 7.98 220 TYR C N 1
ATOM 5233 C CA . TYR C 1 232 ? 53.735 39.608 18.431 1.00 8.30 220 TYR C CA 1
ATOM 5234 C C . TYR C 1 232 ? 53.021 38.940 19.586 1.00 9.30 220 TYR C C 1
ATOM 5235 O O . TYR C 1 232 ? 52.964 39.481 20.671 1.00 10.53 220 TYR C O 1
ATOM 5244 N N . LEU C 1 233 ? 52.455 37.767 19.343 1.00 10.07 221 LEU C N 1
ATOM 5245 C CA . LEU C 1 233 ? 51.584 37.113 20.309 1.00 9.34 221 LEU C CA 1
ATOM 5246 C C . LEU C 1 233 ? 52.210 35.797 20.693 1.00 9.10 221 LEU C C 1
ATOM 5247 O O . LEU C 1 233 ? 52.255 34.854 19.920 1.00 9.26 221 LEU C O 1
ATOM 5252 N N . THR C 1 234 ? 52.729 35.744 21.898 1.00 9.43 222 THR C N 1
ATOM 5253 C CA . THR C 1 234 ? 53.328 34.521 22.401 1.00 9.34 222 THR C CA 1
ATOM 5254 C C . THR C 1 234 ? 53.087 34.454 23.914 1.00 9.88 222 THR C C 1
ATOM 5255 O O . THR C 1 234 ? 52.738 35.468 24.543 1.00 9.11 222 THR C O 1
ATOM 5259 N N . GLY C 1 235 ? 53.266 33.250 24.455 1.00 9.48 223 GLY C N 1
ATOM 5260 C CA . GLY C 1 235 ? 53.085 32.968 25.853 1.00 9.93 223 GLY C CA 1
ATOM 5261 C C . GLY C 1 235 ? 51.635 33.039 26.321 1.00 10.68 223 GLY C C 1
ATOM 5262 O O . GLY C 1 235 ? 51.389 33.313 27.486 1.00 10.30 223 GLY C O 1
ATOM 5263 N N . GLN C 1 236 ? 50.680 32.787 25.424 1.00 11.46 224 GLN C N 1
ATOM 5264 C CA . GLN C 1 236 ? 49.284 32.978 25.728 1.00 12.28 224 GLN C CA 1
ATOM 5265 C C . GLN C 1 236 ? 48.470 31.733 25.462 1.00 13.11 224 GLN C C 1
ATOM 5266 O O . GLN C 1 236 ? 48.776 30.963 24.560 1.00 13.58 224 GLN C O 1
ATOM 5272 N N . THR C 1 237 ? 47.407 31.560 26.248 1.00 13.66 225 THR C N 1
ATOM 5273 C CA . THR C 1 237 ? 46.426 30.496 26.030 1.00 13.85 225 THR C CA 1
ATOM 5274 C C . THR C 1 237 ? 45.120 31.138 25.559 1.00 13.65 225 THR C C 1
ATOM 5275 O O . THR C 1 237 ? 44.456 31.791 26.342 1.00 15.95 225 THR C O 1
ATOM 5279 N N . ILE C 1 238 ? 44.745 30.952 24.312 1.00 11.86 226 ILE C N 1
ATOM 5280 C CA . ILE C 1 238 ? 43.496 31.502 23.840 1.00 11.36 226 ILE C CA 1
ATOM 5281 C C . ILE C 1 238 ? 42.370 30.520 24.126 1.00 10.35 226 ILE C C 1
ATOM 5282 O O . ILE C 1 238 ? 42.338 29.408 23.598 1.00 11.20 226 ILE C O 1
ATOM 5287 N N . VAL C 1 239 ? 41.402 30.947 24.889 1.00 8.80 227 VAL C N 1
ATOM 5288 C CA . VAL C 1 239 ? 40.280 30.095 25.181 1.00 7.92 227 VAL C CA 1
ATOM 5289 C C . VAL C 1 239 ? 39.184 30.314 24.146 1.00 7.46 227 VAL C C 1
ATOM 5290 O O . VAL C 1 239 ? 38.702 31.449 23.934 1.00 6.64 227 VAL C O 1
ATOM 5294 N N . VAL C 1 240 ? 38.746 29.213 23.541 1.00 7.05 228 VAL C N 1
ATOM 5295 C CA . VAL C 1 240 ? 37.724 29.259 22.480 1.00 6.61 228 VAL C CA 1
ATOM 5296 C C . VAL C 1 240 ? 36.507 28.419 22.882 1.00 7.41 228 VAL C C 1
ATOM 5297 O O . VAL C 1 240 ? 36.371 27.286 22.444 1.00 7.77 228 VAL C O 1
ATOM 5301 N N . ASP C 1 241 ? 35.619 28.964 23.713 1.00 8.70 229 ASP C N 1
ATOM 5302 C CA . ASP C 1 241 ? 34.640 28.114 24.467 1.00 9.44 229 ASP C CA 1
ATOM 5303 C C . ASP C 1 241 ? 33.222 28.638 24.503 1.00 9.58 229 ASP C C 1
ATOM 5304 O O . ASP C 1 241 ? 32.448 28.273 25.416 1.00 9.41 229 ASP C O 1
ATOM 5309 N N . GLY C 1 242 ? 32.879 29.515 23.562 1.00 9.58 230 GLY C N 1
ATOM 5310 C CA . GLY C 1 242 ? 31.504 29.993 23.471 1.00 9.71 230 GLY C CA 1
ATOM 5311 C C . GLY C 1 242 ? 31.067 30.782 24.684 1.00 10.06 230 GLY C C 1
ATOM 5312 O O . GLY C 1 242 ? 29.891 31.022 24.869 1.00 11.23 230 GLY C O 1
ATOM 5313 N N . GLY C 1 243 ? 32.013 31.178 25.525 1.00 10.36 231 GLY C N 1
ATOM 5314 C CA . GLY C 1 243 ? 31.734 32.023 26.674 1.00 10.77 231 GLY C CA 1
ATOM 5315 C C . GLY C 1 243 ? 31.582 31.317 28.021 1.00 10.91 231 GLY C C 1
ATOM 5316 O O . GLY C 1 243 ? 31.165 31.931 29.017 1.00 10.49 231 GLY C O 1
ATOM 5317 N N . LEU C 1 244 ? 31.951 30.044 28.061 1.00 10.79 232 LEU C N 1
ATOM 5318 C CA . LEU C 1 244 ? 31.628 29.171 29.186 1.00 10.65 232 LEU C CA 1
ATOM 5319 C C . LEU C 1 244 ? 32.397 29.520 30.461 1.00 11.57 232 LEU C C 1
ATOM 5320 O O . LEU C 1 244 ? 31.813 29.652 31.561 1.00 10.93 232 LEU C O 1
ATOM 5325 N N . SER C 1 245 ? 33.716 29.622 30.329 1.00 12.23 233 SER C N 1
ATOM 5326 C CA . SER C 1 245 ? 34.537 29.900 31.494 1.00 13.00 233 SER C CA 1
ATOM 5327 C C . SER C 1 245 ? 34.295 31.292 31.988 1.00 13.20 233 SER C C 1
ATOM 5328 O O . SER C 1 245 ? 34.235 32.237 31.205 1.00 12.44 233 SER C O 1
ATOM 5331 N N . LYS C 1 246 ? 34.227 31.401 33.320 1.00 14.02 234 LYS C N 1
ATOM 5332 C CA . LYS C 1 246 ? 33.885 32.640 34.013 1.00 14.53 234 LYS C CA 1
ATOM 5333 C C . LYS C 1 246 ? 35.069 33.596 34.217 1.00 14.95 234 LYS C C 1
ATOM 5334 O O . LYS C 1 246 ? 34.859 34.788 34.433 1.00 15.03 234 LYS C O 1
ATOM 5340 N N . PHE C 1 247 ? 36.300 33.095 34.157 1.00 15.58 235 PHE C N 1
ATOM 5341 C CA . PHE C 1 247 ? 37.462 33.919 34.487 1.00 16.66 235 PHE C CA 1
ATOM 5342 C C . PHE C 1 247 ? 37.543 35.224 33.673 1.00 17.40 235 PHE C C 1
ATOM 5343 O O . PHE C 1 247 ? 37.646 35.190 32.461 1.00 17.62 235 PHE C O 1
ATOM 5351 N N . PRO C 1 248 ? 37.469 36.373 34.349 1.00 18.87 236 PRO C N 1
ATOM 5352 C CA . PRO C 1 248 ? 37.422 37.667 33.678 1.00 19.88 236 PRO C CA 1
ATOM 5353 C C . PRO C 1 248 ? 38.647 38.126 32.888 1.00 21.94 236 PRO C C 1
ATOM 5354 O O . PRO C 1 248 ? 38.491 38.926 31.952 1.00 22.54 236 PRO C O 1
ATOM 5358 N N . LEU C 1 249 ? 39.846 37.662 33.236 1.00 24.51 237 LEU C N 1
ATOM 5359 C CA . LEU C 1 249 ? 41.094 38.253 32.671 1.00 25.94 237 LEU C CA 1
ATOM 5360 C C . LEU C 1 249 ? 41.843 37.398 31.656 1.00 27.52 237 LEU C C 1
ATOM 5361 O O . LEU C 1 249 ? 41.737 36.149 31.629 1.00 28.74 237 LEU C O 1
ATOM 5367 N N . GLY D 1 16 ? 35.282 36.988 7.294 1.00 28.89 4 GLY D N 1
ATOM 5368 C CA . GLY D 1 16 ? 34.468 37.515 6.151 1.00 29.31 4 GLY D CA 1
ATOM 5369 C C . GLY D 1 16 ? 33.681 38.786 6.495 1.00 29.53 4 GLY D C 1
ATOM 5370 O O . GLY D 1 16 ? 32.561 38.722 7.033 1.00 29.86 4 GLY D O 1
ATOM 5371 N N . ILE D 1 17 ? 34.248 39.955 6.169 1.00 29.10 5 ILE D N 1
ATOM 5372 C CA . ILE D 1 17 ? 33.672 41.244 6.615 1.00 28.15 5 ILE D CA 1
ATOM 5373 C C . ILE D 1 17 ? 33.549 42.316 5.526 1.00 27.32 5 ILE D C 1
ATOM 5374 O O . ILE D 1 17 ? 33.370 43.487 5.817 1.00 26.92 5 ILE D O 1
ATOM 5379 N N . ARG D 1 18 ? 33.588 41.894 4.274 1.00 26.71 6 ARG D N 1
ATOM 5380 C CA . ARG D 1 18 ? 33.172 42.748 3.175 1.00 26.57 6 ARG D CA 1
ATOM 5381 C C . ARG D 1 18 ? 31.773 43.312 3.532 1.00 25.79 6 ARG D C 1
ATOM 5382 O O . ARG D 1 18 ? 30.885 42.563 3.950 1.00 25.83 6 ARG D O 1
ATOM 5390 N N . ASP D 1 19 ? 31.632 44.639 3.444 1.00 24.83 7 ASP D N 1
ATOM 5391 C CA . ASP D 1 19 ? 30.362 45.379 3.647 1.00 23.92 7 ASP D CA 1
ATOM 5392 C C . ASP D 1 19 ? 29.833 45.513 5.048 1.00 22.12 7 ASP D C 1
ATOM 5393 O O . ASP D 1 19 ? 28.751 46.065 5.193 1.00 22.26 7 ASP D O 1
ATOM 5398 N N . LYS D 1 20 ? 30.499 44.989 6.070 1.00 20.26 8 LYS D N 1
ATOM 5399 C CA . LYS D 1 20 ? 29.980 45.210 7.442 1.00 18.79 8 LYS D CA 1
ATOM 5400 C C . LYS D 1 20 ? 30.251 46.671 7.814 1.00 17.74 8 LYS D C 1
ATOM 5401 O O . LYS D 1 20 ? 31.256 47.269 7.408 1.00 17.49 8 LYS D O 1
ATOM 5407 N N . GLY D 1 21 ? 29.348 47.245 8.593 1.00 16.38 9 GLY D N 1
ATOM 5408 C CA . GLY D 1 21 ? 29.547 48.596 9.128 1.00 15.71 9 GLY D CA 1
ATOM 5409 C C . GLY D 1 21 ? 30.427 48.585 10.369 1.00 14.53 9 GLY D C 1
ATOM 5410 O O . GLY D 1 21 ? 30.212 47.789 11.259 1.00 14.11 9 GLY D O 1
ATOM 5411 N N . VAL D 1 22 ? 31.433 49.450 10.396 1.00 13.74 10 VAL D N 1
ATOM 5412 C CA . VAL D 1 22 ? 32.459 49.432 11.429 1.00 13.43 10 VAL D CA 1
ATOM 5413 C C . VAL D 1 22 ? 32.649 50.827 11.976 1.00 12.81 10 VAL D C 1
ATOM 5414 O O . VAL D 1 22 ? 32.790 51.756 11.166 1.00 12.82 10 VAL D O 1
ATOM 5418 N N . LEU D 1 23 ? 32.653 50.963 13.315 1.00 11.56 11 LEU D N 1
ATOM 5419 C CA . LEU D 1 23 ? 33.071 52.198 13.979 1.00 11.10 11 LEU D CA 1
ATOM 5420 C C . LEU D 1 23 ? 34.280 51.962 14.921 1.00 11.47 11 LEU D C 1
ATOM 5421 O O . LEU D 1 23 ? 34.256 51.066 15.752 1.00 11.74 11 LEU D O 1
ATOM 5426 N N . VAL D 1 24 ? 35.315 52.799 14.799 1.00 10.99 12 VAL D N 1
ATOM 5427 C CA . VAL D 1 24 ? 36.516 52.687 15.611 1.00 10.26 12 VAL D CA 1
ATOM 5428 C C . VAL D 1 24 ? 36.725 54.001 16.332 1.00 10.22 12 VAL D C 1
ATOM 5429 O O . VAL D 1 24 ? 36.820 55.035 15.700 1.00 10.43 12 VAL D O 1
ATOM 5433 N N . LEU D 1 25 ? 36.777 53.960 17.668 1.00 9.83 13 LEU D N 1
ATOM 5434 C CA . LEU D 1 25 ? 36.979 55.159 18.465 1.00 8.84 13 LEU D CA 1
ATOM 5435 C C . LEU D 1 25 ? 38.455 55.424 18.653 1.00 8.23 13 LEU D C 1
ATOM 5436 O O . LEU D 1 25 ? 39.264 54.490 18.568 1.00 6.97 13 LEU D O 1
ATOM 5441 N N . ALA D 1 26 ? 38.771 56.698 18.926 1.00 8.11 14 ALA D N 1
ATOM 5442 C CA . ALA D 1 26 ? 40.159 57.205 19.109 1.00 8.73 14 ALA D CA 1
ATOM 5443 C C . ALA D 1 26 ? 41.145 56.694 18.016 1.00 8.83 14 ALA D C 1
ATOM 5444 O O . ALA D 1 26 ? 42.265 56.199 18.293 1.00 8.22 14 ALA D O 1
ATOM 5446 N N . ALA D 1 27 ? 40.722 56.882 16.776 1.00 9.27 15 ALA D N 1
ATOM 5447 C CA . ALA D 1 27 ? 41.305 56.170 15.676 1.00 10.34 15 ALA D CA 1
ATOM 5448 C C . ALA D 1 27 ? 41.860 57.075 14.563 1.00 10.74 15 ALA D C 1
ATOM 5449 O O . ALA D 1 27 ? 41.787 56.696 13.407 1.00 11.04 15 ALA D O 1
ATOM 5451 N N . SER D 1 28 ? 42.354 58.267 14.897 1.00 11.68 16 SER D N 1
ATOM 5452 C CA . SER D 1 28 ? 43.028 59.157 13.913 1.00 13.18 16 SER D CA 1
ATOM 5453 C C . SER D 1 28 ? 44.523 58.819 13.850 1.00 13.45 16 SER D C 1
ATOM 5454 O O . SER D 1 28 ? 45.207 59.043 12.827 1.00 12.90 16 SER D O 1
ATOM 5457 N N . ARG D 1 29 ? 45.006 58.266 14.957 1.00 13.42 17 ARG D N 1
ATOM 5458 C CA . ARG D 1 29 ? 46.368 57.781 15.048 1.00 14.00 17 ARG D CA 1
ATOM 5459 C C . ARG D 1 29 ? 46.457 56.481 15.850 1.00 13.71 17 ARG D C 1
ATOM 5460 O O . ARG D 1 29 ? 45.464 55.949 16.359 1.00 13.81 17 ARG D O 1
ATOM 5468 N N . GLY D 1 30 ? 47.671 55.967 15.928 1.00 13.29 18 GLY D N 1
ATOM 5469 C CA . GLY D 1 30 ? 47.973 54.834 16.767 1.00 12.72 18 GLY D CA 1
ATOM 5470 C C . GLY D 1 30 ? 47.309 53.547 16.305 1.00 12.60 18 GLY D C 1
ATOM 5471 O O . GLY D 1 30 ? 47.078 53.313 15.092 1.00 12.55 18 GLY D O 1
ATOM 5472 N N . ILE D 1 31 ? 47.022 52.719 17.298 1.00 11.88 19 ILE D N 1
ATOM 5473 C CA . ILE D 1 31 ? 46.394 51.421 17.110 1.00 11.88 19 ILE D CA 1
ATOM 5474 C C . ILE D 1 31 ? 45.012 51.531 16.490 1.00 11.99 19 ILE D C 1
ATOM 5475 O O . ILE D 1 31 ? 44.643 50.702 15.636 1.00 12.43 19 ILE D O 1
ATOM 5480 N N . GLY D 1 32 ? 44.221 52.497 16.957 1.00 12.01 20 GLY D N 1
ATOM 5481 C CA . GLY D 1 32 ? 42.867 52.680 16.435 1.00 12.29 20 GLY D CA 1
ATOM 5482 C C . GLY D 1 32 ? 42.947 52.938 14.919 1.00 12.85 20 GLY D C 1
ATOM 5483 O O . GLY D 1 32 ? 42.122 52.436 14.118 1.00 12.86 20 GLY D O 1
ATOM 5484 N N . ARG D 1 33 ? 43.941 53.728 14.517 1.00 12.74 21 ARG D N 1
ATOM 5485 C CA . ARG D 1 33 ? 44.155 54.029 13.113 1.00 12.83 21 ARG D CA 1
ATOM 5486 C C . ARG D 1 33 ? 44.485 52.786 12.327 1.00 12.34 21 ARG D C 1
ATOM 5487 O O . ARG D 1 33 ? 43.955 52.553 11.218 1.00 11.81 21 ARG D O 1
ATOM 5495 N N . ALA D 1 34 ? 45.362 51.980 12.915 1.00 11.64 22 ALA D N 1
ATOM 5496 C CA . ALA D 1 34 ? 45.814 50.766 12.267 1.00 11.49 22 ALA D CA 1
ATOM 5497 C C . ALA D 1 34 ? 44.661 49.799 12.078 1.00 11.55 22 ALA D C 1
ATOM 5498 O O . ALA D 1 34 ? 44.581 49.120 11.068 1.00 12.63 22 ALA D O 1
ATOM 5500 N N . VAL D 1 35 ? 43.768 49.748 13.053 1.00 11.33 23 VAL D N 1
ATOM 5501 C CA . VAL D 1 35 ? 42.595 48.874 12.980 1.00 11.34 23 VAL D CA 1
ATOM 5502 C C . VAL D 1 35 ? 41.631 49.307 11.871 1.00 12.14 23 VAL D C 1
ATOM 5503 O O . VAL D 1 35 ? 41.069 48.458 11.182 1.00 12.65 23 VAL D O 1
ATOM 5507 N N . ALA D 1 36 ? 41.420 50.609 11.733 1.00 12.77 24 ALA D N 1
ATOM 5508 C CA . ALA D 1 36 ? 40.557 51.129 10.694 1.00 13.87 24 ALA D CA 1
ATOM 5509 C C . ALA D 1 36 ? 41.157 50.835 9.350 1.00 15.05 24 ALA D C 1
ATOM 5510 O O . ALA D 1 36 ? 40.439 50.468 8.414 1.00 15.52 24 ALA D O 1
ATOM 5512 N N . ASP D 1 37 ? 42.470 51.018 9.230 1.00 16.07 25 ASP D N 1
ATOM 5513 C CA . ASP D 1 37 ? 43.144 50.766 7.934 1.00 16.61 25 ASP D CA 1
ATOM 5514 C C . ASP D 1 37 ? 42.899 49.354 7.440 1.00 16.53 25 ASP D C 1
ATOM 5515 O O . ASP D 1 37 ? 42.594 49.169 6.275 1.00 15.49 25 ASP D O 1
ATOM 5520 N N . VAL D 1 38 ? 43.039 48.376 8.342 1.00 16.68 26 VAL D N 1
ATOM 5521 C CA . VAL D 1 38 ? 43.002 46.967 7.951 1.00 16.97 26 VAL D CA 1
ATOM 5522 C C . VAL D 1 38 ? 41.621 46.638 7.498 1.00 16.62 26 VAL D C 1
ATOM 5523 O O . VAL D 1 38 ? 41.413 46.122 6.411 1.00 17.00 26 VAL D O 1
ATOM 5527 N N . LEU D 1 39 ? 40.671 46.929 8.370 1.00 16.18 27 LEU D N 1
ATOM 5528 C CA . LEU D 1 39 ? 39.276 46.620 8.105 1.00 15.86 27 LEU D CA 1
ATOM 5529 C C . LEU D 1 39 ? 38.755 47.272 6.820 1.00 15.56 27 LEU D C 1
ATOM 5530 O O . LEU D 1 39 ? 37.907 46.699 6.142 1.00 14.84 27 LEU D O 1
ATOM 5535 N N . SER D 1 40 ? 39.280 48.451 6.496 1.00 15.59 28 SER D N 1
ATOM 5536 C CA . SER D 1 40 ? 39.028 49.071 5.193 1.00 15.90 28 SER D CA 1
ATOM 5537 C C . SER D 1 40 ? 39.582 48.279 4.045 1.00 15.89 28 SER D C 1
ATOM 5538 O O . SER D 1 40 ? 38.922 48.149 3.019 1.00 16.16 28 SER D O 1
ATOM 5541 N N . GLN D 1 41 ? 40.791 47.766 4.214 1.00 16.41 29 GLN D N 1
ATOM 5542 C CA . GLN D 1 41 ? 41.432 46.945 3.190 1.00 17.13 29 GLN D CA 1
ATOM 5543 C C . GLN D 1 41 ? 40.726 45.609 2.964 1.00 17.43 29 GLN D C 1
ATOM 5544 O O . GLN D 1 41 ? 40.831 45.017 1.902 1.00 17.46 29 GLN D O 1
ATOM 5550 N N . GLU D 1 42 ? 40.016 45.134 3.975 1.00 18.03 30 GLU D N 1
ATOM 5551 C CA . GLU D 1 42 ? 39.247 43.896 3.862 1.00 18.54 30 GLU D CA 1
ATOM 5552 C C . GLU D 1 42 ? 37.801 44.185 3.466 1.00 17.29 30 GLU D C 1
ATOM 5553 O O . GLU D 1 42 ? 36.948 43.300 3.546 1.00 17.52 30 GLU D O 1
ATOM 5559 N N . GLY D 1 43 ? 37.533 45.424 3.055 1.00 16.22 31 GLY D N 1
ATOM 5560 C CA . GLY D 1 43 ? 36.258 45.790 2.461 1.00 15.92 31 GLY D CA 1
ATOM 5561 C C . GLY D 1 43 ? 35.138 46.261 3.369 1.00 16.01 31 GLY D C 1
ATOM 5562 O O . GLY D 1 43 ? 34.028 46.456 2.895 1.00 16.01 31 GLY D O 1
ATOM 5563 N N . ALA D 1 44 ? 35.405 46.461 4.664 1.00 16.30 32 ALA D N 1
ATOM 5564 C CA . ALA D 1 44 ? 34.393 47.024 5.580 1.00 16.16 32 ALA D CA 1
ATOM 5565 C C . ALA D 1 44 ? 34.153 48.489 5.237 1.00 16.64 32 ALA D C 1
ATOM 5566 O O . ALA D 1 44 ? 35.015 49.154 4.655 1.00 16.85 32 ALA D O 1
ATOM 5568 N N . GLU D 1 45 ? 32.968 48.982 5.583 1.00 16.67 33 GLU D N 1
ATOM 5569 C CA . GLU D 1 45 ? 32.669 50.401 5.486 1.00 16.34 33 GLU D CA 1
ATOM 5570 C C . GLU D 1 45 ? 32.877 51.004 6.903 1.00 16.03 33 GLU D C 1
ATOM 5571 O O . GLU D 1 45 ? 32.042 50.848 7.795 1.00 16.36 33 GLU D O 1
ATOM 5577 N N . VAL D 1 46 ? 34.008 51.694 7.066 1.00 15.51 34 VAL D N 1
ATOM 5578 C CA . VAL D 1 46 ? 34.570 52.114 8.361 1.00 14.48 34 VAL D CA 1
ATOM 5579 C C . VAL D 1 46 ? 34.380 53.610 8.618 1.00 14.73 34 VAL D C 1
ATOM 5580 O O . VAL D 1 46 ? 34.692 54.456 7.767 1.00 15.11 34 VAL D O 1
ATOM 5584 N N . THR D 1 47 ? 33.864 53.935 9.796 1.00 14.87 35 THR D N 1
ATOM 5585 C CA . THR D 1 47 ? 33.950 55.301 10.316 1.00 15.05 35 THR D CA 1
ATOM 5586 C C . THR D 1 47 ? 34.886 55.323 11.517 1.00 15.49 35 THR D C 1
ATOM 5587 O O . THR D 1 47 ? 34.894 54.404 12.340 1.00 14.61 35 THR D O 1
ATOM 5591 N N . ILE D 1 48 ? 35.702 56.366 11.574 1.00 16.49 36 ILE D N 1
ATOM 5592 C CA . ILE D 1 48 ? 36.568 56.610 12.714 1.00 17.16 36 ILE D CA 1
ATOM 5593 C C . ILE D 1 48 ? 36.081 57.889 13.389 1.00 18.53 36 ILE D C 1
ATOM 5594 O O . ILE D 1 48 ? 35.368 58.701 12.771 1.00 18.32 36 ILE D O 1
ATOM 5599 N N . CYS D 1 49 ? 36.433 58.050 14.665 1.00 20.35 37 CYS D N 1
ATOM 5600 C CA . CYS D 1 49 ? 36.048 59.233 15.435 1.00 20.66 37 CYS D CA 1
ATOM 5601 C C . CYS D 1 49 ? 37.178 59.607 16.367 1.00 20.64 37 CYS D C 1
ATOM 5602 O O . CYS D 1 49 ? 37.808 58.736 16.927 1.00 19.80 37 CYS D O 1
ATOM 5605 N N . ALA D 1 50 ? 37.436 60.914 16.486 1.00 21.59 38 ALA D N 1
ATOM 5606 C CA . ALA D 1 50 ? 38.469 61.482 17.386 1.00 22.48 38 ALA D CA 1
ATOM 5607 C C . ALA D 1 50 ? 38.269 62.990 17.519 1.00 23.44 38 ALA D C 1
ATOM 5608 O O . ALA D 1 50 ? 37.436 63.573 16.819 1.00 23.51 38 ALA D O 1
ATOM 5610 N N . ARG D 1 51 ? 39.053 63.629 18.380 1.00 24.37 39 ARG D N 1
ATOM 5611 C CA . ARG D 1 51 ? 38.899 65.068 18.584 1.00 25.72 39 ARG D CA 1
ATOM 5612 C C . ARG D 1 51 ? 39.505 65.918 17.460 1.00 25.20 39 ARG D C 1
ATOM 5613 O O . ARG D 1 51 ? 38.973 66.963 17.122 1.00 24.86 39 ARG D O 1
ATOM 5621 N N . ASN D 1 52 ? 40.583 65.448 16.855 1.00 25.49 40 ASN D N 1
ATOM 5622 C CA . ASN D 1 52 ? 41.373 66.224 15.908 1.00 25.50 40 ASN D CA 1
ATOM 5623 C C . ASN D 1 52 ? 40.831 66.193 14.501 1.00 25.40 40 ASN D C 1
ATOM 5624 O O . ASN D 1 52 ? 41.088 65.238 13.801 1.00 25.60 40 ASN D O 1
ATOM 5629 N N . GLU D 1 53 ? 40.135 67.244 14.065 1.00 25.67 41 GLU D N 1
ATOM 5630 C CA . GLU D 1 53 ? 39.497 67.239 12.748 1.00 25.93 41 GLU D CA 1
ATOM 5631 C C . GLU D 1 53 ? 40.499 67.186 11.595 1.00 25.78 41 GLU D C 1
ATOM 5632 O O . GLU D 1 53 ? 40.263 66.521 10.590 1.00 25.49 41 GLU D O 1
ATOM 5638 N N . GLU D 1 54 ? 41.605 67.909 11.739 1.00 25.77 42 GLU D N 1
ATOM 5639 C CA . GLU D 1 54 ? 42.556 68.035 10.639 1.00 25.70 42 GLU D CA 1
ATOM 5640 C C . GLU D 1 54 ? 43.264 66.705 10.412 1.00 25.24 42 GLU D C 1
ATOM 5641 O O . GLU D 1 54 ? 43.484 66.309 9.263 1.00 25.53 42 GLU D O 1
ATOM 5647 N N . LEU D 1 55 ? 43.591 66.004 11.492 1.00 24.48 43 LEU D N 1
ATOM 5648 C CA . LEU D 1 55 ? 44.111 64.632 11.360 1.00 24.16 43 LEU D CA 1
ATOM 5649 C C . LEU D 1 55 ? 43.100 63.720 10.653 1.00 23.83 43 LEU D C 1
ATOM 5650 O O . LEU D 1 55 ? 43.483 62.879 9.837 1.00 23.67 43 LEU D O 1
ATOM 5655 N N . LEU D 1 56 ? 41.819 63.889 10.988 1.00 23.25 44 LEU D N 1
ATOM 5656 C CA . LEU D 1 56 ? 40.764 63.051 10.440 1.00 22.77 44 LEU D CA 1
ATOM 5657 C C . LEU D 1 56 ? 40.539 63.291 8.936 1.00 22.84 44 LEU D C 1
ATOM 5658 O O . LEU D 1 56 ? 40.415 62.354 8.176 1.00 22.82 44 LEU D O 1
ATOM 5663 N N . LYS D 1 57 ? 40.503 64.544 8.505 1.00 23.29 45 LYS D N 1
ATOM 5664 C CA . LYS D 1 57 ? 40.411 64.878 7.076 1.00 23.37 45 LYS D CA 1
ATOM 5665 C C . LYS D 1 57 ? 41.503 64.184 6.283 1.00 23.72 45 LYS D C 1
ATOM 5666 O O . LYS D 1 57 ? 41.279 63.648 5.205 1.00 23.92 45 LYS D O 1
ATOM 5672 N N . ARG D 1 58 ? 42.694 64.194 6.853 1.00 24.16 46 ARG D N 1
ATOM 5673 C CA . ARG D 1 58 ? 43.891 63.644 6.227 1.00 24.42 46 ARG D CA 1
ATOM 5674 C C . ARG D 1 58 ? 43.912 62.093 6.250 1.00 23.41 46 ARG D C 1
ATOM 5675 O O . ARG D 1 58 ? 44.647 61.468 5.479 1.00 23.47 46 ARG D O 1
ATOM 5683 N N . SER D 1 59 ? 43.113 61.475 7.122 1.00 22.03 47 SER D N 1
ATOM 5684 C CA . SER D 1 59 ? 43.128 60.014 7.269 1.00 20.86 47 SER D CA 1
ATOM 5685 C C . SER D 1 59 ? 42.658 59.249 6.025 1.00 19.91 47 SER D C 1
ATOM 5686 O O . SER D 1 59 ? 42.981 58.081 5.852 1.00 19.93 47 SER D O 1
ATOM 5689 N N . GLY D 1 60 ? 41.858 59.891 5.186 1.00 18.67 48 GLY D N 1
ATOM 5690 C CA . GLY D 1 60 ? 41.249 59.213 4.048 1.00 17.64 48 GLY D CA 1
ATOM 5691 C C . GLY D 1 60 ? 40.028 58.365 4.379 1.00 16.81 48 GLY D C 1
ATOM 5692 O O . GLY D 1 60 ? 39.509 57.677 3.502 1.00 17.81 48 GLY D O 1
ATOM 5693 N N . HIS D 1 61 ? 39.562 58.395 5.623 1.00 15.04 49 HIS D N 1
ATOM 5694 C CA . HIS D 1 61 ? 38.397 57.627 6.037 1.00 13.79 49 HIS D CA 1
ATOM 5695 C C . HIS D 1 61 ? 37.172 58.491 6.240 1.00 12.94 49 HIS D C 1
ATOM 5696 O O . HIS D 1 61 ? 37.246 59.707 6.334 1.00 11.72 49 HIS D O 1
ATOM 5703 N N . ARG D 1 62 ? 36.042 57.819 6.354 1.00 12.64 50 ARG D N 1
ATOM 5704 C CA . ARG D 1 62 ? 34.845 58.411 6.889 1.00 12.44 50 ARG D CA 1
ATOM 5705 C C . ARG D 1 62 ? 35.089 58.724 8.352 1.00 12.27 50 ARG D C 1
ATOM 5706 O O . ARG D 1 62 ? 35.567 57.866 9.102 1.00 11.46 50 ARG D O 1
ATOM 5714 N N . TYR D 1 63 ? 34.747 59.946 8.755 1.00 12.77 51 TYR D N 1
ATOM 5715 C CA . TYR D 1 63 ? 35.055 60.422 10.096 1.00 13.33 51 TYR D CA 1
ATOM 5716 C C . TYR D 1 63 ? 33.961 61.285 10.771 1.00 13.19 51 TYR D C 1
ATOM 5717 O O . TYR D 1 63 ? 33.151 61.911 10.115 1.00 11.54 51 TYR D O 1
ATOM 5726 N N . VAL D 1 64 ? 33.952 61.259 12.106 1.00 14.22 52 VAL D N 1
ATOM 5727 C CA . VAL D 1 64 ? 33.140 62.167 12.951 1.00 14.88 52 VAL D CA 1
ATOM 5728 C C . VAL D 1 64 ? 34.080 62.786 13.906 1.00 14.60 52 VAL D C 1
ATOM 5729 O O . VAL D 1 64 ? 34.913 62.082 14.428 1.00 15.43 52 VAL D O 1
ATOM 5733 N N . VAL D 1 65 ? 33.916 64.060 14.204 1.00 15.05 53 VAL D N 1
ATOM 5734 C CA . VAL D 1 65 ? 34.681 64.701 15.289 1.00 16.00 53 VAL D CA 1
ATOM 5735 C C . VAL D 1 65 ? 33.878 64.662 16.596 1.00 16.76 53 VAL D C 1
ATOM 5736 O O . VAL D 1 65 ? 32.684 64.898 16.582 1.00 18.22 53 VAL D O 1
ATOM 5740 N N . CYS D 1 66 ? 34.494 64.410 17.736 1.00 16.92 54 CYS D N 1
ATOM 5741 C CA . CYS D 1 66 ? 33.698 64.286 18.960 1.00 17.19 54 CYS D CA 1
ATOM 5742 C C . CYS D 1 66 ? 34.526 64.222 20.223 1.00 15.51 54 CYS D C 1
ATOM 5743 O O . CYS D 1 66 ? 35.406 63.411 20.285 1.00 14.93 54 CYS D O 1
ATOM 5746 N N . ASP D 1 67 ? 34.234 65.101 21.202 1.00 14.72 55 ASP D N 1
ATOM 5747 C CA . ASP D 1 67 ? 34.703 64.995 22.624 1.00 13.66 55 ASP D CA 1
ATOM 5748 C C . ASP D 1 67 ? 33.582 64.157 23.222 1.00 13.23 55 ASP D C 1
ATOM 5749 O O . ASP D 1 67 ? 32.483 64.639 23.440 1.00 13.66 55 ASP D O 1
ATOM 5754 N N . LEU D 1 68 ? 33.830 62.882 23.427 1.00 12.66 56 LEU D N 1
ATOM 5755 C CA . LEU D 1 68 ? 32.755 61.982 23.830 1.00 12.78 56 LEU D CA 1
ATOM 5756 C C . LEU D 1 68 ? 32.061 62.327 25.164 1.00 13.19 56 LEU D C 1
ATOM 5757 O O . LEU D 1 68 ? 30.980 61.789 25.453 1.00 14.40 56 LEU D O 1
ATOM 5762 N N . ARG D 1 69 ? 32.634 63.224 25.966 1.00 13.32 57 ARG D N 1
ATOM 5763 C CA . ARG D 1 69 ? 31.911 63.739 27.135 1.00 12.98 57 ARG D CA 1
ATOM 5764 C C . ARG D 1 69 ? 30.648 64.443 26.674 1.00 12.64 57 ARG D C 1
ATOM 5765 O O . ARG D 1 69 ? 29.682 64.514 27.413 1.00 13.10 57 ARG D O 1
ATOM 5773 N N . LYS D 1 70 ? 30.670 65.015 25.474 1.00 11.64 58 LYS D N 1
ATOM 5774 C CA . LYS D 1 70 ? 29.577 65.861 25.091 1.00 11.00 58 LYS D CA 1
ATOM 5775 C C . LYS D 1 70 ? 29.000 65.671 23.725 1.00 10.42 58 LYS D C 1
ATOM 5776 O O . LYS D 1 70 ? 27.991 66.284 23.437 1.00 10.10 58 LYS D O 1
ATOM 5782 N N . ASP D 1 71 ? 29.578 64.789 22.910 1.00 10.36 59 ASP D N 1
ATOM 5783 C CA . ASP D 1 71 ? 29.078 64.540 21.557 1.00 9.75 59 ASP D CA 1
ATOM 5784 C C . ASP D 1 71 ? 28.610 63.132 21.287 1.00 9.63 59 ASP D C 1
ATOM 5785 O O . ASP D 1 71 ? 28.632 62.698 20.172 1.00 10.77 59 ASP D O 1
ATOM 5790 N N . LEU D 1 72 ? 28.187 62.388 22.281 1.00 10.33 60 LEU D N 1
ATOM 5791 C CA . LEU D 1 72 ? 27.584 61.091 22.003 1.00 10.24 60 LEU D CA 1
ATOM 5792 C C . LEU D 1 72 ? 26.333 61.266 21.115 1.00 10.01 60 LEU D C 1
ATOM 5793 O O . LEU D 1 72 ? 26.071 60.444 20.248 1.00 9.16 60 LEU D O 1
ATOM 5798 N N . ASP D 1 73 ? 25.578 62.342 21.321 1.00 10.46 61 ASP D N 1
ATOM 5799 C CA . ASP D 1 73 ? 24.398 62.607 20.470 1.00 11.20 61 ASP D CA 1
ATOM 5800 C C . ASP D 1 73 ? 24.832 62.779 19.024 1.00 10.91 61 ASP D C 1
ATOM 5801 O O . ASP D 1 73 ? 24.221 62.220 18.130 1.00 10.70 61 ASP D O 1
ATOM 5806 N N . LEU D 1 74 ? 25.924 63.498 18.828 1.00 11.24 62 LEU D N 1
ATOM 5807 C CA . LEU D 1 74 ? 26.498 63.671 17.503 1.00 11.76 62 LEU D CA 1
ATOM 5808 C C . LEU D 1 74 ? 26.891 62.331 16.893 1.00 12.08 62 LEU D C 1
ATOM 5809 O O . LEU D 1 74 ? 26.526 61.978 15.756 1.00 12.40 62 LEU D O 1
ATOM 5814 N N . LEU D 1 75 ? 27.689 61.602 17.644 1.00 11.93 63 LEU D N 1
ATOM 5815 C CA . LEU D 1 75 ? 28.156 60.308 17.197 1.00 12.17 63 LEU D CA 1
ATOM 5816 C C . LEU D 1 75 ? 27.020 59.356 16.795 1.00 12.22 63 LEU D C 1
ATOM 5817 O O . LEU D 1 75 ? 27.144 58.619 15.871 1.00 11.72 63 LEU D O 1
ATOM 5822 N N . PHE D 1 76 ? 25.938 59.321 17.551 1.00 13.29 64 PHE D N 1
ATOM 5823 C CA . PHE D 1 76 ? 24.857 58.365 17.297 1.00 13.12 64 PHE D CA 1
ATOM 5824 C C . PHE D 1 76 ? 24.044 58.804 16.125 1.00 13.68 64 PHE D C 1
ATOM 5825 O O . PHE D 1 76 ? 23.443 57.993 15.427 1.00 13.87 64 PHE D O 1
ATOM 5833 N N . GLU D 1 77 ? 24.034 60.101 15.918 1.00 14.18 65 GLU D N 1
ATOM 5834 C CA . GLU D 1 77 ? 23.341 60.702 14.799 1.00 14.97 65 GLU D CA 1
ATOM 5835 C C . GLU D 1 77 ? 24.000 60.384 13.487 1.00 15.16 65 GLU D C 1
ATOM 5836 O O . GLU D 1 77 ? 23.344 59.972 12.536 1.00 15.50 65 GLU D O 1
ATOM 5842 N N . LYS D 1 78 ? 25.310 60.633 13.433 1.00 15.36 66 LYS D N 1
ATOM 5843 C CA . LYS D 1 78 ? 26.059 60.554 12.185 1.00 14.45 66 LYS D CA 1
ATOM 5844 C C . LYS D 1 78 ? 26.461 59.135 11.891 1.00 14.34 66 LYS D C 1
ATOM 5845 O O . LYS D 1 78 ? 26.808 58.832 10.742 1.00 14.43 66 LYS D O 1
ATOM 5851 N N . VAL D 1 79 ? 26.482 58.279 12.918 1.00 13.38 67 VAL D N 1
ATOM 5852 C CA . VAL D 1 79 ? 26.778 56.847 12.747 1.00 12.89 67 VAL D CA 1
ATOM 5853 C C . VAL D 1 79 ? 25.645 56.046 13.363 1.00 13.65 67 VAL D C 1
ATOM 5854 O O . VAL D 1 79 ? 25.581 55.859 14.581 1.00 14.72 67 VAL D O 1
ATOM 5858 N N . LYS D 1 80 ? 24.753 55.550 12.519 1.00 13.81 68 LYS D N 1
ATOM 5859 C CA . LYS D 1 80 ? 23.437 55.112 12.979 1.00 13.42 68 LYS D CA 1
ATOM 5860 C C . LYS D 1 80 ? 23.440 53.667 13.478 1.00 12.85 68 LYS D C 1
ATOM 5861 O O . LYS D 1 80 ? 22.960 53.399 14.581 1.00 12.68 68 LYS D O 1
ATOM 5867 N N . GLU D 1 81 ? 23.949 52.753 12.652 1.00 12.57 69 GLU D N 1
ATOM 5868 C CA . GLU D 1 81 ? 24.038 51.318 12.973 1.00 13.02 69 GLU D CA 1
ATOM 5869 C C . GLU D 1 81 ? 25.423 50.845 12.610 1.00 13.81 69 GLU D C 1
ATOM 5870 O O . GLU D 1 81 ? 26.127 51.476 11.859 1.00 14.39 69 GLU D O 1
ATOM 5876 N N . VAL D 1 82 ? 25.795 49.690 13.121 1.00 15.13 70 VAL D N 1
ATOM 5877 C CA . VAL D 1 82 ? 27.180 49.273 13.128 1.00 15.44 70 VAL D CA 1
ATOM 5878 C C . VAL D 1 82 ? 27.197 47.792 13.511 1.00 15.87 70 VAL D C 1
ATOM 5879 O O . VAL D 1 82 ? 26.634 47.388 14.559 1.00 16.86 70 VAL D O 1
ATOM 5883 N N . ASP D 1 83 ? 27.832 46.993 12.653 1.00 15.33 71 ASP D N 1
ATOM 5884 C CA . ASP D 1 83 ? 28.037 45.553 12.884 1.00 14.58 71 ASP D CA 1
ATOM 5885 C C . ASP D 1 83 ? 29.220 45.262 13.802 1.00 13.74 71 ASP D C 1
ATOM 5886 O O . ASP D 1 83 ? 29.235 44.257 14.521 1.00 13.57 71 ASP D O 1
ATOM 5891 N N . ILE D 1 84 ? 30.212 46.146 13.763 1.00 13.06 72 ILE D N 1
ATOM 5892 C CA . ILE D 1 84 ? 31.467 45.944 14.459 1.00 12.73 72 ILE D CA 1
ATOM 5893 C C . ILE D 1 84 ? 31.884 47.232 15.155 1.00 12.28 72 ILE D C 1
ATOM 5894 O O . ILE D 1 84 ? 31.982 48.279 14.528 1.00 12.66 72 ILE D O 1
ATOM 5899 N N . LEU D 1 85 ? 32.185 47.119 16.440 1.00 11.62 73 LEU D N 1
ATOM 5900 C CA . LEU D 1 85 ? 32.424 48.252 17.300 1.00 11.36 73 LEU D CA 1
ATOM 5901 C C . LEU D 1 85 ? 33.727 48.051 18.062 1.00 11.16 73 LEU D C 1
ATOM 5902 O O . LEU D 1 85 ? 33.821 47.175 18.935 1.00 11.26 73 LEU D O 1
ATOM 5907 N N . VAL D 1 86 ? 34.706 48.888 17.769 1.00 10.35 74 VAL D N 1
ATOM 5908 C CA . VAL D 1 86 ? 36.005 48.784 18.365 1.00 10.32 74 VAL D CA 1
ATOM 5909 C C . VAL D 1 86 ? 36.165 49.951 19.301 1.00 10.84 74 VAL D C 1
ATOM 5910 O O . VAL D 1 86 ? 36.265 51.103 18.863 1.00 10.04 74 VAL D O 1
ATOM 5914 N N . LEU D 1 87 ? 36.187 49.652 20.601 1.00 11.40 75 LEU D N 1
ATOM 5915 C CA . LEU D 1 87 ? 36.275 50.683 21.633 1.00 11.07 75 LEU D CA 1
ATOM 5916 C C . LEU D 1 87 ? 37.736 50.954 21.935 1.00 11.33 75 LEU D C 1
ATOM 5917 O O . LEU D 1 87 ? 38.560 50.051 21.967 1.00 11.73 75 LEU D O 1
ATOM 5922 N N . ASN D 1 88 ? 38.062 52.212 22.127 1.00 12.13 76 ASN D N 1
ATOM 5923 C CA . ASN D 1 88 ? 39.438 52.596 22.282 1.00 13.23 76 ASN D CA 1
ATOM 5924 C C . ASN D 1 88 ? 39.414 54.037 22.789 1.00 14.54 76 ASN D C 1
ATOM 5925 O O . ASN D 1 88 ? 38.468 54.787 22.533 1.00 13.94 76 ASN D O 1
ATOM 5930 N N . ALA D 1 89 ? 40.436 54.404 23.560 1.00 16.64 77 ALA D N 1
ATOM 5931 C CA . ALA D 1 89 ? 40.496 55.739 24.165 1.00 17.62 77 ALA D CA 1
ATOM 5932 C C . ALA D 1 89 ? 41.922 56.148 24.304 1.00 18.63 77 ALA D C 1
ATOM 5933 O O . ALA D 1 89 ? 42.782 55.307 24.165 1.00 19.92 77 ALA D O 1
ATOM 5935 N N . GLY D 1 90 ? 42.167 57.441 24.523 1.00 19.74 78 GLY D N 1
ATOM 5936 C CA . GLY D 1 90 ? 43.492 57.939 24.905 1.00 20.53 78 GLY D CA 1
ATOM 5937 C C . GLY D 1 90 ? 43.837 57.494 26.301 1.00 21.29 78 GLY D C 1
ATOM 5938 O O . GLY D 1 90 ? 42.944 57.204 27.108 1.00 22.18 78 GLY D O 1
ATOM 5939 N N . GLY D 1 91 ? 45.128 57.427 26.604 1.00 21.74 79 GLY D N 1
ATOM 5940 C CA . GLY D 1 91 ? 45.551 56.926 27.920 1.00 21.54 79 GLY D CA 1
ATOM 5941 C C . GLY D 1 91 ? 45.515 58.053 28.936 1.00 21.10 79 GLY D C 1
ATOM 5942 O O . GLY D 1 91 ? 46.034 59.133 28.647 1.00 21.34 79 GLY D O 1
ATOM 5943 N N . PRO D 1 92 ? 44.947 57.822 30.130 1.00 20.40 80 PRO D N 1
ATOM 5944 C CA . PRO D 1 92 ? 44.863 58.867 31.153 1.00 19.24 80 PRO D CA 1
ATOM 5945 C C . PRO D 1 92 ? 46.174 59.119 31.848 1.00 18.08 80 PRO D C 1
ATOM 5946 O O . PRO D 1 92 ? 47.183 58.492 31.518 1.00 17.61 80 PRO D O 1
ATOM 5950 N N . LYS D 1 93 ? 46.122 60.010 32.837 1.00 17.07 81 LYS D N 1
ATOM 5951 C CA . LYS D 1 93 ? 47.304 60.494 33.556 1.00 16.26 81 LYS D CA 1
ATOM 5952 C C . LYS D 1 93 ? 47.979 59.419 34.374 1.00 14.13 81 LYS D C 1
ATOM 5953 O O . LYS D 1 93 ? 47.306 58.706 35.100 1.00 13.46 81 LYS D O 1
ATOM 5959 N N . ALA D 1 94 ? 49.301 59.333 34.192 1.00 12.73 82 ALA D N 1
ATOM 5960 C CA . ALA D 1 94 ? 50.206 58.457 34.894 1.00 12.19 82 ALA D CA 1
ATOM 5961 C C . ALA D 1 94 ? 50.681 59.143 36.144 1.00 11.76 82 ALA D C 1
ATOM 5962 O O . ALA D 1 94 ? 50.860 60.342 36.136 1.00 12.50 82 ALA D O 1
ATOM 5964 N N . GLY D 1 95 ? 50.922 58.404 37.214 1.00 11.43 83 GLY D N 1
ATOM 5965 C CA . GLY D 1 95 ? 51.339 59.047 38.456 1.00 11.78 83 GLY D CA 1
ATOM 5966 C C . GLY D 1 95 ? 51.332 58.139 39.666 1.00 11.79 83 GLY D C 1
ATOM 5967 O O . GLY D 1 95 ? 50.699 57.099 39.678 1.00 11.49 83 GLY D O 1
ATOM 5968 N N . PHE D 1 96 ? 52.071 58.523 40.687 1.00 11.76 84 PHE D N 1
ATOM 5969 C CA . PHE D 1 96 ? 51.959 57.837 41.950 1.00 11.53 84 PHE D CA 1
ATOM 5970 C C . PHE D 1 96 ? 50.801 58.443 42.748 1.00 11.80 84 PHE D C 1
ATOM 5971 O O . PHE D 1 96 ? 50.213 59.438 42.340 1.00 12.44 84 PHE D O 1
ATOM 5979 N N . PHE D 1 97 ? 50.420 57.792 43.832 1.00 12.02 85 PHE D N 1
ATOM 5980 C CA . PHE D 1 97 ? 49.145 58.073 44.513 1.00 11.79 85 PHE D CA 1
ATOM 5981 C C . PHE D 1 97 ? 49.010 59.498 45.026 1.00 11.55 85 PHE D C 1
ATOM 5982 O O . PHE D 1 97 ? 47.922 60.086 44.922 1.00 11.57 85 PHE D O 1
ATOM 5990 N N . ASP D 1 98 ? 50.097 60.056 45.554 1.00 11.34 86 ASP D N 1
ATOM 5991 C CA . ASP D 1 98 ? 50.073 61.443 46.046 1.00 11.61 86 ASP D CA 1
ATOM 5992 C C . ASP D 1 98 ? 49.960 62.498 44.972 1.00 12.23 86 ASP D C 1
ATOM 5993 O O . ASP D 1 98 ? 49.585 63.612 45.286 1.00 12.07 86 ASP D O 1
ATOM 5998 N N . GLU D 1 99 ? 50.338 62.178 43.729 1.00 13.41 87 GLU D N 1
ATOM 5999 C CA . GLU D 1 99 ? 50.242 63.148 42.631 1.00 14.14 87 GLU D CA 1
ATOM 6000 C C . GLU D 1 99 ? 49.037 62.901 41.731 1.00 15.25 87 GLU D C 1
ATOM 6001 O O . GLU D 1 99 ? 49.007 63.368 40.595 1.00 16.64 87 GLU D O 1
ATOM 6007 N N . LEU D 1 100 ? 48.039 62.184 42.235 1.00 15.62 88 LEU D N 1
ATOM 6008 C CA . LEU D 1 100 ? 46.784 61.992 41.521 1.00 15.89 88 LEU D CA 1
ATOM 6009 C C . LEU D 1 100 ? 45.634 62.450 42.409 1.00 16.20 88 LEU D C 1
ATOM 6010 O O . LEU D 1 100 ? 45.632 62.203 43.599 1.00 15.95 88 LEU D O 1
ATOM 6015 N N . THR D 1 101 ? 44.647 63.123 41.833 1.00 17.04 89 THR D N 1
ATOM 6016 C CA . THR D 1 101 ? 43.510 63.605 42.637 1.00 16.99 89 THR D 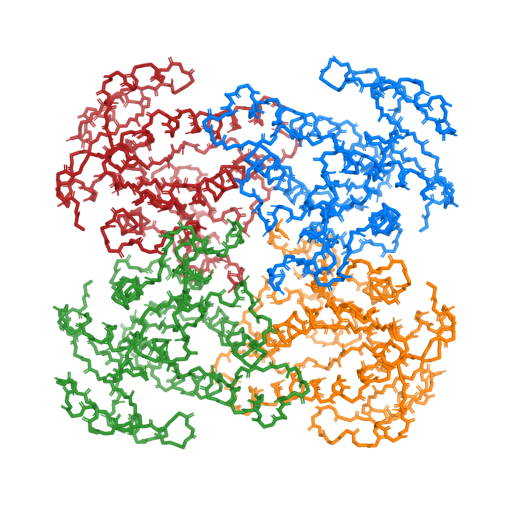CA 1
ATOM 6017 C C . THR D 1 101 ? 42.315 62.726 42.364 1.00 17.32 89 THR D C 1
ATOM 6018 O O . THR D 1 101 ? 42.337 61.907 41.432 1.00 17.65 89 THR D O 1
ATOM 6022 N N . ASN D 1 102 ? 41.245 62.980 43.108 1.00 17.17 90 ASN D N 1
ATOM 6023 C CA . ASN D 1 102 ? 39.966 62.314 42.879 1.00 16.92 90 ASN D CA 1
ATOM 6024 C C . ASN D 1 102 ? 39.426 62.626 41.501 1.00 17.36 90 ASN D C 1
ATOM 6025 O O . ASN D 1 102 ? 38.801 61.770 40.887 1.00 18.17 90 ASN D O 1
ATOM 6030 N N . GLU D 1 103 ? 39.687 63.824 40.978 1.00 17.88 91 GLU D N 1
ATOM 6031 C CA . GLU D 1 103 ? 39.239 64.150 39.613 1.00 17.96 91 GLU D CA 1
ATOM 6032 C C . GLU D 1 103 ? 39.960 63.315 38.551 1.00 17.36 91 GLU D C 1
ATOM 6033 O O . GLU D 1 103 ? 39.352 62.964 37.553 1.00 16.55 91 GLU D O 1
ATOM 6039 N N . ASP D 1 104 ? 41.228 62.969 38.786 1.00 16.86 92 ASP D N 1
ATOM 6040 C CA . ASP D 1 104 ? 41.972 62.107 37.834 1.00 16.44 92 ASP D CA 1
ATOM 6041 C C . ASP D 1 104 ? 41.296 60.749 37.669 1.00 15.26 92 ASP D C 1
ATOM 6042 O O . ASP D 1 104 ? 41.153 60.261 36.555 1.00 14.69 92 ASP D O 1
ATOM 6047 N N . PHE D 1 105 ? 40.919 60.154 38.807 1.00 14.13 93 PHE D N 1
ATOM 6048 C CA . PHE D 1 105 ? 40.214 58.882 38.866 1.00 12.60 93 PHE D CA 1
ATOM 6049 C C . PHE D 1 105 ? 38.833 59.006 38.272 1.00 12.83 93 PHE D C 1
ATOM 6050 O O . PHE D 1 105 ? 38.385 58.120 37.534 1.00 13.75 93 PHE D O 1
ATOM 6058 N N . LYS D 1 106 ? 38.155 60.105 38.571 1.00 12.58 94 LYS D N 1
ATOM 6059 C CA . LYS D 1 106 ? 36.828 60.286 38.041 1.00 12.70 94 LYS D CA 1
ATOM 6060 C C . LYS D 1 106 ? 36.845 60.357 36.493 1.00 12.57 94 LYS D C 1
ATOM 6061 O O . LYS D 1 106 ? 36.047 59.709 35.852 1.00 12.24 94 LYS D O 1
ATOM 6067 N N . GLU D 1 107 ? 37.763 61.132 35.930 1.00 12.94 95 GLU D N 1
ATOM 6068 C CA . GLU D 1 107 ? 37.837 61.375 34.497 1.00 13.96 95 GLU D CA 1
ATOM 6069 C C . GLU D 1 107 ? 38.178 60.133 33.736 1.00 13.92 95 GLU D C 1
ATOM 6070 O O . GLU D 1 107 ? 37.639 59.876 32.645 1.00 13.75 95 GLU D O 1
ATOM 6076 N N . ALA D 1 108 ? 39.057 59.345 34.319 1.00 13.94 96 ALA D N 1
ATOM 6077 C CA . ALA D 1 108 ? 39.419 58.074 33.727 1.00 14.18 96 ALA D CA 1
ATOM 6078 C C . ALA D 1 108 ? 38.213 57.088 33.716 1.00 14.64 96 ALA D C 1
ATOM 6079 O O . ALA D 1 108 ? 37.965 56.376 32.749 1.00 14.01 96 ALA D O 1
ATOM 6081 N N . ILE D 1 109 ? 37.491 57.032 34.828 1.00 15.21 97 ILE D N 1
ATOM 6082 C CA . ILE D 1 109 ? 36.307 56.174 34.946 1.00 15.42 97 ILE D CA 1
ATOM 6083 C C . ILE D 1 109 ? 35.213 56.558 33.961 1.00 15.36 97 ILE D C 1
ATOM 6084 O O . ILE D 1 109 ? 34.580 55.699 33.387 1.00 15.68 97 ILE D O 1
ATOM 6089 N N . ASP D 1 110 ? 34.974 57.852 33.838 1.00 15.07 98 ASP D N 1
ATOM 6090 C CA . ASP D 1 110 ? 34.059 58.390 32.887 1.00 15.63 98 ASP D CA 1
ATOM 6091 C C . ASP D 1 110 ? 34.409 57.976 31.473 1.00 15.44 98 ASP D C 1
ATOM 6092 O O . ASP D 1 110 ? 33.589 57.465 30.719 1.00 15.78 98 ASP D O 1
ATOM 6097 N N . SER D 1 111 ? 35.639 58.259 31.101 1.00 15.10 99 SER D N 1
ATOM 6098 C CA . SER D 1 111 ? 35.991 58.221 29.721 1.00 15.37 99 SER D CA 1
ATOM 6099 C C . SER D 1 111 ? 36.286 56.808 29.305 1.00 15.57 99 SER D C 1
ATOM 6100 O O . SER D 1 111 ? 35.846 56.400 28.228 1.00 16.80 99 SER D O 1
ATOM 6103 N N . LEU D 1 112 ? 36.990 56.046 30.144 1.00 15.10 100 LEU D N 1
ATOM 6104 C CA . LEU D 1 112 ? 37.336 54.639 29.810 1.00 14.34 100 LEU D CA 1
ATOM 6105 C C . LEU D 1 112 ? 36.261 53.622 30.190 1.00 14.19 100 LEU D C 1
ATOM 6106 O O . LEU D 1 112 ? 36.337 52.505 29.771 1.00 15.27 100 LEU D O 1
ATOM 6111 N N . PHE D 1 113 ? 35.247 53.986 30.941 1.00 13.98 101 PHE D N 1
ATOM 6112 C CA . PHE D 1 113 ? 34.285 52.973 31.387 1.00 14.03 101 PHE D CA 1
ATOM 6113 C C . PHE D 1 113 ? 32.827 53.356 31.142 1.00 14.24 101 PHE D C 1
ATOM 6114 O O . PHE D 1 113 ? 32.154 52.742 30.314 1.00 15.95 101 PHE D O 1
ATOM 6122 N N . LEU D 1 114 ? 32.339 54.382 31.817 1.00 13.69 102 LEU D N 1
ATOM 6123 C CA . LEU D 1 114 ? 30.922 54.748 31.724 1.00 13.43 102 LEU D CA 1
ATOM 6124 C C . LEU D 1 114 ? 30.496 55.275 30.360 1.00 13.27 102 LEU D C 1
ATOM 6125 O O . LEU D 1 114 ? 29.377 55.016 29.942 1.00 13.50 102 LEU D O 1
ATOM 6130 N N . ASN D 1 115 ? 31.349 56.032 29.683 1.00 13.07 103 ASN D N 1
ATOM 6131 C CA . ASN D 1 115 ? 31.055 56.436 28.298 1.00 13.77 103 ASN D CA 1
ATOM 6132 C C . ASN D 1 115 ? 31.005 55.277 27.325 1.00 12.47 103 ASN D C 1
ATOM 6133 O O . ASN D 1 115 ? 30.281 55.300 26.353 1.00 11.19 103 ASN D O 1
ATOM 6138 N N . MET D 1 116 ? 31.830 54.292 27.602 1.00 11.97 104 MET D N 1
ATOM 6139 C CA . MET D 1 116 ? 31.953 53.139 26.790 1.00 12.52 104 MET D CA 1
ATOM 6140 C C . MET D 1 116 ? 30.679 52.312 26.860 1.00 12.47 104 MET D C 1
ATOM 6141 O O . MET D 1 116 ? 30.202 51.817 25.838 1.00 12.65 104 MET D O 1
ATOM 6146 N N . ILE D 1 117 ? 30.144 52.166 28.074 1.00 12.36 105 ILE D N 1
ATOM 6147 C CA . ILE D 1 117 ? 28.870 51.489 28.304 1.00 11.81 105 ILE D CA 1
ATOM 6148 C C . ILE D 1 117 ? 27.750 52.154 27.506 1.00 11.83 105 ILE D C 1
ATOM 6149 O O . ILE D 1 117 ? 26.920 51.485 26.890 1.00 12.85 105 ILE D O 1
ATOM 6154 N N . LYS D 1 118 ? 27.702 53.478 27.564 1.00 11.22 106 LYS D N 1
ATOM 6155 C CA . LYS D 1 118 ? 26.723 54.259 26.831 1.00 10.37 106 LYS D CA 1
ATOM 6156 C C . LYS D 1 118 ? 26.787 53.982 25.322 1.00 10.69 106 LYS D C 1
ATOM 6157 O O . LYS D 1 118 ? 25.761 53.894 24.657 1.00 10.28 106 LYS D O 1
ATOM 6163 N N . ILE D 1 119 ? 27.990 53.809 24.793 1.00 10.90 107 ILE D N 1
ATOM 6164 C CA . ILE D 1 119 ? 28.157 53.567 23.338 1.00 11.19 107 ILE D CA 1
ATOM 6165 C C . ILE D 1 119 ? 27.688 52.175 22.963 1.00 11.16 107 ILE D C 1
ATOM 6166 O O . ILE D 1 119 ? 27.008 52.002 21.958 1.00 10.50 107 ILE D O 1
ATOM 6171 N N . VAL D 1 120 ? 28.065 51.194 23.783 1.00 11.40 108 VAL D N 1
ATOM 6172 C CA . VAL D 1 120 ? 27.612 49.824 23.610 1.00 11.84 108 VAL D CA 1
ATOM 6173 C C . VAL D 1 120 ? 26.082 49.774 23.657 1.00 13.05 108 VAL D C 1
ATOM 6174 O O . VAL D 1 120 ? 25.420 49.396 22.683 1.00 13.96 108 VAL D O 1
ATOM 6178 N N . ARG D 1 121 ? 25.519 50.252 24.753 1.00 14.01 109 ARG D N 1
ATOM 6179 C CA . ARG D 1 121 ? 24.075 50.355 24.882 1.00 14.44 109 ARG D CA 1
ATOM 6180 C C . ARG D 1 121 ? 23.420 50.887 23.619 1.00 14.54 109 ARG D C 1
ATOM 6181 O O . ARG D 1 121 ? 22.378 50.402 23.222 1.00 15.61 109 ARG D O 1
ATOM 6189 N N . ASN D 1 122 ? 24.046 51.839 22.954 1.00 14.54 110 ASN D N 1
ATOM 6190 C CA . ASN D 1 122 ? 23.453 52.404 21.743 1.00 14.26 110 ASN D CA 1
ATOM 6191 C C . ASN D 1 122 ? 23.444 51.472 20.551 1.00 14.11 110 ASN D C 1
ATOM 6192 O O . ASN D 1 122 ? 22.460 51.422 19.863 1.00 14.45 110 ASN D O 1
ATOM 6197 N N . TYR D 1 123 ? 24.557 50.783 20.289 1.00 14.06 111 TYR D N 1
ATOM 6198 C CA . TYR D 1 123 ? 24.780 50.059 19.012 1.00 13.06 111 TYR D CA 1
ATOM 6199 C C . TYR D 1 123 ? 24.422 48.579 19.104 1.00 13.09 111 TYR D C 1
ATOM 6200 O O . TYR D 1 123 ? 24.367 47.861 18.076 1.00 12.67 111 TYR D O 1
ATOM 6209 N N . LEU D 1 124 ? 24.145 48.140 20.339 1.00 12.76 112 LEU D N 1
ATOM 6210 C CA . LEU D 1 124 ? 23.854 46.736 20.631 1.00 12.23 112 LEU D CA 1
ATOM 6211 C C . LEU D 1 124 ? 22.510 46.245 20.118 1.00 11.50 112 LEU D C 1
ATOM 6212 O O . LEU D 1 124 ? 22.441 45.136 19.650 1.00 11.34 112 LEU D O 1
ATOM 6217 N N . PRO D 1 125 ? 21.441 47.026 20.204 1.00 11.89 113 PRO D N 1
ATOM 6218 C CA . PRO D 1 125 ? 20.120 46.559 19.718 1.00 12.77 113 PRO D CA 1
ATOM 6219 C C . PRO D 1 125 ? 20.071 46.163 18.244 1.00 13.23 113 PRO D C 1
ATOM 6220 O O . PRO D 1 125 ? 19.402 45.199 17.928 1.00 13.74 113 PRO D O 1
ATOM 6224 N N . ALA D 1 126 ? 20.763 46.884 17.359 1.00 14.20 114 ALA D N 1
ATOM 6225 C CA . ALA D 1 126 ? 20.768 46.521 15.923 1.00 14.85 114 ALA D CA 1
ATOM 6226 C C . ALA D 1 126 ? 21.599 45.271 15.645 1.00 15.21 114 ALA D C 1
ATOM 6227 O O . ALA D 1 126 ? 21.327 44.537 14.671 1.00 15.67 114 ALA D O 1
ATOM 6229 N N . MET D 1 127 ? 22.611 45.031 16.470 1.00 14.81 115 MET D N 1
ATOM 6230 C CA . MET D 1 127 ? 23.352 43.754 16.407 1.00 15.54 115 MET D CA 1
ATOM 6231 C C . MET D 1 127 ? 22.451 42.530 16.764 1.00 16.17 115 MET D C 1
ATOM 6232 O O . MET D 1 127 ? 22.420 41.516 16.045 1.00 16.12 115 MET D O 1
ATOM 6237 N N . LYS D 1 128 ? 21.725 42.638 17.879 1.00 16.70 116 LYS D N 1
ATOM 6238 C CA . LYS D 1 128 ? 20.741 41.609 18.277 1.00 17.30 116 LYS D CA 1
ATOM 6239 C C . LYS D 1 128 ? 19.738 41.351 17.137 1.00 17.14 116 LYS D C 1
ATOM 6240 O O . LYS D 1 128 ? 19.492 40.210 16.787 1.00 16.85 116 LYS D O 1
ATOM 6246 N N . GLU D 1 129 ? 19.192 42.429 16.572 1.00 17.47 117 GLU D N 1
ATOM 6247 C CA . GLU D 1 129 ? 18.192 42.367 15.510 1.00 17.79 117 GLU D CA 1
ATOM 6248 C C . GLU D 1 129 ? 18.713 41.571 14.283 1.00 17.53 117 GLU D C 1
ATOM 6249 O O . GLU D 1 129 ? 17.970 40.767 13.709 1.00 17.50 117 GLU D O 1
ATOM 6252 N N . LYS D 1 130 ? 19.985 41.765 13.923 1.00 16.79 118 LYS D N 1
ATOM 6253 C CA . LYS D 1 130 ? 20.623 41.033 12.810 1.00 16.11 118 LYS D CA 1
ATOM 6254 C C . LYS D 1 130 ? 21.150 39.642 13.164 1.00 15.55 118 LYS D C 1
ATOM 6255 O O . LYS D 1 130 ? 21.540 38.889 12.288 1.00 15.24 118 LYS D O 1
ATOM 6261 N N . GLY D 1 131 ? 21.212 39.307 14.450 1.00 15.24 119 GLY D N 1
ATOM 6262 C CA . GLY D 1 131 ? 21.762 38.012 14.883 1.00 13.92 119 GLY D CA 1
ATOM 6263 C C . GLY D 1 131 ? 23.255 37.833 14.702 1.00 12.73 119 GLY D C 1
ATOM 6264 O O . GLY D 1 131 ? 23.743 36.737 14.821 1.00 12.61 119 GLY D O 1
ATOM 6265 N N . TRP D 1 132 ? 23.974 38.920 14.444 1.00 12.25 120 TRP D N 1
ATOM 6266 C CA . TRP D 1 132 ? 25.445 38.930 14.337 1.00 11.59 120 TRP D CA 1
ATOM 6267 C C . TRP D 1 132 ? 26.030 40.241 14.915 1.00 12.01 120 TRP D C 1
ATOM 6268 O O . TRP D 1 132 ? 25.431 41.318 14.789 1.00 12.34 120 TRP D O 1
ATOM 6279 N N . GLY D 1 133 ? 27.194 40.163 15.554 1.00 12.14 121 GLY D N 1
ATOM 6280 C CA . GLY D 1 133 ? 27.927 41.371 15.897 1.00 11.81 121 GLY D CA 1
ATOM 6281 C C . GLY D 1 133 ? 29.303 41.116 16.490 1.00 12.36 121 GLY D C 1
ATOM 6282 O O . GLY D 1 133 ? 29.625 40.001 16.900 1.00 12.80 121 GLY D O 1
ATOM 6283 N N . ARG D 1 134 ? 30.105 42.176 16.579 1.00 12.24 122 ARG D N 1
ATOM 6284 C CA . ARG D 1 134 ? 31.395 42.111 17.266 1.00 11.84 122 ARG D CA 1
ATOM 6285 C C . ARG D 1 134 ? 31.642 43.384 18.059 1.00 11.41 122 ARG D C 1
ATOM 6286 O O . ARG D 1 134 ? 31.513 44.480 17.531 1.00 11.96 122 ARG D O 1
ATOM 6294 N N . ILE D 1 135 ? 31.997 43.222 19.329 1.00 11.14 123 ILE D N 1
ATOM 6295 C CA . ILE D 1 135 ? 32.527 44.302 20.161 1.00 10.25 123 ILE D CA 1
ATOM 6296 C C . ILE D 1 135 ? 33.930 43.915 20.588 1.00 11.19 123 ILE D C 1
ATOM 6297 O O . ILE D 1 135 ? 34.162 42.802 21.065 1.00 12.17 123 ILE D O 1
ATOM 6302 N N . VAL D 1 136 ? 34.882 44.806 20.354 1.00 11.95 124 VAL D N 1
ATOM 6303 C CA . VAL D 1 136 ? 36.295 44.576 20.718 1.00 12.13 124 VAL D CA 1
ATOM 6304 C C . VAL D 1 136 ? 36.776 45.829 21.433 1.00 12.31 124 VAL D C 1
ATOM 6305 O O . VAL D 1 136 ? 36.601 46.933 20.916 1.00 13.29 124 VAL D O 1
ATOM 6309 N N . ALA D 1 137 ? 37.300 45.685 22.647 1.00 12.90 125 ALA D N 1
ATOM 6310 C CA . ALA D 1 137 ? 37.873 46.847 23.385 1.00 12.75 125 ALA D CA 1
ATOM 6311 C C . ALA D 1 137 ? 39.375 46.714 23.332 1.00 12.89 125 ALA D C 1
ATOM 6312 O O . ALA D 1 137 ? 39.922 45.634 23.540 1.00 13.09 125 ALA D O 1
ATOM 6314 N N . ILE D 1 138 ? 40.052 47.801 23.022 1.00 12.76 126 ILE D N 1
ATOM 6315 C CA . ILE D 1 138 ? 41.496 47.814 23.146 1.00 12.28 126 ILE D CA 1
ATOM 6316 C C . ILE D 1 138 ? 41.823 48.348 24.500 1.00 12.19 126 ILE D C 1
ATOM 6317 O O . ILE D 1 138 ? 41.510 49.454 24.812 1.00 12.72 126 ILE D O 1
ATOM 6322 N N . THR D 1 139 ? 42.468 47.540 25.305 1.00 12.70 127 THR D N 1
ATOM 6323 C CA . THR D 1 139 ? 42.762 47.888 26.671 1.00 12.48 127 THR D CA 1
ATOM 6324 C C . THR D 1 139 ? 44.271 47.951 26.802 1.00 12.81 127 THR D C 1
ATOM 6325 O O . THR D 1 139 ? 44.873 48.778 26.148 1.00 12.45 127 THR D O 1
ATOM 6329 N N . SER D 1 140 ? 44.866 47.124 27.659 1.00 13.47 128 SER D N 1
ATOM 6330 C CA . SER D 1 140 ? 46.340 47.100 27.886 1.00 13.94 128 SER D CA 1
ATOM 6331 C C . SER D 1 140 ? 46.803 45.850 28.659 1.00 13.83 128 SER D C 1
ATOM 6332 O O . SER D 1 140 ? 46.103 45.317 29.528 1.00 12.66 128 SER D O 1
ATOM 6335 N N . PHE D 1 141 ? 48.010 45.419 28.363 1.00 13.75 129 PHE D N 1
ATOM 6336 C CA . PHE D 1 141 ? 48.557 44.276 29.067 1.00 14.71 129 PHE D CA 1
ATOM 6337 C C . PHE D 1 141 ? 48.716 44.598 30.587 1.00 15.36 129 PHE D C 1
ATOM 6338 O O . PHE D 1 141 ? 48.888 43.722 31.410 1.00 14.84 129 PHE D O 1
ATOM 6346 N N . SER D 1 142 ? 48.723 45.882 30.914 1.00 16.33 130 SER D N 1
ATOM 6347 C CA . SER D 1 142 ? 48.782 46.359 32.282 1.00 16.88 130 SER D CA 1
ATOM 6348 C C . SER D 1 142 ? 47.578 45.880 33.082 1.00 17.98 130 SER D C 1
ATOM 6349 O O . SER D 1 142 ? 47.540 45.992 34.296 1.00 17.87 130 SER D O 1
ATOM 6352 N N . VAL D 1 143 ? 46.564 45.383 32.392 1.00 19.18 131 VAL D N 1
ATOM 6353 C CA . VAL D 1 143 ? 45.422 44.808 33.059 1.00 19.33 131 VAL D CA 1
ATOM 6354 C C . VAL D 1 143 ? 45.831 43.541 33.807 1.00 20.17 131 VAL D C 1
ATOM 6355 O O . VAL D 1 143 ? 45.374 43.347 34.936 1.00 21.68 131 VAL D O 1
ATOM 6359 N N . ILE D 1 144 ? 46.670 42.677 33.232 1.00 20.31 132 ILE D N 1
ATOM 6360 C CA . ILE D 1 144 ? 47.140 41.488 33.980 1.00 20.29 132 ILE D CA 1
ATOM 6361 C C . ILE D 1 144 ? 48.533 41.626 34.563 1.00 20.23 132 ILE D C 1
ATOM 6362 O O . ILE D 1 144 ? 48.981 40.805 35.364 1.00 21.49 132 ILE D O 1
ATOM 6367 N N . SER D 1 145 ? 49.243 42.653 34.151 1.00 19.20 133 SER D N 1
ATOM 6368 C CA . SER D 1 145 ? 50.577 42.880 34.605 1.00 18.13 133 SER D CA 1
ATOM 6369 C C . SER D 1 145 ? 50.682 44.374 34.933 1.00 17.62 133 SER D C 1
ATOM 6370 O O . SER D 1 145 ? 51.505 45.089 34.336 1.00 17.73 133 SER D O 1
ATOM 6373 N N . PRO D 1 146 ? 49.884 44.837 35.910 1.00 17.03 134 PRO D N 1
ATOM 6374 C CA . PRO D 1 146 ? 49.812 46.256 36.292 1.00 16.71 134 PRO D CA 1
ATOM 6375 C C . PRO D 1 146 ? 51.153 46.998 36.552 1.00 16.28 134 PRO D C 1
ATOM 6376 O O . PRO D 1 146 ? 51.934 46.584 37.394 1.00 16.38 134 PRO D O 1
ATOM 6380 N N . ILE D 1 147 ? 51.347 48.093 35.814 1.00 15.70 135 ILE D N 1
ATOM 6381 C CA . ILE D 1 147 ? 52.482 49.012 35.917 1.00 15.60 135 ILE D CA 1
ATOM 6382 C C . ILE D 1 147 ? 52.283 49.975 37.087 1.00 14.76 135 ILE D C 1
ATOM 6383 O O . ILE D 1 147 ? 51.202 50.461 37.340 1.00 14.07 135 ILE D O 1
ATOM 6388 N N . GLU D 1 148 ? 53.356 50.304 37.762 1.00 15.66 136 GLU D N 1
ATOM 6389 C CA . GLU D 1 148 ? 53.257 50.790 39.152 1.00 16.99 136 GLU D CA 1
ATOM 6390 C C . GLU D 1 148 ? 52.637 52.183 39.327 1.00 16.66 136 GLU D C 1
ATOM 6391 O O . GLU D 1 148 ? 52.132 52.523 40.416 1.00 16.57 136 GLU D O 1
ATOM 6397 N N . ASN D 1 149 ? 52.689 52.971 38.262 1.00 16.06 137 ASN D N 1
ATOM 6398 C CA . ASN D 1 149 ? 52.177 54.329 38.272 1.00 15.74 137 ASN D CA 1
ATOM 6399 C C . ASN D 1 149 ? 50.973 54.559 37.311 1.00 15.02 137 ASN D C 1
ATOM 6400 O O . ASN D 1 149 ? 50.750 55.700 36.885 1.00 14.96 137 ASN D O 1
ATOM 6405 N N . LEU D 1 150 ? 50.228 53.508 36.953 1.00 13.83 138 LEU D N 1
ATOM 6406 C CA . LEU D 1 150 ? 49.065 53.676 36.075 1.00 13.66 138 LEU D CA 1
ATOM 6407 C C . LEU D 1 150 ? 47.749 53.362 36.800 1.00 12.94 138 LEU D C 1
ATOM 6408 O O . LEU D 1 150 ? 46.850 52.746 36.245 1.00 12.31 138 LEU D O 1
ATOM 6413 N N . TYR D 1 151 ? 47.650 53.855 38.030 1.00 12.50 139 TYR D N 1
ATOM 6414 C CA . TYR D 1 151 ? 46.488 53.687 38.926 1.00 11.77 139 TYR D CA 1
ATOM 6415 C C . TYR D 1 151 ? 45.126 53.904 38.287 1.00 11.61 139 TYR D C 1
ATOM 6416 O O . TYR D 1 151 ? 44.221 53.103 38.471 1.00 10.72 139 TYR D O 1
ATOM 6425 N N . THR D 1 152 ? 44.996 55.005 37.559 1.00 12.31 140 THR D N 1
ATOM 6426 C CA . THR D 1 152 ? 43.724 55.389 36.920 1.00 12.81 140 THR D CA 1
ATOM 6427 C C . THR D 1 152 ? 43.370 54.486 35.698 1.00 13.61 140 THR D C 1
ATOM 6428 O O . THR D 1 152 ? 42.233 54.074 35.552 1.00 14.64 140 THR D O 1
ATOM 6432 N N . SER D 1 153 ? 44.323 54.160 34.836 1.00 13.69 141 SER D N 1
ATOM 6433 C CA . SER D 1 153 ? 43.994 53.297 33.713 1.00 14.77 141 SER D CA 1
ATOM 6434 C C . SER D 1 153 ? 43.859 51.836 34.151 1.00 14.61 141 SER D C 1
ATOM 6435 O O . SER D 1 153 ? 42.995 51.120 33.613 1.00 15.79 141 SER D O 1
ATOM 6438 N N . ASN D 1 154 ? 44.706 51.384 35.075 1.00 13.32 142 ASN D N 1
ATOM 6439 C CA . ASN D 1 154 ? 44.634 50.006 35.525 1.00 12.95 142 ASN D CA 1
ATOM 6440 C C . ASN D 1 154 ? 43.210 49.752 36.016 1.00 12.74 142 ASN D C 1
ATOM 6441 O O . ASN D 1 154 ? 42.501 48.875 35.504 1.00 12.45 142 ASN D O 1
ATOM 6446 N N . SER D 1 155 ? 42.768 50.540 36.982 1.00 12.77 143 SER D N 1
ATOM 6447 C CA . SER D 1 155 ? 41.502 50.267 37.638 1.00 12.60 143 SER D CA 1
ATOM 6448 C C . SER D 1 155 ? 40.298 50.479 36.737 1.00 12.41 143 SER D C 1
ATOM 6449 O O . SER D 1 155 ? 39.360 49.689 36.799 1.00 11.77 143 SER D O 1
ATOM 6452 N N . ALA D 1 156 ? 40.350 51.504 35.877 1.00 13.00 144 ALA D N 1
ATOM 6453 C CA . ALA D 1 156 ? 39.303 51.775 34.836 1.00 12.54 144 ALA D CA 1
ATOM 6454 C C . ALA D 1 156 ? 39.206 50.699 33.757 1.00 12.64 144 ALA D C 1
ATOM 6455 O O . ALA D 1 156 ? 38.102 50.337 33.343 1.00 12.70 144 ALA D O 1
ATOM 6457 N N . ARG D 1 157 ? 40.345 50.197 33.290 1.00 12.61 145 ARG D N 1
ATOM 6458 C CA . ARG D 1 157 ? 40.343 49.116 32.313 1.00 13.24 145 ARG D CA 1
ATOM 6459 C C . ARG D 1 157 ? 39.866 47.788 32.903 1.00 13.02 145 ARG D C 1
ATOM 6460 O O . ARG D 1 157 ? 39.292 46.944 32.201 1.00 12.89 145 ARG D O 1
ATOM 6468 N N . MET D 1 158 ? 40.078 47.598 34.201 1.00 13.55 146 MET D N 1
ATOM 6469 C CA . MET D 1 158 ? 39.575 46.384 34.895 1.00 13.06 146 MET D CA 1
ATOM 6470 C C . MET D 1 158 ? 38.106 46.431 34.983 1.00 12.40 146 MET D C 1
ATOM 6471 O O . MET D 1 158 ? 37.446 45.410 34.835 1.00 12.25 146 MET D O 1
ATOM 6476 N N . ALA D 1 159 ? 37.610 47.637 35.244 1.00 11.81 147 ALA D N 1
ATOM 6477 C CA . ALA D 1 159 ? 36.198 47.880 35.298 1.00 11.70 147 ALA D CA 1
ATOM 6478 C C . ALA D 1 159 ? 35.555 47.509 33.977 1.00 12.31 147 ALA D C 1
ATOM 6479 O O . ALA D 1 159 ? 34.624 46.690 33.926 1.00 12.19 147 ALA D O 1
ATOM 6481 N N . LEU D 1 160 ? 36.065 48.081 32.888 1.00 13.36 148 LEU D N 1
ATOM 6482 C CA . LEU D 1 160 ? 35.506 47.816 31.546 1.00 13.64 148 LEU D CA 1
ATOM 6483 C C . LEU D 1 160 ? 35.652 46.334 31.158 1.00 14.19 148 LEU D C 1
ATOM 6484 O O . LEU D 1 160 ? 34.764 45.730 30.529 1.00 14.75 148 LEU D O 1
ATOM 6489 N N . THR D 1 161 ? 36.778 45.735 31.525 1.00 14.83 149 THR D N 1
ATOM 6490 C CA . THR D 1 161 ? 36.979 44.306 31.231 1.00 14.72 149 THR D CA 1
ATOM 6491 C C . THR D 1 161 ? 35.973 43.458 31.962 1.00 15.13 149 THR D C 1
ATOM 6492 O O . THR D 1 161 ? 35.421 42.538 31.365 1.00 16.00 149 THR D O 1
ATOM 6496 N N . GLY D 1 162 ? 35.722 43.782 33.232 1.00 15.48 150 GLY D N 1
ATOM 6497 C CA . GLY D 1 162 ? 34.657 43.135 34.021 1.00 16.00 150 GLY D CA 1
ATOM 6498 C C . GLY D 1 162 ? 33.256 43.351 33.495 1.00 15.96 150 GLY D C 1
ATOM 6499 O O . GLY D 1 162 ? 32.456 42.426 33.443 1.00 16.00 150 GLY D O 1
ATOM 6500 N N . PHE D 1 163 ? 32.966 44.576 33.083 1.00 16.13 151 PHE D N 1
ATOM 6501 C CA . PHE D 1 163 ? 31.715 44.846 32.388 1.00 15.99 151 PHE D CA 1
ATOM 6502 C C . PHE D 1 163 ? 31.552 43.985 31.151 1.00 15.21 151 PHE D C 1
ATOM 6503 O O . PHE D 1 163 ? 30.515 43.355 30.981 1.00 15.75 151 PHE D O 1
ATOM 6511 N N . LEU D 1 164 ? 32.558 43.954 30.278 1.00 14.61 152 LEU D N 1
ATOM 6512 C CA . LEU D 1 164 ? 32.394 43.253 28.963 1.00 14.26 152 LEU D CA 1
ATOM 6513 C C . LEU D 1 164 ? 32.290 41.744 29.111 1.00 13.34 152 LEU D C 1
ATOM 6514 O O . LEU D 1 164 ? 31.569 41.102 28.345 1.00 13.87 152 LEU D O 1
ATOM 6519 N N . LYS D 1 165 ? 32.996 41.187 30.093 1.00 12.19 153 LYS D N 1
ATOM 6520 C CA . LYS D 1 165 ? 32.915 39.766 30.386 1.00 11.85 153 LYS D CA 1
ATOM 6521 C C . LYS D 1 165 ? 31.493 39.424 30.867 1.00 11.57 153 LYS D C 1
ATOM 6522 O O . LYS D 1 165 ? 30.919 38.421 30.450 1.00 12.36 153 LYS D O 1
ATOM 6528 N N . THR D 1 166 ? 30.899 40.270 31.699 1.00 10.56 154 THR D N 1
ATOM 6529 C CA . THR D 1 166 ? 29.568 40.002 32.185 1.00 10.29 154 THR D CA 1
ATOM 6530 C C . THR D 1 166 ? 28.589 40.100 31.030 1.00 10.55 154 THR D C 1
ATOM 6531 O O . THR D 1 166 ? 27.685 39.284 30.922 1.00 11.24 154 THR D O 1
ATOM 6535 N N . LEU D 1 167 ? 28.800 41.080 30.153 1.00 11.04 155 LEU D N 1
ATOM 6536 C CA . LEU D 1 167 ? 27.994 41.244 28.935 1.00 10.88 155 LEU D CA 1
ATOM 6537 C C . LEU D 1 167 ? 28.088 40.067 27.984 1.00 11.31 155 LEU D C 1
ATOM 6538 O O . LEU D 1 167 ? 27.080 39.643 27.423 1.00 12.01 155 LEU D O 1
ATOM 6543 N N . SER D 1 168 ? 29.294 39.522 27.807 1.00 11.24 156 SER D N 1
ATOM 6544 C CA . SER D 1 168 ? 29.491 38.438 26.815 1.00 10.66 156 SER D CA 1
ATOM 6545 C C . SER D 1 168 ? 28.584 37.259 27.069 1.00 9.99 156 SER D C 1
ATOM 6546 O O . SER D 1 168 ? 28.170 36.588 26.177 1.00 10.06 156 SER D O 1
ATOM 6549 N N . PHE D 1 169 ? 28.263 36.998 28.311 1.00 11.31 157 PHE D N 1
ATOM 6550 C CA . PHE D 1 169 ? 27.320 35.905 28.645 1.00 11.98 157 PHE D CA 1
ATOM 6551 C C . PHE D 1 169 ? 25.924 36.125 28.044 1.00 12.87 157 PHE D C 1
ATOM 6552 O O . PHE D 1 169 ? 25.314 35.208 27.478 1.00 13.11 157 PHE D O 1
ATOM 6560 N N . GLU D 1 170 ? 25.429 37.353 28.174 1.00 13.51 158 GLU D N 1
ATOM 6561 C CA . GLU D 1 170 ? 24.084 37.689 27.760 1.00 14.10 158 GLU D CA 1
ATOM 6562 C C . GLU D 1 170 ? 23.880 37.785 26.250 1.00 14.27 158 GLU D C 1
ATOM 6563 O O . GLU D 1 170 ? 22.780 37.456 25.732 1.00 15.13 158 GLU D O 1
ATOM 6569 N N . VAL D 1 171 ? 24.891 38.278 25.540 1.00 13.72 159 VAL D N 1
ATOM 6570 C CA . VAL D 1 171 ? 24.730 38.578 24.124 1.00 13.57 159 VAL D CA 1
ATOM 6571 C C . VAL D 1 171 ? 25.190 37.406 23.237 1.00 13.65 159 VAL D C 1
ATOM 6572 O O . VAL D 1 171 ? 24.918 37.371 22.014 1.00 13.78 159 VAL D O 1
ATOM 6576 N N . ALA D 1 172 ? 25.863 36.442 23.866 1.00 13.10 160 ALA D N 1
ATOM 6577 C CA . ALA D 1 172 ? 26.368 35.275 23.174 1.00 13.36 160 ALA D CA 1
ATOM 6578 C C . ALA D 1 172 ? 25.328 34.532 22.311 1.00 13.51 160 ALA D C 1
ATOM 6579 O O . ALA D 1 172 ? 25.627 34.178 21.179 1.00 12.96 160 ALA D O 1
ATOM 6581 N N . PRO D 1 173 ? 24.125 34.276 22.831 1.00 14.25 161 PRO D N 1
ATOM 6582 C CA . PRO D 1 173 ? 23.108 33.577 22.035 1.00 14.44 161 PRO D CA 1
ATOM 6583 C C . PRO D 1 173 ? 22.653 34.374 20.842 1.00 14.59 161 PRO D C 1
ATOM 6584 O O . PRO D 1 173 ? 22.051 33.812 19.935 1.00 15.11 161 PRO D O 1
ATOM 6588 N N . TYR D 1 174 ? 22.955 35.661 20.818 1.00 15.22 162 TYR D N 1
ATOM 6589 C CA . TYR D 1 174 ? 22.507 36.501 19.715 1.00 15.89 162 TYR D CA 1
ATOM 6590 C C . TYR D 1 174 ? 23.517 36.586 18.591 1.00 15.23 162 TYR D C 1
ATOM 6591 O O . TYR D 1 174 ? 23.284 37.313 17.656 1.00 16.52 162 TYR D O 1
ATOM 6600 N N . GLY D 1 175 ? 24.631 35.873 18.678 1.00 14.25 163 GLY D N 1
ATOM 6601 C CA . GLY D 1 175 ? 25.622 35.856 17.606 1.00 13.42 163 GLY D CA 1
ATOM 6602 C C . GLY D 1 175 ? 26.618 37.004 17.699 1.00 13.44 163 GLY D C 1
ATOM 6603 O O . GLY D 1 175 ? 27.410 37.261 16.776 1.00 12.18 163 GLY D O 1
ATOM 6604 N N . ILE D 1 176 ? 26.633 37.643 18.866 1.00 13.62 164 ILE D N 1
ATOM 6605 C CA . ILE D 1 176 ? 27.526 38.758 19.153 1.00 13.46 164 ILE D CA 1
ATOM 6606 C C . ILE D 1 176 ? 28.646 38.261 20.032 1.00 12.76 164 ILE D C 1
ATOM 6607 O O . ILE D 1 176 ? 28.353 37.765 21.105 1.00 13.37 164 ILE D O 1
ATOM 6612 N N . THR D 1 177 ? 29.913 38.436 19.622 1.00 12.28 165 THR D N 1
ATOM 6613 C CA . THR D 1 177 ? 31.060 38.183 20.525 1.00 11.23 165 THR D CA 1
ATOM 6614 C C . THR D 1 177 ? 31.562 39.474 21.200 1.00 10.97 165 THR D C 1
ATOM 6615 O O . THR D 1 177 ? 31.414 40.574 20.681 1.00 9.57 165 THR D O 1
ATOM 6619 N N . VAL D 1 178 ? 32.186 39.317 22.372 1.00 11.16 166 VAL D N 1
ATOM 6620 C CA . VAL D 1 178 ? 32.669 40.473 23.166 1.00 11.15 166 VAL D CA 1
ATOM 6621 C C . VAL D 1 178 ? 34.032 40.106 23.674 1.00 11.35 166 VAL D C 1
ATOM 6622 O O . VAL D 1 178 ? 34.184 39.151 24.438 1.00 12.22 166 VAL D O 1
ATOM 6626 N N . ASN D 1 179 ? 35.030 40.852 23.231 1.00 11.79 167 ASN D N 1
ATOM 6627 C CA . ASN D 1 179 ? 36.428 40.567 23.554 1.00 12.22 167 ASN D CA 1
ATOM 6628 C C . ASN D 1 179 ? 37.263 41.835 23.767 1.00 12.04 167 ASN D C 1
ATOM 6629 O O . ASN D 1 179 ? 36.876 42.903 23.308 1.00 12.08 167 ASN D O 1
ATOM 6634 N N . CYS D 1 180 ? 38.384 41.698 24.487 1.00 11.47 168 CYS D N 1
ATOM 6635 C CA . CYS D 1 180 ? 39.366 42.748 24.626 1.00 10.72 168 CYS D CA 1
ATOM 6636 C C . CYS D 1 180 ? 40.634 42.284 24.006 1.00 10.19 168 CYS D C 1
ATOM 6637 O O . CYS D 1 180 ? 40.892 41.112 23.963 1.00 9.87 168 CYS D O 1
ATOM 6640 N N . VAL D 1 181 ? 41.422 43.231 23.529 1.00 9.98 169 VAL D N 1
ATOM 6641 C CA . VAL D 1 181 ? 42.757 42.982 23.057 1.00 10.22 169 VAL D CA 1
ATOM 6642 C C . VAL D 1 181 ? 43.613 43.865 23.931 1.00 10.58 169 VAL D C 1
ATOM 6643 O O . VAL D 1 181 ? 43.308 45.040 24.084 1.00 9.78 169 VAL D O 1
ATOM 6647 N N . ALA D 1 182 ? 44.651 43.288 24.537 1.00 11.53 170 ALA D N 1
ATOM 6648 C CA . ALA D 1 182 ? 45.484 43.987 25.537 1.00 11.54 170 ALA D CA 1
ATOM 6649 C C . ALA D 1 182 ? 46.932 44.143 24.984 1.00 12.37 170 ALA D C 1
ATOM 6650 O O . ALA D 1 182 ? 47.813 43.302 25.253 1.00 12.02 170 ALA D O 1
ATOM 6652 N N . PRO D 1 183 ? 47.199 45.212 24.222 1.00 12.23 171 PRO D N 1
ATOM 6653 C CA . PRO D 1 183 ? 48.493 45.331 23.638 1.00 12.85 171 PRO D CA 1
ATOM 6654 C C . PRO D 1 183 ? 49.498 45.676 24.726 1.00 12.61 171 PRO D C 1
ATOM 6655 O O . PRO D 1 183 ? 49.149 46.349 25.666 1.00 11.50 171 PRO D O 1
ATOM 6659 N N . GLY D 1 184 ? 50.702 45.141 24.593 1.00 12.99 172 GLY D N 1
ATOM 6660 C CA . GLY D 1 184 ? 51.839 45.600 25.341 1.00 14.01 172 GLY D CA 1
ATOM 6661 C C . GLY D 1 184 ? 52.436 46.806 24.658 1.00 14.96 172 GLY D C 1
ATOM 6662 O O . GLY D 1 184 ? 51.760 47.501 23.938 1.00 15.25 172 GLY D O 1
ATOM 6663 N N . TRP D 1 185 ? 53.724 47.031 24.848 1.00 16.55 173 TRP D N 1
ATOM 6664 C CA . TRP D 1 185 ? 54.363 48.243 24.351 1.00 17.41 173 TRP D CA 1
ATOM 6665 C C . TRP D 1 185 ? 54.337 48.315 22.818 1.00 17.93 173 TRP D C 1
ATOM 6666 O O . TRP D 1 185 ? 54.898 47.458 22.115 1.00 17.62 173 TRP D O 1
ATOM 6677 N N . THR D 1 186 ? 53.671 49.349 22.309 1.00 18.48 174 THR D N 1
ATOM 6678 C CA . THR D 1 186 ? 53.504 49.514 20.869 1.00 18.66 174 THR D CA 1
ATOM 6679 C C . THR D 1 186 ? 54.128 50.817 20.386 1.00 19.47 174 THR D C 1
ATOM 6680 O O . THR D 1 186 ? 54.020 51.852 21.034 1.00 19.25 174 THR D O 1
ATOM 6684 N N . GLU D 1 187 ? 54.808 50.755 19.248 1.00 20.80 175 GLU D N 1
ATOM 6685 C CA . GLU D 1 187 ? 55.486 51.934 18.683 1.00 21.67 175 GLU D CA 1
ATOM 6686 C C . GLU D 1 187 ? 54.501 52.860 17.978 1.00 22.09 175 GLU D C 1
ATOM 6687 O O . GLU D 1 187 ? 54.559 53.016 16.779 1.00 21.28 175 GLU D O 1
ATOM 6693 N N . THR D 1 188 ? 53.593 53.456 18.756 1.00 23.52 176 THR D N 1
ATOM 6694 C CA . THR D 1 188 ? 52.740 54.550 18.284 1.00 24.64 176 THR D CA 1
ATOM 6695 C C . THR D 1 188 ? 53.513 55.860 18.392 1.00 26.03 176 THR D C 1
ATOM 6696 O O . THR D 1 188 ? 54.360 56.023 19.272 1.00 26.67 176 THR D O 1
ATOM 6700 N N . GLU D 1 189 ? 53.196 56.801 17.510 1.00 27.39 177 GLU D N 1
ATOM 6701 C CA . GLU D 1 189 ? 53.800 58.127 17.551 1.00 28.27 177 GLU D CA 1
ATOM 6702 C C . GLU D 1 189 ? 53.697 58.771 18.934 1.00 29.04 177 GLU D C 1
ATOM 6703 O O . GLU D 1 189 ? 54.630 59.411 19.398 1.00 28.86 177 GLU D O 1
ATOM 6709 N N . ARG D 1 190 ? 52.570 58.568 19.595 1.00 30.63 178 ARG D N 1
ATOM 6710 C CA . ARG D 1 190 ? 52.385 59.055 20.959 1.00 32.01 178 ARG D CA 1
ATOM 6711 C C . ARG D 1 190 ? 53.467 58.511 21.934 1.00 32.97 178 ARG D C 1
ATOM 6712 O O . ARG D 1 190 ? 53.990 59.261 22.758 1.00 33.15 178 ARG D O 1
ATOM 6720 N N . VAL D 1 191 ? 53.827 57.231 21.792 1.00 34.00 179 VAL D N 1
ATOM 6721 C CA . VAL D 1 191 ? 54.818 56.554 22.652 1.00 34.28 179 VAL D CA 1
ATOM 6722 C C . VAL D 1 191 ? 56.269 56.968 22.277 1.00 34.84 179 VAL D C 1
ATOM 6723 O O . VAL D 1 191 ? 57.130 57.150 23.147 1.00 35.12 179 VAL D O 1
ATOM 6727 N N . LYS D 1 192 ? 56.528 57.120 20.984 1.00 35.08 180 LYS D N 1
ATOM 6728 C CA . LYS D 1 192 ? 57.785 57.683 20.513 1.00 35.50 180 LYS D CA 1
ATOM 6729 C C . LYS D 1 192 ? 57.975 59.161 20.894 1.00 36.37 180 LYS D C 1
ATOM 6730 O O . LYS D 1 192 ? 58.836 59.847 20.344 1.00 36.22 180 LYS D O 1
ATOM 6736 N N . GLU D 1 193 ? 57.143 59.661 21.800 1.00 37.25 181 GLU D N 1
ATOM 6737 C CA . GLU D 1 193 ? 57.266 61.030 22.307 1.00 37.81 181 GLU D CA 1
ATOM 6738 C C . GLU D 1 193 ? 57.201 61.073 23.839 1.00 37.84 181 GLU D C 1
ATOM 6739 O O . GLU D 1 193 ? 57.910 61.861 24.457 1.00 37.96 181 GLU D O 1
ATOM 6745 N N . LEU D 1 194 ? 56.375 60.212 24.445 1.00 37.99 182 LEU D N 1
ATOM 6746 C CA . LEU D 1 194 ? 56.345 60.031 25.914 1.00 37.87 182 LEU D CA 1
ATOM 6747 C C . LEU D 1 194 ? 57.676 59.461 26.476 1.00 37.73 182 LEU D C 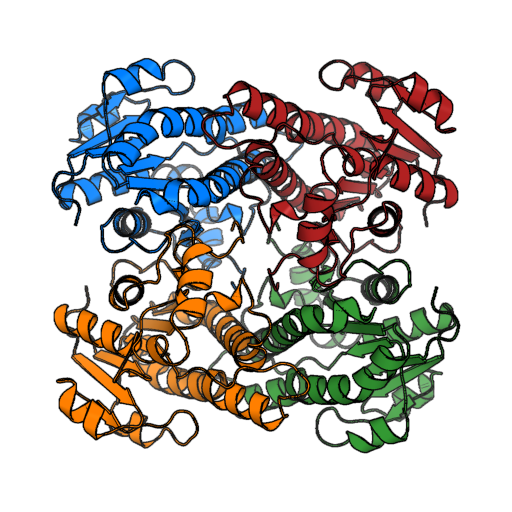1
ATOM 6748 O O . LEU D 1 194 ? 57.886 59.475 27.692 1.00 37.86 182 LEU D O 1
ATOM 6750 N N . LEU D 1 195 ? 58.567 58.978 25.599 1.00 37.56 183 LEU D N 1
ATOM 6751 C CA . LEU D 1 195 ? 59.790 58.293 26.033 1.00 37.10 183 LEU D CA 1
ATOM 6752 C C . LEU D 1 195 ? 61.055 58.759 25.369 1.00 36.48 183 LEU D C 1
ATOM 6753 O O . LEU D 1 195 ? 61.107 58.977 24.157 1.00 36.69 183 LEU D O 1
ATOM 6758 N N . SER D 1 196 ? 62.096 58.815 26.184 1.00 35.98 184 SER D N 1
ATOM 6759 C CA . SER D 1 196 ? 63.457 59.052 25.726 1.00 35.85 184 SER D CA 1
ATOM 6760 C C . SER D 1 196 ? 63.954 57.890 24.842 1.00 35.56 184 SER D C 1
ATOM 6761 O O . SER D 1 196 ? 63.210 56.944 24.579 1.00 35.74 184 SER D O 1
ATOM 6764 N N . GLU D 1 197 ? 65.193 57.972 24.366 1.00 34.96 185 GLU D N 1
ATOM 6765 C CA . GLU D 1 197 ? 65.879 56.797 23.826 1.00 34.74 185 GLU D CA 1
ATOM 6766 C C . GLU D 1 197 ? 66.279 55.838 24.949 1.00 34.06 185 GLU D C 1
ATOM 6767 O O . GLU D 1 197 ? 66.082 54.623 24.862 1.00 33.91 185 GLU D O 1
ATOM 6773 N N . GLU D 1 198 ? 66.872 56.404 25.994 1.00 33.23 186 GLU D N 1
ATOM 6774 C CA . GLU D 1 198 ? 67.336 55.622 27.132 1.00 32.64 186 GLU D CA 1
ATOM 6775 C C . GLU D 1 198 ? 66.206 54.803 27.738 1.00 32.03 186 GLU D C 1
ATOM 6776 O O . GLU D 1 198 ? 66.387 53.612 27.976 1.00 32.28 186 GLU D O 1
ATOM 6778 N N . LYS D 1 199 ? 65.038 55.413 27.972 1.00 31.24 187 LYS D N 1
ATOM 6779 C CA . LYS D 1 199 ? 63.904 54.653 28.567 1.00 30.37 187 LYS D CA 1
ATOM 6780 C C . LYS D 1 199 ? 63.302 53.613 27.601 1.00 29.63 187 LYS D C 1
ATOM 6781 O O . LYS D 1 199 ? 62.872 52.541 28.046 1.00 29.38 187 LYS D O 1
ATOM 6787 N N . LYS D 1 200 ? 63.286 53.938 26.305 1.00 28.58 188 LYS D N 1
ATOM 6788 C CA . LYS D 1 200 ? 62.804 53.052 25.243 1.00 28.09 188 LYS D CA 1
ATOM 6789 C C . LYS D 1 200 ? 63.628 51.775 25.170 1.00 27.44 188 LYS D C 1
ATOM 6790 O O . LYS D 1 200 ? 63.063 50.681 25.118 1.00 27.77 188 LYS D O 1
ATOM 6796 N N . LYS D 1 201 ? 64.952 51.911 25.158 1.00 26.71 189 LYS D N 1
ATOM 6797 C CA . LYS D 1 201 ? 65.858 50.754 25.159 1.00 26.18 189 LYS D CA 1
ATOM 6798 C C . LYS D 1 201 ? 65.755 49.904 26.448 1.00 25.68 189 LYS D C 1
ATOM 6799 O O . LYS D 1 201 ? 65.686 48.668 26.345 1.00 25.84 189 LYS D O 1
ATOM 6803 N N . GLN D 1 202 ? 65.693 50.534 27.634 1.00 24.61 190 GLN D N 1
ATOM 6804 C CA . GLN D 1 202 ? 65.489 49.765 28.881 1.00 24.19 190 GLN D CA 1
ATOM 6805 C C . GLN D 1 202 ? 64.250 48.891 28.775 1.00 23.41 190 GLN D C 1
ATOM 6806 O O . GLN D 1 202 ? 64.280 47.718 29.134 1.00 23.26 190 GLN D O 1
ATOM 6812 N N . VAL D 1 203 ? 63.155 49.494 28.325 1.00 22.73 191 VAL D N 1
ATOM 6813 C CA . VAL D 1 203 ? 61.870 48.798 28.168 1.00 22.47 191 VAL D CA 1
ATOM 6814 C C . VAL D 1 203 ? 61.988 47.655 27.174 1.00 22.30 191 VAL D C 1
ATOM 6815 O O . VAL D 1 203 ? 61.599 46.522 27.454 1.00 21.90 191 VAL D O 1
ATOM 6819 N N . GLU D 1 204 ? 62.516 47.996 26.001 1.00 21.99 192 GLU D N 1
ATOM 6820 C CA . GLU D 1 204 ? 62.725 47.072 24.893 1.00 21.19 192 GLU D CA 1
ATOM 6821 C C . GLU D 1 204 ? 63.535 45.838 25.301 1.00 20.93 192 GLU D C 1
ATOM 6822 O O . GLU D 1 204 ? 63.326 44.739 24.786 1.00 20.91 192 GLU D O 1
ATOM 6828 N N . SER D 1 205 ? 64.466 46.038 26.229 1.00 20.24 193 SER D N 1
ATOM 6829 C CA . SER D 1 205 ? 65.365 44.980 26.675 1.00 19.70 193 SER D CA 1
ATOM 6830 C C . SER D 1 205 ? 64.747 44.090 27.755 1.00 18.61 193 SER D C 1
ATOM 6831 O O . SER D 1 205 ? 65.392 43.138 28.188 1.00 18.48 193 SER D O 1
ATOM 6834 N N . GLN D 1 206 ? 63.531 44.399 28.197 1.00 17.45 194 GLN D N 1
ATOM 6835 C CA . GLN D 1 206 ? 62.787 43.497 29.095 1.00 17.15 194 GLN D CA 1
ATOM 6836 C C . GLN D 1 206 ? 61.610 42.777 28.391 1.00 15.66 194 GLN D C 1
ATOM 6837 O O . GLN D 1 206 ? 60.915 41.964 28.991 1.00 14.33 194 GLN D O 1
ATOM 6843 N N . ILE D 1 207 ? 61.393 43.095 27.120 1.00 14.54 195 ILE D N 1
ATOM 6844 C CA . ILE D 1 207 ? 60.458 42.343 26.300 1.00 13.46 195 ILE D CA 1
ATOM 6845 C C . ILE D 1 207 ? 61.266 41.190 25.731 1.00 13.01 195 ILE D C 1
ATOM 6846 O O . ILE D 1 207 ? 62.330 41.413 25.176 1.00 12.02 195 ILE D O 1
ATOM 6851 N N . PRO D 1 208 ? 60.799 39.955 25.905 1.00 13.33 196 PRO D N 1
ATOM 6852 C CA . PRO D 1 208 ? 61.419 38.796 25.254 1.00 13.48 196 PRO D CA 1
ATOM 6853 C C . PRO D 1 208 ? 61.655 38.952 23.777 1.00 13.61 196 PRO D C 1
ATOM 6854 O O . PRO D 1 208 ? 62.710 38.560 23.315 1.00 14.93 196 PRO D O 1
ATOM 6858 N N . MET D 1 209 ? 60.694 39.506 23.039 1.00 13.48 197 MET D N 1
ATOM 6859 C CA . MET D 1 209 ? 60.872 39.730 21.619 1.00 13.39 197 MET D CA 1
ATOM 6860 C C . MET D 1 209 ? 61.874 40.817 21.322 1.00 14.11 197 MET D C 1
ATOM 6861 O O . MET D 1 209 ? 62.223 41.033 20.161 1.00 15.02 197 MET D O 1
ATOM 6866 N N . ARG D 1 210 ? 62.325 41.498 22.372 1.00 14.24 198 ARG D N 1
ATOM 6867 C CA . ARG D 1 210 ? 63.351 42.550 22.293 1.00 14.23 198 ARG D CA 1
ATOM 6868 C C . ARG D 1 210 ? 62.945 43.756 21.454 1.00 13.47 198 ARG D C 1
ATOM 6869 O O . ARG D 1 210 ? 63.796 44.440 20.911 1.00 12.75 198 ARG D O 1
ATOM 6877 N N . ARG D 1 211 ? 61.644 44.030 21.379 1.00 13.14 199 ARG D N 1
ATOM 6878 C CA . ARG D 1 211 ? 61.144 45.152 20.564 1.00 12.96 199 ARG D CA 1
ATOM 6879 C C . ARG D 1 211 ? 59.702 45.418 20.871 1.00 13.38 199 ARG D C 1
ATOM 6880 O O . ARG D 1 211 ? 59.016 44.547 21.409 1.00 14.06 199 ARG D O 1
ATOM 6888 N N . MET D 1 212 ? 59.246 46.609 20.506 1.00 13.93 200 MET D N 1
ATOM 6889 C CA . MET D 1 212 ? 57.834 46.973 20.638 1.00 15.13 200 MET D CA 1
ATOM 6890 C C . MET D 1 212 ? 57.042 46.606 19.388 1.00 14.54 200 MET D C 1
ATOM 6891 O O . MET D 1 212 ? 57.609 46.412 18.337 1.00 14.76 200 MET D O 1
ATOM 6896 N N . ALA D 1 213 ? 55.723 46.521 19.511 1.00 14.58 201 ALA D N 1
ATOM 6897 C CA . ALA D 1 213 ? 54.884 46.127 18.382 1.00 14.27 201 ALA D CA 1
ATOM 6898 C C . ALA D 1 213 ? 54.799 47.244 17.350 1.00 14.01 201 ALA D C 1
ATOM 6899 O O . ALA D 1 213 ? 54.753 48.407 17.721 1.00 14.30 201 ALA D O 1
ATOM 6901 N N . LYS D 1 214 ? 54.817 46.899 16.063 1.00 13.92 202 LYS D N 1
ATOM 6902 C CA . LYS D 1 214 ? 54.293 47.799 15.031 1.00 13.61 202 LYS D CA 1
ATOM 6903 C C . LYS D 1 214 ? 52.778 47.855 15.300 1.00 13.65 202 LYS D C 1
ATOM 6904 O O . LYS D 1 214 ? 52.189 46.834 15.687 1.00 13.53 202 LYS D O 1
ATOM 6908 N N . PRO D 1 215 ? 52.138 49.020 15.183 1.00 13.37 203 PRO D N 1
ATOM 6909 C CA . PRO D 1 215 ? 50.700 49.088 15.432 1.00 13.12 203 PRO D CA 1
ATOM 6910 C C . PRO D 1 215 ? 49.879 48.080 14.617 1.00 13.13 203 PRO D C 1
ATOM 6911 O O . PRO D 1 215 ? 48.889 47.586 15.138 1.00 13.06 203 PRO D O 1
ATOM 6915 N N . GLU D 1 216 ? 50.284 47.737 13.388 1.00 13.22 204 GLU D N 1
ATOM 6916 C CA . GLU D 1 216 ? 49.551 46.684 12.619 1.00 13.22 204 GLU D CA 1
ATOM 6917 C C . GLU D 1 216 ? 49.556 45.309 13.283 1.00 12.37 204 GLU D C 1
ATOM 6918 O O . GLU D 1 216 ? 48.674 44.504 13.023 1.00 12.03 204 GLU D O 1
ATOM 6924 N N . GLU D 1 217 ? 50.557 45.034 14.115 1.00 11.81 205 GLU D N 1
ATOM 6925 C CA . GLU D 1 217 ? 50.651 43.735 14.809 1.00 11.66 205 GLU D CA 1
ATOM 6926 C C . GLU D 1 217 ? 49.604 43.559 15.905 1.00 10.11 205 GLU D C 1
ATOM 6927 O O . GLU D 1 217 ? 49.336 42.446 16.336 1.00 10.36 205 GLU D O 1
ATOM 6933 N N . ILE D 1 218 ? 49.031 44.662 16.368 1.00 9.08 206 ILE D N 1
ATOM 6934 C CA . ILE D 1 218 ? 47.907 44.634 17.318 1.00 7.30 206 ILE D CA 1
ATOM 6935 C C . ILE D 1 218 ? 46.618 44.707 16.523 1.00 6.54 206 ILE D C 1
ATOM 6936 O O . ILE D 1 218 ? 45.663 43.971 16.792 1.00 4.99 206 ILE D O 1
ATOM 6941 N N . ALA D 1 219 ? 46.614 45.585 15.515 1.00 6.55 207 ALA D N 1
ATOM 6942 C CA . ALA D 1 219 ? 45.525 45.645 14.507 1.00 6.58 207 ALA D CA 1
ATOM 6943 C C . ALA D 1 219 ? 45.132 44.274 13.928 1.00 6.76 207 ALA D C 1
ATOM 6944 O O . ALA D 1 219 ? 43.938 43.959 13.933 1.00 8.22 207 ALA D O 1
ATOM 6946 N N . SER D 1 220 ? 46.078 43.433 13.498 1.00 5.76 208 SER D N 1
ATOM 6947 C CA . SER D 1 220 ? 45.677 42.137 12.917 1.00 6.41 208 SER D CA 1
ATOM 6948 C C . SER D 1 220 ? 44.916 41.213 13.873 1.00 7.18 208 SER D C 1
ATOM 6949 O O . SER D 1 220 ? 44.038 40.454 13.431 1.00 7.61 208 SER D O 1
ATOM 6952 N N . VAL D 1 221 ? 45.230 41.278 15.176 1.00 7.44 209 VAL D N 1
ATOM 6953 C CA . VAL D 1 221 ? 44.560 40.449 16.199 1.00 7.06 209 VAL D CA 1
ATOM 6954 C C . VAL D 1 221 ? 43.116 40.915 16.326 1.00 7.89 209 VAL D C 1
ATOM 6955 O O . VAL D 1 221 ? 42.158 40.126 16.311 1.00 7.06 209 VAL D O 1
ATOM 6959 N N . VAL D 1 222 ? 42.964 42.231 16.436 1.00 9.01 210 VAL D N 1
ATOM 6960 C CA . VAL D 1 222 ? 41.631 42.831 16.459 1.00 8.60 210 VAL D CA 1
ATOM 6961 C C . VAL D 1 222 ? 40.878 42.410 15.196 1.00 8.69 210 VAL D C 1
ATOM 6962 O O . VAL D 1 222 ? 39.763 41.880 15.307 1.00 8.75 210 VAL D O 1
ATOM 6966 N N . ALA D 1 223 ? 41.489 42.598 14.018 1.00 8.40 211 ALA D N 1
ATOM 6967 C CA . ALA D 1 223 ? 40.807 42.255 12.731 1.00 9.10 211 ALA D CA 1
ATOM 6968 C C . ALA D 1 223 ? 40.338 40.802 12.707 1.00 9.63 211 ALA D C 1
ATOM 6969 O O . ALA D 1 223 ? 39.258 40.488 12.201 1.00 10.00 211 ALA D O 1
ATOM 6971 N N . PHE D 1 224 ? 41.145 39.912 13.269 1.00 10.54 212 PHE D N 1
ATOM 6972 C CA . PHE D 1 224 ? 40.755 38.509 13.377 1.00 11.21 212 PHE D CA 1
ATOM 6973 C C . PHE D 1 224 ? 39.535 38.272 14.259 1.00 12.38 212 PHE D C 1
ATOM 6974 O O . PHE D 1 224 ? 38.642 37.490 13.861 1.00 13.29 212 PHE D O 1
ATOM 6982 N N . LEU D 1 225 ? 39.503 38.896 15.440 1.00 12.34 213 LEU D N 1
ATOM 6983 C CA . LEU D 1 225 ? 38.343 38.790 16.320 1.00 13.27 213 LEU D CA 1
ATOM 6984 C C . LEU D 1 225 ? 37.086 39.305 15.633 1.00 13.87 213 LEU D C 1
ATOM 6985 O O . LEU D 1 225 ? 36.004 38.802 15.862 1.00 13.96 213 LEU D O 1
ATOM 6990 N N . CYS D 1 226 ? 37.231 40.346 14.831 1.00 15.04 214 CYS D N 1
ATOM 6991 C CA . CYS D 1 226 ? 36.098 40.881 14.024 1.00 16.63 214 CYS D CA 1
ATOM 6992 C C . CYS D 1 226 ? 35.577 40.008 12.855 1.00 16.87 214 CYS D C 1
ATOM 6993 O O . CYS D 1 226 ? 34.437 40.221 12.366 1.00 16.99 214 CYS D O 1
ATOM 6996 N N . SER D 1 227 ? 36.388 39.049 12.410 1.00 16.93 215 SER D N 1
ATOM 6997 C CA . SER D 1 227 ? 35.997 38.200 11.269 1.00 16.94 215 SER D CA 1
ATOM 6998 C C . SER D 1 227 ? 34.978 37.139 11.662 1.00 17.10 215 SER D C 1
ATOM 6999 O O . SER D 1 227 ? 34.767 36.888 12.846 1.00 17.25 215 SER D O 1
ATOM 7002 N N . GLU D 1 228 ? 34.397 36.488 10.653 1.00 16.94 216 GLU D N 1
ATOM 7003 C CA . GLU D 1 228 ? 33.412 35.434 10.882 1.00 17.15 216 GLU D CA 1
ATOM 7004 C C . GLU D 1 228 ? 34.086 34.164 11.408 1.00 16.36 216 GLU D C 1
ATOM 7005 O O . GLU D 1 228 ? 33.442 33.308 11.976 1.00 16.44 216 GLU D O 1
ATOM 7011 N N . LYS D 1 229 ? 35.398 34.084 11.269 1.00 16.00 217 LYS D N 1
ATOM 7012 C CA . LYS D 1 229 ? 36.166 32.951 11.744 1.00 15.69 217 LYS D CA 1
ATOM 7013 C C . LYS D 1 229 ? 36.345 32.932 13.290 1.00 15.71 217 LYS D C 1
ATOM 7014 O O . LYS D 1 229 ? 36.705 31.911 13.885 1.00 15.55 217 LYS D O 1
ATOM 7020 N N . ALA D 1 230 ? 36.093 34.042 13.963 1.00 15.33 218 ALA D N 1
ATOM 7021 C CA . ALA D 1 230 ? 36.267 34.073 15.412 1.00 14.85 218 ALA D CA 1
ATOM 7022 C C . ALA D 1 230 ? 34.938 33.861 16.119 1.00 14.55 218 ALA D C 1
ATOM 7023 O O . ALA D 1 230 ? 34.705 34.389 17.227 1.00 15.11 218 ALA D O 1
ATOM 7025 N N . SER D 1 231 ? 34.084 33.072 15.480 1.00 13.88 219 SER D N 1
ATOM 7026 C CA . SER D 1 231 ? 32.687 32.934 15.868 1.00 13.88 219 SER D CA 1
ATOM 7027 C C . SER D 1 231 ? 32.442 32.213 17.176 1.00 13.09 219 SER D C 1
ATOM 7028 O O . SER D 1 231 ? 31.400 32.411 17.770 1.00 14.20 219 SER D O 1
ATOM 7031 N N . TYR D 1 232 ? 33.378 31.399 17.640 1.00 12.31 220 TYR D N 1
ATOM 7032 C CA . TYR D 1 232 ? 33.178 30.697 18.908 1.00 11.59 220 TYR D CA 1
ATOM 7033 C C . TYR D 1 232 ? 34.049 31.273 20.010 1.00 10.96 220 TYR D C 1
ATOM 7034 O O . TYR D 1 232 ? 34.198 30.659 21.025 1.00 11.50 220 TYR D O 1
ATOM 7043 N N . LEU D 1 233 ? 34.578 32.469 19.812 1.00 10.77 221 LEU D N 1
ATOM 7044 C CA . LEU D 1 233 ? 35.547 33.099 20.730 1.00 11.11 221 LEU D CA 1
ATOM 7045 C C . LEU D 1 233 ? 34.968 34.365 21.373 1.00 10.54 221 LEU D C 1
ATOM 7046 O O . LEU D 1 233 ? 34.853 35.403 20.737 1.00 10.71 221 LEU D O 1
ATOM 7051 N N . THR D 1 234 ? 34.586 34.282 22.631 1.00 9.98 222 THR D N 1
ATOM 7052 C CA . THR D 1 234 ? 34.045 35.446 23.293 1.00 9.59 222 THR D CA 1
ATOM 7053 C C . THR D 1 234 ? 34.391 35.415 24.800 1.00 9.81 222 THR D C 1
ATOM 7054 O O . THR D 1 234 ? 34.751 34.371 25.347 1.00 9.28 222 THR D O 1
ATOM 7058 N N . GLY D 1 235 ? 34.277 36.565 25.442 1.00 9.91 223 GLY D N 1
ATOM 7059 C CA . GLY D 1 235 ? 34.546 36.659 26.866 1.00 11.30 223 GLY D CA 1
ATOM 7060 C C . GLY D 1 235 ? 36.039 36.554 27.184 1.00 11.58 223 GLY D C 1
ATOM 7061 O O . GLY D 1 235 ? 36.417 36.193 28.313 1.00 10.74 223 GLY D O 1
ATOM 7062 N N . GLN D 1 236 ? 36.879 36.892 26.190 1.00 12.25 224 GLN D N 1
ATOM 7063 C CA . GLN D 1 236 ? 38.360 36.763 26.293 1.00 12.19 224 GLN D CA 1
ATOM 7064 C C . GLN D 1 236 ? 39.092 38.070 26.135 1.00 11.80 224 GLN D C 1
ATOM 7065 O O . GLN D 1 236 ? 38.633 38.954 25.471 1.00 10.15 224 GLN D O 1
ATOM 7071 N N . THR D 1 237 ? 40.227 38.170 26.811 1.00 13.32 225 THR D N 1
ATOM 7072 C CA . THR D 1 237 ? 41.187 39.285 26.680 1.00 13.68 225 THR D CA 1
ATOM 7073 C C . THR D 1 237 ? 42.429 38.713 26.075 1.00 13.71 225 THR D C 1
ATOM 7074 O O . THR D 1 237 ? 43.181 38.001 26.769 1.00 14.28 225 THR D O 1
ATOM 7078 N N . ILE D 1 238 ? 42.675 39.009 24.805 1.00 13.03 226 ILE D N 1
ATOM 7079 C CA . ILE D 1 238 ? 43.880 38.499 24.177 1.00 12.45 226 ILE D CA 1
ATOM 7080 C C . ILE D 1 238 ? 45.049 39.431 24.403 1.00 11.56 226 ILE D C 1
ATOM 7081 O O . ILE D 1 238 ? 45.057 40.540 23.901 1.00 13.14 226 ILE D O 1
ATOM 7086 N N . VAL D 1 239 ? 46.075 38.940 25.072 1.00 9.22 227 VAL D N 1
ATOM 7087 C CA . VAL D 1 239 ? 47.228 39.751 25.386 1.00 7.74 227 VAL D CA 1
ATOM 7088 C C . VAL D 1 239 ? 48.250 39.662 24.287 1.00 6.92 227 VAL D C 1
ATOM 7089 O O . VAL D 1 239 ? 48.792 38.591 24.045 1.00 7.25 227 VAL D O 1
ATOM 7093 N N . VAL D 1 240 ? 48.566 40.798 23.675 1.00 6.69 228 VAL D N 1
ATOM 7094 C CA . VAL D 1 240 ? 49.500 40.865 22.531 1.00 7.13 228 VAL D CA 1
ATOM 7095 C C . VAL D 1 240 ? 50.764 41.673 22.879 1.00 6.97 228 VAL D C 1
ATOM 7096 O O . VAL D 1 240 ? 50.884 42.873 22.550 1.00 6.51 228 VAL D O 1
ATOM 7100 N N . ASP D 1 241 ? 51.708 41.035 23.542 1.00 7.48 229 ASP D N 1
ATOM 7101 C CA . ASP D 1 241 ? 52.724 41.819 24.279 1.00 8.50 229 ASP D CA 1
ATOM 7102 C C . ASP D 1 241 ? 54.165 41.386 24.120 1.00 8.84 229 ASP D C 1
ATOM 7103 O O . ASP D 1 241 ? 55.018 41.809 24.906 1.00 8.00 229 ASP D O 1
ATOM 7108 N N . GLY D 1 242 ? 54.427 40.557 23.097 1.00 9.53 230 GLY D N 1
ATOM 7109 C CA . GLY D 1 242 ? 55.788 40.094 22.780 1.00 9.79 230 GLY D CA 1
ATOM 7110 C C . GLY D 1 242 ? 56.371 39.163 23.826 1.00 10.69 230 GLY D C 1
ATOM 7111 O O . GLY D 1 242 ? 57.558 38.872 23.804 1.00 9.44 230 GLY D O 1
ATOM 7112 N N . GLY D 1 243 ? 55.529 38.713 24.766 1.00 12.22 231 GLY D N 1
ATOM 7113 C CA . GLY D 1 243 ? 55.911 37.737 25.785 1.00 12.51 231 GLY D CA 1
ATOM 7114 C C . GLY D 1 243 ? 56.207 38.347 27.130 1.00 13.82 231 GLY D C 1
ATOM 7115 O O . GLY D 1 243 ? 56.692 37.656 28.025 1.00 15.34 231 GLY D O 1
ATOM 7116 N N . LEU D 1 244 ? 55.864 39.621 27.306 1.00 14.58 232 LEU D N 1
ATOM 7117 C CA . LEU D 1 244 ? 56.234 40.390 28.502 1.00 14.38 232 LEU D CA 1
ATOM 7118 C C . LEU D 1 244 ? 55.576 39.918 29.790 1.00 14.03 232 LEU D C 1
ATOM 7119 O O . LEU D 1 244 ? 56.246 39.648 30.751 1.00 13.87 232 LEU D O 1
ATOM 7124 N N . SER D 1 245 ? 54.263 39.853 29.810 1.00 14.86 233 SER D N 1
ATOM 7125 C CA . SER D 1 245 ? 53.555 39.476 31.034 1.00 15.45 233 SER D CA 1
ATOM 7126 C C . SER D 1 245 ? 53.824 38.033 31.381 1.00 15.69 233 SER D C 1
ATOM 7127 O O . SER D 1 245 ? 53.925 37.171 30.506 1.00 16.06 233 SER D O 1
ATOM 7130 N N . LYS D 1 246 ? 53.927 37.783 32.670 1.00 15.80 234 LYS D N 1
ATOM 7131 C CA . LYS D 1 246 ? 54.359 36.478 33.146 1.00 15.98 234 LYS D CA 1
ATOM 7132 C C . LYS D 1 246 ? 53.222 35.510 33.463 1.00 16.21 234 LYS D C 1
ATOM 7133 O O . LYS D 1 246 ? 53.456 34.314 33.616 1.00 16.35 234 LYS D O 1
ATOM 7139 N N . PHE D 1 247 ? 51.998 36.007 33.529 1.00 16.35 235 PHE D N 1
ATOM 7140 C CA . PHE D 1 247 ? 50.885 35.150 33.897 1.00 17.12 235 PHE D CA 1
ATOM 7141 C C . PHE D 1 247 ? 50.710 33.974 32.939 1.00 17.33 235 PHE D C 1
ATOM 7142 O O . PHE D 1 247 ? 50.537 34.184 31.745 1.00 17.36 235 PHE D O 1
ATOM 7150 N N . PRO D 1 248 ? 50.755 32.751 33.468 1.00 17.67 236 PRO D N 1
ATOM 7151 C CA . PRO D 1 248 ? 50.862 31.564 32.645 1.00 18.52 236 PRO D CA 1
ATOM 7152 C C . PRO D 1 248 ? 49.562 31.013 32.095 1.00 19.90 236 PRO D C 1
ATOM 7153 O O . PRO D 1 248 ? 49.586 30.239 31.131 1.00 20.41 236 PRO D O 1
ATOM 7157 N N . LEU D 1 249 ? 48.444 31.341 32.723 1.00 21.02 237 LEU D N 1
ATOM 7158 C CA . LEU D 1 249 ? 47.177 30.749 32.320 1.00 22.13 237 LEU D CA 1
ATOM 7159 C C . LEU D 1 249 ? 46.469 31.711 31.432 1.00 22.54 237 LEU D C 1
ATOM 7160 O O . LEU D 1 249 ? 46.576 32.918 31.588 1.00 23.44 237 LEU D O 1
#